Protein AF-0000000083955750 (afdb_homodimer)

Structure (mmCIF, N/CA/C/O backbone):
data_AF-0000000083955750-model_v1
#
loop_
_entity.id
_entity.type
_entity.pdbx_description
1 polymer 'Alpha-1,2-mannosyltransferase MNN24'
#
loop_
_atom_site.group_PDB
_atom_site.id
_atom_site.type_symbol
_atom_site.label_atom_id
_atom_site.label_alt_id
_atom_site.label_comp_id
_atom_site.label_asym_id
_atom_site.label_entity_id
_atom_site.label_seq_id
_atom_site.pdbx_PDB_ins_code
_atom_site.Cartn_x
_atom_site.Cartn_y
_atom_site.Cartn_z
_atom_site.occupancy
_atom_site.B_iso_or_equiv
_atom_site.auth_seq_id
_atom_site.auth_comp_id
_atom_site.auth_asym_id
_atom_site.auth_atom_id
_atom_site.pdbx_PDB_model_num
ATOM 1 N N . MET A 1 1 ? 56.219 30.5 34.719 1 22.39 1 MET A N 1
ATOM 2 C CA . MET A 1 1 ? 54.75 30.344 34.781 1 22.39 1 MET A CA 1
ATOM 3 C C . MET A 1 1 ? 54.25 29.547 33.562 1 22.39 1 MET A C 1
ATOM 5 O O . MET A 1 1 ? 54.438 29.984 32.406 1 22.39 1 MET A O 1
ATOM 9 N N . ILE A 1 2 ? 54.375 28.219 33.562 1 26.3 2 ILE A N 1
ATOM 10 C CA . ILE A 1 2 ? 54.344 27.281 32.438 1 26.3 2 ILE A CA 1
ATOM 11 C C . ILE A 1 2 ? 52.906 27.234 31.859 1 26.3 2 ILE A C 1
ATOM 13 O O . ILE A 1 2 ? 51.969 26.906 32.562 1 26.3 2 ILE A O 1
ATOM 17 N N . SER A 1 3 ? 52.531 28.156 30.906 1 26.53 3 SER A N 1
ATOM 18 C CA . SER A 1 3 ? 51.344 28.359 30.094 1 26.53 3 SER A CA 1
ATOM 19 C C . SER A 1 3 ? 50.969 27.094 29.344 1 26.53 3 SER A C 1
ATOM 21 O O . SER A 1 3 ? 51.719 26.641 28.484 1 26.53 3 SER A O 1
ATOM 23 N N . PHE A 1 4 ? 50.594 26.062 30.078 1 33.69 4 PHE A N 1
ATOM 24 C CA . PHE A 1 4 ? 50.156 24.891 29.328 1 33.69 4 PHE A CA 1
ATOM 25 C C . PHE A 1 4 ? 49.031 25.25 28.344 1 33.69 4 PHE A C 1
ATOM 27 O O . PHE A 1 4 ? 48.031 25.844 28.719 1 33.69 4 PHE A O 1
ATOM 34 N N . PRO A 1 5 ? 49.375 25.453 27.141 1 37.69 5 PRO A N 1
ATOM 35 C CA . PRO A 1 5 ? 48.406 25.719 26.078 1 37.69 5 PRO A CA 1
ATOM 36 C C . PRO A 1 5 ? 47.281 24.688 26.047 1 37.69 5 PRO A C 1
ATOM 38 O O . PRO A 1 5 ? 47.5 23.516 25.75 1 37.69 5 PRO A O 1
ATOM 41 N N . LEU A 1 6 ? 46.438 24.641 27.125 1 38.88 6 LEU A N 1
ATOM 42 C CA . LEU A 1 6 ? 45.281 23.766 27.062 1 38.88 6 LEU A CA 1
ATOM 43 C C . LEU A 1 6 ? 44.625 23.875 25.688 1 38.88 6 LEU A C 1
ATOM 45 O O . LEU A 1 6 ? 44.281 24.969 25.25 1 38.88 6 LEU A O 1
ATOM 49 N N . SER A 1 7 ? 45.094 23.016 24.859 1 42.84 7 SER A N 1
ATOM 50 C CA . SER A 1 7 ? 44.531 22.969 23.516 1 42.84 7 SER A CA 1
ATOM 51 C C . SER A 1 7 ? 43 23.109 23.531 1 42.84 7 SER A C 1
ATOM 53 O O . SER A 1 7 ? 42.375 22.844 24.562 1 42.84 7 SER A O 1
ATOM 55 N N . SER A 1 8 ? 42.406 23.797 22.547 1 45.38 8 SER A N 1
ATOM 56 C CA . SER A 1 8 ? 40.969 24.078 22.328 1 45.38 8 SER A CA 1
ATOM 57 C C . SER A 1 8 ? 40.125 22.828 22.578 1 45.38 8 SER A C 1
ATOM 59 O O . SER A 1 8 ? 39.031 22.938 23.109 1 45.38 8 SER A O 1
ATOM 61 N N . ARG A 1 9 ? 40.75 21.719 22.391 1 50.5 9 ARG A N 1
ATOM 62 C CA . ARG A 1 9 ? 40.031 20.469 22.609 1 50.5 9 ARG A CA 1
ATOM 63 C C . ARG A 1 9 ? 39.938 20.125 24.094 1 50.5 9 ARG A C 1
ATOM 65 O O . ARG A 1 9 ? 38.906 19.688 24.562 1 50.5 9 ARG A O 1
ATOM 72 N N . MET A 1 10 ? 41.031 20.312 24.703 1 48.03 10 MET A N 1
ATOM 73 C CA . MET A 1 10 ? 41.031 20.016 26.125 1 48.03 10 MET A CA 1
ATOM 74 C C . MET A 1 10 ? 40.125 20.984 26.875 1 48.03 10 MET A C 1
ATOM 76 O O . MET A 1 10 ? 39.438 20.578 27.812 1 48.03 10 MET A O 1
ATOM 80 N N . ILE A 1 11 ? 40.031 22.25 26.422 1 44.28 11 ILE A N 1
ATOM 81 C CA . ILE A 1 11 ? 39.094 23.219 27 1 44.28 11 ILE A CA 1
ATOM 82 C C . ILE A 1 11 ? 37.656 22.797 26.703 1 44.28 11 ILE A C 1
ATOM 84 O O . ILE A 1 11 ? 36.812 22.844 27.594 1 44.28 11 ILE A O 1
ATOM 88 N N . LYS A 1 12 ? 37.531 22.25 25.516 1 46.66 12 LYS A N 1
ATOM 89 C CA . LYS A 1 12 ? 36.219 21.734 25.172 1 46.66 12 LYS A CA 1
ATOM 90 C C . LYS A 1 12 ? 35.844 20.516 26.031 1 46.66 12 LYS A C 1
ATOM 92 O O . LYS A 1 12 ? 34.719 20.422 26.531 1 46.66 12 LYS A O 1
ATOM 97 N N . TYR A 1 13 ? 36.875 19.703 26.266 1 48.81 13 TYR A N 1
ATOM 98 C CA . TYR A 1 13 ? 36.625 18.547 27.109 1 48.81 13 TYR A CA 1
ATOM 99 C C . TYR A 1 13 ? 36.438 18.969 28.562 1 48.81 13 TYR A C 1
ATOM 101 O O . TYR A 1 13 ? 35.562 18.422 29.266 1 48.81 13 TYR A O 1
ATOM 109 N N . ALA A 1 14 ? 37.188 19.891 29 1 47.19 14 ALA A N 1
ATOM 110 C CA . ALA A 1 14 ? 37.031 20.406 30.359 1 47.19 14 ALA A CA 1
ATOM 111 C C . ALA A 1 14 ? 35.688 21.125 30.531 1 47.19 14 ALA A C 1
ATOM 113 O O . ALA A 1 14 ? 35 20.938 31.547 1 47.19 14 ALA A O 1
ATOM 114 N N . PHE A 1 15 ? 35.219 21.797 29.531 1 45.31 15 PHE A N 1
ATOM 115 C CA . PHE A 1 15 ? 33.938 22.469 29.594 1 45.31 15 PHE A CA 1
ATOM 116 C C . PHE A 1 15 ? 32.781 21.469 29.516 1 45.31 15 PHE A C 1
ATOM 118 O O . PHE A 1 15 ? 31.812 21.578 30.25 1 45.31 15 PHE A O 1
ATOM 125 N N . ILE A 1 16 ? 33 20.484 28.734 1 47.12 16 ILE A N 1
ATOM 126 C CA . ILE A 1 16 ? 32 19.438 28.672 1 47.12 16 ILE A CA 1
ATOM 127 C C . ILE A 1 16 ? 31.984 18.656 29.969 1 47.12 16 ILE A C 1
ATOM 129 O O . ILE A 1 16 ? 30.922 18.344 30.516 1 47.12 16 ILE A O 1
ATOM 133 N N . ALA A 1 17 ? 33.188 18.406 30.484 1 46.56 17 ALA A N 1
ATOM 134 C CA . ALA A 1 17 ? 33.25 17.75 31.797 1 46.56 17 ALA A CA 1
ATOM 135 C C . ALA A 1 17 ? 32.656 18.656 32.875 1 46.56 17 ALA A C 1
ATOM 137 O O . ALA A 1 17 ? 31.906 18.188 33.719 1 46.56 17 ALA A O 1
ATOM 138 N N . LEU A 1 18 ? 33 19.859 32.812 1 45.12 18 LEU A N 1
ATOM 139 C CA . LEU A 1 18 ? 32.438 20.812 33.781 1 45.12 18 LEU A CA 1
ATOM 140 C C . LEU A 1 18 ? 30.938 20.984 33.562 1 45.12 18 LEU A C 1
ATOM 142 O O . LEU A 1 18 ? 30.172 21.047 34.531 1 45.12 18 LEU A O 1
ATOM 146 N N . LEU A 1 19 ? 30.531 20.969 32.344 1 45.81 19 LEU A N 1
ATOM 147 C CA . LEU A 1 19 ? 29.109 21.047 32.031 1 45.81 19 LEU A CA 1
ATOM 148 C C . LEU A 1 19 ? 28.406 19.75 32.406 1 45.81 19 LEU A C 1
ATOM 150 O O . LEU A 1 19 ? 27.297 19.781 32.938 1 45.81 19 LEU A O 1
ATOM 154 N N . LEU A 1 20 ? 29.094 18.688 32.094 1 47.53 20 LEU A N 1
ATOM 155 C CA . LEU A 1 20 ? 28.531 17.438 32.562 1 47.53 20 LEU A CA 1
ATOM 156 C C . LEU A 1 20 ? 28.531 17.375 34.094 1 47.53 20 LEU A C 1
ATOM 158 O O . LEU A 1 20 ? 27.547 16.938 34.719 1 47.53 20 LEU A O 1
ATOM 162 N N . LEU A 1 21 ? 29.625 17.859 34.625 1 46.72 21 LEU A N 1
ATOM 163 C CA . LEU A 1 21 ? 29.672 17.969 36.094 1 46.72 21 LEU A CA 1
ATOM 164 C C . LEU A 1 21 ? 28.656 19 36.594 1 46.72 21 LEU A C 1
ATOM 166 O O . LEU A 1 21 ? 27.984 18.781 37.594 1 46.72 21 LEU A O 1
ATOM 170 N N . THR A 1 22 ? 28.484 20.047 35.875 1 46.91 22 THR A N 1
ATOM 171 C CA . THR A 1 22 ? 27.469 21.047 36.188 1 46.91 22 THR A CA 1
ATOM 172 C C . THR A 1 22 ? 26.078 20.5 35.938 1 46.91 22 THR A C 1
ATOM 174 O O . THR A 1 22 ? 25.172 20.672 36.75 1 46.91 22 THR A O 1
ATOM 177 N N . PHE A 1 23 ? 26 19.797 34.875 1 49.56 23 PHE A N 1
ATOM 178 C CA . PHE A 1 23 ? 24.719 19.156 34.594 1 49.56 23 PHE A CA 1
ATOM 179 C C . PHE A 1 23 ? 24.453 18.031 35.594 1 49.56 23 PHE A C 1
ATOM 181 O O . PHE A 1 23 ? 23.328 17.875 36.062 1 49.56 23 PHE A O 1
ATOM 188 N N . ILE A 1 24 ? 25.516 17.344 35.875 1 47.78 24 ILE A N 1
ATOM 189 C CA . ILE A 1 24 ? 25.406 16.391 36.969 1 47.78 24 ILE A CA 1
ATOM 190 C C . ILE A 1 24 ? 25.062 17.125 38.25 1 47.78 24 ILE A C 1
ATOM 192 O O . ILE A 1 24 ? 24.188 16.703 39 1 47.78 24 ILE A O 1
ATOM 196 N N . ASN A 1 25 ? 25.75 18.219 38.406 1 45.5 25 ASN A N 1
ATOM 197 C CA . ASN A 1 25 ? 25.469 19.016 39.594 1 45.5 25 ASN A CA 1
ATOM 198 C C . ASN A 1 25 ? 24.094 19.656 39.531 1 45.5 25 ASN A C 1
ATOM 200 O O . ASN A 1 25 ? 23.391 19.719 40.562 1 45.5 25 ASN A O 1
ATOM 204 N N . ILE A 1 26 ? 23.656 20.031 38.375 1 47.84 26 ILE A N 1
ATOM 205 C CA . ILE A 1 26 ? 22.312 20.578 38.188 1 47.84 26 ILE A CA 1
ATOM 206 C C . ILE A 1 26 ? 21.281 19.453 38.375 1 47.84 26 ILE A C 1
ATOM 208 O O . ILE A 1 26 ? 20.266 19.656 39.062 1 47.84 26 ILE A O 1
ATOM 212 N N . MET A 1 27 ? 21.531 18.391 37.844 1 46.78 27 MET A N 1
ATOM 213 C CA . MET A 1 27 ? 20.609 17.266 38.031 1 46.78 27 MET A CA 1
ATOM 214 C C . MET A 1 27 ? 20.609 16.797 39.469 1 46.78 27 MET A C 1
ATOM 216 O O . MET A 1 27 ? 19.547 16.484 40.031 1 46.78 27 MET A O 1
ATOM 220 N N . VAL A 1 28 ? 21.75 16.984 40.062 1 44.84 28 VAL A N 1
ATOM 221 C CA . VAL A 1 28 ? 21.828 16.734 41.5 1 44.84 28 VAL A CA 1
ATOM 222 C C . VAL A 1 28 ? 21.141 17.844 42.281 1 44.84 28 VAL A C 1
ATOM 224 O O . VAL A 1 28 ? 20.406 17.594 43.25 1 44.84 28 VAL A O 1
ATOM 227 N N . ALA A 1 29 ? 21.219 19.078 41.875 1 42.91 29 ALA A N 1
ATOM 228 C CA . ALA A 1 29 ? 20.547 20.203 42.531 1 42.91 29 ALA A CA 1
ATOM 229 C C . ALA A 1 29 ? 19.047 20.188 42.25 1 42.91 29 ALA A C 1
ATOM 231 O O . ALA A 1 29 ? 18.25 20.547 43.125 1 42.91 29 ALA A O 1
ATOM 232 N N . MET A 1 30 ? 18.672 20 41.031 1 42.5 30 MET A N 1
ATOM 233 C CA . MET A 1 30 ? 17.25 19.906 40.75 1 42.5 30 MET A CA 1
ATOM 234 C C . MET A 1 30 ? 16.594 18.812 41.625 1 42.5 30 MET A C 1
ATOM 236 O O . MET A 1 30 ? 15.406 18.891 41.938 1 42.5 30 MET A O 1
ATOM 240 N N . GLN A 1 31 ? 17.266 17.922 41.906 1 41.19 31 GLN A N 1
ATOM 241 C CA . GLN A 1 31 ? 16.75 16.938 42.844 1 41.19 31 GLN A CA 1
ATOM 242 C C . GLN A 1 31 ? 16.562 17.578 44.25 1 41.19 31 GLN A C 1
ATOM 244 O O . GLN A 1 31 ? 15.648 17.203 44.969 1 41.19 31 GLN A O 1
ATOM 249 N N . ARG A 1 32 ? 17.375 18.453 44.594 1 39.59 32 ARG A N 1
ATOM 250 C CA . ARG A 1 32 ? 17.188 19.031 45.938 1 39.59 32 ARG A CA 1
ATOM 251 C C . ARG A 1 32 ? 16 19.984 45.969 1 39.59 32 ARG A C 1
ATOM 253 O O . ARG A 1 32 ? 15.383 20.188 47 1 39.59 32 ARG A O 1
ATOM 260 N N . ALA A 1 33 ? 15.805 20.781 44.969 1 36.97 33 ALA A N 1
ATOM 261 C CA . ALA A 1 33 ? 14.773 21.797 45.156 1 36.97 33 ALA A CA 1
ATOM 262 C C . ALA A 1 33 ? 13.383 21.203 45 1 36.97 33 ALA A C 1
ATOM 264 O O . ALA A 1 33 ? 12.43 21.672 45.625 1 36.97 33 ALA A O 1
ATOM 265 N N . SER A 1 34 ? 13.031 20.578 43.781 1 37.47 34 SER A N 1
ATOM 266 C CA . SER A 1 34 ? 11.586 20.391 43.656 1 37.47 34 SER A CA 1
ATOM 267 C C . SER A 1 34 ? 11.086 19.312 44.594 1 37.47 34 SER A C 1
ATOM 269 O O . SER A 1 34 ? 11.734 18.266 44.781 1 37.47 34 SER A O 1
ATOM 271 N N . SER A 1 35 ? 10.305 19.5 45.594 1 36.59 35 SER A N 1
ATOM 272 C CA . SER A 1 35 ? 9.383 18.688 46.375 1 36.59 35 SER A CA 1
ATOM 273 C C . SER A 1 35 ? 8.766 17.578 45.531 1 36.59 35 SER A C 1
ATOM 275 O O . SER A 1 35 ? 8.047 16.719 46.031 1 36.59 35 SER A O 1
ATOM 277 N N . ASP A 1 36 ? 8.359 17.844 44.312 1 35.25 36 ASP A N 1
ATOM 278 C CA . ASP A 1 36 ? 7.793 16.688 43.625 1 35.25 36 ASP A CA 1
ATOM 279 C C . ASP A 1 36 ? 8.844 15.594 43.438 1 35.25 36 ASP A C 1
ATOM 281 O O . ASP A 1 36 ? 9.945 15.867 42.938 1 35.25 36 ASP A O 1
ATOM 285 N N . SER A 1 37 ? 8.773 14.367 44.188 1 35.19 37 SER A N 1
ATOM 286 C CA . SER A 1 37 ? 9.477 13.203 44.688 1 35.19 37 SER A CA 1
ATOM 287 C C . SER A 1 37 ? 10.219 12.461 43.594 1 35.19 37 SER A C 1
ATOM 289 O O . SER A 1 37 ? 10.938 11.492 43.844 1 35.19 37 SER A O 1
ATOM 291 N N . ALA A 1 38 ? 9.836 12.5 42.375 1 34.84 38 ALA A N 1
ATOM 292 C CA . ALA A 1 38 ? 10.297 11.336 41.625 1 34.84 38 ALA A CA 1
ATOM 293 C C . ALA A 1 38 ? 11.812 11.383 41.406 1 34.84 38 ALA A C 1
ATOM 295 O O . ALA A 1 38 ? 12.445 10.352 41.188 1 34.84 38 ALA A O 1
ATOM 296 N N . PHE A 1 39 ? 12.516 12.5 41.25 1 37.62 39 PHE A N 1
ATOM 297 C CA . PHE A 1 39 ? 13.945 12.492 40.969 1 37.62 39 PHE A CA 1
ATOM 298 C C . PHE A 1 39 ? 14.758 12.562 42.25 1 37.62 39 PHE A C 1
ATOM 300 O O . PHE A 1 39 ? 15.977 12.719 42.219 1 37.62 39 PHE A O 1
ATOM 307 N N . SER A 1 40 ? 14.156 12.617 43.438 1 37.12 40 SER A N 1
ATOM 308 C CA . SER A 1 40 ? 14.969 12.883 44.625 1 37.12 40 SER A CA 1
ATOM 309 C C . SER A 1 40 ? 16.25 12.047 44.594 1 37.12 40 SER A C 1
ATOM 311 O O . SER A 1 40 ? 17.344 12.578 44.812 1 37.12 40 SER A O 1
ATOM 313 N N . SER A 1 41 ? 16.188 10.695 44.969 1 34.75 41 SER A N 1
ATOM 314 C CA . SER A 1 41 ? 17.266 9.852 45.469 1 34.75 41 SER A CA 1
ATOM 315 C C . SER A 1 41 ? 18 9.164 44.312 1 34.75 41 SER A C 1
ATOM 317 O O . SER A 1 41 ? 18.688 8.164 44.531 1 34.75 41 SER A O 1
ATOM 319 N N . ARG A 1 42 ? 17.828 9.703 43.062 1 39.28 42 ARG A N 1
ATOM 320 C CA . ARG A 1 42 ? 18.453 8.773 42.094 1 39.28 42 ARG A CA 1
ATOM 321 C C . ARG A 1 42 ? 19.906 9.148 41.844 1 39.28 42 ARG A C 1
ATOM 323 O O . ARG A 1 42 ? 20.234 10.336 41.719 1 39.28 42 ARG A O 1
ATOM 330 N N . ASN A 1 43 ? 20.922 8.359 42.156 1 37.62 43 ASN A N 1
ATOM 331 C CA . ASN A 1 43 ? 22.344 8.461 41.844 1 37.62 43 ASN A CA 1
ATOM 332 C C . ASN A 1 43 ? 22.594 8.352 40.344 1 37.62 43 ASN A C 1
ATOM 334 O O . ASN A 1 43 ? 22.047 7.461 39.688 1 37.62 43 ASN A O 1
ATOM 338 N N . PHE A 1 44 ? 22.922 9.484 39.719 1 40.12 44 PHE A N 1
ATOM 339 C CA . PHE A 1 44 ? 23.312 9.398 38.312 1 40.12 44 PHE A CA 1
ATOM 340 C C . PHE A 1 44 ? 24.734 8.875 38.188 1 40.12 44 PHE A C 1
ATOM 342 O O . PHE A 1 44 ? 25.625 9.289 38.938 1 40.12 44 PHE A O 1
ATOM 349 N N . ILE A 1 45 ? 25 7.684 37.812 1 41.06 45 ILE A N 1
ATOM 350 C CA . ILE A 1 45 ? 26.297 7.078 37.562 1 41.06 45 ILE A CA 1
ATOM 351 C C . ILE A 1 45 ? 26.734 7.371 36.125 1 41.06 45 ILE A C 1
ATOM 353 O O . ILE A 1 45 ? 26.078 6.941 35.156 1 41.06 45 ILE A O 1
ATOM 357 N N . ASN A 1 46 ? 27.391 8.469 35.969 1 40 46 ASN A N 1
ATOM 358 C CA . ASN A 1 46 ? 27.984 8.586 34.625 1 40 46 ASN A CA 1
ATOM 359 C C . ASN A 1 46 ? 29.156 7.621 34.469 1 40 46 ASN A C 1
ATOM 361 O O . ASN A 1 46 ? 30.172 7.742 35.156 1 40 46 ASN A O 1
ATOM 365 N N . LYS A 1 47 ? 28.906 6.574 34.062 1 45.22 47 LYS A N 1
ATOM 366 C CA . LYS A 1 47 ? 30.094 5.816 33.688 1 45.22 47 LYS A CA 1
ATOM 367 C C . LYS A 1 47 ? 30.938 6.59 32.688 1 45.22 47 LYS A C 1
ATOM 369 O O . LYS A 1 47 ? 30.422 7.383 31.891 1 45.22 47 LYS A O 1
ATOM 374 N N . MET A 1 48 ? 32.156 6.586 32.969 1 42.75 48 MET A N 1
ATOM 375 C CA . MET A 1 48 ? 33.125 7.191 32.062 1 42.75 48 MET A CA 1
ATOM 376 C C . MET A 1 48 ? 32.781 6.883 30.609 1 42.75 48 MET A C 1
ATOM 378 O O . MET A 1 48 ? 33 7.711 29.719 1 42.75 48 MET A O 1
ATOM 382 N N . SER A 1 49 ? 32.188 5.805 30.359 1 45.16 49 SER A N 1
ATOM 383 C CA . SER A 1 49 ? 31.812 5.418 29.016 1 45.16 49 SER A CA 1
ATOM 384 C C . SER A 1 49 ? 30.656 6.266 28.5 1 45.16 49 SER A C 1
ATOM 386 O O . SER A 1 49 ? 30.656 6.672 27.328 1 45.16 49 SER A O 1
ATOM 388 N N . ASP A 1 50 ? 29.828 6.562 29.359 1 47.59 50 ASP A N 1
ATOM 389 C CA . ASP A 1 50 ? 28.672 7.348 28.953 1 47.59 50 ASP A CA 1
ATOM 390 C C . ASP A 1 50 ? 29.047 8.805 28.703 1 47.59 50 ASP A C 1
ATOM 392 O O . ASP A 1 50 ? 28.562 9.43 27.766 1 47.59 50 ASP A O 1
ATOM 396 N N . ILE A 1 51 ? 29.953 9.188 29.516 1 45 51 ILE A N 1
ATOM 397 C CA . ILE A 1 51 ? 30.5 10.516 29.312 1 45 51 ILE A CA 1
ATOM 398 C C . ILE A 1 51 ? 31.281 10.555 28 1 45 51 ILE A C 1
ATOM 400 O O . ILE A 1 51 ? 31.172 11.508 27.234 1 45 51 ILE A O 1
ATOM 404 N N . LYS A 1 52 ? 31.984 9.555 27.797 1 43.97 52 LYS A N 1
ATOM 405 C CA . LYS A 1 52 ? 32.719 9.445 26.547 1 43.97 52 LYS A CA 1
ATOM 406 C C . LYS A 1 52 ? 31.781 9.398 25.344 1 43.97 52 LYS A C 1
ATOM 408 O O . LYS A 1 52 ? 32 10.055 24.328 1 43.97 52 LYS A O 1
ATOM 413 N N . HIS A 1 53 ? 30.781 8.617 25.5 1 46.88 53 HIS A N 1
ATOM 414 C CA . HIS A 1 53 ? 29.812 8.523 24.422 1 46.88 53 HIS A CA 1
ATOM 415 C C . HIS A 1 53 ? 29.094 9.859 24.203 1 46.88 53 HIS A C 1
ATOM 417 O O . HIS A 1 53 ? 28.859 10.266 23.062 1 46.88 53 HIS A O 1
ATOM 423 N N . ALA A 1 54 ? 28.781 10.359 25.312 1 47.09 54 ALA A N 1
ATOM 424 C CA . ALA A 1 54 ? 28.172 11.68 25.234 1 47.09 54 ALA A CA 1
ATOM 425 C C . ALA A 1 54 ? 29.094 12.68 24.562 1 47.09 54 ALA A C 1
ATOM 427 O O . ALA A 1 54 ? 28.641 13.516 23.766 1 47.09 54 ALA A O 1
ATOM 428 N N . LEU A 1 55 ? 30.312 12.453 24.844 1 44.88 55 LEU A N 1
ATOM 429 C CA . LEU A 1 55 ? 31.328 13.352 24.312 1 44.88 55 LEU A CA 1
ATOM 430 C C . LEU A 1 55 ? 31.641 13.016 22.859 1 44.88 55 LEU A C 1
ATOM 432 O O . LEU A 1 55 ? 31.875 13.914 22.047 1 44.88 55 LEU A O 1
ATOM 436 N N . THR A 1 56 ? 31.719 11.852 22.75 1 46.62 56 THR A N 1
ATOM 437 C CA . THR A 1 56 ? 32.188 11.414 21.438 1 46.62 56 THR A CA 1
ATOM 438 C C . THR A 1 56 ? 31.031 11.406 20.438 1 46.62 56 THR A C 1
ATOM 440 O O . THR A 1 56 ? 31.234 11.68 19.25 1 46.62 56 THR A O 1
ATOM 443 N N . ALA A 1 57 ? 29.953 10.938 20.906 1 44.53 57 ALA A N 1
ATOM 444 C CA . ALA A 1 57 ? 28.875 10.75 19.953 1 44.53 57 ALA A CA 1
ATOM 445 C C . ALA A 1 57 ? 28.016 12.008 19.828 1 44.53 57 ALA A C 1
ATOM 447 O O . ALA A 1 57 ? 26.969 11.992 19.188 1 44.53 57 ALA A O 1
ATOM 448 N N . LYS A 1 58 ? 28.672 13.133 20.359 1 44.94 58 LYS A N 1
ATOM 449 C CA . LYS A 1 58 ? 27.938 14.398 20.328 1 44.94 58 LYS A CA 1
ATOM 450 C C . LYS A 1 58 ? 26.516 14.227 20.844 1 44.94 58 LYS A C 1
ATOM 452 O O . LYS A 1 58 ? 25.578 14.758 20.266 1 44.94 58 LYS A O 1
ATOM 457 N N . GLN A 1 59 ? 26.438 13.062 21.672 1 49.72 59 GLN A N 1
ATOM 458 C CA . GLN A 1 59 ? 25.141 12.766 22.281 1 49.72 59 GLN A CA 1
ATOM 459 C C . GLN A 1 59 ? 25.125 13.156 23.75 1 49.72 59 GLN A C 1
ATOM 461 O O . GLN A 1 59 ? 26.141 13.039 24.438 1 49.72 59 GLN A O 1
ATOM 466 N N . SER A 1 60 ? 24.297 14.039 24.234 1 51.28 60 SER A N 1
ATOM 467 C CA . SER A 1 60 ? 24.203 14.391 25.641 1 51.28 60 SER A CA 1
ATOM 468 C C . SER A 1 60 ? 23.328 13.406 26.422 1 51.28 60 SER A C 1
ATOM 470 O O . SER A 1 60 ? 22.156 13.664 26.641 1 51.28 60 SER A O 1
ATOM 472 N N . VAL A 1 61 ? 23.875 12.109 26.594 1 55.5 61 VAL A N 1
ATOM 473 C CA . VAL A 1 61 ? 23.016 11.109 27.219 1 55.5 61 VAL A CA 1
ATOM 474 C C . VAL A 1 61 ? 23.531 10.797 28.625 1 55.5 61 VAL A C 1
ATOM 476 O O . VAL A 1 61 ? 24.734 10.75 28.859 1 55.5 61 VAL A O 1
ATOM 479 N N . LEU A 1 62 ? 22.672 10.93 29.641 1 58.47 62 LEU A N 1
ATOM 480 C CA . LEU A 1 62 ? 22.891 10.484 31.016 1 58.47 62 LEU A CA 1
ATOM 481 C C . LEU A 1 62 ? 21.984 9.312 31.359 1 58.47 62 LEU A C 1
ATOM 483 O O . LEU A 1 62 ? 20.844 9.25 30.891 1 58.47 62 LEU A O 1
ATOM 487 N N . THR A 1 63 ? 22.578 8.289 31.875 1 59.38 63 THR A N 1
ATOM 488 C CA . THR A 1 63 ? 21.781 7.148 32.312 1 59.38 63 THR A CA 1
ATOM 489 C C . THR A 1 63 ? 21.719 7.094 33.844 1 59.38 63 THR A C 1
ATOM 491 O O . THR A 1 63 ? 22.719 7.285 34.531 1 59.38 63 THR A O 1
ATOM 494 N N . ASP A 1 64 ? 20.469 6.918 34.344 1 58.75 64 ASP A N 1
ATOM 495 C CA . ASP A 1 64 ? 20.344 6.832 35.781 1 58.75 64 ASP A CA 1
ATOM 496 C C . ASP A 1 64 ? 20.438 5.387 36.25 1 58.75 64 ASP A C 1
ATOM 498 O O . ASP A 1 64 ? 20.656 4.477 35.469 1 58.75 64 ASP A O 1
ATOM 502 N N . GLU A 1 65 ? 20.375 5.219 37.531 1 52.81 65 GLU A N 1
ATOM 503 C CA . GLU A 1 65 ? 20.531 3.914 38.188 1 52.81 65 GLU A CA 1
ATOM 504 C C . GLU A 1 65 ? 19.469 2.928 37.688 1 52.81 65 GLU A C 1
ATOM 506 O O . GLU A 1 65 ? 19.703 1.716 37.688 1 52.81 65 GLU A O 1
ATOM 511 N N . ASP A 1 66 ? 18.406 3.482 37.25 1 53.59 66 ASP A N 1
ATOM 512 C CA . ASP A 1 66 ? 17.328 2.617 36.75 1 53.59 66 ASP A CA 1
ATOM 513 C C . ASP A 1 66 ? 17.422 2.426 35.25 1 53.59 66 ASP A C 1
ATOM 515 O O . ASP A 1 66 ? 16.469 1.955 34.625 1 53.59 66 ASP A O 1
ATOM 519 N N . ASN A 1 67 ? 18.5 2.939 34.719 1 55.44 67 ASN A N 1
ATOM 520 C CA . ASN A 1 67 ? 18.781 2.799 33.312 1 55.44 67 ASN A CA 1
ATOM 521 C C . ASN A 1 67 ? 17.875 3.672 32.438 1 55.44 67 ASN A C 1
ATOM 523 O O . ASN A 1 67 ? 17.547 3.318 31.312 1 55.44 67 ASN A O 1
ATOM 527 N N . GLU A 1 68 ? 17.469 4.641 33.188 1 61.91 68 GLU A N 1
ATOM 528 C CA . GLU A 1 68 ? 16.75 5.645 32.406 1 61.91 68 GLU A CA 1
ATOM 529 C C . GLU A 1 68 ? 17.719 6.617 31.734 1 61.91 68 GLU A C 1
ATOM 531 O O . GLU A 1 68 ? 18.719 7.008 32.344 1 61.91 68 GLU A O 1
ATOM 536 N N . VAL A 1 69 ? 17.484 6.875 30.5 1 65.38 69 VAL A N 1
ATOM 537 C CA . VAL A 1 69 ? 18.406 7.691 29.703 1 65.38 69 VAL A CA 1
ATOM 538 C C . VAL A 1 69 ? 17.844 9.102 29.562 1 65.38 69 VAL A C 1
ATOM 540 O O . VAL A 1 69 ? 16.656 9.289 29.328 1 65.38 69 VAL A O 1
ATOM 543 N N . TYR A 1 70 ? 18.672 10.055 29.891 1 64.44 70 TYR A N 1
ATOM 544 C CA . TYR A 1 70 ? 18.312 11.461 29.766 1 64.44 70 TYR A CA 1
ATOM 545 C C . TYR A 1 70 ? 19.219 12.172 28.766 1 64.44 70 TYR A C 1
ATOM 547 O O . TYR A 1 70 ? 20.406 11.859 28.672 1 64.44 70 TYR A O 1
ATOM 555 N N . SER A 1 71 ? 18.578 13.047 27.938 1 66.5 71 SER A N 1
ATOM 556 C CA . SER A 1 71 ? 19.375 13.852 27.016 1 66.5 71 SER A CA 1
ATOM 557 C C . SER A 1 71 ? 19.047 15.336 27.141 1 66.5 71 SER A C 1
ATOM 559 O O . SER A 1 71 ? 17.922 15.695 27.5 1 66.5 71 SER A O 1
ATOM 561 N N . LEU A 1 72 ? 20.062 16.109 27 1 62.41 72 LEU A N 1
ATOM 562 C CA . LEU A 1 72 ? 19.844 17.562 26.938 1 62.41 72 LEU A CA 1
ATOM 563 C C . LEU A 1 72 ? 19.328 17.969 25.578 1 62.41 72 LEU A C 1
ATOM 565 O O . LEU A 1 72 ? 19.828 17.516 24.547 1 62.41 72 LEU A O 1
ATOM 569 N N . VAL A 1 73 ? 18.219 18.578 25.641 1 59.72 73 VAL A N 1
ATOM 570 C CA . VAL A 1 73 ? 17.641 19.078 24.391 1 59.72 73 VAL A CA 1
ATOM 571 C C . VAL A 1 73 ? 17.844 20.594 24.297 1 59.72 73 VAL A C 1
ATOM 573 O O . VAL A 1 73 ? 17.578 21.328 25.25 1 59.72 73 VAL A O 1
ATOM 576 N N . GLY A 1 74 ? 19.062 21.141 23.703 1 54.31 74 GLY A N 1
ATOM 577 C CA . GLY A 1 74 ? 19.344 22.562 23.625 1 54.31 74 GLY A CA 1
ATOM 578 C C . GLY A 1 74 ? 18.25 23.359 22.953 1 54.31 74 GLY A C 1
ATOM 579 O O . GLY A 1 74 ? 17.438 22.812 22.219 1 54.31 74 GLY A O 1
ATOM 580 N N . TYR A 1 75 ? 17.75 24.547 23.688 1 55.28 75 TYR A N 1
ATOM 581 C CA . TYR A 1 75 ? 16.828 25.531 23.125 1 55.28 75 TYR A CA 1
ATOM 582 C C . TYR A 1 75 ? 17.578 26.594 22.344 1 55.28 75 TYR A C 1
ATOM 584 O O . TYR A 1 75 ? 18.75 26.844 22.594 1 55.28 75 TYR A O 1
ATOM 592 N N . HIS A 1 76 ? 16.812 27.062 21.172 1 62.84 76 HIS A N 1
ATOM 593 C CA . HIS A 1 76 ? 17.344 28.125 20.312 1 62.84 76 HIS A CA 1
ATOM 594 C C . HIS A 1 76 ? 16.844 29.5 20.781 1 62.84 76 HIS A C 1
ATOM 596 O O . HIS A 1 76 ? 15.695 29.641 21.203 1 62.84 76 HIS A O 1
ATOM 602 N N . HIS A 1 77 ? 17.406 30.297 21.266 1 58.47 77 HIS A N 1
ATOM 603 C CA . HIS A 1 77 ? 17.344 31.688 21.688 1 58.47 77 HIS A CA 1
ATOM 604 C C . HIS A 1 77 ? 17.141 31.797 23.188 1 58.47 77 HIS A C 1
ATOM 606 O O . HIS A 1 77 ? 16.266 31.141 23.75 1 58.47 77 HIS A O 1
ATOM 612 N N . ASP A 1 78 ? 17.938 32.25 23.875 1 64.31 78 ASP A N 1
ATOM 613 C CA . ASP A 1 78 ? 17.844 32.5 25.312 1 64.31 78 ASP A CA 1
ATOM 614 C C . ASP A 1 78 ? 18.516 33.812 25.703 1 64.31 78 ASP A C 1
ATOM 616 O O . ASP A 1 78 ? 19.703 34 25.453 1 64.31 78 ASP A O 1
ATOM 620 N N . LEU A 1 79 ? 17.594 34.719 26.031 1 64.38 79 LEU A N 1
ATOM 621 C CA . LEU A 1 79 ? 18.109 36 26.5 1 64.38 79 LEU A CA 1
ATOM 622 C C . LEU A 1 79 ? 18.438 35.938 27.984 1 64.38 79 LEU A C 1
ATOM 624 O O . LEU A 1 79 ? 17.766 36.531 28.812 1 64.38 79 LEU A O 1
ATOM 628 N N . ASP A 1 80 ? 19.438 35.156 28.312 1 61.25 80 ASP A N 1
ATOM 629 C CA . ASP A 1 80 ? 20.094 35.156 29.609 1 61.25 80 ASP A CA 1
ATOM 630 C C . ASP A 1 80 ? 19.188 34.594 30.688 1 61.25 80 ASP A C 1
ATOM 632 O O . ASP A 1 80 ? 19.203 35.062 31.828 1 61.25 80 ASP A O 1
ATOM 636 N N . THR A 1 81 ? 18.234 33.781 30.359 1 66.62 81 THR A N 1
ATOM 637 C CA . THR A 1 81 ? 17.438 33.125 31.391 1 66.62 81 THR A CA 1
ATOM 638 C C . THR A 1 81 ? 18.109 31.844 31.875 1 66.62 81 THR A C 1
ATOM 640 O O . THR A 1 81 ? 17.734 31.297 32.906 1 66.62 81 THR A O 1
ATOM 643 N N . ASN A 1 82 ? 19.047 31.406 31.172 1 66.94 82 ASN A N 1
ATOM 644 C CA . ASN A 1 82 ? 19.734 30.156 31.469 1 66.94 82 ASN A CA 1
ATOM 645 C C . ASN A 1 82 ? 18.766 28.984 31.547 1 66.94 82 ASN A C 1
ATOM 647 O O . ASN A 1 82 ? 18.859 28.141 32.438 1 66.94 82 ASN A O 1
ATOM 651 N N . LEU A 1 83 ? 17.75 29.031 30.719 1 73.38 83 LEU A N 1
ATOM 652 C CA . LEU A 1 83 ? 16.812 27.922 30.625 1 73.38 83 LEU A CA 1
ATOM 653 C C . LEU A 1 83 ? 17.484 26.688 30.016 1 73.38 83 LEU A C 1
ATOM 655 O O . LEU A 1 83 ? 18.188 26.812 29 1 73.38 83 LEU A O 1
ATOM 659 N N . VAL A 1 84 ? 17.328 25.578 30.766 1 70.25 84 VAL A N 1
ATOM 660 C CA . VAL A 1 84 ? 17.812 24.297 30.25 1 70.25 84 VAL A CA 1
ATOM 661 C C . VAL A 1 84 ? 16.688 23.281 30.266 1 70.25 84 VAL A C 1
ATOM 663 O O . VAL A 1 84 ? 16.031 23.078 31.297 1 70.25 84 VAL A O 1
ATOM 666 N N . VAL A 1 85 ? 16.484 22.703 29.125 1 76.44 85 VAL A N 1
ATOM 667 C CA . VAL A 1 85 ? 15.461 21.672 29.031 1 76.44 85 VAL A CA 1
ATOM 668 C C . VAL A 1 85 ? 16.109 20.297 28.906 1 76.44 85 VAL A C 1
ATOM 670 O O . VAL A 1 85 ? 16.938 20.078 28.016 1 76.44 85 VAL A O 1
ATOM 673 N N . VAL A 1 86 ? 15.734 19.406 29.828 1 73.81 86 VAL A N 1
ATOM 674 C CA . VAL A 1 86 ? 16.219 18.016 29.828 1 73.81 86 VAL A CA 1
ATOM 675 C C . VAL A 1 86 ? 15.086 17.078 29.438 1 73.81 86 VAL A C 1
ATOM 677 O O . VAL A 1 86 ? 13.969 17.188 29.938 1 73.81 86 VAL A O 1
ATOM 680 N N . GLN A 1 87 ? 15.422 16.203 28.5 1 78.19 87 GLN A N 1
ATOM 681 C CA . GLN A 1 87 ? 14.414 15.266 28 1 78.19 87 GLN A CA 1
ATOM 682 C C . GLN A 1 87 ? 14.711 13.844 28.469 1 78.19 87 GLN A C 1
ATOM 684 O O . GLN A 1 87 ? 15.828 13.352 28.312 1 78.19 87 GLN A O 1
ATOM 689 N N . LYS A 1 88 ? 13.727 13.18 29.047 1 76.31 88 LYS A N 1
ATOM 690 C CA . LYS A 1 88 ? 13.797 11.766 29.391 1 76.31 88 LYS A CA 1
ATOM 691 C C . LYS A 1 88 ? 13.516 10.891 28.172 1 76.31 88 LYS A C 1
ATOM 693 O O . LYS A 1 88 ? 12.5 11.07 27.5 1 76.31 88 LYS A O 1
ATOM 698 N N . ASN A 1 89 ? 14.445 9.992 27.844 1 75.06 89 ASN A N 1
ATOM 699 C CA . ASN A 1 89 ? 14.273 9.125 26.688 1 75.06 89 ASN A CA 1
ATOM 700 C C . ASN A 1 89 ? 13.977 7.684 27.109 1 75.06 89 ASN A C 1
ATOM 702 O O . ASN A 1 89 ? 14.438 7.234 28.156 1 75.06 89 ASN A O 1
ATOM 706 N N . TYR A 1 90 ? 13.094 6.996 26.391 1 67 90 TYR A N 1
ATOM 707 C CA . TYR A 1 90 ? 12.695 5.621 26.672 1 67 90 TYR A CA 1
ATOM 708 C C . TYR A 1 90 ? 13.219 4.668 25.594 1 67 90 TYR A C 1
ATOM 710 O O . TYR A 1 90 ? 12.57 3.674 25.266 1 67 90 TYR A O 1
ATOM 718 N N . LEU A 1 91 ? 14.352 4.988 24.891 1 60.03 91 LEU A N 1
ATOM 719 C CA . LEU A 1 91 ? 14.789 4.176 23.766 1 60.03 91 LEU A CA 1
ATOM 720 C C . LEU A 1 91 ? 15.531 2.932 24.25 1 60.03 91 LEU A C 1
ATOM 722 O O . LEU A 1 91 ? 16.109 2.932 25.344 1 60.03 91 LEU A O 1
ATOM 726 N N . ASN A 1 92 ? 15.273 1.9 23.469 1 55.31 92 ASN A N 1
ATOM 727 C CA . ASN A 1 92 ? 16.188 0.776 23.672 1 55.31 92 ASN A CA 1
ATOM 728 C C . ASN A 1 92 ? 17.641 1.179 23.453 1 55.31 92 ASN A C 1
ATOM 730 O O . ASN A 1 92 ? 17.906 2.193 22.797 1 55.31 92 ASN A O 1
ATOM 734 N N . ASP A 1 93 ? 18.578 0.664 24.094 1 50.62 93 ASP A N 1
ATOM 735 C CA . ASP A 1 93 ? 20.016 0.894 24.109 1 50.62 93 ASP A CA 1
ATOM 736 C C . ASP A 1 93 ? 20.531 1.327 22.734 1 50.62 93 ASP A C 1
ATOM 738 O O . ASP A 1 93 ? 21.516 2.055 22.625 1 50.62 93 ASP A O 1
ATOM 742 N N . LYS A 1 94 ? 19.766 0.912 21.703 1 49.75 94 LYS A N 1
ATOM 743 C CA . LYS A 1 94 ? 20.359 1.058 20.375 1 49.75 94 LYS A CA 1
ATOM 744 C C . LYS A 1 94 ? 19.938 2.373 19.719 1 49.75 94 LYS A C 1
ATOM 746 O O . LYS A 1 94 ? 20.422 2.734 18.656 1 49.75 94 LYS A O 1
ATOM 751 N N . LEU A 1 95 ? 18.906 2.912 20.219 1 51.28 95 LEU A N 1
ATOM 752 C CA . LEU A 1 95 ? 18.422 4.121 19.562 1 51.28 95 LEU A CA 1
ATOM 753 C C . LEU A 1 95 ? 19.156 5.352 20.062 1 51.28 95 LEU A C 1
ATOM 755 O O . LEU A 1 95 ? 19.078 5.688 21.25 1 51.28 95 LEU A O 1
ATOM 759 N N . VAL A 1 96 ? 20.266 5.574 19.609 1 44.5 96 VAL A N 1
ATOM 760 C CA . VAL A 1 96 ? 20.984 6.789 19.969 1 44.5 96 VAL A CA 1
ATOM 761 C C . VAL A 1 96 ? 20.203 8.016 19.531 1 44.5 96 VAL A C 1
ATOM 763 O O . VAL A 1 96 ? 19.812 8.117 18.359 1 44.5 96 VAL A O 1
ATOM 766 N N . ALA A 1 97 ? 19.484 8.539 20.422 1 45.5 97 ALA A N 1
ATOM 767 C CA . ALA A 1 97 ? 18.859 9.828 20.156 1 45.5 97 ALA A CA 1
ATOM 768 C C . ALA A 1 97 ? 19.859 10.812 19.562 1 45.5 97 ALA A C 1
ATOM 770 O O . ALA A 1 97 ? 20.719 11.344 20.266 1 45.5 97 ALA A O 1
ATOM 771 N N . ALA A 1 98 ? 20.375 10.586 18.438 1 42.56 98 ALA A N 1
ATOM 772 C CA . ALA A 1 98 ? 21.422 11.461 17.906 1 42.56 98 ALA A CA 1
ATOM 773 C C . ALA A 1 98 ? 20.922 12.883 17.719 1 42.56 98 ALA A C 1
ATOM 775 O O . ALA A 1 98 ? 19.828 13.094 17.188 1 42.56 98 ALA A O 1
ATOM 776 N N . ASP A 1 99 ? 21.234 13.727 18.672 1 46.06 99 ASP A N 1
ATOM 777 C CA . ASP A 1 99 ? 21.125 15.133 18.312 1 46.06 99 ASP A CA 1
ATOM 778 C C . ASP A 1 99 ? 21.953 15.445 17.062 1 46.06 99 ASP A C 1
ATOM 780 O O . ASP A 1 99 ? 23.109 15.844 17.156 1 46.06 99 ASP A O 1
ATOM 784 N N . THR A 1 100 ? 21.469 14.867 16.047 1 45.41 100 THR A N 1
ATOM 785 C CA . THR A 1 100 ? 22.234 14.977 14.812 1 45.41 100 THR A CA 1
ATOM 786 C C . THR A 1 100 ? 22.516 16.438 14.477 1 45.41 100 THR A C 1
ATOM 788 O O . THR A 1 100 ? 23.453 16.734 13.734 1 45.41 100 THR A O 1
ATOM 791 N N . ILE A 1 101 ? 21.641 17.328 14.984 1 46.16 101 ILE A N 1
ATOM 792 C CA . ILE A 1 101 ? 21.766 18.703 14.531 1 46.16 101 ILE A CA 1
ATOM 793 C C . ILE A 1 101 ? 22.641 19.5 15.508 1 46.16 101 ILE A C 1
ATOM 795 O O . ILE A 1 101 ? 23.062 20.609 15.203 1 46.16 101 ILE A O 1
ATOM 799 N N . GLY A 1 102 ? 23.078 18.922 16.469 1 48.66 102 GLY A N 1
ATOM 800 C CA . GLY A 1 102 ? 24.031 19.516 17.391 1 48.66 102 GLY A CA 1
ATOM 801 C C . GLY A 1 102 ? 23.438 20.641 18.219 1 48.66 102 GLY A C 1
ATOM 802 O O . GLY A 1 102 ? 24.141 21.609 18.547 1 48.66 102 GLY A O 1
ATOM 803 N N . HIS A 1 103 ? 22.094 20.656 18.312 1 50.03 103 HIS A N 1
ATOM 804 C CA . HIS A 1 103 ? 21.453 21.734 19.047 1 50.03 103 HIS A CA 1
ATOM 805 C C . HIS A 1 103 ? 22.109 21.938 20.422 1 50.03 103 HIS A C 1
ATOM 807 O O . HIS A 1 103 ? 22.375 23.062 20.828 1 50.03 103 HIS A O 1
ATOM 813 N N . PHE A 1 104 ? 22.406 20.891 20.969 1 55.59 104 PHE A N 1
ATOM 814 C CA . PHE A 1 104 ? 23.031 20.953 22.297 1 55.59 104 PHE A CA 1
ATOM 815 C C . PHE A 1 104 ? 24.391 21.609 22.219 1 55.59 104 PHE A C 1
ATOM 817 O O . PHE A 1 104 ? 24.703 22.5 23.016 1 55.59 104 PHE A O 1
ATOM 824 N N . TRP A 1 105 ? 24.984 21.266 21.203 1 52.75 105 TRP A N 1
ATOM 825 C CA . TRP A 1 105 ? 26.344 21.781 21.094 1 52.75 105 TRP A CA 1
ATOM 826 C C . TRP A 1 105 ? 26.328 23.281 20.781 1 52.75 105 TRP A C 1
ATOM 828 O O . TRP A 1 105 ? 27.141 24.047 21.312 1 52.75 105 TRP A O 1
ATOM 838 N N . ASN A 1 106 ? 25.391 23.609 20 1 50.75 106 ASN A N 1
ATOM 839 C CA . ASN A 1 106 ? 25.25 25.016 19.688 1 50.75 106 ASN A CA 1
ATOM 840 C C . ASN A 1 106 ? 24.859 25.844 20.922 1 50.75 106 ASN A C 1
ATOM 842 O O . ASN A 1 106 ? 25.375 26.938 21.125 1 50.75 106 ASN A O 1
ATOM 846 N N . PHE A 1 107 ? 24.109 25.25 21.672 1 54.28 107 PHE A N 1
ATOM 847 C CA . PHE A 1 107 ? 23.734 25.891 22.922 1 54.28 107 PHE A CA 1
ATOM 848 C C . PHE A 1 107 ? 24.938 26.078 23.844 1 54.28 107 PHE A C 1
ATOM 850 O O . PHE A 1 107 ? 25.125 27.141 24.422 1 54.28 107 PHE A O 1
ATOM 857 N N . LEU A 1 108 ? 25.719 25.094 23.844 1 55.62 108 LEU A N 1
ATOM 858 C CA . LEU A 1 108 ? 26.875 25.156 24.719 1 55.62 108 LEU A CA 1
ATOM 859 C C . LEU A 1 108 ? 27.859 26.219 24.25 1 55.62 108 LEU A C 1
ATOM 861 O O . LEU A 1 108 ? 28.516 26.875 25.062 1 55.62 108 LEU A O 1
ATOM 865 N N . GLN A 1 109 ? 27.828 26.281 23.031 1 51 109 GLN A N 1
ATOM 866 C CA . GLN A 1 109 ? 28.797 27.203 22.469 1 51 109 GLN A CA 1
ATOM 867 C C . GLN A 1 109 ? 28.344 28.656 22.641 1 51 109 GLN A C 1
ATOM 869 O O . GLN A 1 109 ? 29.172 29.562 22.797 1 51 109 GLN A O 1
ATOM 874 N N . THR A 1 110 ? 27.031 28.766 22.625 1 50.22 110 THR A N 1
ATOM 875 C CA . THR A 1 110 ? 26.516 30.141 22.609 1 50.22 110 THR A CA 1
ATOM 876 C C . THR A 1 110 ? 26.188 30.609 24.016 1 50.22 110 THR A C 1
ATOM 878 O O . THR A 1 110 ? 26.016 31.797 24.25 1 50.22 110 THR A O 1
ATOM 881 N N . SER A 1 111 ? 26.094 29.625 24.844 1 48.91 111 SER A N 1
ATOM 882 C CA . SER A 1 111 ? 25.688 29.984 26.188 1 48.91 111 SER A CA 1
ATOM 883 C C . SER A 1 111 ? 26.891 30.359 27.047 1 48.91 111 SER A C 1
ATOM 885 O O . SER A 1 111 ? 27.969 29.781 26.906 1 48.91 111 SER A O 1
ATOM 887 N N . ASN A 1 112 ? 26.906 31.562 27.578 1 46.81 112 ASN A N 1
ATOM 888 C CA . ASN A 1 112 ? 27.906 31.969 28.562 1 46.81 112 ASN A CA 1
ATOM 889 C C . ASN A 1 112 ? 27.75 31.219 29.875 1 46.81 112 ASN A C 1
ATOM 891 O O . ASN A 1 112 ? 26.844 31.516 30.672 1 46.81 112 ASN A O 1
ATOM 895 N N . PHE A 1 113 ? 28.391 30.125 29.906 1 44.41 113 PHE A N 1
ATOM 896 C CA . PHE A 1 113 ? 28.297 29.344 31.125 1 44.41 113 PHE A CA 1
ATOM 897 C C . PHE A 1 113 ? 29.156 29.938 32.219 1 44.41 113 PHE A C 1
ATOM 899 O O . PHE A 1 113 ? 30.375 30 32.125 1 44.41 113 PHE A O 1
ATOM 906 N N . ASP A 1 114 ? 28.703 30.953 32.844 1 43.5 114 ASP A N 1
ATOM 907 C CA . ASP A 1 114 ? 29.375 31.453 34.062 1 43.5 114 ASP A CA 1
ATOM 908 C C . ASP A 1 114 ? 29.094 30.547 35.25 1 43.5 114 ASP A C 1
ATOM 910 O O . ASP A 1 114 ? 27.969 30.078 35.438 1 43.5 114 ASP A O 1
ATOM 914 N N . SER A 1 115 ? 30.141 30.031 35.875 1 45.81 115 SER A N 1
ATOM 915 C CA . SER A 1 115 ? 30.078 29.156 37.031 1 45.81 115 SER A CA 1
ATOM 916 C C . SER A 1 115 ? 29.062 29.656 38.062 1 45.81 115 SER A C 1
ATOM 918 O O . SER A 1 115 ? 28.578 28.875 38.906 1 45.81 115 SER A O 1
ATOM 920 N N . LYS A 1 116 ? 28.812 30.938 38.188 1 52.12 116 LYS A N 1
ATOM 921 C CA . LYS A 1 116 ? 27.922 31.484 39.219 1 52.12 116 LYS A CA 1
ATOM 922 C C . LYS A 1 116 ? 26.516 31.688 38.656 1 52.12 116 LYS A C 1
ATOM 924 O O . LYS A 1 116 ? 25.656 32.25 39.344 1 52.12 116 LYS A O 1
ATOM 929 N N . SER A 1 117 ? 26.266 30.984 37.438 1 52.16 117 SER A N 1
ATOM 930 C CA . SER A 1 117 ? 24.969 31.281 36.844 1 52.16 117 SER A CA 1
ATOM 931 C C . SER A 1 117 ? 23.906 30.297 37.344 1 52.16 117 SER A C 1
ATOM 933 O O . SER A 1 117 ? 24.188 29.125 37.562 1 52.16 117 SER A O 1
ATOM 935 N N . ASN A 1 118 ? 22.797 30.781 37.875 1 61.66 118 ASN A N 1
ATOM 936 C CA . ASN A 1 118 ? 21.609 29.984 38.219 1 61.66 118 ASN A CA 1
ATOM 937 C C . ASN A 1 118 ? 20.875 29.547 36.938 1 61.66 118 ASN A C 1
ATOM 939 O O . ASN A 1 118 ? 20.688 30.344 36.031 1 61.66 118 ASN A O 1
ATOM 943 N N . TYR A 1 119 ? 20.75 28.203 36.781 1 65.25 119 TYR A N 1
ATOM 944 C CA . TYR A 1 119 ? 20.031 27.656 35.656 1 65.25 119 TYR A CA 1
ATOM 945 C C . TYR A 1 119 ? 18.609 27.312 36.031 1 65.25 119 TYR A C 1
ATOM 947 O O . TYR A 1 119 ? 18.328 26.859 37.125 1 65.25 119 TYR A O 1
ATOM 955 N N . ASP A 1 120 ? 17.672 27.625 35.125 1 72.06 120 ASP A N 1
ATOM 956 C CA . ASP A 1 120 ? 16.297 27.172 35.219 1 72.06 120 ASP A CA 1
ATOM 957 C C . ASP A 1 120 ? 16.078 25.875 34.438 1 72.06 120 ASP A C 1
ATOM 959 O O . ASP A 1 120 ? 15.898 25.906 33.219 1 72.06 120 ASP A O 1
ATOM 963 N N . LEU A 1 121 ? 15.984 24.844 35.156 1 70.5 121 LEU A N 1
ATOM 964 C CA . LEU A 1 121 ? 15.938 23.516 34.562 1 70.5 121 LEU A CA 1
ATOM 965 C C . LEU A 1 121 ? 14.492 23.031 34.438 1 70.5 121 LEU A C 1
ATOM 967 O O . LEU A 1 121 ? 13.734 23.078 35.406 1 70.5 121 LEU A O 1
ATOM 971 N N . LYS A 1 122 ? 14.141 22.641 33.188 1 76 122 LYS A N 1
ATOM 972 C CA . LYS A 1 122 ? 12.836 22.016 32.938 1 76 122 LYS A CA 1
ATOM 973 C C . LY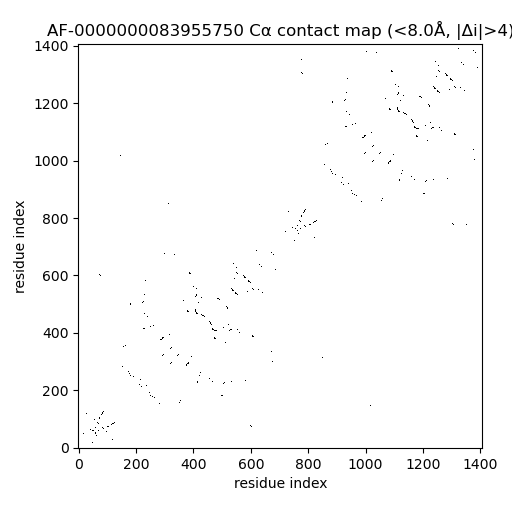S A 1 122 ? 13 20.609 32.406 1 76 122 LYS A C 1
ATOM 975 O O . LYS A 1 122 ? 13.852 20.344 31.547 1 76 122 LYS A O 1
ATOM 980 N N . LEU A 1 123 ? 12.25 19.672 32.969 1 77.75 123 LEU A N 1
ATOM 981 C CA . LEU A 1 123 ? 12.273 18.281 32.5 1 77.75 123 LEU A CA 1
ATOM 982 C C . LEU A 1 123 ? 11.062 17.984 31.625 1 77.75 123 LEU A C 1
ATOM 984 O O . LEU A 1 123 ? 9.93 18.312 32 1 77.75 123 LEU A O 1
ATOM 988 N N . ILE A 1 124 ? 11.344 17.438 30.484 1 85.88 124 ILE A N 1
ATOM 989 C CA . ILE A 1 124 ? 10.25 17 29.609 1 85.88 124 ILE A CA 1
ATOM 990 C C . ILE A 1 124 ? 10.383 15.508 29.312 1 85.88 124 ILE A C 1
ATOM 992 O O . ILE A 1 124 ? 11.445 14.922 29.531 1 85.88 124 ILE A O 1
ATOM 996 N N . ASN A 1 125 ? 9.297 14.906 28.891 1 86.88 125 ASN A N 1
ATOM 997 C CA . ASN A 1 125 ? 9.266 13.484 28.562 1 86.88 125 ASN A CA 1
ATOM 998 C C . ASN A 1 125 ? 9.523 13.25 27.062 1 86.88 125 ASN A C 1
ATOM 1000 O O . ASN A 1 125 ? 8.898 13.883 26.219 1 86.88 125 ASN A O 1
ATOM 1004 N N . GLY A 1 126 ? 10.516 12.375 26.828 1 87.5 126 GLY A N 1
ATOM 1005 C CA . GLY A 1 126 ? 10.594 11.883 25.469 1 87.5 126 GLY A CA 1
ATOM 1006 C C . GLY A 1 126 ? 9.453 10.953 25.094 1 87.5 126 GLY A C 1
ATOM 1007 O O . GLY A 1 126 ? 8.625 10.617 25.938 1 87.5 126 GLY A O 1
ATOM 1008 N N . TYR A 1 127 ? 9.414 10.586 23.906 1 91.44 127 TYR A N 1
ATOM 1009 C CA . TYR A 1 127 ? 8.375 9.664 23.469 1 91.44 127 TYR A CA 1
ATOM 1010 C C . TYR A 1 127 ? 8.727 8.234 23.844 1 91.44 127 TYR A C 1
ATOM 1012 O O . TYR A 1 127 ? 9.883 7.82 23.734 1 91.44 127 TYR A O 1
ATOM 1020 N N . ASN A 1 128 ? 7.812 7.43 24.297 1 90.12 128 ASN A N 1
ATOM 1021 C CA . ASN A 1 128 ? 8.039 6.047 24.703 1 90.12 128 ASN A CA 1
ATOM 1022 C C . ASN A 1 128 ? 7.922 5.082 23.531 1 90.12 128 ASN A C 1
ATOM 1024 O O . ASN A 1 128 ? 6.926 4.367 23.406 1 90.12 128 ASN A O 1
ATOM 1028 N N . TYR A 1 129 ? 8.969 4.91 22.781 1 89.12 129 TYR A N 1
ATOM 1029 C CA . TYR A 1 129 ? 8.969 4.055 21.594 1 89.12 129 TYR A CA 1
ATOM 1030 C C . TYR A 1 129 ? 8.891 2.584 22 1 89.12 129 TYR A C 1
ATOM 1032 O O . TYR A 1 129 ? 8.391 1.756 21.234 1 89.12 129 TYR A O 1
ATOM 1040 N N . LYS A 1 130 ? 9.367 2.201 23.172 1 85.62 130 LYS A N 1
ATOM 1041 C CA . LYS A 1 130 ? 9.281 0.826 23.656 1 85.62 130 LYS A CA 1
ATOM 1042 C C . LYS A 1 130 ? 7.824 0.376 23.766 1 85.62 130 LYS A C 1
ATOM 1044 O O . LYS A 1 130 ? 7.477 -0.735 23.375 1 85.62 130 LYS A O 1
ATOM 1049 N N . LYS A 1 131 ? 7.117 1.27 24.344 1 89.5 131 LYS A N 1
ATOM 1050 C CA . LYS A 1 131 ? 5.691 0.972 24.469 1 89.5 131 LYS A CA 1
ATOM 1051 C C . LYS A 1 131 ? 5.035 0.869 23.094 1 89.5 131 LYS A C 1
ATOM 1053 O O . LYS A 1 131 ? 4.176 0.015 22.875 1 89.5 131 LYS A O 1
ATOM 1058 N N . MET A 1 132 ? 5.441 1.694 22.234 1 92.19 132 MET A N 1
ATOM 1059 C CA . MET A 1 132 ? 4.906 1.675 20.875 1 92.19 132 MET A CA 1
ATOM 1060 C C . MET A 1 132 ? 5.199 0.343 20.188 1 92.19 132 MET A C 1
ATOM 1062 O O . MET A 1 132 ? 4.316 -0.241 19.547 1 92.19 132 MET A O 1
ATOM 1066 N N . VAL A 1 133 ? 6.387 -0.182 20.328 1 89.31 133 VAL A N 1
ATOM 1067 C CA . VAL A 1 133 ? 6.793 -1.444 19.719 1 89.31 133 VAL A CA 1
ATOM 1068 C C . VAL A 1 133 ? 5.984 -2.592 20.312 1 89.31 133 VAL A C 1
ATOM 1070 O O . VAL A 1 133 ? 5.543 -3.49 19.594 1 89.31 133 VAL A O 1
ATOM 1073 N N . LYS A 1 134 ? 5.812 -2.535 21.609 1 90.12 134 LYS A N 1
ATOM 1074 C CA . LYS A 1 134 ? 5.031 -3.568 22.281 1 90.12 134 LYS A CA 1
ATOM 1075 C C . LYS A 1 134 ? 3.605 -3.623 21.734 1 90.12 134 LYS A C 1
ATOM 1077 O O . LYS A 1 134 ? 3.078 -4.703 21.469 1 90.12 134 LYS A O 1
ATOM 1082 N N . ILE A 1 135 ? 3.047 -2.48 21.562 1 93.31 135 ILE A N 1
ATOM 1083 C CA . ILE A 1 135 ? 1.681 -2.396 21.062 1 93.31 135 ILE A CA 1
ATOM 1084 C C . ILE A 1 135 ? 1.622 -2.932 19.625 1 93.31 135 ILE A C 1
ATOM 1086 O O . ILE A 1 135 ? 0.699 -3.666 19.266 1 93.31 135 ILE A O 1
ATOM 1090 N N . LEU A 1 136 ? 2.592 -2.605 18.828 1 93 136 LEU A N 1
ATOM 1091 C CA . LEU A 1 136 ? 2.646 -3.072 17.438 1 93 136 LEU A CA 1
ATOM 1092 C C . LEU A 1 136 ? 2.781 -4.59 17.391 1 93 136 LEU A C 1
ATOM 1094 O O . LEU A 1 136 ? 2.158 -5.242 16.547 1 93 136 LEU A O 1
ATOM 1098 N N . ASN A 1 137 ? 3.574 -5.145 18.25 1 91.88 137 ASN A N 1
ATOM 1099 C CA . ASN A 1 137 ? 3.756 -6.59 18.312 1 91.88 137 ASN A CA 1
ATOM 1100 C C . ASN A 1 137 ? 2.471 -7.301 18.734 1 91.88 137 ASN A C 1
ATOM 1102 O O . ASN A 1 137 ? 2.139 -8.359 18.188 1 91.88 137 ASN A O 1
ATOM 1106 N N . GLU A 1 138 ? 1.77 -6.703 19.641 1 92.06 138 GLU A N 1
ATOM 1107 C CA . GLU A 1 138 ? 0.489 -7.258 20.078 1 92.06 138 GLU A CA 1
ATOM 1108 C C . GLU A 1 138 ? -0.533 -7.227 18.938 1 92.06 138 GLU A C 1
ATOM 1110 O O . GLU A 1 138 ? -1.331 -8.156 18.797 1 92.06 138 GLU A O 1
ATOM 1115 N N . GLU A 1 139 ? -0.497 -6.215 18.203 1 91.75 139 GLU A N 1
ATOM 1116 C CA . GLU A 1 139 ? -1.392 -6.102 17.047 1 91.75 139 GLU A CA 1
ATOM 1117 C C . GLU A 1 139 ? -1.076 -7.16 16 1 91.75 139 GLU A C 1
ATOM 1119 O O . GLU A 1 139 ? -1.985 -7.719 15.383 1 91.75 139 GLU A O 1
ATOM 1124 N N . THR A 1 140 ? 0.189 -7.406 15.766 1 89.5 140 THR A N 1
ATOM 1125 C CA . THR A 1 140 ? 0.615 -8.43 14.82 1 89.5 140 THR A CA 1
ATOM 1126 C C . THR A 1 140 ? 0.122 -9.812 15.266 1 89.5 140 THR A C 1
ATOM 1128 O O . THR A 1 140 ? -0.396 -10.578 14.445 1 89.5 140 THR A O 1
ATOM 1131 N N . GLU A 1 141 ? 0.295 -10.07 16.484 1 89.25 141 GLU A N 1
ATOM 1132 C CA . GLU A 1 141 ? -0.164 -11.344 17.047 1 89.25 141 GLU A CA 1
ATOM 1133 C C . GLU A 1 141 ? -1.68 -11.477 16.938 1 89.25 141 GLU A C 1
ATOM 1135 O O . GLU A 1 141 ? -2.188 -12.547 16.594 1 89.25 141 GLU A O 1
ATOM 1140 N N . LEU A 1 142 ? -2.352 -10.375 17.219 1 90.56 142 LEU A N 1
ATOM 1141 C CA . LEU A 1 142 ? -3.809 -10.367 17.125 1 90.56 142 LEU A CA 1
ATOM 1142 C C . LEU A 1 142 ? -4.258 -10.672 15.703 1 90.56 142 LEU A C 1
ATOM 1144 O O . LEU A 1 142 ? -5.195 -11.453 15.5 1 90.56 142 LEU A O 1
ATOM 1148 N N . GLN A 1 143 ? -3.678 -10.133 14.742 1 90.44 143 GLN A N 1
ATOM 1149 C CA . GLN A 1 143 ? -4.047 -10.328 13.344 1 90.44 143 GLN A CA 1
ATOM 1150 C C . GLN A 1 143 ? -3.797 -11.766 12.906 1 90.44 143 GLN A C 1
ATOM 1152 O O . GLN A 1 143 ? -4.66 -12.391 12.289 1 90.44 143 GLN A O 1
ATOM 1157 N N . LEU A 1 144 ? -2.682 -12.289 13.266 1 88.56 144 LEU A N 1
ATOM 1158 C CA . LEU A 1 144 ? -2.275 -13.594 12.75 1 88.56 144 LEU A CA 1
ATOM 1159 C C . LEU A 1 144 ? -3.012 -14.711 13.477 1 88.56 144 LEU A C 1
ATOM 1161 O O . LEU A 1 144 ? -3.086 -15.836 12.977 1 88.56 144 LEU A O 1
ATOM 1165 N N . THR A 1 145 ? -3.564 -14.406 14.617 1 85.94 145 THR A N 1
ATOM 1166 C CA . THR A 1 145 ? -4.25 -15.445 15.383 1 85.94 145 THR A CA 1
ATOM 1167 C C . THR A 1 145 ? -5.75 -15.422 15.094 1 85.94 145 THR A C 1
ATOM 1169 O O . THR A 1 145 ? -6.504 -16.219 15.648 1 85.94 145 THR A O 1
ATOM 1172 N N . ASN A 1 146 ? -6.203 -14.492 14.258 1 88 146 ASN A N 1
ATOM 1173 C CA . ASN A 1 146 ? -7.609 -14.414 13.883 1 88 146 ASN A CA 1
ATOM 1174 C C . ASN A 1 146 ? -7.801 -14.617 12.375 1 88 146 ASN A C 1
ATOM 1176 O O . ASN A 1 146 ? -6.848 -14.5 11.609 1 88 146 ASN A O 1
ATOM 1180 N N . SER A 1 147 ? -9.023 -14.961 12.023 1 89.75 147 SER A N 1
ATOM 1181 C CA . SER A 1 147 ? -9.367 -15.211 10.625 1 89.75 147 SER A CA 1
ATOM 1182 C C . SER A 1 147 ? -9.211 -13.953 9.781 1 89.75 147 SER A C 1
ATOM 1184 O O . SER A 1 147 ? -9.781 -12.914 10.102 1 89.75 147 SER A O 1
ATOM 1186 N N . PHE A 1 148 ? -8.469 -14.055 8.703 1 92.31 148 PHE A N 1
ATOM 1187 C CA . PHE A 1 148 ? -8.312 -12.914 7.809 1 92.31 148 PHE A CA 1
ATOM 1188 C C . PHE A 1 148 ? -9.625 -12.602 7.094 1 92.31 148 PHE A C 1
ATOM 1190 O O . PHE A 1 148 ? -9.891 -11.445 6.758 1 92.31 148 PHE A O 1
ATOM 1197 N N . VAL A 1 149 ? -10.422 -13.586 6.934 1 91.56 149 VAL A N 1
ATOM 1198 C CA . VAL A 1 149 ? -11.742 -13.375 6.348 1 91.56 149 VAL A CA 1
ATOM 1199 C C . VAL A 1 149 ? -12.586 -12.492 7.266 1 91.56 149 VAL A C 1
ATOM 1201 O O . VAL A 1 149 ? -13.25 -11.562 6.805 1 91.56 149 VAL A O 1
ATOM 1204 N N . ASP A 1 150 ? -12.5 -12.844 8.516 1 91.62 150 ASP A N 1
ATOM 1205 C CA . ASP A 1 150 ? -13.234 -12.031 9.484 1 91.62 150 ASP A CA 1
ATOM 1206 C C . ASP A 1 150 ? -12.664 -10.617 9.562 1 91.62 150 ASP A C 1
ATOM 1208 O O . ASP A 1 150 ? -13.414 -9.656 9.75 1 91.62 150 ASP A O 1
ATOM 1212 N N . GLN A 1 151 ? -11.406 -10.547 9.484 1 93.56 151 GLN A N 1
ATOM 1213 C CA . GLN A 1 151 ? -10.781 -9.234 9.477 1 93.56 151 GLN A CA 1
ATOM 1214 C C . GLN A 1 151 ? -11.25 -8.398 8.289 1 93.56 151 GLN A C 1
ATOM 1216 O O . GLN A 1 151 ? -11.523 -7.203 8.438 1 93.56 151 GLN A O 1
ATOM 1221 N N . TYR A 1 152 ? -11.297 -8.984 7.145 1 94.12 152 TYR A N 1
ATOM 1222 C CA . TYR A 1 152 ? -11.797 -8.305 5.953 1 94.12 152 TYR A CA 1
ATOM 1223 C C . TYR A 1 152 ? -13.234 -7.844 6.148 1 94.12 152 TYR A C 1
ATOM 1225 O O . TYR A 1 152 ? -13.578 -6.703 5.832 1 94.12 152 TYR A O 1
ATOM 1233 N N . LYS A 1 153 ? -14.055 -8.695 6.672 1 93.06 153 LYS A N 1
ATOM 1234 C CA . LYS A 1 153 ? -15.453 -8.367 6.906 1 93.06 153 LYS A CA 1
ATOM 1235 C C . LYS A 1 153 ? -15.594 -7.211 7.887 1 93.06 153 LYS A C 1
ATOM 1237 O O . LYS A 1 153 ? -16.406 -6.301 7.676 1 93.06 153 LYS A O 1
ATOM 1242 N N . MET A 1 154 ? -14.852 -7.332 8.914 1 94.81 154 MET A N 1
ATOM 1243 C CA . MET A 1 154 ? -14.898 -6.285 9.93 1 94.81 154 MET A CA 1
ATOM 1244 C C . MET A 1 154 ? -14.445 -4.945 9.359 1 94.81 154 MET A C 1
ATOM 1246 O O . MET A 1 154 ? -15.031 -3.906 9.656 1 94.81 154 MET A O 1
ATOM 1250 N N . GLN A 1 155 ? -13.391 -4.977 8.57 1 95.06 155 GLN A N 1
ATOM 1251 C CA . GLN A 1 155 ? -12.922 -3.754 7.926 1 95.06 155 GLN A CA 1
ATOM 1252 C C . GLN A 1 155 ? -13.992 -3.158 7.023 1 95.06 155 GLN A C 1
ATOM 1254 O O . GLN A 1 155 ? -14.156 -1.938 6.965 1 95.06 155 GLN A O 1
ATOM 1259 N N . ASN A 1 156 ? -14.68 -3.961 6.301 1 93.62 156 ASN A N 1
ATOM 1260 C CA . ASN A 1 156 ? -15.758 -3.486 5.434 1 93.62 156 ASN A CA 1
ATOM 1261 C C . ASN A 1 156 ? -16.875 -2.842 6.238 1 93.62 156 ASN A C 1
ATOM 1263 O O . ASN A 1 156 ? -17.422 -1.807 5.844 1 93.62 156 ASN A O 1
ATOM 1267 N N . LYS A 1 157 ? -17.203 -3.51 7.305 1 94.69 157 LYS A N 1
ATOM 1268 C CA . LYS A 1 157 ? -18.219 -2.934 8.188 1 94.69 157 LYS A CA 1
ATOM 1269 C C . LYS A 1 157 ? -17.75 -1.601 8.758 1 94.69 157 LYS A C 1
ATOM 1271 O O . LYS A 1 157 ? -18.547 -0.674 8.922 1 94.69 157 LYS A O 1
ATOM 1276 N N . PHE A 1 158 ? -16.516 -1.556 9.102 1 96.06 158 PHE A N 1
ATOM 1277 C CA . PHE A 1 158 ? -15.922 -0.321 9.594 1 96.06 158 PHE A CA 1
ATOM 1278 C C . PHE A 1 158 ? -16.062 0.795 8.562 1 96.06 158 PHE A C 1
ATOM 1280 O O . PHE A 1 158 ? -16.5 1.899 8.891 1 96.06 158 PHE A O 1
ATOM 1287 N N . ILE A 1 159 ? -15.695 0.54 7.309 1 93.75 159 ILE A N 1
ATOM 1288 C CA . ILE A 1 159 ? -15.758 1.517 6.227 1 93.75 159 ILE A CA 1
ATOM 1289 C C . ILE A 1 159 ? -17.203 1.963 6.016 1 93.75 159 ILE A C 1
ATOM 1291 O O . ILE A 1 159 ? -17.469 3.152 5.828 1 93.75 159 ILE A O 1
ATOM 1295 N N . GLN A 1 160 ? -18.078 1.021 6.059 1 93.25 160 GLN A N 1
ATOM 1296 C CA . GLN A 1 160 ? -19.5 1.348 5.906 1 93.25 160 GLN A CA 1
ATOM 1297 C C . GLN A 1 160 ? -19.969 2.258 7.035 1 93.25 160 GLN A C 1
ATOM 1299 O O . GLN A 1 160 ? -20.75 3.193 6.801 1 93.25 160 GLN A O 1
ATOM 1304 N N . ALA A 1 161 ? -19.531 1.928 8.219 1 95.75 161 ALA A N 1
ATOM 1305 C CA . ALA A 1 161 ? -19.891 2.76 9.367 1 95.75 161 ALA A CA 1
ATOM 1306 C C . ALA A 1 161 ? -19.391 4.191 9.18 1 95.75 161 ALA A C 1
ATOM 1308 O O . ALA A 1 161 ? -20.094 5.145 9.539 1 95.75 161 ALA A O 1
ATOM 1309 N N . PHE A 1 162 ? -18.266 4.344 8.641 1 95 162 PHE A N 1
ATOM 1310 C CA . PHE A 1 162 ? -17.703 5.672 8.414 1 95 162 PHE A CA 1
ATOM 1311 C C . PHE A 1 162 ? -18.5 6.418 7.348 1 95 162 PHE A C 1
ATOM 1313 O O . PHE A 1 162 ? -18.766 7.613 7.484 1 95 162 PHE A O 1
ATOM 1320 N N . LYS A 1 163 ? -18.797 5.723 6.293 1 93.75 163 LYS A N 1
ATOM 1321 C CA . LYS A 1 163 ? -19.609 6.332 5.242 1 93.75 163 LYS A CA 1
ATOM 1322 C C . LYS A 1 163 ? -20.953 6.797 5.789 1 93.75 163 LYS A C 1
ATOM 1324 O O . LYS A 1 163 ? -21.422 7.887 5.457 1 93.75 163 LYS A O 1
ATOM 1329 N N . LEU A 1 164 ? -21.547 5.969 6.602 1 95.5 164 LEU A N 1
ATOM 1330 C CA . LEU A 1 164 ? -22.828 6.316 7.215 1 95.5 164 LEU A CA 1
ATOM 1331 C C . LEU A 1 164 ? -22.688 7.531 8.125 1 95.5 164 LEU A C 1
ATOM 1333 O O . LEU A 1 164 ? -23.578 8.375 8.188 1 95.5 164 LEU A O 1
ATOM 1337 N N . PHE A 1 165 ? -21.656 7.594 8.836 1 97.25 165 PHE A N 1
ATOM 1338 C CA . PHE A 1 165 ? -21.359 8.75 9.672 1 97.25 165 PHE A CA 1
ATOM 1339 C C . PHE A 1 165 ? -21.359 10.031 8.844 1 97.25 165 PHE A C 1
ATOM 1341 O O . PHE A 1 165 ? -21.984 11.023 9.227 1 97.25 165 PHE A O 1
ATOM 1348 N N . PHE A 1 166 ? -20.656 10 7.715 1 95.88 166 PHE A N 1
ATOM 1349 C CA . PHE A 1 166 ? -20.562 11.195 6.887 1 95.88 166 PHE A CA 1
ATOM 1350 C C . PHE A 1 166 ? -21.906 11.508 6.242 1 95.88 166 PHE A C 1
ATOM 1352 O O . PHE A 1 166 ? -22.25 12.68 6.047 1 95.88 166 PHE A O 1
ATOM 1359 N N . VAL A 1 167 ? -22.656 10.453 5.871 1 95.5 167 VAL A N 1
ATOM 1360 C CA . VAL A 1 167 ? -24 10.688 5.359 1 95.5 167 VAL A CA 1
ATOM 1361 C C . VAL A 1 167 ? -24.812 11.461 6.391 1 95.5 167 VAL A C 1
ATOM 1363 O O . VAL A 1 167 ? -25.469 12.461 6.062 1 95.5 167 VAL A O 1
ATOM 1366 N N . GLU A 1 168 ? -24.781 10.992 7.57 1 96.81 168 GLU A N 1
ATOM 1367 C CA . GLU A 1 168 ? -25.516 11.641 8.648 1 96.81 168 GLU A CA 1
ATOM 1368 C C . GLU A 1 168 ? -25.016 13.055 8.891 1 96.81 168 GLU A C 1
ATOM 1370 O O . GLU A 1 168 ? -25.797 13.992 9.023 1 96.81 168 GLU A O 1
ATOM 1375 N N . LEU A 1 169 ? -23.75 13.219 8.984 1 96.5 169 LEU A N 1
ATOM 1376 C CA . LEU A 1 169 ? -23.141 14.523 9.25 1 96.5 169 LEU A CA 1
ATOM 1377 C C . LEU A 1 169 ? -23.531 15.531 8.172 1 96.5 169 LEU A C 1
ATOM 1379 O O . LEU A 1 169 ? -23.953 16.641 8.484 1 96.5 169 LEU A O 1
ATOM 1383 N N . PHE A 1 170 ? -23.422 15.164 6.93 1 94.94 170 PHE A N 1
ATOM 1384 C CA . PHE A 1 170 ? -23.719 16.078 5.832 1 94.94 170 PHE A CA 1
ATOM 1385 C C . PHE A 1 170 ? -25.219 16.375 5.758 1 94.94 170 PHE A C 1
ATOM 1387 O O . PHE A 1 170 ? -25.609 17.484 5.418 1 94.94 170 PHE A O 1
ATOM 1394 N N . LYS A 1 171 ? -25.984 15.352 6.062 1 96.06 171 LYS A N 1
ATOM 1395 C CA . LYS A 1 171 ? -27.438 15.586 6.121 1 96.06 171 LYS A CA 1
ATOM 1396 C C . LYS A 1 171 ? -27.766 16.641 7.168 1 96.06 171 LYS A C 1
ATOM 1398 O O . LYS A 1 171 ? -28.594 17.531 6.918 1 96.06 171 LYS A O 1
ATOM 1403 N N . ILE A 1 172 ? -27.203 16.531 8.305 1 97.94 172 ILE A N 1
ATOM 1404 C CA . ILE A 1 172 ? -27.438 17.484 9.375 1 97.94 172 ILE A CA 1
ATOM 1405 C C . ILE A 1 172 ? -26.953 18.875 8.938 1 97.94 172 ILE A C 1
ATOM 1407 O O . ILE A 1 172 ? -27.656 19.875 9.141 1 97.94 172 ILE A O 1
ATOM 1411 N N . ILE A 1 173 ? -25.766 18.938 8.352 1 96.44 173 ILE A N 1
ATOM 1412 C CA . ILE A 1 173 ? -25.203 20.203 7.902 1 96.44 173 ILE A CA 1
ATOM 1413 C C . ILE A 1 173 ? -26.141 20.844 6.867 1 96.44 173 ILE A C 1
ATOM 1415 O O . ILE A 1 173 ? -26.438 22.031 6.938 1 96.44 173 ILE A O 1
ATOM 1419 N N . GLU A 1 174 ? -26.609 20.062 5.98 1 95.5 174 GLU A N 1
ATOM 1420 C CA . GLU A 1 174 ? -27.484 20.562 4.926 1 95.5 174 GLU A CA 1
ATOM 1421 C C . GLU A 1 174 ? -28.828 21.016 5.492 1 95.5 174 GLU A C 1
ATOM 1423 O O . GLU A 1 174 ? -29.391 22.016 5.035 1 95.5 174 GLU A O 1
ATOM 1428 N N . ASP A 1 175 ? -29.281 20.297 6.434 1 97.56 175 ASP A N 1
ATOM 1429 C CA . ASP A 1 175 ? -30.516 20.656 7.098 1 97.56 175 ASP A CA 1
ATOM 1430 C C . ASP A 1 175 ? -30.391 22 7.809 1 97.56 175 ASP A C 1
ATOM 1432 O O . ASP A 1 175 ? -31.406 22.672 8.055 1 97.56 175 ASP A O 1
ATOM 1436 N N . CYS A 1 176 ? -29.219 22.406 8.117 1 98.19 176 CYS A N 1
ATOM 1437 C CA . CYS A 1 176 ? -28.969 23.625 8.875 1 98.19 176 CYS A CA 1
ATOM 1438 C C . CYS A 1 176 ? -28.484 24.75 7.969 1 98.19 176 CYS A C 1
ATOM 1440 O O . CYS A 1 176 ? -27.859 25.703 8.43 1 98.19 176 CYS A O 1
ATOM 1442 N N . LYS A 1 177 ? -28.672 24.609 6.711 1 96.81 177 LYS A N 1
ATOM 1443 C CA . LYS A 1 177 ? -28.25 25.641 5.77 1 96.81 177 LYS A CA 1
ATOM 1444 C C . LYS A 1 177 ? -28.906 26.984 6.086 1 96.81 177 LYS A C 1
ATOM 1446 O O . LYS A 1 177 ? -30.125 27.047 6.285 1 96.81 177 LYS A O 1
ATOM 1451 N N . PRO A 1 178 ? -28.078 28.016 6.195 1 97.06 178 PRO A N 1
ATOM 1452 C CA . PRO A 1 178 ? -28.719 29.328 6.348 1 97.06 178 PRO A CA 1
ATOM 1453 C C . PRO A 1 178 ? -29.641 29.672 5.188 1 97.06 178 PRO A C 1
ATOM 1455 O O . PRO A 1 178 ? -29.344 29.359 4.035 1 97.06 178 PRO A O 1
ATOM 1458 N N . ASP A 1 179 ? -30.766 30.375 5.5 1 95.5 179 ASP A N 1
ATOM 1459 C CA . ASP A 1 179 ? -31.781 30.719 4.496 1 95.5 179 ASP A CA 1
ATOM 1460 C C . ASP A 1 179 ? -31.484 32.062 3.863 1 95.5 179 ASP A C 1
ATOM 1462 O O . ASP A 1 179 ? -32.406 32.906 3.707 1 95.5 179 ASP A O 1
ATOM 1466 N N . ILE A 1 180 ? -30.344 32.344 3.67 1 97.75 180 ILE A N 1
ATOM 1467 C CA . ILE A 1 180 ? -29.922 33.594 3.037 1 97.75 180 ILE A CA 1
ATOM 1468 C C . ILE A 1 180 ? -28.828 33.281 2.012 1 97.75 180 ILE A C 1
ATOM 1470 O O . ILE A 1 180 ? -28.281 32.188 1.969 1 97.75 180 ILE A O 1
ATOM 1474 N N . GLU A 1 181 ? -28.547 34.281 1.124 1 96.69 181 GLU A N 1
ATOM 1475 C CA . GLU A 1 181 ? -27.453 34.188 0.163 1 96.69 181 GLU A CA 1
ATOM 1476 C C . GLU A 1 181 ? -26.109 34.469 0.823 1 96.69 181 GLU A C 1
ATOM 1478 O O . GLU A 1 181 ? -26.062 34.844 1.991 1 96.69 181 GLU A O 1
ATOM 1483 N N . SER A 1 182 ? -25.062 34.188 0.082 1 97.75 182 SER A N 1
ATOM 1484 C CA . SER A 1 182 ? -23.719 34.406 0.586 1 97.75 182 SER A CA 1
ATOM 1485 C C . SER A 1 182 ? -23.516 35.844 1.063 1 97.75 182 SER A C 1
ATOM 1487 O O . SER A 1 182 ? -24.016 36.781 0.443 1 97.75 182 SER A O 1
ATOM 1489 N N . ILE A 1 183 ? -22.812 35.938 2.119 1 98.12 183 ILE A N 1
ATOM 1490 C CA . ILE A 1 183 ? -22.547 37.281 2.664 1 98.12 183 ILE A CA 1
ATOM 1491 C C . ILE A 1 183 ? -21.141 37.719 2.281 1 98.12 183 ILE A C 1
ATOM 1493 O O . ILE A 1 183 ? -20.672 38.781 2.689 1 98.12 183 ILE A O 1
ATOM 1497 N N . ASN A 1 184 ? -20.391 36.875 1.533 1 96.56 184 ASN A N 1
ATOM 1498 C CA . ASN A 1 184 ? -19.016 37.188 1.138 1 96.56 184 ASN A CA 1
ATOM 1499 C C . ASN A 1 184 ? -18.969 37.906 -0.214 1 96.56 184 ASN A C 1
ATOM 1501 O O . ASN A 1 184 ? -18.469 37.344 -1.191 1 96.56 184 ASN A O 1
ATOM 1505 N N . ASN A 1 185 ? -19.484 39.062 -0.214 1 96.56 185 ASN A N 1
ATOM 1506 C CA . ASN A 1 185 ? -19.531 39.875 -1.43 1 96.56 185 ASN A CA 1
ATOM 1507 C C . ASN A 1 185 ? -19.422 41.344 -1.119 1 96.56 185 ASN A C 1
ATOM 1509 O O . ASN A 1 185 ? -19.438 41.75 0.046 1 96.56 185 ASN A O 1
ATOM 1513 N N . ALA A 1 186 ? -19.391 42.188 -2.105 1 95.88 186 ALA A N 1
ATOM 1514 C CA . ALA A 1 186 ? -19.109 43.625 -1.982 1 95.88 186 ALA A CA 1
ATOM 1515 C C . ALA A 1 186 ? -20.234 44.344 -1.24 1 95.88 186 ALA A C 1
ATOM 1517 O O . ALA A 1 186 ? -20 45.312 -0.511 1 95.88 186 ALA A O 1
ATOM 1518 N N . GLU A 1 187 ? -21.422 43.875 -1.347 1 96.81 187 GLU A N 1
ATOM 1519 C CA . GLU A 1 187 ? -22.594 44.531 -0.744 1 96.81 187 GLU A CA 1
ATOM 1520 C C . GLU A 1 187 ? -22.516 44.5 0.78 1 96.81 187 GLU A C 1
ATOM 1522 O O . GLU A 1 187 ? -23.109 45.344 1.455 1 96.81 187 GLU A O 1
ATOM 1527 N N . HIS A 1 188 ? -21.812 43.625 1.279 1 98.38 188 HIS A N 1
ATOM 1528 C CA . HIS A 1 188 ? -21.734 43.438 2.725 1 98.38 188 HIS A CA 1
ATOM 1529 C C . HIS A 1 188 ? -20.531 44.188 3.305 1 98.38 188 HIS A C 1
ATOM 1531 O O . HIS A 1 188 ? -20.203 44.031 4.484 1 98.38 188 HIS A O 1
ATOM 1537 N N . TYR A 1 189 ? -19.875 44.906 2.51 1 97.94 189 TYR A N 1
ATOM 1538 C CA . TYR A 1 189 ? -18.781 45.781 2.928 1 97.94 189 TYR A CA 1
ATOM 1539 C C . TYR A 1 189 ? -19 47.188 2.453 1 97.94 189 TYR A C 1
ATOM 1541 O O . TYR A 1 189 ? -18.156 47.75 1.738 1 97.94 189 TYR A O 1
ATOM 1549 N N . PRO A 1 190 ? -20.016 47.875 3.008 1 96.88 190 PRO A N 1
ATOM 1550 C CA . PRO A 1 190 ? -20.453 49.156 2.439 1 96.88 190 PRO A CA 1
ATOM 1551 C C . PRO A 1 190 ? -19.781 50.344 3.105 1 96.88 190 PRO A C 1
ATOM 1553 O O . PRO A 1 190 ? -19.938 51.5 2.652 1 96.88 190 PRO A O 1
ATOM 1556 N N . ASN A 1 191 ? -18.969 50.156 4.082 1 97.5 191 ASN A N 1
ATOM 1557 C CA . ASN A 1 191 ? -18.656 51.25 4.996 1 97.5 191 ASN A CA 1
ATOM 1558 C C . ASN A 1 191 ? -17.266 51.812 4.738 1 97.5 191 ASN A C 1
ATOM 1560 O O . ASN A 1 191 ? -16.594 52.281 5.664 1 97.5 191 ASN A O 1
ATOM 1564 N N . GLY A 1 192 ? -16.812 51.812 3.508 1 96.75 192 GLY A N 1
ATOM 1565 C CA . GLY A 1 192 ? -15.5 52.344 3.197 1 96.75 192 GLY A CA 1
ATOM 1566 C C . GLY A 1 192 ? -15.32 53.781 3.67 1 96.75 192 GLY A C 1
ATOM 1567 O O . GLY A 1 192 ? -14.352 54.094 4.371 1 96.75 192 GLY A O 1
ATOM 1568 N N . ASP A 1 193 ? -16.266 54.656 3.354 1 96.56 193 ASP A N 1
ATOM 1569 C CA . ASP A 1 193 ? -16.188 56.062 3.707 1 96.56 193 ASP A CA 1
ATOM 1570 C C . ASP A 1 193 ? -16.297 56.25 5.219 1 96.56 193 ASP A C 1
ATOM 1572 O O . ASP A 1 193 ? -15.602 57.094 5.789 1 96.56 193 ASP A O 1
ATOM 1576 N N . ARG A 1 194 ? -17.141 55.531 5.793 1 97.38 194 ARG A N 1
ATOM 1577 C CA . ARG A 1 194 ? -17.312 55.625 7.238 1 97.38 194 ARG A CA 1
ATOM 1578 C C . ARG A 1 194 ? -16.016 55.219 7.961 1 97.38 194 ARG A C 1
ATOM 1580 O O . ARG A 1 194 ? -15.664 55.812 8.977 1 97.38 194 ARG A O 1
ATOM 1587 N N . LEU A 1 195 ? -15.383 54.219 7.465 1 97.81 195 LEU A N 1
ATOM 1588 C CA . LEU A 1 195 ? -14.133 53.75 8.039 1 97.81 195 LEU A CA 1
ATOM 1589 C C . LEU A 1 195 ? -13.055 54.844 7.941 1 97.81 195 LEU A C 1
ATOM 1591 O O . LEU A 1 195 ? -12.273 55.031 8.875 1 97.81 195 LEU A O 1
ATOM 1595 N N . VAL A 1 196 ? -13.039 55.5 6.805 1 97.06 196 VAL A N 1
ATOM 1596 C CA . VAL A 1 196 ? -12.078 56.562 6.609 1 97.06 196 VAL A CA 1
ATOM 1597 C C . VAL A 1 196 ? -12.352 57.688 7.602 1 97.06 196 VAL A C 1
ATOM 1599 O O . VAL A 1 196 ? -11.422 58.219 8.227 1 97.06 196 VAL A O 1
ATOM 1602 N N . LYS A 1 197 ? -13.594 58.031 7.727 1 96.5 197 LYS A N 1
ATOM 1603 C CA . LYS A 1 197 ? -13.969 59.094 8.664 1 96.5 197 LYS A CA 1
ATOM 1604 C C . LYS A 1 197 ? -13.648 58.688 10.102 1 96.5 197 LYS A C 1
ATOM 1606 O O . LYS A 1 197 ? -13.242 59.5 10.914 1 96.5 197 LYS A O 1
ATOM 1611 N N . TYR A 1 198 ? -13.984 57.5 10.414 1 96.31 198 TYR A N 1
ATOM 1612 C CA . TYR A 1 198 ? -13.688 57 11.742 1 96.31 198 TYR A CA 1
ATOM 1613 C C . TYR A 1 198 ? -12.195 57.062 12.039 1 96.31 198 TYR A C 1
ATOM 1615 O O . TYR A 1 198 ? -11.789 57.469 13.125 1 96.31 198 TYR A O 1
ATOM 1623 N N . TYR A 1 199 ? -11.375 56.656 11.117 1 96.25 199 TYR A N 1
ATOM 1624 C CA . TYR A 1 199 ? -9.93 56.719 11.242 1 96.25 199 TYR A CA 1
ATOM 1625 C C . TYR A 1 199 ? -9.461 58.156 11.453 1 96.25 199 TYR A C 1
ATOM 1627 O O . TYR A 1 199 ? -8.625 58.406 12.32 1 96.25 199 TYR A O 1
ATOM 1635 N N . GLU A 1 200 ? -10.023 59.031 10.672 1 96.19 200 GLU A N 1
ATOM 1636 C CA . GLU A 1 200 ? -9.688 60.438 10.75 1 96.19 200 GLU A CA 1
ATOM 1637 C C . GLU A 1 200 ? -9.992 61 12.133 1 96.19 200 GLU A C 1
ATOM 1639 O O . GLU A 1 200 ? -9.164 61.719 12.719 1 96.19 200 GLU A O 1
ATOM 1644 N N . LEU A 1 201 ? -11.125 60.688 12.625 1 95 201 LEU A N 1
ATOM 1645 C CA . LEU A 1 201 ? -11.586 61.219 13.898 1 95 201 LEU A CA 1
ATOM 1646 C C . LEU A 1 201 ? -10.789 60.625 15.055 1 95 201 LEU A C 1
ATOM 1648 O O . LEU A 1 201 ? -10.391 61.344 15.977 1 95 201 LEU A O 1
ATOM 1652 N N . ARG A 1 202 ? -10.609 59.344 15.008 1 92.62 202 ARG A N 1
ATOM 1653 C CA . ARG A 1 202 ? -9.945 58.656 16.109 1 92.62 202 ARG A CA 1
ATOM 1654 C C . ARG A 1 202 ? -8.469 59.062 16.188 1 92.62 202 ARG A C 1
ATOM 1656 O O . ARG A 1 202 ? -7.879 59.062 17.266 1 92.62 202 ARG A O 1
ATOM 1663 N N . ARG A 1 203 ? -7.883 59.312 15.023 1 93 203 ARG A N 1
ATOM 1664 C CA . ARG A 1 203 ? -6.477 59.719 14.977 1 93 203 ARG A CA 1
ATOM 1665 C C . ARG A 1 203 ? -6.316 61.219 15.07 1 93 203 ARG A C 1
ATOM 1667 O O . ARG A 1 203 ? -5.199 61.719 15.188 1 93 203 ARG A O 1
ATOM 1674 N N . LYS A 1 204 ? -7.383 61.906 14.984 1 93.12 204 LYS A N 1
ATOM 1675 C CA . LYS A 1 204 ? -7.387 63.375 15.047 1 93.12 204 LYS A CA 1
ATOM 1676 C C . LYS A 1 204 ? -6.504 63.969 13.953 1 93.12 204 LYS A C 1
ATOM 1678 O O . LYS A 1 204 ? -5.637 64.812 14.242 1 93.12 204 LYS A O 1
ATOM 1683 N N . LEU A 1 205 ? -6.73 63.5 12.805 1 94.62 205 LEU A N 1
ATOM 1684 C CA . LEU A 1 205 ? -5.926 63.969 11.68 1 94.62 205 LEU A CA 1
ATOM 1685 C C . LEU A 1 205 ? -6.57 65.188 11.008 1 94.62 205 LEU A C 1
ATOM 1687 O O . LEU A 1 205 ? -7.797 65.25 10.891 1 94.62 205 LEU A O 1
ATOM 1691 N N . LEU A 1 206 ? -5.742 66.062 10.484 1 93.69 206 LEU A N 1
ATOM 1692 C CA . LEU A 1 206 ? -6.211 67.125 9.625 1 93.69 206 LEU A CA 1
ATOM 1693 C C . LEU A 1 206 ? -6.473 66.625 8.211 1 93.69 206 LEU A C 1
ATOM 1695 O O . LEU A 1 206 ? -5.883 65.625 7.781 1 93.69 206 LEU A O 1
ATOM 1699 N N . PRO A 1 207 ? -7.324 67.312 7.582 1 91.38 207 PRO A N 1
ATOM 1700 C CA . PRO A 1 207 ? -7.656 66.875 6.223 1 91.38 207 PRO A CA 1
ATOM 1701 C C . PRO A 1 207 ? -6.422 66.75 5.332 1 91.38 207 PRO A C 1
ATOM 1703 O O . PRO A 1 207 ? -6.352 65.812 4.504 1 91.38 207 PRO A O 1
ATOM 1706 N N . GLU A 1 208 ? -5.449 67.625 5.582 1 92.44 208 GLU A N 1
ATOM 1707 C CA . GLU A 1 208 ? -4.234 67.562 4.773 1 92.44 208 GLU A CA 1
ATOM 1708 C C . GLU A 1 208 ? -3.404 66.312 5.086 1 92.44 208 GLU A C 1
ATOM 1710 O O . GLU A 1 208 ? -2.771 65.75 4.195 1 92.44 208 GLU A O 1
ATOM 1715 N N . ASP A 1 209 ? -3.516 65.875 6.25 1 92.69 209 ASP A N 1
ATOM 1716 C CA . ASP A 1 209 ? -2.76 64.688 6.672 1 92.69 209 ASP A CA 1
ATOM 1717 C C . ASP A 1 209 ? -3.461 63.406 6.242 1 92.69 209 ASP A C 1
ATOM 1719 O O . ASP A 1 209 ? -2.807 62.406 5.953 1 92.69 209 ASP A O 1
ATOM 1723 N N . MET A 1 210 ? -4.68 63.469 6.207 1 93.06 210 MET A N 1
ATOM 1724 C CA . MET A 1 210 ? -5.461 62.312 5.797 1 93.06 210 MET A CA 1
ATOM 1725 C C . MET A 1 210 ? -5.18 61.969 4.34 1 93.06 210 MET A C 1
ATOM 1727 O O . MET A 1 210 ? -5.219 60.781 3.967 1 93.06 210 MET A O 1
ATOM 1731 N N . LYS A 1 211 ? -4.852 62.938 3.584 1 92 211 LYS A N 1
ATOM 1732 C CA . LYS A 1 211 ? -4.57 62.719 2.168 1 92 211 LYS A CA 1
ATOM 1733 C C . LYS A 1 211 ? -3.299 61.875 1.982 1 92 211 LYS A C 1
ATOM 1735 O O . LYS A 1 211 ? -3.115 61.25 0.949 1 92 211 LYS A O 1
ATOM 1740 N N . LYS A 1 212 ? -2.51 61.781 2.973 1 90.31 212 LYS A N 1
ATOM 1741 C CA . LYS A 1 212 ? -1.234 61.094 2.9 1 90.31 212 LYS A CA 1
ATOM 1742 C C . LYS A 1 212 ? -1.385 59.625 3.348 1 90.31 212 LYS A C 1
ATOM 1744 O O . LYS A 1 212 ? -0.494 58.812 3.117 1 90.31 212 LYS A O 1
ATOM 1749 N N . VAL A 1 213 ? -2.518 59.375 3.906 1 91.69 213 VAL A N 1
ATOM 1750 C CA . VAL A 1 213 ? -2.744 58.031 4.434 1 91.69 213 VAL A CA 1
ATOM 1751 C C . VAL A 1 213 ? -3.115 57.062 3.293 1 91.69 213 VAL A C 1
ATOM 1753 O O . VAL A 1 213 ? -3.959 57.406 2.455 1 91.69 213 VAL A O 1
ATOM 1756 N N . ASN A 1 214 ? -2.424 55.938 3.213 1 91.44 214 ASN A N 1
ATOM 1757 C CA . ASN A 1 214 ? -2.799 54.875 2.27 1 91.44 214 ASN A CA 1
ATOM 1758 C C . ASN A 1 214 ? -4.023 54.094 2.746 1 91.44 214 ASN A C 1
ATOM 1760 O O . ASN A 1 214 ? -3.896 53.125 3.486 1 91.44 214 ASN A O 1
ATOM 1764 N N . VAL A 1 215 ? -5.109 54.406 2.264 1 93.88 215 VAL A N 1
ATOM 1765 C CA . VAL A 1 215 ? -6.387 53.875 2.748 1 93.88 215 VAL A CA 1
ATOM 1766 C C . VAL A 1 215 ? -6.441 52.375 2.559 1 93.88 215 VAL A C 1
ATOM 1768 O O . VAL A 1 215 ? -6.828 51.625 3.473 1 93.88 215 VAL A O 1
ATOM 1771 N N . GLU A 1 216 ? -6.066 51.875 1.424 1 92.62 216 GLU A N 1
ATOM 1772 C CA . GLU A 1 216 ? -6.137 50.438 1.1 1 92.62 216 GLU A CA 1
ATOM 1773 C C . GLU A 1 216 ? -5.246 49.625 2.031 1 92.62 216 GLU A C 1
ATOM 1775 O O . GLU A 1 216 ? -5.609 48.5 2.42 1 92.62 216 GLU A O 1
ATOM 1780 N N . ARG A 1 217 ? -4.215 50.125 2.426 1 90.19 217 ARG A N 1
ATOM 1781 C CA . ARG A 1 217 ? -3.234 49.406 3.217 1 90.19 217 ARG A CA 1
ATOM 1782 C C . ARG A 1 217 ? -3.482 49.594 4.711 1 90.19 217 ARG A C 1
ATOM 1784 O O . ARG A 1 217 ? -3.199 48.688 5.512 1 90.19 217 ARG A O 1
ATOM 1791 N N . MET A 1 218 ? -4.121 50.719 5.035 1 90.94 218 MET A N 1
ATOM 1792 C CA . MET A 1 218 ? -4.145 51.062 6.453 1 90.94 218 MET A CA 1
ATOM 1793 C C . MET A 1 218 ? -5.566 51 7.008 1 90.94 218 MET A C 1
ATOM 1795 O O . MET A 1 218 ? -5.758 50.781 8.203 1 90.94 218 MET A O 1
ATOM 1799 N N . ILE A 1 219 ? -6.449 51.219 6.172 1 94.88 219 ILE A N 1
ATOM 1800 C CA . ILE A 1 219 ? -7.793 51.406 6.699 1 94.88 219 ILE A CA 1
ATOM 1801 C C . ILE A 1 219 ? -8.711 50.312 6.188 1 94.88 219 ILE A C 1
ATOM 1803 O O . ILE A 1 219 ? -9.258 49.531 6.973 1 94.88 219 ILE A O 1
ATOM 1807 N N . HIS A 1 220 ? -8.859 50.25 4.828 1 95.94 220 HIS A N 1
ATOM 1808 C CA . HIS A 1 220 ? -9.727 49.219 4.277 1 95.94 220 HIS A CA 1
ATOM 1809 C C . HIS A 1 220 ? -9.422 48.969 2.805 1 95.94 220 HIS A C 1
ATOM 1811 O O . HIS A 1 220 ? -8.914 49.844 2.113 1 95.94 220 HIS A O 1
ATOM 1817 N N . ARG A 1 221 ? -9.672 47.75 2.34 1 96.06 221 ARG A N 1
ATOM 1818 C CA . ARG A 1 221 ? -9.617 47.344 0.935 1 96.06 221 ARG A CA 1
ATOM 1819 C C . ARG A 1 221 ? -11.016 47.094 0.382 1 96.06 221 ARG A C 1
ATOM 1821 O O . ARG A 1 221 ? -11.523 46 0.434 1 96.06 221 ARG A O 1
ATOM 1828 N N . LYS A 1 222 ? -11.562 48.156 -0.222 1 95.25 222 LYS A N 1
ATOM 1829 C CA . LYS A 1 222 ? -12.938 48.094 -0.718 1 95.25 222 LYS A CA 1
ATOM 1830 C C . LYS A 1 222 ? -13.898 47.656 0.378 1 95.25 222 LYS A C 1
ATOM 1832 O O . LYS A 1 222 ? -14.719 46.75 0.169 1 95.25 222 LYS A O 1
ATOM 1837 N N . GLY A 1 223 ? -13.625 48.156 1.548 1 96.56 223 GLY A N 1
ATOM 1838 C CA . GLY A 1 223 ? -14.492 47.906 2.686 1 96.56 223 GLY A CA 1
ATOM 1839 C C . GLY A 1 223 ? -14.031 46.719 3.541 1 96.56 223 GLY A C 1
ATOM 1840 O O . GLY A 1 223 ? -14.469 46.594 4.684 1 96.56 223 GLY A O 1
ATOM 1841 N N . LYS A 1 224 ? -13.18 45.938 3 1 97.25 224 LYS A N 1
ATOM 1842 C CA . LYS A 1 224 ? -12.648 44.781 3.736 1 97.25 224 LYS A CA 1
ATOM 1843 C C . LYS A 1 224 ? -11.43 45.188 4.566 1 97.25 224 LYS A C 1
ATOM 1845 O O . LYS A 1 224 ? -10.836 46.25 4.336 1 97.25 224 LYS A O 1
ATOM 1850 N N . MET A 1 225 ? -11.109 44.312 5.492 1 95.69 225 MET A N 1
ATOM 1851 C CA . MET A 1 225 ? -9.898 44.5 6.277 1 95.69 225 MET A CA 1
ATOM 1852 C C . MET A 1 225 ? -8.672 44.625 5.371 1 95.69 225 MET A C 1
ATOM 1854 O O . MET A 1 225 ? -8.578 43.906 4.367 1 95.69 225 MET A O 1
ATOM 1858 N N . PRO A 1 226 ? -7.777 45.531 5.781 1 94 226 PRO A N 1
ATOM 1859 C CA . PRO A 1 226 ? -6.508 45.5 5.047 1 94 226 PRO A CA 1
ATOM 1860 C C . PRO A 1 226 ? -5.848 44.125 5.059 1 94 226 PRO A C 1
ATOM 1862 O O . PRO A 1 226 ? -5.773 43.469 6.109 1 94 226 PRO A O 1
ATOM 1865 N N . LEU A 1 227 ? -5.336 43.75 3.998 1 90.5 227 LEU A N 1
ATOM 1866 C CA . LEU A 1 227 ? -4.855 42.406 3.816 1 90.5 227 LEU A CA 1
ATOM 1867 C C . LEU A 1 227 ? -3.768 42.062 4.832 1 90.5 227 LEU A C 1
ATOM 1869 O O . LEU A 1 227 ? -3.809 41 5.469 1 90.5 227 LEU A O 1
ATOM 1873 N N . TYR A 1 228 ? -2.838 42.906 4.988 1 87.06 228 TYR A N 1
ATOM 1874 C CA . TYR A 1 228 ? -1.717 42.656 5.883 1 87.06 228 TYR A CA 1
ATOM 1875 C C . TYR A 1 228 ? -1.745 43.562 7.086 1 87.06 228 TYR A C 1
ATOM 1877 O O . TYR A 1 228 ? -0.698 43.906 7.652 1 87.06 228 TYR A O 1
ATOM 1885 N N . GLY A 1 229 ? -2.893 43.969 7.414 1 88.19 229 GLY A N 1
ATOM 1886 C CA . GLY A 1 229 ? -3.047 44.812 8.594 1 88.19 229 GLY A CA 1
ATOM 1887 C C . GLY A 1 229 ? -3.002 44.031 9.891 1 88.19 229 GLY A C 1
ATOM 1888 O O . GLY A 1 229 ? -3.377 42.875 9.93 1 88.19 229 GLY A O 1
ATOM 1889 N N . GLY A 1 230 ? -2.521 44.719 10.914 1 91.31 230 GLY A N 1
ATOM 1890 C CA . GLY A 1 230 ? -2.578 44.156 12.242 1 91.31 230 GLY A CA 1
ATOM 1891 C C . GLY A 1 230 ? -1.418 43.219 12.539 1 91.31 230 GLY A C 1
ATOM 1892 O O . GLY A 1 230 ? -1.593 42.188 13.195 1 91.31 230 GLY A O 1
ATOM 1893 N N . HIS A 1 231 ? -0.299 43.5 11.984 1 93.88 231 HIS A N 1
ATOM 1894 C CA . HIS A 1 231 ? 0.877 42.688 12.344 1 93.88 231 HIS A CA 1
ATOM 1895 C C . HIS A 1 231 ? 1.148 42.75 13.844 1 93.88 231 HIS A C 1
ATOM 1897 O O . HIS A 1 231 ? 1.599 43.781 14.352 1 93.88 231 HIS A O 1
ATOM 1903 N N . LEU A 1 232 ? 0.953 41.688 14.516 1 93.69 232 LEU A N 1
ATOM 1904 C CA . LEU A 1 232 ? 0.88 41.719 15.977 1 93.69 232 LEU A CA 1
ATOM 1905 C C . LEU A 1 232 ? 2.234 42.062 16.578 1 93.69 232 LEU A C 1
ATOM 1907 O O . LEU A 1 232 ? 2.311 42.844 17.547 1 93.69 232 LEU A O 1
ATOM 1911 N N . ARG A 1 233 ? 3.334 41.5 16.078 1 93.56 233 ARG A N 1
ATOM 1912 C CA . ARG A 1 233 ? 4.664 41.75 16.609 1 93.56 233 ARG A CA 1
ATOM 1913 C C . ARG A 1 233 ? 5.086 43.219 16.391 1 93.56 233 ARG A C 1
ATOM 1915 O O . ARG A 1 233 ? 5.684 43.844 17.266 1 93.56 233 ARG A O 1
ATOM 1922 N N . GLU A 1 234 ? 4.809 43.781 15.25 1 93 234 GLU A N 1
ATOM 1923 C CA . GLU A 1 234 ? 5.266 45.125 14.867 1 93 234 GLU A CA 1
ATOM 1924 C C . GLU A 1 234 ? 4.457 46.219 15.57 1 93 234 GLU A C 1
ATOM 1926 O O . GLU A 1 234 ? 4.973 47.281 15.844 1 93 234 GLU A O 1
ATOM 1931 N N . GLN A 1 235 ? 3.174 45.938 15.773 1 91.81 235 GLN A N 1
ATOM 1932 C CA . GLN A 1 235 ? 2.293 46.875 16.469 1 91.81 235 GLN A CA 1
ATOM 1933 C C . GLN A 1 235 ? 2.41 48.281 15.875 1 91.81 235 GLN A C 1
ATOM 1935 O O . GLN A 1 235 ? 2.66 49.25 16.594 1 91.81 235 GLN A O 1
ATOM 1940 N N . TYR A 1 236 ? 2.166 48.406 14.664 1 92.12 236 TYR A N 1
ATOM 1941 C CA . TYR A 1 236 ? 2.287 49.688 13.992 1 92.12 236 TYR A CA 1
ATOM 1942 C C . TYR A 1 236 ? 1.45 50.75 14.695 1 92.12 236 TYR A C 1
ATOM 1944 O O . TYR A 1 236 ? 0.266 50.531 14.969 1 92.12 236 TYR A O 1
ATOM 1952 N N . THR A 1 237 ? 2.004 51.938 14.867 1 90.31 237 THR A N 1
ATOM 1953 C CA . THR A 1 237 ? 1.418 52.938 15.758 1 90.31 237 THR A CA 1
ATOM 1954 C C . THR A 1 237 ? 0.234 53.625 15.094 1 90.31 237 THR A C 1
ATOM 1956 O O . THR A 1 237 ? -0.637 54.156 15.773 1 90.31 237 THR A O 1
ATOM 1959 N N . GLU A 1 238 ? 0.171 53.594 13.812 1 91.38 238 GLU A N 1
ATOM 1960 C CA . GLU A 1 238 ? -0.908 54.281 13.109 1 91.38 238 GLU A CA 1
ATOM 1961 C C . GLU A 1 238 ? -2.164 53.438 13.047 1 91.38 238 GLU A C 1
ATOM 1963 O O . GLU A 1 238 ? -3.244 53.906 12.711 1 91.38 238 GLU A O 1
ATOM 1968 N N . GLU A 1 239 ? -2.012 52.188 13.398 1 92.81 239 GLU A N 1
ATOM 1969 C CA . GLU A 1 239 ? -3.182 51.312 13.344 1 92.81 239 GLU A CA 1
ATOM 1970 C C . GLU A 1 239 ? -4.121 51.562 14.516 1 92.81 239 GLU A C 1
ATOM 1972 O O . GLU A 1 239 ? -3.668 51.844 15.625 1 92.81 239 GLU A O 1
ATOM 1977 N N . LEU A 1 240 ? -5.371 51.469 14.258 1 93.69 240 LEU A N 1
ATOM 1978 C CA . LEU A 1 240 ? -6.363 51.688 15.305 1 93.69 240 LEU A CA 1
ATOM 1979 C C . LEU A 1 240 ? -6.543 50.406 16.141 1 93.69 240 LEU A C 1
ATOM 1981 O O . LEU A 1 240 ? -6.215 49.312 15.703 1 93.69 240 LEU A O 1
ATOM 1985 N N . ILE A 1 241 ? -7.016 50.688 17.359 1 94.81 241 ILE A N 1
ATOM 1986 C CA . ILE A 1 241 ? -7.441 49.562 18.188 1 94.81 241 ILE A CA 1
ATOM 1987 C C . ILE A 1 241 ? -8.633 48.875 17.547 1 94.81 241 ILE A C 1
ATOM 1989 O O . ILE A 1 241 ? -9.594 49.531 17.125 1 94.81 241 ILE A O 1
ATOM 1993 N N . ARG A 1 242 ? -8.523 47.625 17.453 1 95.44 242 ARG A N 1
ATOM 1994 C CA . ARG A 1 242 ? -9.641 46.844 16.922 1 95.44 242 ARG A CA 1
ATOM 1995 C C . ARG A 1 242 ? -10.703 46.625 18 1 95.44 242 ARG A C 1
ATOM 1997 O O . ARG A 1 242 ? -10.891 45.5 18.484 1 95.44 242 ARG A O 1
ATOM 2004 N N . ASN A 1 243 ? -11.398 47.625 18.312 1 95.81 243 ASN A N 1
ATOM 2005 C CA . ASN A 1 243 ? -12.5 47.531 19.266 1 95.81 243 ASN A CA 1
ATOM 2006 C C . ASN A 1 243 ? -13.781 47.062 18.594 1 95.81 243 ASN A C 1
ATOM 2008 O O . ASN A 1 243 ? -13.797 46.812 17.375 1 95.81 243 ASN A O 1
ATOM 2012 N N . LYS A 1 244 ? -14.766 46.875 19.359 1 97.19 244 LYS A N 1
ATOM 2013 C CA . LYS A 1 244 ? -16.016 46.312 18.859 1 97.19 244 LYS A CA 1
ATOM 2014 C C . LYS A 1 244 ? -16.578 47.188 17.734 1 97.19 244 LYS A C 1
ATOM 2016 O O . LYS A 1 244 ? -16.984 46.688 16.688 1 97.19 244 LYS A O 1
ATOM 2021 N N . GLU A 1 245 ? -16.609 48.5 17.938 1 96.56 245 GLU A N 1
ATOM 2022 C CA . GLU A 1 245 ? -17.172 49.438 16.969 1 96.56 245 GLU A CA 1
ATOM 2023 C C . GLU A 1 245 ? -16.422 49.375 15.648 1 96.56 245 GLU A C 1
ATOM 2025 O O . GLU A 1 245 ? -17.031 49.281 14.578 1 96.56 245 GLU A O 1
ATOM 2030 N N . TYR A 1 246 ? -15.148 49.406 15.727 1 96.69 246 TYR A N 1
ATOM 2031 C CA . TYR A 1 246 ? -14.305 49.375 14.547 1 96.69 246 TYR A CA 1
ATOM 2032 C C . TYR A 1 246 ? -14.516 48.094 13.75 1 96.69 246 TYR A C 1
ATOM 2034 O O . TYR A 1 246 ? -14.742 48.156 12.539 1 96.69 246 TYR A O 1
ATOM 2042 N N . LEU A 1 247 ? -14.484 46.969 14.398 1 97.5 247 LEU A N 1
ATOM 2043 C CA . LEU A 1 247 ? -14.633 45.656 13.758 1 97.5 247 LEU A CA 1
ATOM 2044 C C . LEU A 1 247 ? -16.031 45.5 13.172 1 97.5 247 LEU A C 1
ATOM 2046 O O . LEU A 1 247 ? -16.219 44.812 12.172 1 97.5 247 LEU A O 1
ATOM 2050 N N . SER A 1 248 ? -16.984 46.188 13.75 1 97.56 248 SER A N 1
ATOM 2051 C CA . SER A 1 248 ? -18.359 46.062 13.305 1 97.56 248 SER A CA 1
ATOM 2052 C C . SER A 1 248 ? -18.609 46.844 12.016 1 97.56 248 SER A C 1
ATOM 2054 O O . SER A 1 248 ? -19.641 46.656 11.359 1 97.56 248 SER A O 1
ATOM 2056 N N . MET A 1 249 ? -17.688 47.625 11.641 1 97.56 249 MET A N 1
ATOM 2057 C CA . MET A 1 249 ? -17.891 48.5 10.484 1 97.56 249 MET A CA 1
ATOM 2058 C C . MET A 1 249 ? -17.484 47.781 9.195 1 97.56 249 MET A C 1
ATOM 2060 O O . MET A 1 249 ? -17.859 48.219 8.102 1 97.56 249 MET A O 1
ATOM 2064 N N . TYR A 1 250 ? -16.719 46.781 9.242 1 97.81 250 TYR A N 1
ATOM 2065 C CA . TYR A 1 250 ? -16.297 46.062 8.039 1 97.81 250 TYR A CA 1
ATOM 2066 C C . TYR A 1 250 ? -17.422 45.219 7.484 1 97.81 250 TYR A C 1
ATOM 2068 O O . TYR A 1 250 ? -18.359 45.719 6.867 1 97.81 250 TYR A O 1
ATOM 2076 N N . LEU A 1 251 ? -17.516 43.906 7.914 1 98.19 251 LEU A N 1
ATOM 2077 C CA . LEU A 1 251 ? -18.641 43.094 7.496 1 98.19 251 LEU A CA 1
ATOM 2078 C C . LEU A 1 251 ? -19.922 43.531 8.203 1 98.19 251 LEU A C 1
ATOM 2080 O O . LEU A 1 251 ? -19.984 43.5 9.438 1 98.19 251 LEU A O 1
ATOM 2084 N N . THR A 1 252 ? -20.859 43.938 7.414 1 97.81 252 THR A N 1
ATOM 2085 C CA . THR A 1 252 ? -22.109 44.438 7.969 1 97.81 252 THR A CA 1
ATOM 2086 C C . THR A 1 252 ? -23.281 43.531 7.531 1 97.81 252 THR A C 1
ATOM 2088 O O . THR A 1 252 ? -23.438 43.25 6.344 1 97.81 252 THR A O 1
ATOM 2091 N N . LEU A 1 253 ? -24.016 43.156 8.523 1 98.12 253 LEU A N 1
ATOM 2092 C CA . LEU A 1 253 ? -25.156 42.281 8.273 1 98.12 253 LEU A CA 1
ATOM 2093 C C . LEU A 1 253 ? -26.469 42.938 8.711 1 98.12 253 LEU A C 1
ATOM 2095 O O . LEU A 1 253 ? -26.484 43.719 9.688 1 98.12 253 LEU A O 1
ATOM 2099 N N . SER A 1 254 ? -27.531 42.688 7.969 1 97.38 254 SER A N 1
ATOM 2100 C CA . SER A 1 254 ? -28.859 43.094 8.43 1 97.38 254 SER A CA 1
ATOM 2101 C C . SER A 1 254 ? -29.312 42.25 9.609 1 97.38 254 SER A C 1
ATOM 2103 O O . SER A 1 254 ? -28.766 41.156 9.859 1 97.38 254 SER A O 1
ATOM 2105 N N . ASP A 1 255 ? -30.297 42.75 10.312 1 97.06 255 ASP A N 1
ATOM 2106 C CA . ASP A 1 255 ? -30.844 42 11.438 1 97.06 255 ASP A CA 1
ATOM 2107 C C . ASP A 1 255 ? -31.391 40.656 10.977 1 97.06 255 ASP A C 1
ATOM 2109 O O . ASP A 1 255 ? -31.266 39.656 11.688 1 97.06 255 ASP A O 1
ATOM 2113 N N . SER A 1 256 ? -31.953 40.625 9.82 1 97.31 256 SER A N 1
ATOM 2114 C CA . SER A 1 256 ? -32.5 39.406 9.273 1 97.31 256 SER A CA 1
ATOM 2115 C C . SER A 1 256 ? -31.406 38.406 8.961 1 97.31 256 SER A C 1
ATOM 2117 O O . SER A 1 256 ? -31.578 37.188 9.18 1 97.31 256 SER A O 1
ATOM 2119 N N . GLU A 1 257 ? -30.312 38.875 8.422 1 98.31 257 GLU A N 1
ATOM 2120 C CA . GLU A 1 257 ? -29.188 38 8.109 1 98.31 257 GLU A CA 1
ATOM 2121 C C . GLU A 1 257 ? -28.562 37.438 9.383 1 98.31 257 GLU A C 1
ATOM 2123 O O . GLU A 1 257 ? -28.234 36.25 9.438 1 98.31 257 GLU A O 1
ATOM 2128 N N . VAL A 1 258 ? -28.375 38.25 10.391 1 98.38 258 VAL A N 1
ATOM 2129 C CA . VAL A 1 258 ? -27.844 37.812 11.672 1 98.38 258 VAL A CA 1
ATOM 2130 C C . VAL A 1 258 ? -28.766 36.75 12.258 1 98.38 258 VAL A C 1
ATOM 2132 O O . VAL A 1 258 ? -28.312 35.688 12.742 1 98.38 258 VAL A O 1
ATOM 2135 N N . THR A 1 259 ? -30.062 37 12.195 1 98 259 THR A N 1
ATOM 2136 C CA . THR A 1 259 ? -31.047 36.094 12.75 1 98 259 THR A CA 1
ATOM 2137 C C . THR A 1 259 ? -31.016 34.75 12.008 1 98 259 THR A C 1
ATOM 2139 O O . THR A 1 259 ? -31.078 33.688 12.625 1 98 259 THR A O 1
ATOM 2142 N N . SER A 1 260 ? -30.906 34.812 10.727 1 98.38 260 SER A N 1
ATOM 2143 C CA . SER A 1 260 ? -30.844 33.594 9.922 1 98.38 260 SER A CA 1
ATOM 2144 C C . SER A 1 260 ? -29.625 32.75 10.273 1 98.38 260 SER A C 1
ATOM 2146 O O . SER A 1 260 ? -29.719 31.547 10.453 1 98.38 260 SER A O 1
ATOM 2148 N N . LEU A 1 261 ? -28.5 33.406 10.328 1 98.75 261 LEU A N 1
ATOM 2149 C CA . LEU A 1 261 ? -27.266 32.719 10.641 1 98.75 261 LEU A CA 1
ATOM 2150 C C . LEU A 1 261 ? -27.281 32.188 12.078 1 98.75 261 LEU A C 1
ATOM 2152 O O . LEU A 1 261 ? -26.7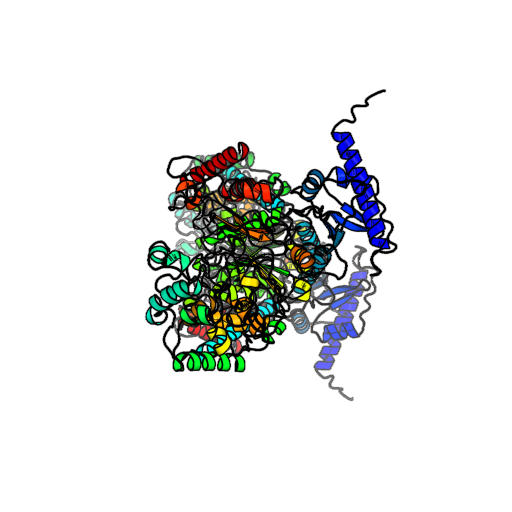66 31.094 12.359 1 98.75 261 LEU A O 1
ATOM 2156 N N . LYS A 1 262 ? -27.812 32.969 12.953 1 98.56 262 LYS A N 1
ATOM 2157 C CA . LYS A 1 262 ? -27.953 32.531 14.344 1 98.56 262 LYS A CA 1
ATOM 2158 C C . LYS A 1 262 ? -28.844 31.312 14.453 1 98.56 262 LYS A C 1
ATOM 2160 O O . LYS A 1 262 ? -28.531 30.375 15.195 1 98.56 262 LYS A O 1
ATOM 2165 N N . ASN A 1 263 ? -29.938 31.281 13.742 1 98.44 263 ASN A N 1
ATOM 2166 C CA . ASN A 1 263 ? -30.844 30.141 13.734 1 98.44 263 ASN A CA 1
ATOM 2167 C C . ASN A 1 263 ? -30.172 28.906 13.156 1 98.44 263 ASN A C 1
ATOM 2169 O O . ASN A 1 263 ? -30.344 27.797 13.672 1 98.44 263 ASN A O 1
ATOM 2173 N N . SER A 1 264 ? -29.484 29.125 12.062 1 98.69 264 SER A N 1
ATOM 2174 C CA . SER A 1 264 ? -28.75 28.031 11.453 1 98.69 264 SER A CA 1
ATOM 2175 C C . SER A 1 264 ? -27.75 27.422 12.43 1 98.69 264 SER A C 1
ATOM 2177 O O . SER A 1 264 ? -27.688 26.203 12.586 1 98.69 264 SER A O 1
ATOM 2179 N N . HIS A 1 265 ? -26.969 28.281 13.039 1 98.75 265 HIS A N 1
ATOM 2180 C CA . HIS A 1 265 ? -25.953 27.844 13.992 1 98.75 265 HIS A CA 1
ATOM 2181 C C . HIS A 1 265 ? -26.578 27.141 15.188 1 98.75 265 HIS A C 1
ATOM 2183 O O . HIS A 1 265 ? -26.125 26.078 15.609 1 98.75 265 HIS A O 1
ATOM 2189 N N . LYS A 1 266 ? -27.594 27.719 15.719 1 98.56 266 LYS A N 1
ATOM 2190 C CA . LYS A 1 266 ? -28.312 27.141 16.859 1 98.56 266 LYS A CA 1
ATOM 2191 C C . LYS A 1 266 ? -28.891 25.766 16.5 1 98.56 266 LYS A C 1
ATOM 2193 O O . LYS A 1 266 ? -28.812 24.828 17.297 1 98.56 266 LYS A O 1
ATOM 2198 N N . LYS A 1 267 ? -29.453 25.734 15.352 1 98.56 267 LYS A N 1
ATOM 2199 C CA . LYS A 1 267 ? -30 24.469 14.883 1 98.56 267 LYS A CA 1
ATOM 2200 C C . LYS A 1 267 ? -28.922 23.391 14.805 1 98.56 267 LYS A C 1
ATOM 2202 O O . LYS A 1 267 ? -29.141 22.25 15.219 1 98.56 267 LYS A O 1
ATOM 2207 N N . PHE A 1 268 ? -27.797 23.75 14.266 1 98.62 268 PHE A N 1
ATOM 2208 C CA . PHE A 1 268 ? -26.703 22.797 14.148 1 98.62 268 PHE A CA 1
ATOM 2209 C C . PHE A 1 268 ? -26.234 22.344 15.523 1 98.62 268 PHE A C 1
ATOM 2211 O O . PHE A 1 268 ? -25.984 21.156 15.742 1 98.62 268 PHE A O 1
ATOM 2218 N N . MET A 1 269 ? -26.062 23.281 16.453 1 98.56 269 MET A N 1
ATOM 2219 C CA . MET A 1 269 ? -25.625 22.969 17.812 1 98.56 269 MET A CA 1
ATOM 2220 C C . MET A 1 269 ? -26.578 21.969 18.469 1 98.56 269 MET A C 1
ATOM 2222 O O . MET A 1 269 ? -26.156 21.109 19.25 1 98.56 269 MET A O 1
ATOM 2226 N N . GLY A 1 270 ? -27.797 22.062 18.125 1 98.25 270 GLY A N 1
ATOM 2227 C CA . GLY A 1 270 ? -28.812 21.188 18.688 1 98.25 270 GLY A CA 1
ATOM 2228 C C . GLY A 1 270 ? -28.828 19.812 18.047 1 98.25 270 GLY A C 1
ATOM 2229 O O . GLY A 1 270 ? -29.141 18.812 18.703 1 98.25 270 GLY A O 1
ATOM 2230 N N . LYS A 1 271 ? -28.375 19.75 16.812 1 98.19 271 LYS A N 1
ATOM 2231 C CA . LYS A 1 271 ? -28.547 18.516 16.062 1 98.19 271 LYS A CA 1
ATOM 2232 C C . LYS A 1 271 ? -27.219 17.781 15.898 1 98.19 271 LYS A C 1
ATOM 2234 O O . LYS A 1 271 ? -27.188 16.594 15.539 1 98.19 271 LYS A O 1
ATOM 2239 N N . MET A 1 272 ? -26.141 18.469 16.141 1 97.25 272 MET A N 1
ATOM 2240 C CA . MET A 1 272 ? -24.844 17.922 15.75 1 97.25 272 MET A CA 1
ATOM 2241 C C . MET A 1 272 ? -24.547 16.625 16.484 1 97.25 272 MET A C 1
ATOM 2243 O O . MET A 1 272 ? -25.016 16.422 17.609 1 97.25 272 MET A O 1
ATOM 2247 N N . ILE A 1 273 ? -23.812 15.812 15.82 1 97.19 273 ILE A N 1
ATOM 2248 C CA . ILE A 1 273 ? -23.406 14.523 16.359 1 97.19 273 ILE A CA 1
ATOM 2249 C C . ILE A 1 273 ? -22.516 14.742 17.594 1 97.19 273 ILE A C 1
ATOM 2251 O O . ILE A 1 273 ? -21.562 15.531 17.547 1 97.19 273 ILE A O 1
ATOM 2255 N N . GLN A 1 274 ? -22.766 14.055 18.672 1 96.12 274 GLN A N 1
ATOM 2256 C CA . GLN A 1 274 ? -22.156 14.352 19.969 1 96.12 274 GLN A CA 1
ATOM 2257 C C . GLN A 1 274 ? -20.953 13.445 20.219 1 96.12 274 GLN A C 1
ATOM 2259 O O . GLN A 1 274 ? -20.047 13.805 20.969 1 96.12 274 GLN A O 1
ATOM 2264 N N . ASP A 1 275 ? -21.047 12.258 19.641 1 96.81 275 ASP A N 1
ATOM 2265 C CA . ASP A 1 275 ? -20 11.281 19.875 1 96.81 275 ASP A CA 1
ATOM 2266 C C . ASP A 1 275 ? -19.688 10.484 18.609 1 96.81 275 ASP A C 1
ATOM 2268 O O . ASP A 1 275 ? -20.484 10.461 17.672 1 96.81 275 ASP A O 1
ATOM 2272 N N . TRP A 1 276 ? -18.469 9.891 18.703 1 97.25 276 TRP A N 1
ATOM 2273 C CA . TRP A 1 276 ? -18.141 8.969 17.625 1 97.25 276 TRP A CA 1
ATOM 2274 C C . TRP A 1 276 ? -19.156 7.844 17.547 1 97.25 276 TRP A C 1
ATOM 2276 O O . TRP A 1 276 ? -19.625 7.344 18.562 1 97.25 276 TRP A O 1
ATOM 2286 N N . PRO A 1 277 ? -19.484 7.48 16.328 1 97.06 277 PRO A N 1
ATOM 2287 C CA . PRO A 1 277 ? -20.375 6.328 16.203 1 97.06 277 PRO A CA 1
ATOM 2288 C C . PRO A 1 277 ? -19.828 5.078 16.891 1 97.06 277 PRO A C 1
ATOM 2290 O O . PRO A 1 277 ? -18.641 4.746 16.703 1 97.06 277 PRO A O 1
ATOM 2293 N N . GLU A 1 278 ? -20.656 4.395 17.594 1 97.06 278 GLU A N 1
ATOM 2294 C CA . GLU A 1 278 ? -20.25 3.205 18.328 1 97.06 278 GLU A CA 1
ATOM 2295 C C . GLU A 1 278 ? -19.688 2.131 17.406 1 97.06 278 GLU A C 1
ATOM 2297 O O . GLU A 1 278 ? -18.781 1.387 17.766 1 97.06 278 GLU A O 1
ATOM 2302 N N . ASP A 1 279 ? -20.25 2.037 16.188 1 96.5 279 ASP A N 1
ATOM 2303 C CA . ASP A 1 279 ? -19.859 1.011 15.227 1 96.5 279 ASP A CA 1
ATOM 2304 C C . ASP A 1 279 ? -18.406 1.165 14.82 1 96.5 279 ASP A C 1
ATOM 2306 O O . ASP A 1 279 ? -17.734 0.18 14.484 1 96.5 279 ASP A O 1
ATOM 2310 N N . LEU A 1 280 ? -17.891 2.352 14.82 1 97.25 280 LEU A N 1
ATOM 2311 C CA . LEU A 1 280 ? -16.484 2.555 14.453 1 97.25 280 LEU A CA 1
ATOM 2312 C C . LEU A 1 280 ? -15.562 1.895 15.469 1 97.25 280 LEU A C 1
ATOM 2314 O O . LEU A 1 280 ? -14.477 1.426 15.117 1 97.25 280 LEU A O 1
ATOM 2318 N N . PHE A 1 281 ? -15.945 1.848 16.734 1 96.88 281 PHE A N 1
ATOM 2319 C CA . PHE A 1 281 ? -15.148 1.21 17.766 1 96.88 281 PHE A CA 1
ATOM 2320 C C . PHE A 1 281 ? -15.406 -0.29 17.812 1 96.88 281 PHE A C 1
ATOM 2322 O O . PHE A 1 281 ? -14.516 -1.073 18.141 1 96.88 281 PHE A O 1
ATOM 2329 N N . LYS A 1 282 ? -16.641 -0.645 17.469 1 96.19 282 LYS A N 1
ATOM 2330 C CA . LYS A 1 282 ? -16.984 -2.061 17.391 1 96.19 282 LYS A CA 1
ATOM 2331 C C . LYS A 1 282 ? -16.172 -2.771 16.312 1 96.19 282 LYS A C 1
ATOM 2333 O O . LYS A 1 282 ? -15.805 -3.939 16.469 1 96.19 282 LYS A O 1
ATOM 2338 N N . PHE A 1 283 ? -15.898 -2.059 15.25 1 96.38 283 PHE A N 1
ATOM 2339 C CA . PHE A 1 283 ? -15.328 -2.721 14.086 1 96.38 283 PHE A CA 1
ATOM 2340 C C . PHE A 1 283 ? -13.875 -2.318 13.891 1 96.38 283 PHE A C 1
ATOM 2342 O O . PHE A 1 283 ? -13.289 -2.576 12.836 1 96.38 283 PHE A O 1
ATOM 2349 N N . ASN A 1 284 ? -13.203 -1.692 14.859 1 96.12 284 ASN A N 1
ATOM 2350 C CA . ASN A 1 284 ? -11.82 -1.269 14.672 1 96.12 284 ASN A CA 1
ATOM 2351 C C . ASN A 1 284 ? -10.844 -2.227 15.352 1 96.12 284 ASN A C 1
ATOM 2353 O O . ASN A 1 284 ? -9.695 -1.868 15.609 1 96.12 284 ASN A O 1
ATOM 2357 N N . LYS A 1 285 ? -11.281 -3.414 15.672 1 94.88 285 LYS A N 1
ATOM 2358 C CA . LYS A 1 285 ? -10.461 -4.398 16.375 1 94.88 285 LYS A CA 1
ATOM 2359 C C . LYS A 1 285 ? -9.141 -4.633 15.648 1 94.88 285 LYS A C 1
ATOM 2361 O O . LYS A 1 285 ? -8.086 -4.727 16.281 1 94.88 285 LYS A O 1
ATOM 2366 N N . PHE A 1 286 ? -9.195 -4.703 14.312 1 94.88 286 PHE A N 1
ATOM 2367 C CA . PHE A 1 286 ? -8.031 -5.141 13.555 1 94.88 286 PHE A CA 1
ATOM 2368 C C . PHE A 1 286 ? -7.441 -3.98 12.758 1 94.88 286 PHE A C 1
ATOM 2370 O O . PHE A 1 286 ? -6.598 -4.188 11.883 1 94.88 286 PHE A O 1
ATOM 2377 N N . ASN A 1 287 ? -7.973 -2.75 12.945 1 94.56 287 ASN A N 1
ATOM 2378 C CA . ASN A 1 287 ? -7.359 -1.589 12.312 1 94.56 287 ASN A CA 1
ATOM 2379 C C . ASN A 1 287 ? -6.891 -0.569 13.344 1 94.56 287 ASN A C 1
ATOM 2381 O O . ASN A 1 287 ? -6.926 -0.835 14.547 1 94.56 287 ASN A O 1
ATOM 2385 N N . LYS A 1 288 ? -6.395 0.591 12.898 1 95.25 288 LYS A N 1
ATOM 2386 C CA . LYS A 1 288 ? -5.691 1.499 13.797 1 95.25 288 LYS A CA 1
ATOM 2387 C C . LYS A 1 288 ? -6.551 2.715 14.141 1 95.25 288 LYS A C 1
ATOM 2389 O O . LYS A 1 288 ? -6.059 3.688 14.711 1 95.25 288 LYS A O 1
ATOM 2394 N N . PHE A 1 289 ? -7.832 2.682 13.82 1 97.69 289 PHE A N 1
ATOM 2395 C CA . PHE A 1 289 ? -8.672 3.85 14.062 1 97.69 289 PHE A CA 1
ATOM 2396 C C . PHE A 1 289 ? -8.766 4.152 15.547 1 97.69 289 PHE A C 1
ATOM 2398 O O . PHE A 1 289 ? -9.125 3.281 16.344 1 97.69 289 PHE A O 1
ATOM 2405 N N . MET A 1 290 ? -8.406 5.398 15.922 1 97.94 290 MET A N 1
ATOM 2406 C CA . MET A 1 290 ? -8.477 5.914 17.281 1 97.94 290 MET A CA 1
ATOM 2407 C C . MET A 1 290 ? -7.539 5.148 18.203 1 97.94 290 MET A C 1
ATOM 2409 O O . MET A 1 290 ? -7.879 4.871 19.359 1 97.94 290 MET A O 1
ATOM 2413 N N . LYS A 1 291 ? -6.41 4.773 17.625 1 96.88 291 LYS A N 1
ATOM 2414 C CA . LYS A 1 291 ? -5.367 4.105 18.391 1 96.88 291 LYS A CA 1
ATOM 2415 C C . LYS A 1 291 ? -4.008 4.766 18.172 1 96.88 291 LYS A C 1
ATOM 2417 O O . LYS A 1 291 ? -3.584 4.953 17.031 1 96.88 291 LYS A O 1
ATOM 2422 N N . GLY A 1 292 ? -3.414 5.203 19.234 1 97 292 GLY A N 1
ATOM 2423 C CA . GLY A 1 292 ? -2.033 5.656 19.203 1 97 292 GLY A CA 1
ATOM 2424 C C . GLY A 1 292 ? -1.879 7.051 18.625 1 97 292 GLY A C 1
ATOM 2425 O O . GLY A 1 292 ? -2.863 7.777 18.469 1 97 292 GLY A O 1
ATOM 2426 N N . ASP A 1 293 ? -0.59 7.438 18.484 1 98.44 293 ASP A N 1
ATOM 2427 C CA . ASP A 1 293 ? -0.181 8.75 17.984 1 98.44 293 ASP A CA 1
ATOM 2428 C C . ASP A 1 293 ? 0.341 8.648 16.547 1 98.44 293 ASP A C 1
ATOM 2430 O O . ASP A 1 293 ? 0.897 7.617 16.156 1 98.44 293 ASP A O 1
ATOM 2434 N N . GLY A 1 294 ? 0.109 9.68 15.758 1 98.69 294 GLY A N 1
ATOM 2435 C CA . GLY A 1 294 ? 0.656 9.68 14.414 1 98.69 294 GLY A CA 1
ATOM 2436 C C . GLY A 1 294 ? 0.675 11.062 13.781 1 98.69 294 GLY A C 1
ATOM 2437 O O . GLY A 1 294 ? 0.192 12.023 14.367 1 98.69 294 GLY A O 1
ATOM 2438 N N . ILE A 1 295 ? 1.341 11.141 12.688 1 98.88 295 ILE A N 1
ATOM 2439 C CA . ILE A 1 295 ? 1.449 12.375 11.922 1 98.88 295 ILE A CA 1
ATOM 2440 C C . ILE A 1 295 ? 0.651 12.25 10.625 1 98.88 295 ILE A C 1
ATOM 2442 O O . ILE A 1 295 ? 0.689 11.211 9.969 1 98.88 295 ILE A O 1
ATOM 2446 N N . VAL A 1 296 ? -0.132 13.242 10.312 1 98.81 296 VAL A N 1
ATOM 2447 C CA . VAL A 1 296 ? -1.025 13.188 9.156 1 98.81 296 VAL A CA 1
ATOM 2448 C C . VAL A 1 296 ? -0.698 14.328 8.195 1 98.81 296 VAL A C 1
ATOM 2450 O O . VAL A 1 296 ? -0.478 15.469 8.625 1 98.81 296 VAL A O 1
ATOM 2453 N N . TYR A 1 297 ? -0.551 14.031 6.918 1 98.56 297 TYR A N 1
ATOM 2454 C CA . TYR A 1 297 ? -0.423 15 5.836 1 98.56 297 TYR A CA 1
ATOM 2455 C C . TYR A 1 297 ? -1.611 14.914 4.883 1 98.56 297 TYR A C 1
ATOM 2457 O O . TYR A 1 297 ? -2.266 13.875 4.785 1 98.56 297 TYR A O 1
ATOM 2465 N N . LEU A 1 298 ? -1.934 15.992 4.355 1 96.69 298 LEU A N 1
ATOM 2466 C CA . LEU A 1 298 ? -2.748 15.992 3.146 1 96.69 298 LEU A CA 1
ATOM 2467 C C . LEU A 1 298 ? -1.871 16.078 1.9 1 96.69 298 LEU A C 1
ATOM 2469 O O . LEU A 1 298 ? -1.135 17.047 1.72 1 96.69 298 LEU A O 1
ATOM 2473 N N . GLY A 1 299 ? -1.828 15.047 1.129 1 96.38 299 GLY A N 1
ATOM 2474 C CA . GLY A 1 299 ? -1.012 15.008 -0.073 1 96.38 299 GLY A CA 1
ATOM 2475 C C . GLY A 1 299 ? -1.822 14.781 -1.336 1 96.38 299 GLY A C 1
ATOM 2476 O O . GLY A 1 299 ? -2.902 15.352 -1.498 1 96.38 299 GLY A O 1
ATOM 2477 N N . GLY A 1 300 ? -1.215 14.102 -2.346 1 95.56 300 GLY A N 1
ATOM 2478 C CA . GLY A 1 300 ? -1.866 13.797 -3.611 1 95.56 300 GLY A CA 1
ATOM 2479 C C . GLY A 1 300 ? -1.405 14.695 -4.746 1 95.56 300 GLY A C 1
ATOM 2480 O O . GLY A 1 300 ? -1.333 15.914 -4.59 1 95.56 300 GLY A O 1
ATOM 2481 N N . GLY A 1 301 ? -1.126 14.055 -5.883 1 95.88 301 GLY A N 1
ATOM 2482 C CA . GLY A 1 301 ? -0.698 14.812 -7.047 1 95.88 301 GLY A CA 1
ATOM 2483 C C . GLY A 1 301 ? 0.552 15.633 -6.797 1 95.88 301 GLY A C 1
ATOM 2484 O O . GLY A 1 301 ? 1.555 15.117 -6.301 1 95.88 301 GLY A O 1
ATOM 2485 N N . LYS A 1 302 ? 0.461 16.891 -7.113 1 95.62 302 LYS A N 1
ATOM 2486 C CA . LYS A 1 302 ? 1.624 17.766 -7.047 1 95.62 302 LYS A CA 1
ATOM 2487 C C . LYS A 1 302 ? 2.082 17.969 -5.605 1 95.62 302 LYS A C 1
ATOM 2489 O O . LYS A 1 302 ? 3.225 18.359 -5.359 1 95.62 302 LYS A O 1
ATOM 2494 N N . TYR A 1 303 ? 1.243 17.703 -4.668 1 96.75 303 TYR A N 1
ATOM 2495 C CA . TYR A 1 303 ? 1.576 17.969 -3.275 1 96.75 303 TYR A CA 1
ATOM 2496 C C . TYR A 1 303 ? 2.494 16.891 -2.717 1 96.75 303 TYR A C 1
ATOM 2498 O O . TYR A 1 303 ? 3.135 17.094 -1.681 1 96.75 303 TYR A O 1
ATOM 2506 N N . ASP A 1 304 ? 2.578 15.758 -3.396 1 97.88 304 ASP A N 1
ATOM 2507 C CA . ASP A 1 304 ? 3.381 14.641 -2.896 1 97.88 304 ASP A CA 1
ATOM 2508 C C . ASP A 1 304 ? 4.859 15.016 -2.842 1 97.88 304 ASP A C 1
ATOM 2510 O O . ASP A 1 304 ? 5.594 14.531 -1.977 1 97.88 304 ASP A O 1
ATOM 2514 N N . GLN A 1 305 ? 5.352 15.883 -3.773 1 97.88 305 GLN A N 1
ATOM 2515 C CA . GLN A 1 305 ? 6.758 16.266 -3.75 1 97.88 305 GLN A CA 1
ATOM 2516 C C . GLN A 1 305 ? 7.078 17.094 -2.51 1 97.88 305 GLN A C 1
ATOM 2518 O O . GLN A 1 305 ? 8.172 16.984 -1.952 1 97.88 305 GLN A O 1
ATOM 2523 N N . LEU A 1 306 ? 6.102 17.891 -2.025 1 98.5 306 LEU A N 1
ATOM 2524 C CA . LEU A 1 306 ? 6.27 18.688 -0.811 1 98.5 306 LEU A CA 1
ATOM 2525 C C . LEU A 1 306 ? 6.246 17.797 0.427 1 98.5 306 LEU A C 1
ATOM 2527 O O . LEU A 1 306 ? 7.102 17.922 1.306 1 98.5 306 LEU A O 1
ATOM 2531 N N . ALA A 1 307 ? 5.258 16.891 0.405 1 98.56 307 ALA A N 1
ATOM 2532 C CA . ALA A 1 307 ? 5.137 15.969 1.535 1 98.56 307 ALA A CA 1
ATOM 2533 C C . ALA A 1 307 ? 6.383 15.102 1.674 1 98.56 307 ALA A C 1
ATOM 2535 O O . ALA A 1 307 ? 6.848 14.844 2.787 1 98.56 307 ALA A O 1
ATOM 2536 N N . PHE A 1 308 ? 6.906 14.625 0.574 1 98.31 308 PHE A N 1
ATOM 2537 C CA . PHE A 1 308 ? 8.094 13.773 0.579 1 98.31 308 PHE A CA 1
ATOM 2538 C C . PHE A 1 308 ? 9.266 14.492 1.238 1 98.31 308 PHE A C 1
ATOM 2540 O O . PHE A 1 308 ? 9.961 13.914 2.076 1 98.31 308 PHE A O 1
ATOM 2547 N N . LEU A 1 309 ? 9.477 15.75 0.92 1 98.31 309 LEU A N 1
ATOM 2548 C CA . LEU A 1 309 ? 10.523 16.562 1.533 1 98.31 309 LEU A CA 1
ATOM 2549 C C . LEU A 1 309 ? 10.305 16.688 3.037 1 98.31 309 LEU A C 1
ATOM 2551 O O . LEU A 1 309 ? 11.227 16.484 3.826 1 98.31 309 LEU A O 1
ATOM 2555 N N . SER A 1 310 ? 9.109 17.062 3.398 1 98.69 310 SER A N 1
ATOM 2556 C CA . SER A 1 310 ? 8.797 17.25 4.812 1 98.69 310 SER A CA 1
ATOM 2557 C C . SER A 1 310 ? 9.008 15.953 5.598 1 98.69 310 SER A C 1
ATOM 2559 O O . SER A 1 310 ? 9.562 15.977 6.699 1 98.69 310 SER A O 1
ATOM 2561 N N . ILE A 1 311 ? 8.602 14.844 5.031 1 98.56 311 ILE A N 1
ATOM 2562 C CA . ILE A 1 311 ? 8.734 13.539 5.676 1 98.56 311 ILE A CA 1
ATOM 2563 C C . ILE A 1 311 ? 10.211 13.164 5.793 1 98.56 311 ILE A C 1
ATOM 2565 O O . ILE A 1 311 ? 10.641 12.625 6.816 1 98.56 311 ILE A O 1
ATOM 2569 N N . LYS A 1 312 ? 10.938 13.453 4.754 1 97.81 312 LYS A N 1
ATOM 2570 C CA . LYS A 1 312 ? 12.375 13.195 4.801 1 97.81 312 LYS A CA 1
ATOM 2571 C C . LYS A 1 312 ? 13.031 13.953 5.957 1 97.81 312 LYS A C 1
ATOM 2573 O O . LYS A 1 312 ? 13.828 13.383 6.707 1 97.81 312 LYS A O 1
ATOM 2578 N N . VAL A 1 313 ? 12.688 15.188 6.109 1 97 313 VAL A N 1
ATOM 2579 C CA . VAL A 1 313 ? 13.258 16.016 7.172 1 97 313 VAL A CA 1
ATOM 2580 C C . VAL A 1 313 ? 12.789 15.492 8.531 1 97 313 VAL A C 1
ATOM 2582 O O . VAL A 1 313 ? 13.578 15.422 9.477 1 97 313 VAL A O 1
ATOM 2585 N N . LEU A 1 314 ? 11.562 15.133 8.57 1 96.88 314 LEU A N 1
ATOM 2586 C CA . LEU A 1 314 ? 10.992 14.57 9.789 1 96.88 314 LEU A CA 1
ATOM 2587 C C . LEU A 1 314 ? 11.781 13.352 10.25 1 96.88 314 LEU A C 1
ATOM 2589 O O . LEU A 1 314 ? 12.109 13.227 11.43 1 96.88 314 LEU A O 1
ATOM 2593 N N . ARG A 1 315 ? 12.086 12.469 9.367 1 96.38 315 ARG A N 1
ATOM 2594 C CA . ARG A 1 315 ? 12.812 11.242 9.68 1 96.38 315 ARG A CA 1
ATOM 2595 C C . ARG A 1 315 ? 14.273 11.539 10.008 1 96.38 315 ARG A C 1
ATOM 2597 O O . ARG A 1 315 ? 14.859 10.914 10.891 1 96.38 315 ARG A O 1
ATOM 2604 N N . ASP A 1 316 ? 14.805 12.523 9.336 1 92.94 316 ASP A N 1
ATOM 2605 C CA . ASP A 1 316 ? 16.172 12.93 9.617 1 92.94 316 ASP A CA 1
ATOM 2606 C C . ASP A 1 316 ? 16.297 13.508 11.031 1 92.94 316 ASP A C 1
ATOM 2608 O O . ASP A 1 316 ? 17.328 13.367 11.672 1 92.94 316 ASP A O 1
ATOM 2612 N N . ASN A 1 317 ? 15.203 14.055 11.453 1 90.81 317 ASN A N 1
ATOM 2613 C CA . ASN A 1 317 ? 15.172 14.648 12.789 1 90.81 317 ASN A CA 1
ATOM 2614 C C . ASN A 1 317 ? 14.891 13.602 13.859 1 90.81 317 ASN A C 1
ATOM 2616 O O . ASN A 1 317 ? 14.891 13.914 15.055 1 90.81 317 ASN A O 1
ATOM 2620 N N . GLY A 1 318 ? 14.562 12.391 13.453 1 88.81 318 GLY A N 1
ATOM 2621 C CA . GLY A 1 318 ? 14.531 11.312 14.422 1 88.81 318 GLY A CA 1
ATOM 2622 C C . GLY A 1 318 ? 13.125 10.852 14.75 1 88.81 318 GLY A C 1
ATOM 2623 O O . GLY A 1 318 ? 12.938 9.938 15.562 1 88.81 318 GLY A O 1
ATOM 2624 N N . SER A 1 319 ? 12.148 11.43 14.117 1 94.56 319 SER A N 1
ATOM 2625 C CA . SER A 1 319 ? 10.789 10.969 14.383 1 94.56 319 SER A CA 1
ATOM 2626 C C . SER A 1 319 ? 10.602 9.516 13.961 1 94.56 319 SER A C 1
ATOM 2628 O O . SER A 1 319 ? 11.094 9.102 12.906 1 94.56 319 SER A O 1
ATOM 2630 N N . ARG A 1 320 ? 9.867 8.797 14.797 1 93.62 320 ARG A N 1
ATOM 2631 C CA . ARG A 1 320 ? 9.617 7.395 14.5 1 93.62 320 ARG A CA 1
ATOM 2632 C C . ARG A 1 320 ? 8.117 7.113 14.391 1 93.62 320 ARG A C 1
ATOM 2634 O O . ARG A 1 320 ? 7.715 6.004 14.031 1 93.62 320 ARG A O 1
ATOM 2641 N N . LEU A 1 321 ? 7.289 8.086 14.617 1 97.06 321 LEU A N 1
ATOM 2642 C CA . LEU A 1 321 ? 5.84 7.914 14.602 1 97.06 321 LEU A CA 1
ATOM 2643 C C . LEU A 1 321 ? 5.348 7.559 13.203 1 97.06 321 LEU A C 1
ATOM 2645 O O . LEU A 1 321 ? 5.938 7.984 12.203 1 97.06 321 LEU A O 1
ATOM 2649 N N . PRO A 1 322 ? 4.293 6.711 13.164 1 97.94 322 PRO A N 1
ATOM 2650 C CA . PRO A 1 322 ? 3.717 6.434 11.852 1 97.94 322 PRO A CA 1
ATOM 2651 C C . PRO A 1 322 ? 3.123 7.676 11.188 1 97.94 322 PRO A C 1
ATOM 2653 O O . PRO A 1 322 ? 2.654 8.586 11.883 1 97.94 322 PRO A O 1
ATOM 2656 N N . ILE A 1 323 ? 3.191 7.648 9.844 1 98.56 323 ILE A N 1
ATOM 2657 C CA . ILE A 1 323 ? 2.686 8.758 9.047 1 98.56 323 ILE A CA 1
ATOM 2658 C C . ILE A 1 323 ? 1.563 8.273 8.133 1 98.56 323 ILE A C 1
ATOM 2660 O O . ILE A 1 323 ? 1.638 7.172 7.578 1 98.56 323 ILE A O 1
ATOM 2664 N N . GLU A 1 324 ? 0.49 9.016 8.055 1 98.56 324 GLU A N 1
ATOM 2665 C CA . GLU A 1 324 ? -0.531 8.82 7.035 1 98.56 324 GLU A CA 1
ATOM 2666 C C . GLU A 1 324 ? -0.625 10.023 6.109 1 98.56 324 GLU A C 1
ATOM 2668 O O . GLU A 1 324 ? -0.799 11.156 6.57 1 98.56 324 GLU A O 1
ATOM 2673 N N . VAL A 1 325 ? -0.408 9.797 4.855 1 98.56 325 VAL A N 1
ATOM 2674 C CA . VAL A 1 325 ? -0.679 10.82 3.85 1 98.56 325 VAL A CA 1
ATOM 2675 C C . VAL A 1 325 ? -2.057 10.594 3.234 1 98.56 325 VAL A C 1
ATOM 2677 O O . VAL A 1 325 ? -2.264 9.617 2.51 1 98.56 325 VAL A O 1
ATOM 2680 N N . ILE A 1 326 ? -2.996 11.453 3.531 1 98.12 326 ILE A N 1
ATOM 2681 C CA . ILE A 1 326 ? -4.355 11.32 3.023 1 98.12 326 ILE A CA 1
ATOM 2682 C C . ILE A 1 326 ? -4.422 11.836 1.586 1 98.12 326 ILE A C 1
ATOM 2684 O O . ILE A 1 326 ? -4.062 12.984 1.312 1 98.12 326 ILE A O 1
ATOM 2688 N N . ILE A 1 327 ? -4.816 10.992 0.699 1 96.88 327 ILE A N 1
ATOM 2689 C CA . ILE A 1 327 ? -4.988 11.328 -0.711 1 96.88 327 ILE A CA 1
ATOM 2690 C C . ILE A 1 327 ? -6.465 11.602 -0.999 1 96.88 327 ILE A C 1
ATOM 2692 O O . ILE A 1 327 ? -7.305 10.703 -0.871 1 96.88 327 ILE A O 1
ATOM 2696 N N . PRO A 1 328 ? -6.785 12.773 -1.43 1 94.19 328 PRO A N 1
ATOM 2697 C CA . PRO A 1 328 ? -8.203 13.141 -1.538 1 94.19 328 PRO A CA 1
ATOM 2698 C C . PRO A 1 328 ? -8.945 12.312 -2.578 1 94.19 328 PRO A C 1
ATOM 2700 O O . PRO A 1 328 ? -10.062 11.844 -2.314 1 94.19 328 PRO A O 1
ATOM 2703 N N . TYR A 1 329 ? -8.289 12.125 -3.822 1 91.81 329 TYR A N 1
ATOM 2704 C CA . TYR A 1 329 ? -8.977 11.469 -4.93 1 91.81 329 TYR A CA 1
ATOM 2705 C C . TYR A 1 329 ? -8.117 10.375 -5.539 1 91.81 329 TYR A C 1
ATOM 2707 O O . TYR A 1 329 ? -6.887 10.438 -5.484 1 91.81 329 TYR A O 1
ATOM 2715 N N . ASP A 1 330 ? -8.789 9.438 -6.125 1 87.56 330 ASP A N 1
ATOM 2716 C CA . ASP A 1 330 ? -8.117 8.297 -6.746 1 87.56 330 ASP A CA 1
ATOM 2717 C C . ASP A 1 330 ? -7.145 8.758 -7.828 1 87.56 330 ASP A C 1
ATOM 2719 O O . ASP A 1 330 ? -6.055 8.195 -7.965 1 87.56 330 ASP A O 1
ATOM 2723 N N . LYS A 1 331 ? -7.52 9.719 -8.578 1 89 331 LYS A N 1
ATOM 2724 C CA . LYS A 1 331 ? -6.703 10.211 -9.688 1 89 331 LYS A CA 1
ATOM 2725 C C . LYS A 1 331 ? -5.387 10.797 -9.18 1 89 331 LYS A C 1
ATOM 2727 O O . LYS A 1 331 ? -4.418 10.898 -9.938 1 89 331 LYS A O 1
ATOM 2732 N N . ASP A 1 332 ? -5.379 11.148 -7.906 1 92.75 332 ASP A N 1
ATOM 2733 C CA . ASP A 1 332 ? -4.203 11.797 -7.332 1 92.75 332 ASP A CA 1
ATOM 2734 C C . ASP A 1 332 ? -3.293 10.773 -6.656 1 92.75 332 ASP A C 1
ATOM 2736 O O . ASP A 1 332 ? -2.225 11.125 -6.148 1 92.75 332 ASP A O 1
ATOM 2740 N N . TYR A 1 333 ? -3.668 9.516 -6.695 1 93.44 333 TYR A N 1
ATOM 2741 C CA . TYR A 1 333 ? -2.904 8.453 -6.043 1 93.44 333 TYR A CA 1
ATOM 2742 C C . TYR A 1 333 ? -1.671 8.094 -6.863 1 93.44 333 TYR A C 1
ATOM 2744 O O . TYR A 1 333 ? -1.784 7.695 -8.023 1 93.44 333 TYR A O 1
ATOM 2752 N N . ASP A 1 334 ? -0.49 8.227 -6.316 1 94.25 334 ASP A N 1
ATOM 2753 C CA . ASP A 1 334 ? 0.767 7.879 -6.973 1 94.25 334 ASP A CA 1
ATOM 2754 C C . ASP A 1 334 ? 1.323 6.566 -6.426 1 94.25 334 ASP A C 1
ATOM 2756 O O . ASP A 1 334 ? 1.69 6.48 -5.254 1 94.25 334 ASP A O 1
ATOM 2760 N N . VAL A 1 335 ? 1.468 5.586 -7.246 1 91.12 335 VAL A N 1
ATOM 2761 C CA . VAL A 1 335 ? 1.837 4.234 -6.832 1 91.12 335 VAL A CA 1
ATOM 2762 C C . VAL A 1 335 ? 3.273 4.227 -6.312 1 91.12 335 VAL A C 1
ATOM 2764 O O . VAL A 1 335 ? 3.57 3.584 -5.305 1 91.12 335 VAL A O 1
ATOM 2767 N N . GLN A 1 336 ? 4.164 4.852 -6.938 1 90.31 336 GLN A N 1
ATOM 2768 C CA . GLN A 1 336 ? 5.555 4.871 -6.496 1 90.31 336 GLN A CA 1
ATOM 2769 C C . GLN A 1 336 ? 5.684 5.512 -5.117 1 90.31 336 GLN A C 1
ATOM 2771 O O . GLN A 1 336 ? 6.395 4.996 -4.25 1 90.31 336 GLN A O 1
ATOM 2776 N N . PHE A 1 337 ? 5.012 6.629 -4.977 1 95.06 337 PHE A N 1
ATOM 2777 C CA . PHE A 1 337 ? 5.059 7.328 -3.699 1 95.06 337 PHE A CA 1
ATOM 2778 C C . PHE A 1 337 ? 4.438 6.484 -2.596 1 95.06 337 PHE A C 1
ATOM 2780 O O . PHE A 1 337 ? 5.035 6.297 -1.535 1 95.06 337 PHE A O 1
ATOM 2787 N N . CYS A 1 338 ? 3.24 5.938 -2.824 1 95.06 338 CYS A N 1
ATOM 2788 C CA . CYS A 1 338 ? 2.416 5.32 -1.79 1 95.06 338 CYS A CA 1
ATOM 2789 C C . CYS A 1 338 ? 2.867 3.891 -1.515 1 95.06 338 CYS A C 1
ATOM 2791 O O . CYS A 1 338 ? 2.783 3.418 -0.38 1 95.06 338 CYS A O 1
ATOM 2793 N N . ASP A 1 339 ? 3.379 3.203 -2.502 1 88.75 339 ASP A N 1
ATOM 2794 C CA . ASP A 1 339 ? 3.658 1.781 -2.324 1 88.75 339 ASP A CA 1
ATOM 2795 C C . ASP A 1 339 ? 5.156 1.529 -2.182 1 88.75 339 ASP A C 1
ATOM 2797 O O . ASP A 1 339 ? 5.57 0.535 -1.582 1 88.75 339 ASP A O 1
ATOM 2801 N N . ARG A 1 340 ? 5.938 2.375 -2.674 1 87.94 340 ARG A N 1
ATOM 2802 C CA . ARG A 1 340 ? 7.371 2.105 -2.676 1 87.94 340 ARG A CA 1
ATOM 2803 C C . ARG A 1 340 ? 8.102 2.99 -1.668 1 87.94 340 ARG A C 1
ATOM 2805 O O . ARG A 1 340 ? 8.906 2.502 -0.873 1 87.94 340 ARG A O 1
ATOM 2812 N N . ILE A 1 341 ? 7.801 4.25 -1.628 1 93.94 341 ILE A N 1
ATOM 2813 C CA . ILE A 1 341 ? 8.578 5.215 -0.858 1 93.94 341 ILE A CA 1
ATOM 2814 C C . ILE A 1 341 ? 8.078 5.25 0.583 1 93.94 341 ILE A C 1
ATOM 2816 O O . ILE A 1 341 ? 8.828 4.973 1.518 1 93.94 341 ILE A O 1
ATOM 2820 N N . LEU A 1 342 ? 6.844 5.531 0.774 1 96.38 342 LEU A N 1
ATOM 2821 C CA . LEU A 1 342 ? 6.297 5.887 2.08 1 96.38 342 LEU A CA 1
ATOM 2822 C C . LEU A 1 342 ? 6.449 4.73 3.064 1 96.38 342 LEU A C 1
ATOM 2824 O O . LEU A 1 342 ? 6.758 4.945 4.238 1 96.38 342 LEU A O 1
ATOM 2828 N N . PRO A 1 343 ? 6.238 3.488 2.572 1 94.38 343 PRO A N 1
ATOM 2829 C CA . PRO A 1 343 ? 6.371 2.398 3.543 1 94.38 343 PRO A CA 1
ATOM 2830 C C . PRO A 1 343 ? 7.777 2.301 4.129 1 94.38 343 PRO A C 1
ATOM 2832 O O . PRO A 1 343 ? 7.941 1.945 5.301 1 94.38 343 PRO A O 1
ATOM 2835 N N . THR A 1 344 ? 8.781 2.654 3.391 1 95.06 344 THR A N 1
ATOM 2836 C CA . THR A 1 344 ? 10.164 2.6 3.861 1 95.06 344 THR A CA 1
ATOM 2837 C C . THR A 1 344 ? 10.438 3.721 4.859 1 95.06 344 THR A C 1
ATOM 2839 O O . THR A 1 344 ? 11.43 3.682 5.59 1 95.06 344 THR A O 1
ATOM 2842 N N . LEU A 1 345 ? 9.547 4.672 4.91 1 97.56 345 LEU A N 1
ATOM 2843 C CA . LEU A 1 345 ? 9.672 5.801 5.828 1 97.56 345 LEU A CA 1
ATOM 2844 C C . LEU A 1 345 ? 8.617 5.719 6.93 1 97.56 345 LEU A C 1
ATOM 2846 O O . LEU A 1 345 ? 8.266 6.734 7.535 1 97.56 345 LEU A O 1
ATOM 2850 N N . ASN A 1 346 ? 8.07 4.535 7.125 1 96.69 346 ASN A N 1
ATOM 2851 C CA . ASN A 1 346 ? 7.059 4.242 8.133 1 96.69 346 ASN A CA 1
ATOM 2852 C C . ASN A 1 346 ? 5.793 5.066 7.91 1 96.69 346 ASN A C 1
ATOM 2854 O O . ASN A 1 346 ? 5.223 5.605 8.859 1 96.69 346 ASN A O 1
ATOM 2858 N N . GLY A 1 347 ? 5.492 5.223 6.645 1 97.25 347 GLY A N 1
ATOM 2859 C CA . GLY A 1 347 ? 4.285 5.934 6.25 1 97.25 347 GLY A CA 1
ATOM 2860 C C . GLY A 1 347 ? 3.4 5.137 5.312 1 97.25 347 GLY A C 1
ATOM 2861 O O . GLY A 1 347 ? 3.811 4.094 4.797 1 97.25 347 GLY A O 1
ATOM 2862 N N . LYS A 1 348 ? 2.166 5.598 5.18 1 96.69 348 LYS A N 1
ATOM 2863 C CA . LYS A 1 348 ? 1.238 5.004 4.219 1 96.69 348 LYS A CA 1
ATOM 2864 C C . LYS A 1 348 ? 0.277 6.055 3.666 1 96.69 348 LYS A C 1
ATOM 2866 O O . LYS A 1 348 ? 0.055 7.094 4.293 1 96.69 348 LYS A O 1
ATOM 2871 N N . CYS A 1 349 ? -0.189 5.754 2.486 1 97.06 349 CYS A N 1
ATOM 2872 C CA . CYS A 1 349 ? -1.259 6.574 1.931 1 97.06 349 CYS A CA 1
ATOM 2873 C C . CYS A 1 349 ? -2.625 6.055 2.361 1 97.06 349 CYS A C 1
ATOM 2875 O O . CYS A 1 349 ? -2.785 4.863 2.629 1 97.06 349 CYS A O 1
ATOM 2877 N N . LYS A 1 350 ? -3.52 6.859 2.52 1 96 350 LYS A N 1
ATOM 2878 C CA . LYS A 1 350 ? -4.926 6.555 2.779 1 96 350 LYS A CA 1
ATOM 2879 C C . LYS A 1 350 ? -5.84 7.332 1.84 1 96 350 LYS A C 1
ATOM 2881 O O . LYS A 1 350 ? -5.801 8.562 1.806 1 96 350 LYS A O 1
ATOM 2886 N N . LEU A 1 351 ? -6.629 6.676 1.076 1 94.12 351 LEU A N 1
ATOM 2887 C CA . LEU A 1 351 ? -7.508 7.312 0.103 1 94.12 351 LEU A CA 1
ATOM 2888 C C . LEU A 1 351 ? -8.797 7.797 0.766 1 94.12 351 LEU A C 1
ATOM 2890 O O . LEU A 1 351 ? -9.578 6.988 1.268 1 94.12 351 LEU A O 1
ATOM 2894 N N . MET A 1 352 ? -9.039 9.039 0.702 1 94.31 352 MET A N 1
ATOM 2895 C CA . MET A 1 352 ? -10.148 9.695 1.39 1 94.31 352 MET A CA 1
ATOM 2896 C C . MET A 1 352 ? -11.492 9.203 0.845 1 94.31 352 MET A C 1
ATOM 2898 O O . MET A 1 352 ? -12.43 8.977 1.608 1 94.31 352 MET A O 1
ATOM 2902 N N . THR A 1 353 ? -11.641 9 -0.423 1 91.25 353 THR A N 1
ATOM 2903 C CA . THR A 1 353 ? -12.906 8.68 -1.077 1 91.25 353 THR A CA 1
ATOM 2904 C C . THR A 1 353 ? -13.391 7.289 -0.663 1 91.25 353 THR A C 1
ATOM 2906 O O . THR A 1 353 ? -14.57 6.969 -0.819 1 91.25 353 THR A O 1
ATOM 2909 N N . ASP A 1 354 ? -12.508 6.477 -0.147 1 89.44 354 ASP A N 1
ATOM 2910 C CA . ASP A 1 354 ? -12.906 5.16 0.338 1 89.44 354 ASP A CA 1
ATOM 2911 C C . ASP A 1 354 ? -13.82 5.273 1.554 1 89.44 354 ASP A C 1
ATOM 2913 O O . ASP A 1 354 ? -14.57 4.344 1.863 1 89.44 354 ASP A O 1
ATOM 2917 N N . TYR A 1 355 ? -13.781 6.371 2.23 1 92.81 355 TYR A N 1
ATOM 2918 C CA . TYR A 1 355 ? -14.484 6.52 3.498 1 92.81 355 TYR A CA 1
ATOM 2919 C C . TYR A 1 355 ? -15.656 7.488 3.361 1 92.81 355 TYR A C 1
ATOM 2921 O O . TYR A 1 355 ? -16.375 7.742 4.332 1 92.81 355 TYR A O 1
ATOM 2929 N N . LEU A 1 356 ? -15.812 8.055 2.188 1 92.31 356 LEU A N 1
ATOM 2930 C CA . LEU A 1 356 ? -16.875 9.016 1.938 1 92.31 356 LEU A CA 1
ATOM 2931 C C . LEU A 1 356 ? -17.953 8.414 1.046 1 92.31 356 LEU A C 1
ATOM 2933 O O . LEU A 1 356 ? -17.656 7.586 0.18 1 92.31 356 LEU A O 1
ATOM 2937 N N . PRO A 1 357 ? -19.188 8.859 1.29 1 89.69 357 PRO A N 1
ATOM 2938 C CA . PRO A 1 357 ? -20.219 8.461 0.324 1 89.69 357 PRO A CA 1
ATOM 2939 C C . PRO A 1 357 ? -19.969 9.039 -1.068 1 89.69 357 PRO A C 1
ATOM 2941 O O . PRO A 1 357 ? -19.547 10.195 -1.196 1 89.69 357 PRO A O 1
ATOM 2944 N N . LYS A 1 358 ? -20.266 8.297 -2.076 1 82.56 358 LYS A N 1
ATOM 2945 C CA . LYS A 1 358 ? -19.984 8.672 -3.461 1 82.56 358 LYS A CA 1
ATOM 2946 C C . LYS A 1 358 ? -20.672 9.992 -3.82 1 82.56 358 LYS A C 1
ATOM 2948 O O . LYS A 1 358 ? -20.109 10.797 -4.566 1 82.56 358 LYS A O 1
ATOM 2953 N N . SER A 1 359 ? -21.797 10.203 -3.314 1 83.81 359 SER A N 1
ATOM 2954 C CA . SER A 1 359 ? -22.609 11.367 -3.674 1 83.81 359 SER A CA 1
ATOM 2955 C C . SER A 1 359 ? -21.969 12.656 -3.174 1 83.81 359 SER A C 1
ATOM 2957 O O . SER A 1 359 ? -22.312 13.75 -3.635 1 83.81 359 SER A O 1
ATOM 2959 N N . TYR A 1 360 ? -21.047 12.578 -2.297 1 82.62 360 TYR A N 1
ATOM 2960 C CA . TYR A 1 360 ? -20.516 13.797 -1.692 1 82.62 360 TYR A CA 1
ATOM 2961 C C . TYR A 1 360 ? -19.078 14.039 -2.143 1 82.62 360 TYR A C 1
ATOM 2963 O O . TYR A 1 360 ? -18.484 15.062 -1.812 1 82.62 360 TYR A O 1
ATOM 2971 N N . ILE A 1 361 ? -18.516 13.172 -2.869 1 80.56 361 ILE A N 1
ATOM 2972 C CA . ILE A 1 361 ? -17.109 13.25 -3.264 1 80.56 361 ILE A CA 1
ATOM 2973 C C . ILE A 1 361 ? -16.875 14.516 -4.086 1 80.56 361 ILE A C 1
ATOM 2975 O O . ILE A 1 361 ? -15.898 15.234 -3.871 1 80.56 361 ILE A O 1
ATOM 2979 N N . ASP A 1 362 ? -17.766 14.812 -4.906 1 79.06 362 ASP A N 1
ATOM 2980 C CA . ASP A 1 362 ? -17.594 15.953 -5.797 1 79.06 362 ASP A CA 1
ATOM 2981 C C . ASP A 1 362 ? -17.906 17.266 -5.082 1 79.06 362 ASP A C 1
ATOM 2983 O O . ASP A 1 362 ? -17.562 18.344 -5.57 1 79.06 362 ASP A O 1
ATOM 2987 N N . ARG A 1 363 ? -18.5 17.234 -3.926 1 78.5 363 ARG A N 1
ATOM 2988 C CA . ARG A 1 363 ? -18.953 18.438 -3.23 1 78.5 363 ARG A CA 1
ATOM 2989 C C . ARG A 1 363 ? -17.891 18.938 -2.256 1 78.5 363 ARG A C 1
ATOM 2991 O O . ARG A 1 363 ? -17.938 20.094 -1.812 1 78.5 363 ARG A O 1
ATOM 2998 N N . ILE A 1 364 ? -17.047 18.031 -1.986 1 79.06 364 ILE A N 1
ATOM 2999 C CA . ILE A 1 364 ? -16.016 18.375 -1.003 1 79.06 364 ILE A CA 1
ATOM 3000 C C . ILE A 1 364 ? -14.812 18.984 -1.709 1 79.06 364 ILE A C 1
ATOM 3002 O O . ILE A 1 364 ? -14.281 18.406 -2.658 1 79.06 364 ILE A O 1
ATOM 3006 N N . LYS A 1 365 ? -14.5 20.172 -1.389 1 76.38 365 LYS A N 1
ATOM 3007 C CA . LYS A 1 365 ? -13.359 20.812 -2.033 1 76.38 365 LYS A CA 1
ATOM 3008 C C . LYS A 1 365 ? -12.609 21.703 -1.052 1 76.38 365 LYS A C 1
ATOM 3010 O O . LYS A 1 365 ? -13.133 22.062 0.006 1 76.38 365 LYS A O 1
ATOM 3015 N N . GLY A 1 366 ? -11.414 21.875 -1.431 1 71.88 366 GLY A N 1
ATOM 3016 C CA . GLY A 1 366 ? -10.617 22.938 -0.823 1 71.88 366 GLY A CA 1
ATOM 3017 C C . GLY A 1 366 ? -10.312 22.672 0.64 1 71.88 366 GLY A C 1
ATOM 3018 O O . GLY A 1 366 ? -9.734 21.641 0.987 1 71.88 366 GLY A O 1
ATOM 3019 N N . PHE A 1 367 ? -10.859 23.609 1.427 1 69.12 367 PHE A N 1
ATOM 3020 C CA . PHE A 1 367 ? -10.469 23.703 2.828 1 69.12 367 PHE A CA 1
ATOM 3021 C C . PHE A 1 367 ? -11.25 22.703 3.676 1 69.12 367 PHE A C 1
ATOM 3023 O O . PHE A 1 367 ? -10.922 22.5 4.848 1 69.12 367 PHE A O 1
ATOM 3030 N N . GLN A 1 368 ? -12.055 22.031 3.07 1 85.62 368 GLN A N 1
ATOM 3031 C CA . GLN A 1 368 ? -12.82 21.016 3.781 1 85.62 368 GLN A CA 1
ATOM 3032 C C . GLN A 1 368 ? -12.031 19.719 3.91 1 85.62 368 GLN A C 1
ATOM 3034 O O . GLN A 1 368 ? -12.312 18.906 4.785 1 85.62 368 GLN A O 1
ATOM 3039 N N . LEU A 1 369 ? -11.055 19.656 3.061 1 91.19 369 LEU A N 1
ATOM 3040 C CA . LEU A 1 369 ? -10.305 18.422 2.953 1 91.19 369 LEU A CA 1
ATOM 3041 C C . LEU A 1 369 ? -9.5 18.156 4.223 1 91.19 369 LEU A C 1
ATOM 3043 O O . LEU A 1 369 ? -9.398 17.016 4.672 1 91.19 369 LEU A O 1
ATOM 3047 N N . LYS A 1 370 ? -8.961 19.219 4.812 1 95 370 LYS A N 1
ATOM 3048 C CA . LYS A 1 370 ? -8.18 19.078 6.035 1 95 370 LYS A CA 1
ATOM 3049 C C . LYS A 1 370 ? -9.016 18.484 7.164 1 95 370 LYS A C 1
ATOM 3051 O O . LYS A 1 370 ? -8.562 17.594 7.879 1 95 370 LYS A O 1
ATOM 3056 N N . ASN A 1 371 ? -10.188 19.047 7.297 1 96.19 371 ASN A N 1
ATOM 3057 C CA . ASN A 1 371 ? -11.109 18.594 8.336 1 96.19 371 ASN A CA 1
ATOM 3058 C C . ASN A 1 371 ? -11.469 17.125 8.148 1 96.19 371 ASN A C 1
ATOM 3060 O O . ASN A 1 371 ? -11.453 16.344 9.109 1 96.19 371 ASN A O 1
ATOM 3064 N N . ILE A 1 372 ? -11.758 16.719 6.957 1 96.69 372 ILE A N 1
ATOM 3065 C CA . ILE A 1 372 ? -12.102 15.336 6.652 1 96.69 372 ILE A CA 1
ATOM 3066 C C . ILE A 1 372 ? -10.891 14.438 6.883 1 96.69 372 ILE A C 1
ATOM 3068 O O . ILE A 1 372 ? -11.031 13.32 7.398 1 96.69 372 ILE A O 1
ATOM 3072 N N . ALA A 1 373 ? -9.711 14.906 6.484 1 97.44 373 ALA A N 1
ATOM 3073 C CA . ALA A 1 373 ? -8.484 14.148 6.703 1 97.44 373 ALA A CA 1
ATOM 3074 C C . ALA A 1 373 ? -8.297 13.82 8.18 1 97.44 373 ALA A C 1
ATOM 3076 O O . ALA A 1 373 ? -7.922 12.703 8.531 1 97.44 373 ALA A O 1
ATOM 3077 N N . LEU A 1 374 ? -8.547 14.797 9.039 1 98.06 374 LEU A N 1
ATOM 3078 C CA . LEU A 1 374 ? -8.422 14.578 10.477 1 98.06 374 LEU A CA 1
ATOM 3079 C C . LEU A 1 374 ? -9.438 13.555 10.961 1 98.06 374 LEU A C 1
ATOM 3081 O O . LEU A 1 374 ? -9.109 12.68 11.766 1 98.06 374 LEU A O 1
ATOM 3085 N N . LEU A 1 375 ? -10.633 13.633 10.438 1 98 375 LEU A N 1
ATOM 3086 C CA . LEU A 1 375 ? -11.695 12.734 10.875 1 98 375 LEU A CA 1
ATOM 3087 C C . LEU A 1 375 ? -11.406 11.297 10.469 1 98 375 LEU A C 1
ATOM 3089 O O . LEU A 1 375 ? -11.594 10.375 11.266 1 98 375 LEU A O 1
ATOM 3093 N N . ILE A 1 376 ? -10.844 11.102 9.273 1 97.31 376 ILE A N 1
ATOM 3094 C CA . ILE A 1 376 ? -10.758 9.742 8.766 1 97.31 376 ILE A CA 1
ATOM 3095 C C . ILE A 1 376 ? -9.414 9.125 9.156 1 97.31 376 ILE A C 1
ATOM 3097 O O . ILE A 1 376 ? -9.203 7.922 9.023 1 97.31 376 ILE A O 1
ATOM 3101 N N . SER A 1 377 ? -8.438 9.977 9.594 1 98.06 377 SER A N 1
ATOM 3102 C CA . SER A 1 377 ? -7.129 9.445 9.961 1 98.06 377 SER A CA 1
ATOM 3103 C C . SER A 1 377 ? -7.258 8.352 11.016 1 98.06 377 SER A C 1
ATOM 3105 O O . SER A 1 377 ? -8.211 8.336 11.797 1 98.06 377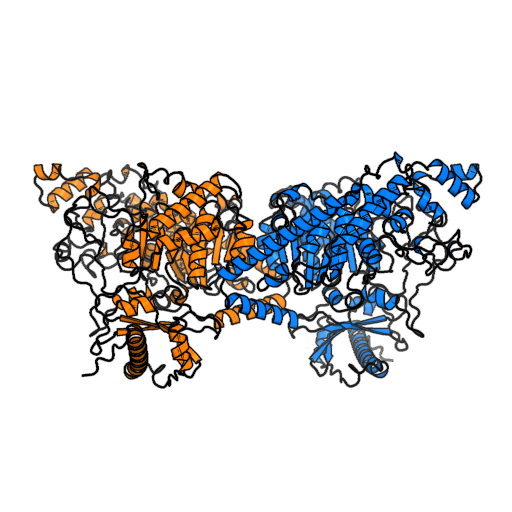 SER A O 1
ATOM 3107 N N . SER A 1 378 ? -6.312 7.5 11.125 1 97.62 378 SER A N 1
ATOM 3108 C CA . SER A 1 378 ? -6.387 6.305 11.961 1 97.62 378 SER A CA 1
ATOM 3109 C C . SER A 1 378 ? -6.07 6.625 13.414 1 97.62 378 SER A C 1
ATOM 3111 O O . SER A 1 378 ? -6.492 5.902 14.32 1 97.62 378 SER A O 1
ATOM 3113 N N . PHE A 1 379 ? -5.426 7.645 13.742 1 98.56 379 PHE A N 1
ATOM 3114 C CA . PHE A 1 379 ? -4.797 7.867 15.039 1 98.56 379 PHE A CA 1
ATOM 3115 C C . PHE A 1 379 ? -5.754 8.578 15.984 1 98.56 379 PHE A C 1
ATOM 3117 O O . PHE A 1 379 ? -6.613 9.344 15.555 1 98.56 379 PHE A O 1
ATOM 3124 N N . GLU A 1 380 ? -5.605 8.328 17.219 1 98.56 380 GLU A N 1
ATOM 3125 C CA . GLU A 1 380 ? -6.34 9.055 18.25 1 98.56 380 GLU A CA 1
ATOM 3126 C C . GLU A 1 380 ? -5.789 10.469 18.438 1 98.56 380 GLU A C 1
ATOM 3128 O O . GLU A 1 380 ? -6.555 11.43 18.5 1 98.56 380 GLU A O 1
ATOM 3133 N N . ARG A 1 381 ? -4.469 10.539 18.578 1 98.75 381 ARG A N 1
ATOM 3134 C CA . ARG A 1 381 ? -3.783 11.82 18.719 1 98.75 381 ARG A CA 1
ATOM 3135 C C . ARG A 1 381 ? -2.924 12.117 17.484 1 98.75 381 ARG A C 1
ATOM 3137 O O . ARG A 1 381 ? -2.174 11.25 17.031 1 98.75 381 ARG A O 1
ATOM 3144 N N . ILE A 1 382 ? -3.092 13.383 16.969 1 98.81 382 ILE A N 1
ATOM 3145 C CA . ILE A 1 382 ? -2.574 13.664 15.633 1 98.81 382 ILE A CA 1
ATOM 3146 C C . ILE A 1 382 ? -1.755 14.953 15.656 1 98.81 382 ILE A C 1
ATOM 3148 O O . ILE A 1 382 ? -2.145 15.93 16.297 1 98.81 382 ILE A O 1
ATOM 3152 N N . LEU A 1 383 ? -0.604 14.891 15.039 1 98.88 383 LEU A N 1
ATOM 3153 C CA . LEU A 1 383 ? 0.018 16.094 14.508 1 98.88 383 LEU A CA 1
ATOM 3154 C C . LEU A 1 383 ? -0.248 16.219 13.008 1 98.88 383 LEU A C 1
ATOM 3156 O O . LEU A 1 383 ? 0.289 15.461 12.211 1 98.88 383 LEU A O 1
ATOM 3160 N N . TYR A 1 384 ? -1.103 17.109 12.688 1 98.69 384 TYR A N 1
ATOM 3161 C CA . TYR A 1 384 ? -1.346 17.406 11.281 1 98.69 384 TYR A CA 1
ATOM 3162 C C . TYR A 1 384 ? -0.333 18.406 10.75 1 98.69 384 TYR A C 1
ATOM 3164 O O . TYR A 1 384 ? -0.053 19.422 11.406 1 98.69 384 TYR A O 1
ATOM 3172 N N . LEU A 1 385 ? 0.203 18.156 9.555 1 98.38 385 LEU A N 1
ATOM 3173 C CA . LEU A 1 385 ? 1.113 19.078 8.875 1 98.38 385 LEU A CA 1
ATOM 3174 C C . LEU A 1 385 ? 0.696 19.281 7.426 1 98.38 385 LEU A C 1
ATOM 3176 O O . LEU A 1 385 ? 0.443 18.312 6.707 1 98.38 385 LEU A O 1
ATOM 3180 N N . ASP A 1 386 ? 0.62 20.531 7.074 1 97.19 386 ASP A N 1
ATOM 3181 C CA . ASP A 1 386 ? 0.526 20.781 5.641 1 97.19 386 ASP A CA 1
ATOM 3182 C C . ASP A 1 386 ? 1.724 20.188 4.898 1 97.19 386 ASP A C 1
ATOM 3184 O O . ASP A 1 386 ? 2.809 20.062 5.469 1 97.19 386 ASP A O 1
ATOM 3188 N N . ALA A 1 387 ? 1.529 19.875 3.641 1 97.69 387 ALA A N 1
ATOM 3189 C CA . ALA A 1 387 ? 2.584 19.234 2.861 1 97.69 387 ALA A CA 1
ATOM 3190 C C . ALA A 1 387 ? 3.822 20.125 2.775 1 97.69 387 ALA A C 1
ATOM 3192 O O . ALA A 1 387 ? 4.949 19.625 2.703 1 97.69 387 ALA A O 1
ATOM 3193 N N . ASP A 1 388 ? 3.658 21.406 2.807 1 98 388 ASP A N 1
ATOM 3194 C CA . ASP A 1 388 ? 4.766 22.344 2.646 1 98 388 ASP A CA 1
ATOM 3195 C C . ASP A 1 388 ? 5.281 22.812 4.004 1 98 388 ASP A C 1
ATOM 3197 O O . ASP A 1 388 ? 5.969 23.828 4.09 1 98 388 ASP A O 1
ATOM 3201 N N . ASN A 1 389 ? 4.84 22.219 5.082 1 98.25 389 ASN A N 1
ATOM 3202 C CA . ASN A 1 389 ? 5.348 22.5 6.422 1 98.25 389 ASN A CA 1
ATOM 3203 C C . ASN A 1 389 ? 6.516 21.594 6.781 1 98.25 389 ASN A C 1
ATOM 3205 O O . ASN A 1 389 ? 6.387 20.359 6.742 1 98.25 389 ASN A O 1
ATOM 3209 N N . ILE A 1 390 ? 7.645 22.125 7.148 1 98.31 390 ILE A N 1
ATOM 3210 C CA . ILE A 1 390 ? 8.859 21.359 7.379 1 98.31 390 ILE A CA 1
ATOM 3211 C C . ILE A 1 390 ? 9.289 21.5 8.836 1 98.31 390 ILE A C 1
ATOM 3213 O O . ILE A 1 390 ? 9.609 22.594 9.297 1 98.31 390 ILE A O 1
ATOM 3217 N N . PRO A 1 391 ? 9.328 20.484 9.578 1 97.12 391 PRO A N 1
ATOM 3218 C CA . PRO A 1 391 ? 9.75 20.547 10.977 1 97.12 391 PRO A CA 1
ATOM 3219 C C . PRO A 1 391 ? 11.266 20.672 11.133 1 97.12 391 PRO A C 1
ATOM 3221 O O . PRO A 1 391 ? 12.023 19.922 10.508 1 97.12 391 PRO A O 1
ATOM 3224 N N . VAL A 1 392 ? 11.68 21.531 11.977 1 94.44 392 VAL A N 1
ATOM 3225 C CA . VAL A 1 392 ? 13.102 21.781 12.203 1 94.44 392 VAL A CA 1
ATOM 3226 C C . VAL A 1 392 ? 13.656 20.75 13.188 1 94.44 392 VAL A C 1
ATOM 3228 O O . VAL A 1 392 ? 14.859 20.484 13.188 1 94.44 392 VAL A O 1
ATOM 3231 N N . LYS A 1 393 ? 12.82 20.219 14.008 1 90.88 393 LYS A N 1
ATOM 3232 C CA . LYS A 1 393 ? 13.242 19.203 14.977 1 90.88 393 LYS A CA 1
ATOM 3233 C C . LYS A 1 393 ? 12.188 18.125 15.141 1 90.88 393 LYS A C 1
ATOM 3235 O O . LYS A 1 393 ? 11.125 18.172 14.516 1 90.88 393 LYS A O 1
ATOM 3240 N N . ASN A 1 394 ? 12.477 17.062 15.961 1 92.5 394 ASN A N 1
ATOM 3241 C CA . ASN A 1 394 ? 11.609 15.898 16.172 1 92.5 394 ASN A CA 1
ATOM 3242 C C . ASN A 1 394 ? 10.359 16.266 16.953 1 92.5 394 ASN A C 1
ATOM 3244 O O . ASN A 1 394 ? 10.445 16.703 18.109 1 92.5 394 ASN A O 1
ATOM 3248 N N . PRO A 1 395 ? 9.203 16.062 16.422 1 97.19 395 PRO A N 1
ATOM 3249 C CA . PRO A 1 395 ? 7.973 16.484 17.094 1 97.19 395 PRO A CA 1
ATOM 3250 C C . PRO A 1 395 ? 7.406 15.422 18.016 1 97.19 395 PRO A C 1
ATOM 3252 O O . PRO A 1 395 ? 6.402 15.656 18.703 1 97.19 395 PRO A O 1
ATOM 3255 N N . ASP A 1 396 ? 7.98 14.242 18.141 1 95.81 396 ASP A N 1
ATOM 3256 C CA . ASP A 1 396 ? 7.395 13.109 18.844 1 95.81 396 ASP A CA 1
ATOM 3257 C C . ASP A 1 396 ? 7.137 13.453 20.312 1 95.81 396 ASP A C 1
ATOM 3259 O O . ASP A 1 396 ? 6.09 13.117 20.859 1 95.81 396 ASP A O 1
ATOM 3263 N N . PRO A 1 397 ? 7.984 14.234 20.984 1 93.94 397 PRO A N 1
ATOM 3264 C CA . PRO A 1 397 ? 7.773 14.555 22.391 1 93.94 397 PRO A CA 1
ATOM 3265 C C . PRO A 1 397 ? 6.574 15.477 22.609 1 93.94 397 PRO A C 1
ATOM 3267 O O . PRO A 1 397 ? 6.113 15.633 23.75 1 93.94 397 PRO A O 1
ATOM 3270 N N . LEU A 1 398 ? 6.074 16.109 21.562 1 98 398 LEU A N 1
ATOM 3271 C CA . LEU A 1 398 ? 4.922 17 21.703 1 98 398 LEU A CA 1
ATOM 3272 C C . LEU A 1 398 ? 3.723 16.234 22.266 1 98 398 LEU A C 1
ATOM 3274 O O . LEU A 1 398 ? 2.889 16.797 22.969 1 98 398 LEU A O 1
ATOM 3278 N N . PHE A 1 399 ? 3.676 14.93 22 1 98.31 399 PHE A N 1
ATOM 3279 C CA . PHE A 1 399 ? 2.533 14.102 22.375 1 98.31 399 PHE A CA 1
ATOM 3280 C C . PHE A 1 399 ? 2.564 13.781 23.859 1 98.31 399 PHE A C 1
ATOM 3282 O O . PHE A 1 399 ? 1.55 13.383 24.438 1 98.31 399 PHE A O 1
ATOM 3289 N N . THR A 1 400 ? 3.715 13.984 24.531 1 96.81 400 THR A N 1
ATOM 3290 C CA . THR A 1 400 ? 3.865 13.469 25.891 1 96.81 400 THR A CA 1
ATOM 3291 C C . THR A 1 400 ? 4.102 14.617 26.875 1 96.81 400 THR A C 1
ATOM 3293 O O . THR A 1 400 ? 4.461 14.383 28.031 1 96.81 400 THR A O 1
ATOM 3296 N N . ASN A 1 401 ? 3.914 15.852 26.406 1 95.88 401 ASN A N 1
ATOM 3297 C CA . ASN A 1 401 ? 4.18 17 27.266 1 95.88 401 ASN A CA 1
ATOM 3298 C C . ASN A 1 401 ? 3.064 18.031 27.188 1 95.88 401 ASN A C 1
ATOM 3300 O O . ASN A 1 401 ? 2.332 18.094 26.188 1 95.88 401 ASN A O 1
ATOM 3304 N N . LYS A 1 402 ? 2.969 18.812 28.266 1 96.38 402 LYS A N 1
ATOM 3305 C CA . LYS A 1 402 ? 2.121 20 28.188 1 96.38 402 LYS A CA 1
ATOM 3306 C C . LYS A 1 402 ? 2.654 21 27.156 1 96.38 402 LYS A C 1
ATOM 3308 O O . LYS A 1 402 ? 3.863 21.078 26.953 1 96.38 402 LYS A O 1
ATOM 3313 N N . PRO A 1 403 ? 1.864 21.641 26.406 1 98.06 403 PRO A N 1
ATOM 3314 C CA . PRO A 1 403 ? 0.458 21.859 26.75 1 98.06 403 PRO A CA 1
ATOM 3315 C C . PRO A 1 403 ? -0.469 20.812 26.141 1 98.06 403 PRO A C 1
ATOM 3317 O O . PRO A 1 403 ? -1.656 20.766 26.469 1 98.06 403 PRO A O 1
ATOM 3320 N N . PHE A 1 404 ? -0.023 19.906 25.359 1 98.5 404 PHE A N 1
ATOM 3321 C CA . PHE A 1 404 ? -0.903 19 24.625 1 98.5 404 PHE A CA 1
ATOM 3322 C C . PHE A 1 404 ? -1.58 18.016 25.562 1 98.5 404 PHE A C 1
ATOM 3324 O O . PHE A 1 404 ? -2.762 17.703 25.391 1 98.5 404 PHE A O 1
ATOM 3331 N N . THR A 1 405 ? -0.876 17.484 26.5 1 97.94 405 THR A N 1
ATOM 3332 C CA . THR A 1 405 ? -1.401 16.453 27.375 1 97.94 405 THR A CA 1
ATOM 3333 C C . THR A 1 405 ? -2.512 17.016 28.266 1 97.94 405 THR A C 1
ATOM 3335 O O . THR A 1 405 ? -3.352 16.266 28.766 1 97.94 405 THR A O 1
ATOM 3338 N N . ASP A 1 406 ? -2.533 18.328 28.375 1 96.44 406 ASP A N 1
ATOM 3339 C CA . ASP A 1 406 ? -3.506 18.984 29.25 1 96.44 406 ASP A CA 1
ATOM 3340 C C . ASP A 1 406 ? -4.641 19.609 28.422 1 96.44 406 ASP A C 1
ATOM 3342 O O . ASP A 1 406 ? -5.812 19.469 28.781 1 96.44 406 ASP A O 1
ATOM 3346 N N . LYS A 1 407 ? -4.273 20.219 27.344 1 98.12 407 LYS A N 1
ATOM 3347 C CA . LYS A 1 407 ? -5.234 21.016 26.578 1 98.12 407 LYS A CA 1
ATOM 3348 C C . LYS A 1 407 ? -5.789 20.219 25.406 1 98.12 407 LYS A C 1
ATOM 3350 O O . LYS A 1 407 ? -6.816 20.594 24.828 1 98.12 407 LYS A O 1
ATOM 3355 N N . HIS A 1 408 ? -5.168 19.203 24.938 1 98.75 408 HIS A N 1
ATOM 3356 C CA . HIS A 1 408 ? -5.621 18.203 23.969 1 98.75 408 HIS A CA 1
ATOM 3357 C C . HIS A 1 408 ? -5.805 18.828 22.578 1 98.75 408 HIS A C 1
ATOM 3359 O O . HIS A 1 408 ? -6.219 18.156 21.641 1 98.75 408 HIS A O 1
ATOM 3365 N N . LEU A 1 409 ? -5.66 20.156 22.438 1 98.88 409 LEU A N 1
ATOM 3366 C CA . LEU A 1 409 ? -5.602 20.891 21.172 1 98.88 409 LEU A CA 1
ATOM 3367 C C . LEU A 1 409 ? -4.582 22.031 21.25 1 98.88 409 LEU A C 1
ATOM 3369 O O . LEU A 1 409 ? -4.691 22.906 22.094 1 98.88 409 LEU A O 1
ATOM 3373 N N . VAL A 1 410 ? -3.568 21.922 20.406 1 98.88 410 VAL A N 1
ATOM 3374 C CA . VAL A 1 410 ? -2.559 22.984 20.297 1 98.88 410 VAL A CA 1
ATOM 3375 C C . VAL A 1 410 ? -2.559 23.562 18.891 1 98.88 410 VAL A C 1
ATOM 3377 O O . VAL A 1 410 ? -2.482 22.828 17.906 1 98.88 410 VAL A O 1
ATOM 3380 N N . LEU A 1 411 ? -2.678 24.859 18.859 1 98.5 411 LEU A N 1
ATOM 3381 C CA . LEU A 1 411 ? -2.662 25.625 17.609 1 98.5 411 LEU A CA 1
ATOM 3382 C C . LEU A 1 411 ? -1.553 26.672 17.625 1 98.5 411 LEU A C 1
ATOM 3384 O O . LEU A 1 411 ? -0.943 26.922 18.672 1 98.5 411 LEU A O 1
ATOM 3388 N N . TRP A 1 412 ? -1.287 27.203 16.484 1 98.5 412 TRP A N 1
ATOM 3389 C CA . TRP A 1 412 ? -0.235 28.203 16.328 1 98.5 412 TRP A CA 1
ATOM 3390 C C . TRP A 1 412 ? -0.798 29.5 15.781 1 98.5 412 TRP A C 1
ATOM 3392 O O . TRP A 1 412 ? -1.837 29.516 15.117 1 98.5 412 TRP A O 1
ATOM 3402 N N . PRO A 1 413 ? -0.123 30.609 16.109 1 97.5 413 PRO A N 1
ATOM 3403 C CA . PRO A 1 413 ? -0.622 31.906 15.68 1 97.5 413 PRO A CA 1
ATOM 3404 C C . PRO A 1 413 ? -0.24 32.25 14.242 1 97.5 413 PRO A C 1
ATOM 3406 O O . PRO A 1 413 ? 0.744 31.719 13.719 1 97.5 413 PRO A O 1
ATOM 3409 N N . ASP A 1 414 ? -1.059 33.062 13.711 1 95.5 414 ASP A N 1
ATOM 3410 C CA . ASP A 1 414 ? -0.693 33.781 12.5 1 95.5 414 ASP A CA 1
ATOM 3411 C C . ASP A 1 414 ? 0.015 35.094 12.82 1 95.5 414 ASP A C 1
ATOM 3413 O O . ASP A 1 414 ? 0.202 35.438 13.992 1 95.5 414 ASP A O 1
ATOM 3417 N N . LEU A 1 415 ? 0.406 35.812 11.797 1 95.5 415 LEU A N 1
ATOM 3418 C CA . LEU A 1 415 ? 1.138 37.062 11.969 1 95.5 415 LEU A CA 1
ATOM 3419 C C . LEU A 1 415 ? 0.203 38.188 12.406 1 95.5 415 LEU A C 1
ATOM 3421 O O . LEU A 1 415 ? 0.651 39.188 12.977 1 95.5 415 LEU A O 1
ATOM 3425 N N . TRP A 1 416 ? -1.092 37.969 12.359 1 95.69 416 TRP A N 1
ATOM 3426 C CA . TRP A 1 416 ? -2.008 39.094 12.336 1 95.69 416 TRP A CA 1
ATOM 3427 C C . TRP A 1 416 ? -2.895 39.094 13.578 1 95.69 416 TRP A C 1
ATOM 3429 O O . TRP A 1 416 ? -3.232 38.031 14.109 1 95.69 416 TRP A O 1
ATOM 3439 N N . ARG A 1 417 ? -3.287 40.312 13.977 1 95.5 417 ARG A N 1
ATOM 3440 C CA . ARG A 1 417 ? -4.367 40.469 14.945 1 95.5 417 ARG A CA 1
ATOM 3441 C C . ARG A 1 417 ? -5.66 39.844 14.422 1 95.5 417 ARG A C 1
ATOM 3443 O O . ARG A 1 417 ? -5.926 39.875 13.219 1 95.5 417 ARG A O 1
ATOM 3450 N N . ARG A 1 418 ? -6.348 39.344 15.281 1 96.56 418 ARG A N 1
ATOM 3451 C CA . ARG A 1 418 ? -7.617 38.719 14.922 1 96.56 418 ARG A CA 1
ATOM 3452 C C . ARG A 1 418 ? -8.609 39.75 14.398 1 96.56 418 ARG A C 1
ATOM 3454 O O . ARG A 1 418 ? -8.664 40.875 14.906 1 96.56 418 ARG A O 1
ATOM 3461 N N . SER A 1 419 ? -9.391 39.375 13.375 1 96.88 419 SER A N 1
ATOM 3462 C CA . SER A 1 419 ? -10.352 40.281 12.727 1 96.88 419 SER A CA 1
ATOM 3463 C C . SER A 1 419 ? -11.766 39.719 12.805 1 96.88 419 SER A C 1
ATOM 3465 O O . SER A 1 419 ? -12.633 40.094 12.016 1 96.88 419 SER A O 1
ATOM 3467 N N . THR A 1 420 ? -12 38.75 13.703 1 98.19 420 THR A N 1
ATOM 3468 C CA . THR A 1 420 ? -13.312 38.125 13.836 1 98.19 420 THR A CA 1
ATOM 3469 C C . THR A 1 420 ? -14.383 39.188 14.102 1 98.19 420 THR A C 1
ATOM 3471 O O . THR A 1 420 ? -14.25 40 15.031 1 98.19 420 THR A O 1
ATOM 3474 N N . SER A 1 421 ? -15.398 39.156 13.352 1 98.5 421 SER A N 1
ATOM 3475 C CA . SER A 1 421 ? -16.5 40.094 13.484 1 98.5 421 SER A CA 1
ATOM 3476 C C . SER A 1 421 ? -17.266 39.875 14.789 1 98.5 421 SER A C 1
ATOM 3478 O O . SER A 1 421 ? -17.484 38.75 15.203 1 98.5 421 SER A O 1
ATOM 3480 N N . PRO A 1 422 ? -17.672 41 15.438 1 98.12 422 PRO A N 1
ATOM 3481 C CA . PRO A 1 422 ? -18.562 40.812 16.594 1 98.12 422 PRO A CA 1
ATOM 3482 C C . PRO A 1 422 ? -19.828 40.031 16.25 1 98.12 422 PRO A C 1
ATOM 3484 O O . PRO A 1 422 ? -20.375 39.344 17.109 1 98.12 422 PRO A O 1
ATOM 3487 N N . ASN A 1 423 ? -20.203 40.062 15.008 1 98.31 423 ASN A N 1
ATOM 3488 C CA . ASN A 1 423 ? -21.391 39.312 14.578 1 98.31 423 ASN A CA 1
ATOM 3489 C C . ASN A 1 423 ? -21.188 37.812 14.719 1 98.31 423 ASN A C 1
ATOM 3491 O O . ASN A 1 423 ? -22.141 37.062 14.961 1 98.31 423 ASN A O 1
ATOM 3495 N N . TYR A 1 424 ? -20 37.344 14.547 1 98.62 424 TYR A N 1
ATOM 3496 C CA . TYR A 1 424 ? -19.75 35.938 14.742 1 98.62 424 TYR A CA 1
ATOM 3497 C C . TYR A 1 424 ? -20.172 35.5 16.141 1 98.62 424 TYR A C 1
ATOM 3499 O O . TYR A 1 424 ? -20.828 34.469 16.312 1 98.62 424 TYR A O 1
ATOM 3507 N N . TYR A 1 425 ? -19.75 36.25 17.125 1 98.69 425 TYR A N 1
ATOM 3508 C CA . TYR A 1 425 ? -20.031 35.906 18.5 1 98.69 425 TYR A CA 1
ATOM 3509 C C . TYR A 1 425 ? -21.531 35.969 18.781 1 98.69 425 TYR A C 1
ATOM 3511 O O . TYR A 1 425 ? -22.062 35.094 19.5 1 98.69 425 TYR A O 1
ATOM 3519 N N . LYS A 1 426 ? -22.188 36.906 18.188 1 98.06 426 LYS A N 1
ATOM 3520 C CA . LYS A 1 426 ? -23.641 36.969 18.297 1 98.06 426 LYS A CA 1
ATOM 3521 C C . LYS A 1 426 ? -24.297 35.75 17.688 1 98.06 426 LYS A C 1
ATOM 3523 O O . LYS A 1 426 ? -25.188 35.125 18.297 1 98.06 426 LYS A O 1
ATOM 3528 N N . ILE A 1 427 ? -23.859 35.438 16.547 1 98.69 427 ILE A N 1
ATOM 3529 C CA . ILE A 1 427 ? -24.422 34.312 15.789 1 98.69 427 ILE A CA 1
ATOM 3530 C C . ILE A 1 427 ? -24.156 33 16.531 1 98.69 427 ILE A C 1
ATOM 3532 O O . ILE A 1 427 ? -25.031 32.156 16.625 1 98.69 427 ILE A O 1
ATOM 3536 N N . ALA A 1 428 ? -22.953 32.844 17.062 1 98.69 428 ALA A N 1
ATOM 3537 C CA . ALA A 1 428 ? -22.547 31.609 17.75 1 98.69 428 ALA A CA 1
ATOM 3538 C C . ALA A 1 428 ? -23.062 31.609 19.188 1 98.69 428 ALA A C 1
ATOM 3540 O O . ALA A 1 428 ? -22.844 30.641 19.922 1 98.69 428 ALA A O 1
ATOM 3541 N N . ASP A 1 429 ? -23.75 32.625 19.609 1 97.94 429 ASP A N 1
ATOM 3542 C CA . ASP A 1 429 ? -24.281 32.75 20.953 1 97.94 429 ASP A CA 1
ATOM 3543 C C . ASP A 1 429 ? -23.188 32.688 22 1 97.94 429 ASP A C 1
ATOM 3545 O O . ASP A 1 429 ? -23.25 31.891 22.938 1 97.94 429 ASP A O 1
ATOM 3549 N N . ILE A 1 430 ? -22.156 33.406 21.781 1 98.38 430 ILE A N 1
ATOM 3550 C CA . ILE A 1 430 ? -21.047 33.562 22.734 1 98.38 430 ILE A CA 1
ATOM 3551 C C . ILE A 1 430 ? -21.141 34.938 23.391 1 98.38 430 ILE A C 1
ATOM 3553 O O . ILE A 1 430 ? -21.172 35.969 22.719 1 98.38 430 ILE A O 1
ATOM 3557 N N . ASP A 1 431 ? -21.219 34.969 24.641 1 97.19 431 ASP A N 1
ATOM 3558 C CA . ASP A 1 431 ? -21.297 36.219 25.375 1 97.19 431 ASP A CA 1
ATOM 3559 C C . ASP A 1 431 ? -19.938 36.906 25.5 1 97.19 431 ASP A C 1
ATOM 3561 O O . ASP A 1 431 ? -19.047 36.375 26.172 1 97.19 431 ASP A O 1
ATOM 3565 N N . VAL A 1 432 ? -19.828 38 24.766 1 97.75 432 VAL A N 1
ATOM 3566 C CA . VAL A 1 432 ? -18.594 38.812 24.875 1 97.75 432 VAL A CA 1
ATOM 3567 C C . VAL A 1 432 ? -18.891 40.125 25.594 1 97.75 432 VAL A C 1
ATOM 3569 O O . VAL A 1 432 ? -19.781 40.875 25.188 1 97.75 432 VAL A O 1
ATOM 3572 N N . ASP A 1 433 ? -18.219 40.375 26.703 1 97.56 433 ASP A N 1
ATOM 3573 C CA . ASP A 1 433 ? -18.328 41.625 27.453 1 97.56 433 ASP A CA 1
ATOM 3574 C C . ASP A 1 433 ? -17.234 42.625 27.047 1 97.56 433 ASP A C 1
ATOM 3576 O O . ASP A 1 433 ? -16.141 42.594 27.594 1 97.56 433 ASP A O 1
ATOM 3580 N N . ASP A 1 434 ? -17.609 43.469 26.094 1 95.12 434 ASP A N 1
ATOM 3581 C CA . ASP A 1 434 ? -16.625 44.406 25.547 1 95.12 434 ASP A CA 1
ATOM 3582 C C . ASP A 1 434 ? -16.25 45.469 26.562 1 95.12 434 ASP A C 1
ATOM 3584 O O . ASP A 1 434 ? -15.406 46.312 26.297 1 95.12 434 ASP A O 1
ATOM 3588 N N . THR A 1 435 ? -16.797 45.438 27.781 1 95.25 435 THR A N 1
ATOM 3589 C CA . THR A 1 435 ? -16.469 46.406 28.828 1 95.25 435 THR A CA 1
ATOM 3590 C C . THR A 1 435 ? -15.516 45.781 29.844 1 95.25 435 THR A C 1
ATOM 3592 O O . THR A 1 435 ? -15.047 46.438 30.766 1 95.25 435 THR A O 1
ATOM 3595 N N . PHE A 1 436 ? -15.305 44.562 29.656 1 96.12 436 PHE A N 1
ATOM 3596 C CA . PHE A 1 436 ? -14.477 43.844 30.609 1 96.12 436 PHE A CA 1
ATOM 3597 C C . PHE A 1 436 ? -13.234 43.281 29.938 1 96.12 436 PHE A C 1
ATOM 3599 O O . PHE A 1 436 ? -13.273 42.156 29.406 1 96.12 436 PHE A O 1
ATOM 3606 N N . LYS A 1 437 ? -12.172 43.938 30.078 1 94.81 437 LYS A N 1
ATOM 3607 C CA . LYS A 1 437 ? -10.883 43.531 29.547 1 94.81 437 LYS A CA 1
ATOM 3608 C C . LYS A 1 437 ? -10.219 42.5 30.438 1 94.81 437 LYS A C 1
ATOM 3610 O O . LYS A 1 437 ? -10.023 42.75 31.641 1 94.81 437 LYS A O 1
ATOM 3615 N N . VAL A 1 438 ? -9.969 41.312 29.938 1 94.25 438 VAL A N 1
ATOM 3616 C CA . VAL A 1 438 ? -9.43 40.219 30.766 1 94.25 438 VAL A CA 1
ATOM 3617 C C . VAL A 1 438 ? -7.98 39.969 30.375 1 94.25 438 VAL A C 1
ATOM 3619 O O . VAL A 1 438 ? -7.273 39.219 31.078 1 94.25 438 VAL A O 1
ATOM 3622 N N . ARG A 1 439 ? -7.492 40.531 29.344 1 92.31 439 ARG A N 1
ATOM 3623 C CA . ARG A 1 439 ? -6.117 40.438 28.859 1 92.31 439 ARG A CA 1
ATOM 3624 C C . ARG A 1 439 ? -5.719 41.688 28.094 1 92.31 439 ARG A C 1
ATOM 3626 O O . ARG A 1 439 ? -6.559 42.562 27.844 1 92.31 439 ARG A O 1
ATOM 3633 N N . ASN A 1 440 ? -4.465 41.812 27.75 1 90.56 440 ASN A N 1
ATOM 3634 C CA . ASN A 1 440 ? -3.957 42.969 27 1 90.56 440 ASN A CA 1
ATOM 3635 C C . ASN A 1 440 ? -3.008 42.531 25.891 1 90.56 440 ASN A C 1
ATOM 3637 O O . ASN A 1 440 ? -1.901 42.062 26.156 1 90.56 440 ASN A O 1
ATOM 3641 N N . SER A 1 441 ? -3.443 42.688 24.672 1 91.12 441 SER A N 1
ATOM 3642 C CA . SER A 1 441 ? -2.654 42.25 23.531 1 91.12 441 SER A CA 1
ATOM 3643 C C . SER A 1 441 ? -1.702 43.375 23.062 1 91.12 441 SER A C 1
ATOM 3645 O O . SER A 1 441 ? -0.927 43.156 22.125 1 91.12 441 SER A O 1
ATOM 3647 N N . TYR A 1 442 ? -1.786 44.469 23.625 1 88.44 442 TYR A N 1
ATOM 3648 C CA . TYR A 1 442 ? -0.842 45.531 23.344 1 88.44 442 TYR A CA 1
ATOM 3649 C C . TYR A 1 442 ? 0.309 45.531 24.344 1 88.44 442 TYR A C 1
ATOM 3651 O O . TYR A 1 442 ? 0.111 45.25 25.531 1 88.44 442 TYR A O 1
ATOM 3659 N N . ILE A 1 443 ? 1.412 45.781 23.859 1 79.19 443 ILE A N 1
ATOM 3660 C CA . ILE A 1 443 ? 2.615 45.688 24.672 1 79.19 443 ILE A CA 1
ATOM 3661 C C . ILE A 1 443 ? 2.609 46.781 25.734 1 79.19 443 ILE A C 1
ATOM 3663 O O . ILE A 1 443 ? 1.92 47.781 25.578 1 79.19 443 ILE A O 1
ATOM 3667 N N . LYS A 1 444 ? 3.434 46.5 26.688 1 74.94 444 LYS A N 1
ATOM 3668 C CA . LYS A 1 444 ? 3.525 47.469 27.766 1 74.94 444 LYS A CA 1
ATOM 3669 C C . LYS A 1 444 ? 4.078 48.812 27.281 1 74.94 444 LYS A C 1
ATOM 3671 O O . LYS A 1 444 ? 5.109 48.844 26.609 1 74.94 444 LYS A O 1
ATOM 3676 N N . GLY A 1 445 ? 3.455 49.875 27.5 1 72.94 445 GLY A N 1
ATOM 3677 C CA . GLY A 1 445 ? 3.895 51.188 27.094 1 72.94 445 GLY A CA 1
ATOM 3678 C C . GLY A 1 445 ? 3.1 51.75 25.922 1 72.94 445 GLY A C 1
ATOM 3679 O O . GLY A 1 445 ? 3.113 52.938 25.688 1 72.94 445 GLY A O 1
ATOM 3680 N N . ASP A 1 446 ? 2.523 50.844 25.234 1 82.19 446 ASP A N 1
ATOM 3681 C CA . ASP A 1 446 ? 1.646 51.312 24.172 1 82.19 446 ASP A CA 1
ATOM 3682 C C . ASP A 1 446 ? 0.414 52 24.734 1 82.19 446 ASP A C 1
ATOM 3684 O O . ASP A 1 446 ? -0.319 51.438 25.547 1 82.19 446 ASP A O 1
ATOM 3688 N N . GLU A 1 447 ? 0.234 53.219 24.375 1 82.62 447 GLU A N 1
ATOM 3689 C CA . GLU A 1 447 ? -0.867 54 24.906 1 82.62 447 GLU A CA 1
ATOM 3690 C C . GLU A 1 447 ? -2.215 53.344 24.609 1 82.62 447 GLU A C 1
ATOM 3692 O O . GLU A 1 447 ? -3.168 53.5 25.375 1 82.62 447 GLU A O 1
ATOM 3697 N N . ARG A 1 448 ? -2.293 52.625 23.594 1 86.69 448 ARG A N 1
ATOM 3698 C CA . ARG A 1 448 ? -3.535 51.938 23.219 1 86.69 448 ARG A CA 1
ATOM 3699 C C . ARG A 1 448 ? -3.924 50.875 24.234 1 86.69 448 ARG A C 1
ATOM 3701 O O . ARG A 1 448 ? -5.109 50.625 24.469 1 86.69 448 ARG A O 1
ATOM 3708 N N . GLY A 1 449 ? -2.953 50.344 24.859 1 85.12 449 GLY A N 1
ATOM 3709 C CA . GLY A 1 449 ? -3.205 49.344 25.875 1 85.12 449 GLY A CA 1
ATOM 3710 C C . GLY A 1 449 ? -3.541 49.906 27.234 1 85.12 449 GLY A C 1
ATOM 3711 O O . GLY A 1 449 ? -4.043 49.219 28.109 1 85.12 449 GLY A O 1
ATOM 3712 N N . LYS A 1 450 ? -3.367 51.219 27.391 1 82.38 450 LYS A N 1
ATOM 3713 C CA . LYS A 1 450 ? -3.516 51.844 28.688 1 82.38 450 LYS A CA 1
ATOM 3714 C C . LYS A 1 450 ? -4.902 52.469 28.844 1 82.38 450 LYS A C 1
ATOM 3716 O O . LYS A 1 450 ? -5.328 52.812 29.953 1 82.38 450 LYS A O 1
ATOM 3721 N N . LEU A 1 451 ? -5.445 52.531 27.844 1 82.44 451 LEU A N 1
ATOM 3722 C CA . LEU A 1 451 ? -6.75 53.188 27.875 1 82.44 451 LEU A CA 1
ATOM 3723 C C . LEU A 1 451 ? -7.738 52.375 28.703 1 82.44 451 LEU A C 1
ATOM 3725 O O . LEU A 1 451 ? -7.828 51.156 28.562 1 82.44 451 LEU A O 1
ATOM 3729 N N . THR A 1 452 ? -8.383 53.094 29.625 1 82.06 452 THR A N 1
ATOM 3730 C CA . THR A 1 452 ? -9.234 52.375 30.578 1 82.06 452 THR A CA 1
ATOM 3731 C C . THR A 1 452 ? -10.695 52.469 30.156 1 82.06 452 THR A C 1
ATOM 3733 O O . THR A 1 452 ? -11.516 51.656 30.578 1 82.06 452 THR A O 1
ATOM 3736 N N . ASP A 1 453 ? -10.891 53.406 29.328 1 89.69 453 ASP A N 1
ATOM 3737 C CA . ASP A 1 453 ? -12.266 53.5 28.844 1 89.69 453 ASP A CA 1
ATOM 3738 C C . ASP A 1 453 ? -12.625 52.312 27.969 1 89.69 453 ASP A C 1
ATOM 3740 O O . ASP A 1 453 ? -11.852 51.906 27.094 1 89.69 453 ASP A O 1
ATOM 3744 N N . SER A 1 454 ? -13.766 51.781 28.172 1 89.88 454 SER A N 1
ATOM 3745 C CA . SER A 1 454 ? -14.188 50.531 27.531 1 89.88 454 SER A CA 1
ATOM 3746 C C . SER A 1 454 ? -14.312 50.719 26.031 1 89.88 454 SER A C 1
ATOM 3748 O O . SER A 1 454 ? -14.211 49.75 25.266 1 89.88 454 SER A O 1
ATOM 3750 N N . VAL A 1 455 ? -14.516 51.875 25.578 1 88.75 455 VAL A N 1
ATOM 3751 C CA . VAL A 1 455 ? -14.68 52.125 24.156 1 88.75 455 VAL A CA 1
ATOM 3752 C C . VAL A 1 455 ? -13.367 51.844 23.422 1 88.75 455 VAL A C 1
ATOM 3754 O O . VAL A 1 455 ? -13.359 51.594 22.219 1 88.75 455 VAL A O 1
ATOM 3757 N N . TYR A 1 456 ? -12.281 51.75 24.203 1 91.19 456 TYR A N 1
ATOM 3758 C CA . TYR A 1 456 ? -10.969 51.562 23.594 1 91.19 456 TYR A CA 1
ATOM 3759 C C . TYR A 1 456 ? -10.43 50.156 23.844 1 91.19 456 TYR A C 1
ATOM 3761 O O . TYR A 1 456 ? -9.273 49.875 23.562 1 91.19 456 TYR A O 1
ATOM 3769 N N . HIS A 1 457 ? -11.25 49.344 24.359 1 94.31 457 HIS A N 1
ATOM 3770 C CA . HIS A 1 457 ? -10.805 47.969 24.547 1 94.31 457 HIS A CA 1
ATOM 3771 C C . HIS A 1 457 ? -10.68 47.219 23.219 1 94.31 457 HIS A C 1
ATOM 3773 O O . HIS A 1 457 ? -11.594 47.281 22.391 1 94.31 457 HIS A O 1
ATOM 3779 N N . SER A 1 458 ? -9.477 46.656 23.031 1 95.38 458 SER A N 1
ATOM 3780 C CA . SER A 1 458 ? -9.445 45.688 21.938 1 95.38 458 SER A CA 1
ATOM 3781 C C . SER A 1 458 ? -10.477 44.594 22.141 1 95.38 458 SER A C 1
ATOM 3783 O O . SER A 1 458 ? -10.508 43.938 23.188 1 95.38 458 SER A O 1
ATOM 3785 N N . PHE A 1 459 ? -11.234 44.344 21.188 1 97.19 459 PHE A N 1
ATOM 3786 C CA . PHE A 1 459 ? -12.383 43.469 21.312 1 97.19 459 PHE A CA 1
ATOM 3787 C C . PHE A 1 459 ? -11.938 42.062 21.719 1 97.19 459 PHE A C 1
ATOM 3789 O O . PHE A 1 459 ? -12.578 41.438 22.562 1 97.19 459 PHE A O 1
ATOM 3796 N N . HIS A 1 460 ? -10.867 41.562 21.25 1 97.62 460 HIS A N 1
ATOM 3797 C CA . HIS A 1 460 ? -10.414 40.188 21.484 1 97.62 460 HIS A CA 1
ATOM 3798 C C . HIS A 1 460 ? -9.562 40.094 22.75 1 97.62 460 HIS A C 1
ATOM 3800 O O . HIS A 1 460 ? -8.961 39.062 23.016 1 97.62 460 HIS A O 1
ATOM 3806 N N . ASP A 1 461 ? -9.438 41.188 23.469 1 96.5 461 ASP A N 1
ATOM 3807 C CA . ASP A 1 461 ? -8.891 41.188 24.828 1 96.5 461 ASP A CA 1
ATOM 3808 C C . ASP A 1 461 ? -10 41.094 25.875 1 96.5 461 ASP A C 1
ATOM 3810 O O . ASP A 1 461 ? -9.727 40.969 27.062 1 96.5 461 ASP A O 1
ATOM 3814 N N . CYS A 1 462 ? -11.172 41.094 25.375 1 97.5 462 CYS A N 1
ATOM 3815 C CA . CYS A 1 462 ? -12.32 41.156 26.266 1 97.5 462 CYS A CA 1
ATOM 3816 C C . CYS A 1 462 ? -12.812 39.781 26.641 1 97.5 462 CYS A C 1
ATOM 3818 O O . CYS A 1 462 ? -12.477 38.781 25.969 1 97.5 462 CYS A O 1
ATOM 3820 N N . LYS A 1 463 ? -13.57 39.719 27.734 1 97.56 463 LYS A N 1
ATOM 3821 C CA . LYS A 1 463 ? -14.109 38.469 28.266 1 97.56 463 LYS A CA 1
ATOM 3822 C C . LYS A 1 463 ? -15.039 37.812 27.25 1 97.56 463 LYS A C 1
ATOM 3824 O O . LYS A 1 463 ? -15.938 38.438 26.703 1 97.56 463 LYS A O 1
ATOM 3829 N N . GLY A 1 464 ? -14.703 36.562 27.031 1 97.88 464 GLY A N 1
ATOM 3830 C CA . GLY A 1 464 ? -15.57 35.75 26.172 1 97.88 464 GLY A CA 1
ATOM 3831 C C . GLY A 1 464 ? -15.062 35.656 24.75 1 97.88 464 GLY A C 1
ATOM 3832 O O . GLY A 1 464 ? -15.453 34.75 24 1 97.88 464 GLY A O 1
ATOM 3833 N N . SER A 1 465 ? -14.234 36.562 24.266 1 98.19 465 SER A N 1
ATOM 3834 C CA . SER A 1 465 ? -13.719 36.562 22.906 1 98.19 465 SER A CA 1
ATOM 3835 C C . SER A 1 465 ? -12.555 35.594 22.75 1 98.19 465 SER A C 1
ATOM 3837 O O . SER A 1 465 ? -11.977 35.156 23.75 1 98.19 465 SER A O 1
ATOM 3839 N N . ILE A 1 466 ? -12.281 35.156 21.547 1 98.06 466 ILE A N 1
ATOM 3840 C CA . ILE A 1 466 ? -11.094 34.344 21.234 1 98.06 466 ILE A CA 1
ATOM 3841 C C . ILE A 1 466 ? -9.852 35.219 21.328 1 98.06 466 ILE A C 1
ATOM 3843 O O . ILE A 1 466 ? -9.789 36.312 20.719 1 98.06 466 ILE A O 1
ATOM 3847 N N . PRO A 1 467 ? -8.898 34.875 21.984 1 96.19 467 PRO A N 1
ATOM 3848 C CA . PRO A 1 467 ? -7.715 35.719 22.188 1 96.19 467 PRO A CA 1
ATOM 3849 C C . PRO A 1 467 ? -6.91 35.906 20.906 1 96.19 467 PRO A C 1
ATOM 3851 O O . PRO A 1 467 ? -7.074 35.156 19.938 1 96.19 467 PRO A O 1
ATOM 3854 N N . GLU A 1 468 ? -6.164 37.062 20.891 1 94.5 468 GLU A N 1
ATOM 3855 C CA . GLU A 1 468 ? -5.172 37.281 19.828 1 94.5 468 GLU A CA 1
ATOM 3856 C C . GLU A 1 468 ? -4.109 36.188 19.859 1 94.5 468 GLU A C 1
ATOM 3858 O O . GLU A 1 468 ? -3.84 35.594 20.906 1 94.5 468 GLU A O 1
ATOM 3863 N N . ALA A 1 469 ? -3.432 35.875 18.75 1 95.5 469 ALA A N 1
ATOM 3864 C CA . ALA A 1 469 ? -3.641 36.375 17.391 1 95.5 469 ALA A CA 1
ATOM 3865 C C . ALA A 1 469 ? -4.555 35.438 16.594 1 95.5 469 ALA A C 1
ATOM 3867 O O . ALA A 1 469 ? -5.027 34.438 17.141 1 95.5 469 ALA A O 1
ATOM 3868 N N . SER A 1 470 ? -4.84 35.844 15.305 1 96.31 470 SER A N 1
ATOM 3869 C CA . SER A 1 470 ? -5.465 34.844 14.422 1 96.31 470 SER A CA 1
ATOM 3870 C C . SER A 1 470 ? -4.633 33.562 14.344 1 96.31 470 SER A C 1
ATOM 3872 O O . SER A 1 470 ? -3.438 33.594 14.641 1 96.31 470 SER A O 1
ATOM 3874 N N . SER A 1 471 ? -5.301 32.5 14.055 1 96.38 471 SER A N 1
ATOM 3875 C CA . SER A 1 471 ? -4.629 31.219 14.109 1 96.38 471 SER A CA 1
ATOM 3876 C C . SER A 1 471 ? -4.098 30.797 12.742 1 96.38 471 SER A C 1
ATOM 3878 O O . SER A 1 471 ? -4.508 31.359 11.719 1 96.38 471 SER A O 1
ATOM 3880 N N . GLU A 1 472 ? -3.139 29.938 12.719 1 94.62 472 GLU A N 1
ATOM 3881 C CA . GLU A 1 472 ? -2.564 29.25 11.562 1 94.62 472 GLU A CA 1
ATOM 3882 C C . GLU A 1 472 ? -2.738 27.734 11.68 1 94.62 472 GLU A C 1
ATOM 3884 O O . GLU A 1 472 ? -2.43 27.156 12.719 1 94.62 472 GLU A O 1
ATOM 3889 N N . THR A 1 473 ? -3.234 27.047 10.57 1 94.19 473 THR A N 1
ATOM 3890 C CA . THR A 1 473 ? -3.566 25.625 10.664 1 94.19 473 THR A CA 1
ATOM 3891 C C . THR A 1 473 ? -2.623 24.797 9.797 1 94.19 473 THR A C 1
ATOM 3893 O O . THR A 1 473 ? -2.961 23.672 9.406 1 94.19 473 THR A O 1
ATOM 3896 N N . GLY A 1 474 ? 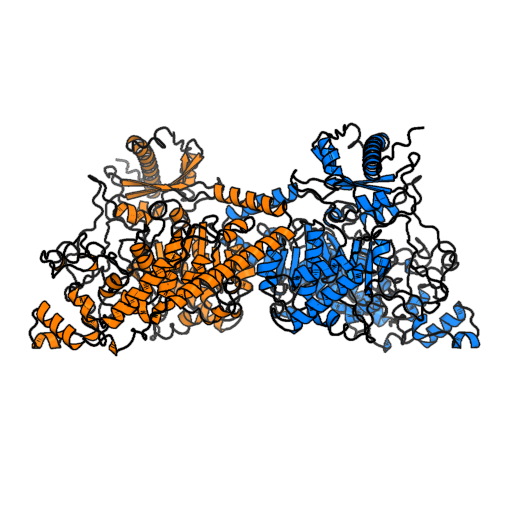-1.438 25.328 9.484 1 95.94 474 GLY A N 1
ATOM 3897 C CA . GLY A 1 474 ? -0.426 24.531 8.812 1 95.94 474 GLY A CA 1
ATOM 3898 C C . GLY A 1 474 ? 0.111 23.391 9.672 1 95.94 474 GLY A C 1
ATOM 3899 O O . GLY A 1 474 ? 0.72 22.453 9.164 1 95.94 474 GLY A O 1
ATOM 3900 N N . GLN A 1 475 ? -0.049 23.484 10.938 1 97.5 475 GLN A N 1
ATOM 3901 C CA . GLN A 1 475 ? 0.206 22.453 11.93 1 97.5 475 GLN A CA 1
ATOM 3902 C C . GLN A 1 475 ? -0.867 22.453 13.016 1 97.5 475 GLN A C 1
ATOM 3904 O O . GLN A 1 475 ? -1.32 23.516 13.445 1 97.5 475 GLN A O 1
ATOM 3909 N N . ILE A 1 476 ? -1.383 21.328 13.344 1 98.56 476 ILE A N 1
ATOM 3910 C CA . ILE A 1 476 ? -2.4 21.141 14.375 1 98.56 476 ILE A CA 1
ATOM 3911 C C . ILE A 1 476 ? -2.066 19.922 15.219 1 98.56 476 ILE A C 1
ATOM 3913 O O . ILE A 1 476 ? -1.801 18.844 14.688 1 98.56 476 ILE A O 1
ATOM 3917 N N . LEU A 1 477 ? -1.97 20.078 16.484 1 98.75 477 LEU A N 1
ATOM 3918 C CA . LEU A 1 477 ? -1.907 18.953 17.406 1 98.75 477 LEU A CA 1
ATOM 3919 C C . LEU A 1 477 ? -3.264 18.719 18.062 1 98.75 477 LEU A C 1
ATOM 3921 O O . LEU A 1 477 ? -3.783 19.594 18.766 1 98.75 477 LEU A O 1
ATOM 3925 N N . ILE A 1 478 ? -3.85 17.516 17.859 1 98.88 478 ILE A N 1
ATOM 3926 C CA . ILE A 1 478 ? -5.238 17.375 18.297 1 98.88 478 ILE A CA 1
ATOM 3927 C C . ILE A 1 478 ? -5.488 15.953 18.781 1 98.88 478 ILE A C 1
ATOM 3929 O O . ILE A 1 478 ? -4.996 14.992 18.188 1 98.88 478 ILE A O 1
ATOM 3933 N N . ASN A 1 479 ? -6.141 15.805 19.859 1 98.81 479 ASN A N 1
ATOM 3934 C CA . ASN A 1 479 ? -6.688 14.562 20.391 1 98.81 479 ASN A CA 1
ATOM 3935 C C . ASN A 1 479 ? -8.141 14.367 19.984 1 98.81 479 ASN A C 1
ATOM 3937 O O . ASN A 1 479 ? -9.039 15.008 20.531 1 98.81 479 ASN A O 1
ATOM 3941 N N . LYS A 1 480 ? -8.414 13.477 19.125 1 98.56 480 LYS A N 1
ATOM 3942 C CA . LYS A 1 480 ? -9.727 13.32 18.516 1 98.56 480 LYS A CA 1
ATOM 3943 C C . LYS A 1 480 ? -10.75 12.812 19.531 1 98.56 480 LYS A C 1
ATOM 3945 O O . LYS A 1 480 ? -11.953 13.023 19.375 1 98.56 480 LYS A O 1
ATOM 3950 N N . LYS A 1 481 ? -10.281 12.086 20.516 1 98.06 481 LYS A N 1
ATOM 3951 C CA . LYS A 1 481 ? -11.188 11.586 21.531 1 98.06 481 LYS A CA 1
ATOM 3952 C C . LYS A 1 481 ? -11.82 12.727 22.328 1 98.06 481 LYS A C 1
ATOM 3954 O O . LYS A 1 481 ? -13.016 12.695 22.625 1 98.06 481 LYS A O 1
ATOM 3959 N N . VAL A 1 482 ? -11.086 13.773 22.594 1 98.5 482 VAL A N 1
ATOM 3960 C CA . VAL A 1 482 ? -11.555 14.914 23.375 1 98.5 482 VAL A CA 1
ATOM 3961 C C . VAL A 1 482 ? -12.242 15.922 22.453 1 98.5 482 VAL A C 1
ATOM 3963 O O . VAL A 1 482 ? -13.234 16.547 22.828 1 98.5 482 VAL A O 1
ATOM 3966 N N . HIS A 1 483 ? -11.797 16.047 21.266 1 98.62 483 HIS A N 1
ATOM 3967 C CA . HIS A 1 483 ? -12.195 17.141 20.391 1 98.62 483 HIS A CA 1
ATOM 3968 C C . HIS A 1 483 ? -13.023 16.625 19.219 1 98.62 483 HIS A C 1
ATOM 3970 O O . HIS A 1 483 ? -12.961 17.188 18.125 1 98.62 483 HIS A O 1
ATOM 3976 N N . PHE A 1 484 ? -13.758 15.531 19.422 1 98.5 484 PHE A N 1
ATOM 3977 C CA . PHE A 1 484 ? -14.664 15.062 18.375 1 98.5 484 PHE A CA 1
ATOM 3978 C C . PHE A 1 484 ? -15.648 16.156 17.969 1 98.5 484 PHE A C 1
ATOM 3980 O O . PHE A 1 484 ? -15.797 16.469 16.797 1 98.5 484 PHE A O 1
ATOM 3987 N N . LYS A 1 485 ? -16.219 16.781 18.953 1 98.69 485 LYS A N 1
ATOM 3988 C CA . LYS A 1 485 ? -17.219 17.812 18.688 1 98.69 485 LYS A CA 1
ATOM 3989 C C . LYS A 1 485 ? -16.594 19.031 18.016 1 98.69 485 LYS A C 1
ATOM 3991 O O . LYS A 1 485 ? -17.234 19.688 17.188 1 98.69 485 LYS A O 1
ATOM 3996 N N . THR A 1 486 ? -15.359 19.312 18.391 1 98.75 486 THR A N 1
ATOM 3997 C CA . THR A 1 486 ? -14.633 20.391 17.734 1 98.75 486 THR A CA 1
ATOM 3998 C C . THR A 1 486 ? -14.539 20.125 16.234 1 98.75 486 THR A C 1
ATOM 4000 O O . THR A 1 486 ? -14.789 21.031 15.422 1 98.75 486 THR A O 1
ATOM 4003 N N . LEU A 1 487 ? -14.242 18.906 15.898 1 98.56 487 LEU A N 1
ATOM 4004 C CA . LEU A 1 487 ? -14.094 18.547 14.5 1 98.56 487 LEU A CA 1
ATOM 4005 C C . LEU A 1 487 ? -15.438 18.594 13.773 1 98.56 487 LEU A C 1
ATOM 4007 O O . LEU A 1 487 ? -15.516 19.031 12.625 1 98.56 487 LEU A O 1
ATOM 4011 N N . VAL A 1 488 ? -16.484 18.203 14.445 1 98.44 488 VAL A N 1
ATOM 4012 C CA . VAL A 1 488 ? -17.812 18.203 13.859 1 98.44 488 VAL A CA 1
ATOM 4013 C C . VAL A 1 488 ? -18.281 19.641 13.617 1 98.44 488 VAL A C 1
ATOM 4015 O O . VAL A 1 488 ? -18.75 19.969 12.531 1 98.44 488 VAL A O 1
ATOM 4018 N N . LEU A 1 489 ? -18.125 20.484 14.633 1 98.69 489 LEU A N 1
ATOM 4019 C CA . LEU A 1 489 ? -18.516 21.875 14.484 1 98.69 489 LEU A CA 1
ATOM 4020 C C . LEU A 1 489 ? -17.656 22.594 13.453 1 98.69 489 LEU A C 1
ATOM 4022 O O . LEU A 1 489 ? -18.156 23.406 12.672 1 98.69 489 LEU A O 1
ATOM 4026 N N . ALA A 1 490 ? -16.391 22.328 13.461 1 98.19 490 ALA A N 1
ATOM 4027 C CA . ALA A 1 490 ? -15.5 22.891 12.453 1 98.19 490 ALA A CA 1
ATOM 4028 C C . ALA A 1 490 ? -15.93 22.484 11.047 1 98.19 490 ALA A C 1
ATOM 4030 O O . ALA A 1 490 ? -15.789 23.266 10.094 1 98.19 490 ALA A O 1
ATOM 4031 N N . MET A 1 491 ? -16.422 21.266 10.914 1 96.69 491 MET A N 1
ATOM 4032 C CA . MET A 1 491 ? -16.891 20.812 9.609 1 96.69 491 MET A CA 1
ATOM 4033 C C . MET A 1 491 ? -18.047 21.672 9.125 1 96.69 491 MET A C 1
ATOM 4035 O O . MET A 1 491 ? -18.125 22 7.941 1 96.69 491 MET A O 1
ATOM 4039 N N . TYR A 1 492 ? -18.969 21.969 10.008 1 97.25 492 TYR A N 1
ATOM 4040 C CA . TYR A 1 492 ? -20.062 22.875 9.695 1 97.25 492 TYR A CA 1
ATOM 4041 C C . TYR A 1 492 ? -19.547 24.234 9.258 1 97.25 492 TYR A C 1
ATOM 4043 O O . TYR A 1 492 ? -20 24.781 8.25 1 97.25 492 TYR A O 1
ATOM 4051 N N . TYR A 1 493 ? -18.594 24.797 10.008 1 97.81 493 TYR A N 1
ATOM 4052 C CA . TYR A 1 493 ? -17.984 26.078 9.672 1 97.81 493 TYR A CA 1
ATOM 4053 C C . TYR A 1 493 ? -17.312 26.031 8.305 1 97.81 493 TYR A C 1
ATOM 4055 O O . TYR A 1 493 ? -17.406 26.969 7.52 1 97.81 493 TYR A O 1
ATOM 4063 N N . ASN A 1 494 ? -16.641 24.953 8.047 1 96.31 494 ASN A N 1
ATOM 4064 C CA . ASN A 1 494 ? -15.883 24.828 6.805 1 96.31 494 ASN A CA 1
ATOM 4065 C C . ASN A 1 494 ? -16.797 24.547 5.621 1 96.31 494 ASN A C 1
ATOM 4067 O O . ASN A 1 494 ? -16.531 24.984 4.5 1 96.31 494 ASN A O 1
ATOM 4071 N N . PHE A 1 495 ? -17.797 23.75 5.859 1 94.75 495 PHE A N 1
ATOM 4072 C CA . PHE A 1 495 ? -18.75 23.438 4.797 1 94.75 495 PHE A CA 1
ATOM 4073 C C . PHE A 1 495 ? -19.406 24.703 4.266 1 94.75 495 PHE A C 1
ATOM 4075 O O . PHE A 1 495 ? -19.531 24.891 3.053 1 94.75 495 PHE A O 1
ATOM 4082 N N . TYR A 1 496 ? -19.781 25.625 5.105 1 95.44 496 TYR A N 1
ATOM 4083 C CA . TYR A 1 496 ? -20.391 26.891 4.723 1 95.44 496 TYR A CA 1
ATOM 4084 C C . TYR A 1 496 ? -19.391 28.031 4.84 1 95.44 496 TYR A C 1
ATOM 4086 O O . TYR A 1 496 ? -19.766 29.203 4.891 1 95.44 496 TYR A O 1
ATOM 4094 N N . GLY A 1 497 ? -18.125 27.734 4.895 1 95.12 497 GLY A N 1
ATOM 4095 C CA . GLY A 1 497 ? -17.031 28.672 5.113 1 95.12 497 GLY A CA 1
ATOM 4096 C C . GLY A 1 497 ? -16.984 29.781 4.074 1 95.12 497 GLY A C 1
ATOM 4097 O O . GLY A 1 497 ? -17.078 30.953 4.41 1 95.12 497 GLY A O 1
ATOM 4098 N N . PRO A 1 498 ? -16.891 29.406 2.816 1 94.25 498 PRO A N 1
ATOM 4099 C CA . PRO A 1 498 ? -16.734 30.406 1.77 1 94.25 498 PRO A CA 1
ATOM 4100 C C . PRO A 1 498 ? -17.875 31.406 1.737 1 94.25 498 PRO A C 1
ATOM 4102 O O . PRO A 1 498 ? -17.656 32.594 1.502 1 94.25 498 PRO A O 1
ATOM 4105 N N . SER A 1 499 ? -19.062 31 2.119 1 95.69 499 SER A N 1
ATOM 4106 C CA . SER A 1 499 ? -20.234 31.859 1.97 1 95.69 499 SER A CA 1
ATOM 4107 C C . SER A 1 499 ? -20.547 32.594 3.262 1 95.69 499 SER A C 1
ATOM 4109 O O . SER A 1 499 ? -21.109 33.688 3.23 1 95.69 499 SER A O 1
ATOM 4111 N N . PHE A 1 500 ? -20.172 32.031 4.402 1 97.88 500 PHE A N 1
ATOM 4112 C CA . PHE A 1 500 ? -20.719 32.625 5.617 1 97.88 500 PHE A CA 1
ATOM 4113 C C . PHE A 1 500 ? -19.641 32.75 6.688 1 97.88 500 PHE A C 1
ATOM 4115 O O . PHE A 1 500 ? -19.344 33.875 7.133 1 97.88 500 PHE A O 1
ATOM 4122 N N . PHE A 1 501 ? -18.938 31.766 6.969 1 97.81 501 PHE A N 1
ATOM 4123 C CA . PHE A 1 501 ? -18.203 31.781 8.227 1 97.81 501 PHE A CA 1
ATOM 4124 C C . PHE A 1 501 ? -16.781 32.312 8.008 1 97.81 501 PHE A C 1
ATOM 4126 O O . PHE A 1 501 ? -16.219 32.938 8.898 1 97.81 501 PHE A O 1
ATOM 4133 N N . TYR A 1 502 ? -16.188 32.094 6.84 1 97 502 TYR A N 1
ATOM 4134 C CA . TYR A 1 502 ? -14.867 32.656 6.594 1 97 502 TYR A CA 1
ATOM 4135 C C . TYR A 1 502 ? -14.898 34.188 6.652 1 97 502 TYR A C 1
ATOM 4137 O O . TYR A 1 502 ? -14.086 34.781 7.344 1 97 502 TYR A O 1
ATOM 4145 N N . PRO A 1 503 ? -15.844 34.844 5.961 1 97.81 503 PRO A N 1
ATOM 4146 C CA . PRO A 1 503 ? -15.898 36.281 6.074 1 97.81 503 PRO A CA 1
ATOM 4147 C C . PRO A 1 503 ? -16.234 36.75 7.488 1 97.81 503 PRO A C 1
ATOM 4149 O O . PRO A 1 503 ? -15.781 37.812 7.918 1 97.81 503 PRO A O 1
ATOM 4152 N N . LEU A 1 504 ? -16.984 36.031 8.273 1 98.56 504 LEU A N 1
ATOM 4153 C CA . LEU A 1 504 ? -17.297 36.375 9.656 1 98.56 504 LEU A CA 1
ATOM 4154 C C . LEU A 1 504 ? -16.062 36.312 10.531 1 98.56 504 LEU A C 1
ATOM 4156 O O . LEU A 1 504 ? -15.898 37.125 11.438 1 98.56 504 LEU A O 1
ATOM 4160 N N . MET A 1 505 ? -15.172 35.469 10.188 1 97.88 505 MET A N 1
ATOM 4161 C CA . MET A 1 505 ? -14.039 35.188 11.07 1 97.88 505 MET A CA 1
ATOM 4162 C C . MET A 1 505 ? -12.82 36 10.633 1 97.88 505 MET A C 1
ATOM 4164 O O . MET A 1 505 ? -11.914 36.25 11.43 1 97.88 505 MET A O 1
ATOM 4168 N N . SER A 1 506 ? -12.789 36.438 9.359 1 96.5 506 SER A N 1
ATOM 4169 C CA . SER A 1 506 ? -11.57 37.094 8.875 1 96.5 506 SER A CA 1
ATOM 4170 C C . SER A 1 506 ? -11.875 38.469 8.289 1 96.5 506 SER A C 1
ATOM 4172 O O . SER A 1 506 ? -10.977 39.312 8.156 1 96.5 506 SER A O 1
ATOM 4174 N N . GLN A 1 507 ? -13.062 38.688 7.871 1 97.56 507 GLN A N 1
ATOM 4175 C CA . GLN A 1 507 ? -13.531 39.938 7.27 1 97.56 507 GLN A CA 1
ATOM 4176 C C . GLN A 1 507 ? -12.633 40.344 6.113 1 97.56 507 GLN A C 1
ATOM 4178 O O . GLN A 1 507 ? -12.359 41.562 5.945 1 97.56 507 GLN A O 1
ATOM 4183 N N . GLY A 1 508 ? -12.023 39.344 5.441 1 95 508 GLY A N 1
ATOM 4184 C CA . GLY A 1 508 ? -11.234 39.594 4.25 1 95 508 GLY A CA 1
ATOM 4185 C C . GLY A 1 508 ? -9.742 39.719 4.531 1 95 508 GLY A C 1
ATOM 4186 O O . GLY A 1 508 ? -8.953 39.938 3.619 1 95 508 GLY A O 1
ATOM 4187 N N . ALA A 1 509 ? -9.336 39.531 5.758 1 93.69 509 ALA A N 1
ATOM 4188 C CA . ALA A 1 509 ? -7.918 39.594 6.113 1 93.69 509 ALA A CA 1
ATOM 4189 C C . ALA A 1 509 ? -7.148 38.438 5.441 1 93.69 509 ALA A C 1
ATOM 4191 O O . ALA A 1 509 ? -7.746 37.531 4.887 1 93.69 509 ALA A O 1
ATOM 4192 N N . ALA A 1 510 ? -5.879 38.5 5.531 1 90.31 510 ALA A N 1
ATOM 4193 C CA . ALA A 1 510 ? -4.992 37.562 4.867 1 90.31 510 ALA A CA 1
ATOM 4194 C C . ALA A 1 510 ? -5.238 36.125 5.363 1 90.31 510 ALA A C 1
ATOM 4196 O O . ALA A 1 510 ? -5.422 35.906 6.562 1 90.31 510 ALA A O 1
ATOM 4197 N N . GLY A 1 511 ? -5.266 35.25 4.387 1 88.31 511 GLY A N 1
ATOM 4198 C CA . GLY A 1 511 ? -5.387 33.844 4.715 1 88.31 511 GLY A CA 1
ATOM 4199 C C . GLY A 1 511 ? -6.812 33.406 5.016 1 88.31 511 GLY A C 1
ATOM 4200 O O . GLY A 1 511 ? -7.035 32.375 5.652 1 88.31 511 GLY A O 1
ATOM 4201 N N . GLU A 1 512 ? -7.762 34.156 4.621 1 91.12 512 GLU A N 1
ATOM 4202 C CA . GLU A 1 512 ? -9.156 33.781 4.848 1 91.12 512 GLU A CA 1
ATOM 4203 C C . GLU A 1 512 ? -9.438 32.375 4.355 1 91.12 512 GLU A C 1
ATOM 4205 O O . GLU A 1 512 ? -9.133 32.031 3.207 1 91.12 512 GLU A O 1
ATOM 4210 N N . GLY A 1 513 ? -9.859 31.531 5.234 1 91.44 513 GLY A N 1
ATOM 4211 C CA . GLY A 1 513 ? -10.133 30.125 4.996 1 91.44 513 GLY A CA 1
ATOM 4212 C C . GLY A 1 513 ? -10.391 29.344 6.27 1 91.44 513 GLY A C 1
ATOM 4213 O O . GLY A 1 513 ? -11.086 29.828 7.168 1 91.44 513 GLY A O 1
ATOM 4214 N N . ASP A 1 514 ? -9.805 28.156 6.316 1 91.19 514 ASP A N 1
ATOM 4215 C CA . ASP A 1 514 ? -10.094 27.281 7.441 1 91.19 514 ASP A CA 1
ATOM 4216 C C . ASP A 1 514 ? -9.227 27.625 8.648 1 91.19 514 ASP A C 1
ATOM 4218 O O . ASP A 1 514 ? -9.375 27.031 9.719 1 91.19 514 ASP A O 1
ATOM 4222 N N . LYS A 1 515 ? -8.391 28.594 8.578 1 92.69 515 LYS A N 1
ATOM 4223 C CA . LYS A 1 515 ? -7.367 28.844 9.586 1 92.69 515 LYS A CA 1
ATOM 4224 C C . LYS A 1 515 ? -8 29.188 10.938 1 92.69 515 LYS A C 1
ATOM 4226 O O . LYS A 1 515 ? -7.402 28.938 11.984 1 92.69 515 LYS A O 1
ATOM 4231 N N . GLU A 1 516 ? -9.258 29.672 10.969 1 96.75 516 GLU A N 1
ATOM 4232 C CA . GLU A 1 516 ? -9.875 30.109 12.227 1 96.75 516 GLU A CA 1
ATOM 4233 C C . GLU A 1 516 ? -10.93 29.125 12.695 1 96.75 516 GLU A C 1
ATOM 4235 O O . GLU A 1 516 ? -11.438 29.234 13.812 1 96.75 516 GLU A O 1
ATOM 4240 N N . THR A 1 517 ? -11.266 28.125 11.898 1 97.69 517 THR A N 1
ATOM 4241 C CA . THR A 1 517 ? -12.477 27.359 12.141 1 97.69 517 THR A CA 1
ATOM 4242 C C . THR A 1 517 ? -12.273 26.391 13.305 1 97.69 517 THR A C 1
ATOM 4244 O O . THR A 1 517 ? -13.203 26.109 14.055 1 97.69 517 THR A O 1
ATOM 4247 N N . PHE A 1 518 ? -11.102 25.891 13.523 1 98.06 518 PHE A N 1
ATOM 4248 C CA . PHE A 1 518 ? -10.859 24.922 14.586 1 98.06 518 PHE A CA 1
ATOM 4249 C C . PHE A 1 518 ? -10.859 25.594 15.953 1 98.06 518 PHE A C 1
ATOM 4251 O O . PHE A 1 518 ? -11.461 25.078 16.891 1 98.06 518 PHE A O 1
ATOM 4258 N N . ILE A 1 519 ? -10.172 26.734 16.031 1 98.5 519 ILE A N 1
ATOM 4259 C CA . ILE A 1 519 ? -10.133 27.438 17.312 1 98.5 519 ILE A CA 1
ATOM 4260 C C . ILE A 1 519 ? -11.516 27.984 17.641 1 98.5 519 ILE A C 1
ATOM 4262 O O . ILE A 1 519 ? -11.93 28.016 18.797 1 98.5 519 ILE A O 1
ATOM 4266 N N . ALA A 1 520 ? -12.227 28.484 16.641 1 98.69 520 ALA A N 1
ATOM 4267 C CA . ALA A 1 520 ? -13.586 28.984 16.844 1 98.69 520 ALA A CA 1
ATOM 4268 C C . ALA A 1 520 ? -14.5 27.891 17.375 1 98.69 520 ALA A C 1
ATOM 4270 O O . ALA A 1 520 ? -15.305 28.125 18.281 1 98.69 520 ALA A O 1
ATOM 4271 N N . ALA A 1 521 ? -14.352 26.703 16.797 1 98.75 521 ALA A N 1
ATOM 4272 C CA . ALA A 1 521 ? -15.18 25.562 17.234 1 98.75 521 ALA A CA 1
ATOM 4273 C C . ALA A 1 521 ? -14.859 25.172 18.672 1 98.75 521 ALA A C 1
ATOM 4275 O O . ALA A 1 521 ? -15.766 24.984 19.484 1 98.75 521 ALA A O 1
ATOM 4276 N N . ALA A 1 522 ? -13.586 25.016 18.984 1 98.81 522 ALA A N 1
ATOM 4277 C CA . ALA A 1 522 ? -13.188 24.641 20.344 1 98.81 522 ALA A CA 1
ATOM 4278 C C . ALA A 1 522 ? -13.656 25.672 21.359 1 98.81 522 ALA A C 1
ATOM 4280 O O . ALA A 1 522 ? -14.133 25.312 22.438 1 98.81 522 ALA A O 1
ATOM 4281 N N . HIS A 1 523 ? -13.508 26.953 21.016 1 98.69 523 HIS A N 1
ATOM 4282 C CA . HIS A 1 523 ? -13.891 28.047 21.891 1 98.69 523 HIS A CA 1
ATOM 4283 C C . HIS A 1 523 ? -15.391 28.031 22.156 1 98.69 523 HIS A C 1
ATOM 4285 O O . HIS A 1 523 ? -15.828 28.156 23.312 1 98.69 523 HIS A O 1
ATOM 4291 N N . LYS A 1 524 ? -16.125 27.922 21.109 1 98.69 524 LYS A N 1
ATOM 4292 C CA . LYS A 1 524 ? -17.578 27.891 21.25 1 98.69 524 LYS A CA 1
ATOM 4293 C C . LYS A 1 524 ? -18.016 26.734 22.141 1 98.69 524 LYS A C 1
ATOM 4295 O O . LYS A 1 524 ? -18.953 26.891 22.938 1 98.69 524 LYS A O 1
ATOM 4300 N N . LEU A 1 525 ? -17.328 25.625 22.047 1 98.56 525 LEU A N 1
ATOM 4301 C CA . LEU A 1 525 ? -17.719 24.406 22.766 1 98.56 525 LEU A CA 1
ATOM 4302 C C . LEU A 1 525 ? -17.156 24.406 24.172 1 98.56 525 LEU A C 1
ATOM 4304 O O . LEU A 1 525 ? -17.5 23.531 24.984 1 98.56 525 LEU A O 1
ATOM 4308 N N . GLY A 1 526 ? -16.312 25.359 24.484 1 98 526 GLY A N 1
ATOM 4309 C CA . GLY A 1 526 ? -15.703 25.422 25.797 1 98 526 GLY A CA 1
ATOM 4310 C C . GLY A 1 526 ? -14.703 24.297 26.031 1 98 526 GLY A C 1
ATOM 4311 O O . GLY A 1 526 ? -14.492 23.891 27.172 1 98 526 GLY A O 1
ATOM 4312 N N . LEU A 1 527 ? -14.211 23.734 24.953 1 98.25 527 LEU A N 1
ATOM 4313 C CA . LEU A 1 527 ? -13.211 22.688 25.078 1 98.25 527 LEU A CA 1
ATOM 4314 C C . LEU A 1 527 ? -11.805 23.281 25.188 1 98.25 527 LEU A C 1
ATOM 4316 O O . LEU A 1 527 ? -11.523 24.328 24.609 1 98.25 527 LEU A O 1
ATOM 4320 N N . PRO A 1 528 ? -10.945 22.625 25.891 1 98.19 528 PRO A N 1
ATOM 4321 C CA . PRO A 1 528 ? -9.641 23.219 26.172 1 98.19 528 PRO A CA 1
ATOM 4322 C C . PRO A 1 528 ? -8.734 23.25 24.938 1 98.19 528 PRO A C 1
ATOM 4324 O O . PRO A 1 528 ? -8.688 22.281 24.172 1 98.19 528 PRO A O 1
ATOM 4327 N N . TYR A 1 529 ? -8.055 24.312 24.797 1 98.5 529 TYR A N 1
ATOM 4328 C CA . TYR A 1 529 ? -7.062 24.469 23.75 1 98.5 529 TYR A CA 1
ATOM 4329 C C . TYR A 1 529 ? -5.957 25.438 24.156 1 98.5 529 TYR A C 1
ATOM 4331 O O . TYR A 1 529 ? -6.117 26.188 25.125 1 98.5 529 TYR A O 1
ATOM 4339 N N . TYR A 1 530 ? -4.832 25.312 23.5 1 98.31 530 TYR A N 1
ATOM 4340 C CA . TYR A 1 530 ? -3.689 26.203 23.703 1 98.31 530 TYR A CA 1
ATOM 4341 C C . TYR A 1 530 ? -3.188 26.734 22.375 1 98.31 530 TYR A C 1
ATOM 4343 O O . TYR A 1 530 ? -2.877 25.969 21.453 1 98.31 530 TYR A O 1
ATOM 4351 N N . GLN A 1 531 ? -3.172 28 22.25 1 97.81 531 GLN A N 1
ATOM 4352 C CA . GLN A 1 531 ? -2.492 28.625 21.125 1 97.81 531 GLN A CA 1
ATOM 4353 C C . GLN A 1 531 ? -1.131 29.172 21.531 1 97.81 531 GLN A C 1
ATOM 4355 O O . GLN A 1 531 ? -1.035 29.969 22.469 1 97.81 531 GLN A O 1
ATOM 4360 N N . VAL A 1 532 ? -0.143 28.734 20.844 1 98 532 VAL A N 1
ATOM 4361 C CA . VAL A 1 532 ? 1.2 29.234 21.109 1 98 532 VAL A CA 1
ATOM 4362 C C . VAL A 1 532 ? 1.191 30.766 21.109 1 98 532 VAL A C 1
ATOM 4364 O O . VAL A 1 532 ? 0.57 31.375 20.234 1 98 532 VAL A O 1
ATOM 4367 N N . THR A 1 533 ? 1.922 31.375 22.047 1 95.19 533 THR A N 1
ATOM 4368 C CA . THR A 1 533 ? 1.82 32.812 22.234 1 95.19 533 THR A CA 1
ATOM 4369 C C . THR A 1 533 ? 2.982 33.531 21.547 1 95.19 533 THR A C 1
ATOM 4371 O O . THR A 1 533 ? 2.85 34.688 21.141 1 95.19 533 THR A O 1
ATOM 4374 N N . GLU A 1 534 ? 4.137 32.844 21.5 1 94.94 534 GLU A N 1
ATOM 4375 C CA . GLU A 1 534 ? 5.289 33.438 20.828 1 94.94 534 GLU A CA 1
ATOM 4376 C C . GLU A 1 534 ? 4.934 33.875 19.406 1 94.94 534 GLU A C 1
ATOM 4378 O O . GLU A 1 534 ? 4.191 33.188 18.703 1 94.94 534 GLU A O 1
ATOM 4383 N N . PHE A 1 535 ? 5.461 35.062 19.031 1 95.25 535 PHE A N 1
ATOM 4384 C CA . PHE A 1 535 ? 5.215 35.594 17.688 1 95.25 535 PHE A CA 1
ATOM 4385 C C . PHE A 1 535 ? 5.812 34.688 16.625 1 95.25 535 PHE A C 1
ATOM 4387 O O . PHE A 1 535 ? 6.961 34.25 16.75 1 95.25 535 PHE A O 1
ATOM 4394 N N . PRO A 1 536 ? 4.938 34.344 15.602 1 96.5 536 PRO A N 1
ATOM 4395 C CA . PRO A 1 536 ? 5.59 33.719 14.461 1 96.5 536 PRO A CA 1
ATOM 4396 C C . PRO A 1 536 ? 6.582 34.656 13.758 1 96.5 536 PRO A C 1
ATOM 4398 O O . PRO A 1 536 ? 6.551 35.875 13.969 1 96.5 536 PRO A O 1
ATOM 4401 N N . ARG A 1 537 ? 7.414 34.094 13.016 1 95.38 537 ARG A N 1
ATOM 4402 C CA . ARG A 1 537 ? 8.445 34.906 12.359 1 95.38 537 ARG A CA 1
ATOM 4403 C C . ARG A 1 537 ? 8.406 34.719 10.844 1 95.38 537 ARG A C 1
ATOM 4405 O O . ARG A 1 537 ? 8.258 33.594 10.359 1 95.38 537 ARG A O 1
ATOM 4412 N N . GLU A 1 538 ? 8.406 35.781 10.125 1 95.12 538 GLU A N 1
ATOM 4413 C CA . GLU A 1 538 ? 8.516 35.719 8.672 1 95.12 538 GLU A CA 1
ATOM 4414 C C . GLU A 1 538 ? 9.969 35.562 8.234 1 95.12 538 GLU A C 1
ATOM 4416 O O . GLU A 1 538 ? 10.844 36.312 8.711 1 95.12 538 GLU A O 1
ATOM 4421 N N . PHE A 1 539 ? 10.234 34.688 7.414 1 96.94 539 PHE A N 1
ATOM 4422 C CA . PHE A 1 539 ? 11.547 34.5 6.805 1 96.94 539 PHE A CA 1
ATOM 4423 C C . PHE A 1 539 ? 11.492 34.812 5.312 1 96.94 539 PHE A C 1
ATOM 4425 O O . PHE A 1 539 ? 10.617 34.312 4.605 1 96.94 539 PHE A O 1
ATOM 4432 N N . GLY A 1 540 ? 12.328 35.656 4.84 1 95.75 540 GLY A N 1
ATOM 4433 C CA . GLY A 1 540 ? 12.43 36.062 3.445 1 95.75 540 GLY A CA 1
ATOM 4434 C C . GLY A 1 540 ? 13.398 37.188 3.227 1 95.75 540 GLY A C 1
ATOM 4435 O O . GLY A 1 540 ? 14.008 37.688 4.176 1 95.75 540 GLY A O 1
ATOM 4436 N N . PRO A 1 541 ? 13.586 37.594 2.004 1 93.19 541 PRO A N 1
ATOM 4437 C CA . PRO A 1 541 ? 14.445 38.75 1.719 1 93.19 541 PRO A CA 1
ATOM 4438 C C . PRO A 1 541 ? 13.898 40.062 2.283 1 93.19 541 PRO A C 1
ATOM 4440 O O . PRO A 1 541 ? 12.695 40.156 2.512 1 93.19 541 PRO A O 1
ATOM 4443 N N . VAL A 1 542 ? 14.805 40.969 2.564 1 93.25 542 VAL A N 1
ATOM 4444 C CA . VAL A 1 542 ? 14.414 42.281 3.037 1 93.25 542 VAL A CA 1
ATOM 4445 C C . VAL A 1 542 ? 14.047 43.156 1.849 1 93.25 542 VAL A C 1
ATOM 4447 O O . VAL A 1 542 ? 14.828 43.312 0.905 1 93.25 542 VAL A O 1
ATOM 4450 N N . ASN A 1 543 ? 12.859 43.656 1.941 1 91.31 543 ASN A N 1
ATOM 4451 C CA . ASN A 1 543 ? 12.43 44.594 0.902 1 91.31 543 ASN A CA 1
ATOM 4452 C C . ASN A 1 543 ? 13.273 45.844 0.897 1 91.31 543 ASN A C 1
ATOM 4454 O O . ASN A 1 543 ? 13.469 46.469 1.941 1 91.31 543 ASN A O 1
ATOM 4458 N N . ASP A 1 544 ? 13.711 46.312 -0.241 1 88.31 544 ASP A N 1
ATOM 4459 C CA . ASP A 1 544 ? 14.617 47.438 -0.36 1 88.31 544 ASP A CA 1
ATOM 4460 C C . ASP A 1 544 ? 13.906 48.75 0.005 1 88.31 544 ASP A C 1
ATOM 4462 O O . ASP A 1 544 ? 14.531 49.688 0.517 1 88.31 544 ASP A O 1
ATOM 4466 N N . ARG A 1 545 ? 12.734 48.812 -0.173 1 90.19 545 ARG A N 1
ATOM 4467 C CA . ARG A 1 545 ? 11.984 50.031 0.039 1 90.19 545 ARG A CA 1
ATOM 4468 C C . ARG A 1 545 ? 11.523 50.156 1.486 1 90.19 545 ARG A C 1
ATOM 4470 O O . ARG A 1 545 ? 11.742 51.188 2.139 1 90.19 545 ARG A O 1
ATOM 4477 N N . THR A 1 546 ? 10.93 49.062 2.072 1 89.88 546 THR A N 1
ATOM 4478 C CA . THR A 1 546 ? 10.305 49.125 3.387 1 89.88 546 THR A CA 1
ATOM 4479 C C . THR A 1 546 ? 11.266 48.656 4.469 1 89.88 546 THR A C 1
ATOM 4481 O O . THR A 1 546 ? 11.031 48.906 5.66 1 89.88 546 THR A O 1
ATOM 4484 N N . LYS A 1 547 ? 12.25 47.969 4.055 1 91.75 547 LYS A N 1
ATOM 4485 C CA . LYS A 1 547 ? 13.25 47.375 4.941 1 91.75 547 LYS A CA 1
ATOM 4486 C C . LYS A 1 547 ? 12.633 46.312 5.848 1 91.75 547 LYS A C 1
ATOM 4488 O O . LYS A 1 547 ? 13.164 46.031 6.918 1 91.75 547 LYS A O 1
ATOM 4493 N N . LYS A 1 548 ? 11.508 45.875 5.477 1 92.5 548 LYS A N 1
ATOM 4494 C CA . LYS A 1 548 ? 10.836 44.781 6.184 1 92.5 548 LYS A CA 1
ATOM 4495 C C . LYS A 1 548 ? 11.047 43.438 5.469 1 92.5 548 LYS A C 1
ATOM 4497 O O . LYS A 1 548 ? 11.273 43.406 4.258 1 92.5 548 LYS A O 1
ATOM 4502 N N . HIS A 1 549 ? 10.969 42.375 6.176 1 92.25 549 HIS A N 1
ATOM 4503 C CA . HIS A 1 549 ? 11.156 41.062 5.609 1 92.25 549 HIS A CA 1
ATOM 4504 C C . HIS A 1 549 ? 9.93 40.594 4.824 1 92.25 549 HIS A C 1
ATOM 4506 O O . HIS A 1 549 ? 8.797 40.781 5.285 1 92.25 549 HIS A O 1
ATOM 4512 N N . GLU A 1 550 ? 10.156 40.094 3.668 1 92.12 550 GLU A N 1
ATOM 4513 C CA . GLU A 1 550 ? 9.102 39.438 2.918 1 92.12 550 GLU A CA 1
ATOM 4514 C C . GLU A 1 550 ? 8.766 38.062 3.525 1 92.12 550 GLU A C 1
ATOM 4516 O O . GLU A 1 550 ? 9.609 37.469 4.176 1 92.12 550 GLU A O 1
ATOM 4521 N N . ILE A 1 551 ? 7.527 37.594 3.246 1 93.25 551 ILE A N 1
ATOM 4522 C CA . ILE A 1 551 ? 7.07 36.344 3.836 1 93.25 551 ILE A CA 1
ATOM 4523 C C . ILE A 1 551 ? 7.262 35.219 2.838 1 93.25 551 ILE A C 1
ATOM 4525 O O . ILE A 1 551 ? 6.344 34.875 2.092 1 93.25 551 ILE A O 1
ATOM 4529 N N . PHE A 1 552 ? 8.406 34.625 2.82 1 96.25 552 PHE A N 1
ATOM 4530 C CA . PHE A 1 552 ? 8.664 33.438 2.016 1 96.25 552 PHE A CA 1
ATOM 4531 C C . PHE A 1 552 ? 8.328 32.188 2.799 1 96.25 552 PHE A C 1
ATOM 4533 O O . PHE A 1 552 ? 7.852 31.203 2.227 1 96.25 552 PHE A O 1
ATOM 4540 N N . GLY A 1 553 ? 8.602 32.219 4.031 1 96.69 553 GLY A N 1
ATOM 4541 C CA . GLY A 1 553 ? 8.273 31.172 4.984 1 96.69 553 GLY A CA 1
ATOM 4542 C C . GLY A 1 553 ? 7.859 31.719 6.34 1 96.69 553 GLY A C 1
ATOM 4543 O O . GLY A 1 553 ? 8.219 32.844 6.707 1 96.69 553 GLY A O 1
ATOM 4544 N N . MET A 1 554 ? 7.086 30.969 7.039 1 97.19 554 MET A N 1
ATOM 4545 C CA . MET A 1 554 ? 6.629 31.344 8.375 1 97.19 554 MET A CA 1
ATOM 4546 C C . MET A 1 554 ? 7.199 30.391 9.43 1 97.19 554 MET A C 1
ATOM 4548 O O . MET A 1 554 ? 7.047 29.172 9.32 1 97.19 554 MET A O 1
ATOM 4552 N N . GLY A 1 555 ? 7.898 30.953 10.383 1 97.31 555 GLY A N 1
ATOM 4553 C CA . GLY A 1 555 ? 8.43 30.172 11.484 1 97.31 555 GLY A CA 1
ATOM 4554 C C . GLY A 1 555 ? 7.469 30.062 12.656 1 97.31 555 GLY A C 1
ATOM 4555 O O . GLY A 1 555 ? 6.832 31.047 13.031 1 97.31 555 GLY A O 1
ATOM 4556 N N . GLN A 1 556 ? 7.301 28.875 13.148 1 97.69 556 GLN A N 1
ATOM 4557 C CA . GLN A 1 556 ? 6.441 28.609 14.305 1 97.69 556 GLN A CA 1
ATOM 4558 C C . GLN A 1 556 ? 7.238 28 15.453 1 97.69 556 GLN A C 1
ATOM 4560 O O . GLN A 1 556 ? 8.195 27.25 15.227 1 97.69 556 GLN A O 1
ATOM 4565 N N . TYR A 1 557 ? 6.887 28.266 16.625 1 96.75 557 TYR A N 1
ATOM 4566 C CA . TYR A 1 557 ? 7.773 28 17.766 1 96.75 557 TYR A CA 1
ATOM 4567 C C . TYR A 1 557 ? 7.25 26.844 18.594 1 96.75 557 TYR A C 1
ATOM 4569 O O . TYR A 1 557 ? 6.098 26.422 18.453 1 96.75 557 TYR A O 1
ATOM 4577 N N . ASP A 1 558 ? 8.102 26.328 19.531 1 96.19 558 ASP A N 1
ATOM 4578 C CA . ASP A 1 558 ? 7.895 25.125 20.328 1 96.19 558 ASP A CA 1
ATOM 4579 C C . ASP A 1 558 ? 6.836 25.359 21.406 1 96.19 558 ASP A C 1
ATOM 4581 O O . ASP A 1 558 ? 7.031 26.156 22.312 1 96.19 558 ASP A O 1
ATOM 4585 N N . PRO A 1 559 ? 5.762 24.578 21.328 1 97.5 559 PRO A N 1
ATOM 4586 C CA . PRO A 1 559 ? 4.68 24.828 22.281 1 97.5 559 PRO A CA 1
ATOM 4587 C C . PRO A 1 559 ? 5.062 24.438 23.703 1 97.5 559 PRO A C 1
ATOM 4589 O O . PRO A 1 559 ? 4.492 24.969 24.672 1 97.5 559 PRO A O 1
ATOM 4592 N N . ILE A 1 560 ? 6.008 23.484 23.875 1 94.31 560 ILE A N 1
ATOM 4593 C CA . ILE A 1 560 ? 6.422 23.062 25.219 1 94.31 560 ILE A CA 1
ATOM 4594 C C . ILE A 1 560 ? 7.16 24.219 25.891 1 94.31 560 ILE A C 1
ATOM 4596 O O . ILE A 1 560 ? 6.836 24.578 27.031 1 94.31 560 ILE A O 1
ATOM 4600 N N . ILE A 1 561 ? 8.102 24.797 25.188 1 91.06 561 ILE A N 1
ATOM 4601 C CA . ILE A 1 561 ? 8.852 25.938 25.734 1 91.06 561 ILE A CA 1
ATOM 4602 C C . ILE A 1 561 ? 7.918 27.125 25.938 1 91.06 561 ILE A C 1
ATOM 4604 O O . ILE A 1 561 ? 7.961 27.781 26.969 1 91.06 561 ILE A O 1
ATOM 4608 N N . ASP A 1 562 ? 7.098 27.359 24.953 1 94.5 562 ASP A N 1
ATOM 4609 C CA . ASP A 1 562 ? 6.141 28.453 25.031 1 94.5 562 ASP A CA 1
ATOM 4610 C C . ASP A 1 562 ? 5.254 28.328 26.266 1 94.5 562 ASP A C 1
ATOM 4612 O O . ASP A 1 562 ? 4.977 29.328 26.953 1 94.5 562 ASP A O 1
ATOM 4616 N N . TYR A 1 563 ? 4.871 27.156 26.531 1 94.12 563 TYR A N 1
ATOM 4617 C CA . TYR A 1 563 ? 4 26.906 27.672 1 94.12 563 TYR A CA 1
ATOM 4618 C C . TYR A 1 563 ? 4.719 27.219 28.984 1 94.12 563 TYR A C 1
ATOM 4620 O O . TYR A 1 563 ? 4.133 27.812 29.891 1 94.12 563 TYR A O 1
ATOM 4628 N N . TYR A 1 564 ? 5.965 26.875 29.109 1 87.44 564 TYR A N 1
ATOM 4629 C CA . TYR A 1 564 ? 6.762 27.172 30.297 1 87.44 564 TYR A CA 1
ATOM 4630 C C . TYR A 1 564 ? 6.918 28.672 30.484 1 87.44 564 TYR A C 1
ATOM 4632 O O . TYR A 1 564 ? 6.906 29.172 31.609 1 87.44 564 TYR A O 1
ATOM 4640 N N . MET A 1 565 ? 7.051 29.375 29.375 1 87.75 565 MET A N 1
ATOM 4641 C CA . MET A 1 565 ? 7.258 30.812 29.422 1 87.75 565 MET A CA 1
ATOM 4642 C C . MET A 1 565 ? 5.965 31.547 29.766 1 87.75 565 MET A C 1
ATOM 4644 O O . MET A 1 565 ? 5.984 32.562 30.484 1 87.75 565 MET A O 1
ATOM 4648 N N . SER A 1 566 ? 4.961 31.047 29.297 1 88.56 566 SER A N 1
ATOM 4649 C CA . SER A 1 566 ? 3.682 31.734 29.438 1 88.56 566 SER A CA 1
ATOM 4650 C C . SER A 1 566 ? 3.051 31.469 30.797 1 88.56 566 SER A C 1
ATOM 4652 O O . SER A 1 566 ? 2.197 32.219 31.25 1 88.56 566 SER A O 1
ATOM 4654 N N . THR A 1 567 ? 3.438 30.359 31.406 1 83.62 567 THR A N 1
ATOM 4655 C CA . THR A 1 567 ? 2.848 30 32.688 1 83.62 567 THR A CA 1
ATOM 4656 C C . THR A 1 567 ? 3.705 30.531 33.844 1 83.62 567 THR A C 1
ATOM 4658 O O . THR A 1 567 ? 4.883 30.172 33.938 1 83.62 567 THR A O 1
ATOM 4661 N N . LYS A 1 568 ? 3.393 31.719 34.281 1 71 568 LYS A N 1
ATOM 4662 C CA . LYS A 1 568 ? 4.121 32.438 35.312 1 71 568 LYS A CA 1
ATOM 4663 C C . LYS A 1 568 ? 3.92 31.766 36.688 1 71 568 LYS A C 1
ATOM 4665 O O . LYS A 1 568 ? 2.805 31.375 37.031 1 71 568 LYS A O 1
ATOM 4670 N N . SER A 1 569 ? 4.98 31.172 37.031 1 60.28 569 SER A N 1
ATOM 4671 C CA . SER A 1 569 ? 4.898 30.719 38.406 1 60.28 569 SER A CA 1
ATOM 4672 C C . SER A 1 569 ? 5.23 31.859 39.375 1 60.28 569 SER A C 1
ATOM 4674 O O . SER A 1 569 ? 6.035 32.719 39.062 1 60.28 569 SER A O 1
ATOM 4676 N N . GLU A 1 570 ? 4.406 32 40.406 1 58.09 570 GLU A N 1
ATOM 4677 C CA . GLU A 1 570 ? 4.707 32.969 41.469 1 58.09 570 GLU A CA 1
ATOM 4678 C C . GLU A 1 570 ? 6.152 32.844 41.938 1 58.09 570 GLU A C 1
ATOM 4680 O O . GLU A 1 570 ? 6.59 31.766 42.312 1 58.09 570 GLU A O 1
ATOM 4685 N N . GLY A 1 571 ? 6.945 33.906 41.875 1 57.44 571 GLY A N 1
ATOM 4686 C CA . GLY A 1 571 ? 8.32 33.938 42.344 1 57.44 571 GLY A CA 1
ATOM 4687 C C . GLY A 1 571 ? 9.312 33.406 41.344 1 57.44 571 GLY A C 1
ATOM 4688 O O . GLY A 1 571 ? 10.5 33.25 41.656 1 57.44 571 GLY A O 1
ATOM 4689 N N . GLY A 1 572 ? 8.734 33.125 40.188 1 62.06 572 GLY A N 1
ATOM 4690 C CA . GLY A 1 572 ? 9.633 32.5 39.219 1 62.06 572 GLY A CA 1
ATOM 4691 C C . GLY A 1 572 ? 10.367 33.469 38.344 1 62.06 572 GLY A C 1
ATOM 4692 O O . GLY A 1 572 ? 10.32 34.688 38.594 1 62.06 572 GLY A O 1
ATOM 4693 N N . VAL A 1 573 ? 11.203 33.031 37.5 1 69.06 573 VAL A N 1
ATOM 4694 C CA . VAL A 1 573 ? 11.984 33.781 36.531 1 69.06 573 VAL A CA 1
ATOM 4695 C C . VAL A 1 573 ? 11.047 34.562 35.625 1 69.06 573 VAL A C 1
ATOM 4697 O O . VAL A 1 573 ? 10.008 34.031 35.188 1 69.06 573 VAL A O 1
ATOM 4700 N N . ASP A 1 574 ? 11.273 35.844 35.5 1 74.38 574 ASP A N 1
ATOM 4701 C CA . ASP A 1 574 ? 10.555 36.625 34.5 1 74.38 574 ASP A CA 1
ATOM 4702 C C . ASP A 1 574 ? 11.047 36.344 33.094 1 74.38 574 ASP A C 1
ATOM 4704 O O . ASP A 1 574 ? 12.164 36.688 32.719 1 74.38 574 ASP A O 1
ATOM 4708 N N . TYR A 1 575 ? 10.172 35.75 32.312 1 80.44 575 TYR A N 1
ATOM 4709 C CA . TYR A 1 575 ? 10.57 35.312 30.984 1 80.44 575 TYR A CA 1
ATOM 4710 C C . TYR A 1 575 ? 10.125 36.281 29.922 1 80.44 575 TYR A C 1
ATOM 4712 O O . TYR A 1 575 ? 10.406 36.094 28.734 1 80.44 575 TYR A O 1
ATOM 4720 N N . ASP A 1 576 ? 9.523 37.344 30.25 1 85.69 576 ASP A N 1
ATOM 4721 C CA . ASP A 1 576 ? 9.094 38.344 29.25 1 85.69 576 ASP A CA 1
ATOM 4722 C C . ASP A 1 576 ? 10.281 39.125 28.719 1 85.69 576 ASP A C 1
ATOM 4724 O O . ASP A 1 576 ? 11.141 39.562 29.484 1 85.69 576 ASP A O 1
ATOM 4728 N N . SER A 1 577 ? 10.328 39.312 27.469 1 88.12 577 SER A N 1
ATOM 4729 C CA . SER A 1 577 ? 11.391 40.094 26.859 1 88.12 577 SER A CA 1
ATOM 4730 C C . SER A 1 577 ? 11.211 41.562 27.141 1 88.12 577 SER A C 1
ATOM 4732 O O . SER A 1 577 ? 10.094 42.031 27.344 1 88.12 577 SER A O 1
ATOM 4734 N N . PRO A 1 578 ? 12.445 42.281 27.141 1 86.69 578 PRO A N 1
ATOM 4735 C CA . PRO A 1 578 ? 12.305 43.75 27.203 1 86.69 578 PRO A CA 1
ATOM 4736 C C . PRO A 1 578 ? 11.57 44.312 25.984 1 86.69 578 PRO A C 1
ATOM 4738 O O . PRO A 1 578 ? 11.773 43.844 24.859 1 86.69 578 PRO A O 1
ATOM 4741 N N . LEU A 1 579 ? 10.859 45.281 26.219 1 88.31 579 LEU A N 1
ATOM 4742 C CA . LEU A 1 579 ? 10.07 45.875 25.141 1 88.31 579 LEU A CA 1
ATOM 4743 C C . LEU A 1 579 ? 10.961 46.688 24.203 1 88.31 579 LEU A C 1
ATOM 4745 O O . LEU A 1 579 ? 11.977 47.25 24.625 1 88.31 579 LEU A O 1
ATOM 4749 N N . PRO A 1 580 ? 10.539 46.719 22.938 1 88.25 580 PRO A N 1
ATOM 4750 C CA . PRO A 1 580 ? 11.266 47.594 22.016 1 88.25 580 PRO A CA 1
ATOM 4751 C C . PRO A 1 580 ? 11.188 49.062 22.406 1 88.25 580 PRO A C 1
ATOM 4753 O O . PRO A 1 580 ? 10.234 49.469 23.062 1 88.25 580 PRO A O 1
ATOM 4756 N N . GLU A 1 581 ? 12.172 49.781 21.922 1 86 581 GLU A N 1
ATOM 4757 C CA . GLU A 1 581 ? 12.25 51.188 22.25 1 86 581 GLU A CA 1
ATOM 4758 C C . GLU A 1 581 ? 11.219 52 21.453 1 86 581 GLU A C 1
ATOM 4760 O O . GLU A 1 581 ? 10.719 53.031 21.938 1 86 581 GLU A O 1
ATOM 4765 N N . ALA A 1 582 ? 11.031 51.531 20.281 1 89.25 582 ALA A N 1
ATOM 4766 C CA . ALA A 1 582 ? 10.102 52.219 19.406 1 89.25 582 ALA A CA 1
ATOM 4767 C C . ALA A 1 582 ? 9.406 51.25 18.453 1 89.25 582 ALA A C 1
ATOM 4769 O O . ALA A 1 582 ? 9.812 50.094 18.328 1 89.25 582 ALA A O 1
ATOM 4770 N N . TYR A 1 583 ? 8.312 51.781 17.922 1 91.56 583 TYR A N 1
ATOM 4771 C CA . TYR A 1 583 ? 7.539 51.031 16.938 1 91.56 583 TYR A CA 1
ATOM 4772 C C . TYR A 1 583 ? 7.375 51.812 15.648 1 91.56 583 TYR A C 1
ATOM 4774 O O . TYR A 1 583 ? 7.305 53.062 15.672 1 91.56 583 TYR A O 1
ATOM 4782 N N . ALA A 1 584 ? 7.348 51.094 14.57 1 92.12 584 ALA A N 1
ATOM 4783 C CA . ALA A 1 584 ? 7.156 51.719 13.273 1 92.12 584 ALA A CA 1
ATOM 4784 C C . ALA A 1 584 ? 5.754 52.312 13.156 1 92.12 584 ALA A C 1
ATOM 4786 O O . ALA A 1 584 ? 4.809 51.812 13.773 1 92.12 584 ALA A O 1
ATOM 4787 N N . ILE A 1 585 ? 5.684 53.344 12.32 1 90 585 ILE A N 1
ATOM 4788 C CA . ILE A 1 585 ? 4.414 54.031 12.133 1 90 585 ILE A CA 1
ATOM 4789 C C . ILE A 1 585 ? 3.461 53.156 11.328 1 90 585 ILE A C 1
ATOM 4791 O O . ILE A 1 585 ? 2.264 53.094 11.617 1 90 585 ILE A O 1
ATOM 4795 N N . ASN A 1 586 ? 3.91 52.531 10.328 1 90.38 586 ASN A N 1
ATOM 4796 C CA . ASN A 1 586 ? 3.193 51.594 9.469 1 90.38 586 ASN A CA 1
ATOM 4797 C C . ASN A 1 586 ? 4.152 50.656 8.742 1 90.38 586 ASN A C 1
ATOM 4799 O O . ASN A 1 586 ? 5.344 50.625 9.047 1 90.38 586 ASN A O 1
ATOM 4803 N N . ASP A 1 587 ? 3.65 49.844 7.844 1 89 587 ASP A N 1
ATOM 4804 C CA . ASP A 1 587 ? 4.449 48.781 7.203 1 89 587 ASP A CA 1
ATOM 4805 C C . ASP A 1 587 ? 5.367 49.375 6.137 1 89 587 ASP A C 1
ATOM 4807 O O . ASP A 1 587 ? 6.238 48.688 5.605 1 89 587 ASP A O 1
ATOM 4811 N N . GLN A 1 588 ? 5.23 50.688 5.883 1 88.81 588 GLN A N 1
ATOM 4812 C CA . GLN A 1 588 ? 6.078 51.344 4.902 1 88.81 588 GLN A CA 1
ATOM 4813 C C . GLN A 1 588 ? 7.18 52.156 5.582 1 88.81 588 GLN A C 1
ATOM 4815 O O . GLN A 1 588 ? 8.078 52.656 4.914 1 88.81 588 GLN A O 1
ATOM 4820 N N . ASP A 1 589 ? 7.035 52.25 6.867 1 91.38 589 ASP A N 1
ATOM 4821 C CA . ASP A 1 589 ? 8.047 52.969 7.641 1 91.38 589 ASP A CA 1
ATOM 4822 C C . ASP A 1 589 ? 9.367 52.219 7.652 1 91.38 589 ASP A C 1
ATOM 4824 O O . ASP A 1 589 ? 9.453 51.125 8.211 1 91.38 589 ASP A O 1
ATOM 4828 N N . ASP A 1 590 ? 10.367 52.719 7.035 1 92.88 590 ASP A N 1
ATOM 4829 C CA . ASP A 1 590 ? 11.648 52.031 6.914 1 92.88 590 ASP A CA 1
ATOM 4830 C C . ASP A 1 590 ? 12.602 52.438 8.031 1 92.88 590 ASP A C 1
ATOM 4832 O O . ASP A 1 590 ? 13.773 52.062 8.023 1 92.88 590 ASP A O 1
ATOM 4836 N N . SER A 1 591 ? 12.18 53.219 8.977 1 91.12 591 SER A N 1
ATOM 4837 C CA . SER A 1 591 ? 13.055 53.75 10.016 1 91.12 591 SER A CA 1
ATOM 4838 C C . SER A 1 591 ? 13.109 52.812 11.219 1 91.12 591 SER A C 1
ATOM 4840 O O . SER A 1 591 ? 14.07 52.844 11.992 1 91.12 591 SER A O 1
ATOM 4842 N N . TYR A 1 592 ? 12.094 52.031 11.375 1 89.94 592 TYR A N 1
ATOM 4843 C CA . TYR A 1 592 ? 12.039 51.125 12.531 1 89.94 592 TYR A CA 1
ATOM 4844 C C . TYR A 1 592 ? 11.492 49.75 12.141 1 89.94 592 TYR A C 1
ATOM 4846 O O . TYR A 1 592 ? 10.625 49.656 11.273 1 89.94 592 TYR A O 1
ATOM 4854 N N . SER A 1 593 ? 12.047 48.688 12.812 1 91.5 593 SER A N 1
ATOM 4855 C CA . SER A 1 593 ? 11.555 47.312 12.664 1 91.5 593 SER A CA 1
ATOM 4856 C C . SER A 1 593 ? 11.727 46.531 13.953 1 91.5 593 SER A C 1
ATOM 4858 O O . SER A 1 593 ? 12.773 46.625 14.602 1 91.5 593 SER A O 1
ATOM 4860 N N . ASN A 1 594 ? 10.703 45.875 14.32 1 92.56 594 ASN A N 1
ATOM 4861 C CA . ASN A 1 594 ? 10.781 45.031 15.508 1 92.56 594 ASN A CA 1
ATOM 4862 C C . ASN A 1 594 ? 10.938 43.562 15.156 1 92.56 594 ASN A C 1
ATOM 4864 O O . ASN A 1 594 ? 10.422 42.688 15.852 1 92.56 594 ASN A O 1
ATOM 4868 N N . TYR A 1 595 ? 11.523 43.281 14.086 1 93.56 595 TYR A N 1
ATOM 4869 C CA . TYR A 1 595 ? 11.695 41.938 13.578 1 93.56 595 TYR A CA 1
ATOM 4870 C C . TYR A 1 595 ? 12.344 41.031 14.625 1 93.56 595 TYR A C 1
ATOM 4872 O O . TYR A 1 595 ? 11.953 39.875 14.789 1 93.56 595 TYR A O 1
ATOM 4880 N N . ASP A 1 596 ? 13.25 41.562 15.367 1 91.75 596 ASP A N 1
ATOM 4881 C CA . ASP A 1 596 ? 14.039 40.75 16.297 1 91.75 596 ASP A CA 1
ATOM 4882 C C . ASP A 1 596 ? 13.336 40.625 17.641 1 91.75 596 ASP A C 1
ATOM 4884 O O . ASP A 1 596 ? 13.828 39.906 18.531 1 91.75 596 ASP A O 1
ATOM 4888 N N . PHE A 1 597 ? 12.234 41.25 17.734 1 92.62 597 PHE A N 1
ATOM 4889 C CA . PHE A 1 597 ? 11.523 41.219 19.016 1 92.62 597 PHE A CA 1
ATOM 4890 C C . PHE A 1 597 ? 10.844 39.875 19.234 1 92.62 597 PHE A C 1
ATOM 4892 O O . PHE A 1 597 ? 10.031 39.438 18.406 1 92.62 597 PHE A O 1
ATOM 4899 N N . HIS A 1 598 ? 11.219 39.156 20.297 1 92.81 598 HIS A N 1
ATOM 4900 C CA . HIS A 1 598 ? 10.531 37.969 20.797 1 92.81 598 HIS A CA 1
ATOM 4901 C C . HIS A 1 598 ? 9.664 38.312 22 1 92.81 598 HIS A C 1
ATOM 4903 O O . HIS A 1 598 ? 10.008 39.219 22.797 1 92.81 598 HIS A O 1
ATOM 4909 N N . LEU A 1 599 ? 8.57 37.625 22.047 1 91.75 599 LEU A N 1
ATOM 4910 C CA . LEU A 1 599 ? 7.707 37.875 23.188 1 91.75 599 LEU A CA 1
ATOM 4911 C C . LEU A 1 599 ? 8.383 37.438 24.484 1 91.75 599 LEU A C 1
ATOM 4913 O O . LEU A 1 599 ? 8.258 38.094 25.516 1 91.75 599 LEU A O 1
ATOM 4917 N N . TYR A 1 600 ? 9.102 36.344 24.391 1 90.06 600 TYR A N 1
ATOM 4918 C CA . TYR A 1 600 ? 9.742 35.781 25.578 1 90.06 600 TYR A CA 1
ATOM 4919 C C . TYR A 1 600 ? 11.258 35.75 25.422 1 90.06 600 TYR A C 1
ATOM 4921 O O . TYR A 1 600 ? 11.766 35.719 24.297 1 90.06 600 TYR A O 1
ATOM 4929 N N . LYS A 1 601 ? 11.93 35.656 26.547 1 86.19 601 LYS A N 1
ATOM 4930 C CA . LYS A 1 601 ? 13.391 35.656 26.562 1 86.19 601 LYS A CA 1
ATOM 4931 C C . LYS A 1 601 ? 13.93 34.344 26 1 86.19 601 LYS A C 1
ATOM 4933 O O . LYS A 1 601 ? 15.078 34.281 25.562 1 86.19 601 LYS A O 1
ATOM 4938 N N . SER A 1 602 ? 13.039 33.344 26.109 1 83.75 602 SER A N 1
ATOM 4939 C CA . SER A 1 602 ? 13.422 32.031 25.562 1 83.75 602 SER A CA 1
ATOM 4940 C C . SER A 1 602 ? 12.375 31.531 24.562 1 83.75 602 SER A C 1
ATOM 4942 O O . SER A 1 602 ? 11.172 31.656 24.812 1 83.75 602 SER A O 1
ATOM 4944 N N . SER A 1 603 ? 12.828 31.094 23.469 1 89.25 603 SER A N 1
ATOM 4945 C CA . SER A 1 603 ? 11.984 30.5 22.438 1 89.25 603 SER A CA 1
ATOM 4946 C C . SER A 1 603 ? 12.781 29.531 21.578 1 89.25 603 SER A C 1
ATOM 4948 O O . SER A 1 603 ? 14.016 29.547 21.578 1 89.25 603 SER A O 1
ATOM 4950 N N . ALA A 1 604 ? 12.07 28.594 20.969 1 89.69 604 ALA A N 1
ATOM 4951 C CA . ALA A 1 604 ? 12.711 27.625 20.078 1 89.69 604 ALA A CA 1
ATOM 4952 C C . ALA A 1 604 ? 11.883 27.406 18.828 1 89.69 604 ALA A C 1
ATOM 4954 O O . ALA A 1 604 ? 10.734 26.969 18.891 1 89.69 604 ALA A O 1
ATOM 4955 N N . LEU A 1 605 ? 12.555 27.734 17.688 1 94.06 605 LEU A N 1
ATOM 4956 C CA . LEU A 1 605 ? 11.883 27.516 16.406 1 94.06 605 LEU A CA 1
ATOM 4957 C C . LEU A 1 605 ? 11.609 26.031 16.188 1 94.06 605 LEU A C 1
ATOM 4959 O O . LEU A 1 605 ? 12.469 25.203 16.469 1 94.06 605 LEU A O 1
ATOM 4963 N N . PHE A 1 606 ? 10.375 25.703 15.656 1 95.94 606 PHE A N 1
ATOM 4964 C CA . PHE A 1 606 ? 10.016 24.297 15.539 1 95.94 606 PHE A CA 1
ATOM 4965 C C . PHE A 1 606 ? 9.617 23.953 14.102 1 95.94 606 PHE A C 1
ATOM 4967 O O . PHE A 1 606 ? 9.938 22.875 13.602 1 95.94 606 PHE A O 1
ATOM 4974 N N . PHE A 1 607 ? 8.82 24.781 13.438 1 97.69 607 PHE A N 1
ATOM 4975 C CA . PHE A 1 607 ? 8.352 24.547 12.07 1 97.69 607 PHE A CA 1
ATOM 4976 C C . PHE A 1 607 ? 8.711 25.719 11.164 1 97.69 607 PHE A C 1
ATOM 4978 O O . PHE A 1 607 ? 8.719 26.875 11.602 1 97.69 607 PHE A O 1
ATOM 4985 N N . VAL A 1 608 ? 9.016 25.422 9.961 1 97.81 608 VAL A N 1
ATOM 4986 C CA . VAL A 1 608 ? 9.078 26.406 8.883 1 97.81 608 VAL A CA 1
ATOM 4987 C C . VAL A 1 608 ? 8.031 26.062 7.82 1 97.81 608 VAL A C 1
ATOM 4989 O O . VAL A 1 608 ? 8.195 25.109 7.059 1 97.81 608 VAL A O 1
ATOM 4992 N N . HIS A 1 609 ? 6.98 26.75 7.871 1 97.94 609 HIS A N 1
ATOM 4993 C CA . HIS A 1 609 ? 5.949 26.609 6.852 1 97.94 609 HIS A CA 1
ATOM 4994 C C . HIS A 1 609 ? 6.352 27.328 5.562 1 97.94 609 HIS A C 1
ATOM 4996 O O . HIS A 1 609 ? 6.176 28.531 5.438 1 97.94 609 HIS A O 1
ATOM 5002 N N . ALA A 1 610 ? 6.836 26.562 4.605 1 95.94 610 ALA A N 1
ATOM 5003 C CA . ALA A 1 610 ? 7.316 27.109 3.336 1 95.94 610 ALA A CA 1
ATOM 5004 C C . ALA A 1 610 ? 6.152 27.438 2.408 1 95.94 610 ALA A C 1
ATOM 5006 O O . ALA A 1 610 ? 5.957 26.781 1.386 1 95.94 610 ALA A O 1
ATOM 5007 N N . ASN A 1 611 ? 5.516 28.531 2.645 1 87.69 611 ASN A N 1
ATOM 5008 C CA . ASN A 1 611 ? 4.184 28.797 2.105 1 87.69 611 ASN A CA 1
ATOM 5009 C C . ASN A 1 611 ? 4.254 29.484 0.743 1 87.69 611 ASN A C 1
ATOM 5011 O O . ASN A 1 611 ? 3.428 29.219 -0.131 1 87.69 611 ASN A O 1
ATOM 5015 N N . TRP A 1 612 ? 5.273 30.469 0.626 1 93.38 612 TRP A N 1
ATOM 5016 C CA . TRP A 1 612 ? 5.336 31.219 -0.627 1 93.38 612 TRP A CA 1
ATOM 5017 C C . TRP A 1 612 ? 6.73 31.797 -0.849 1 93.38 612 TRP A C 1
ATOM 5019 O O . TRP A 1 612 ? 7.059 32.844 -0.33 1 93.38 612 TRP A O 1
ATOM 5029 N N . PRO A 1 613 ? 7.531 31.172 -1.649 1 96.69 613 PRO A N 1
ATOM 5030 C CA . PRO A 1 613 ? 7.195 30.062 -2.557 1 96.69 613 PRO A CA 1
ATOM 5031 C C . PRO A 1 613 ? 7.215 28.703 -1.862 1 96.69 613 PRO A C 1
ATOM 5033 O O . PRO A 1 613 ? 7.828 28.562 -0.801 1 96.69 613 PRO A O 1
ATOM 5036 N N . LYS A 1 614 ? 6.477 27.781 -2.477 1 97.75 614 LYS A N 1
ATOM 5037 C CA . LYS A 1 614 ? 6.574 26.375 -2.111 1 97.75 614 LYS A CA 1
ATOM 5038 C C . LYS A 1 614 ? 7.715 25.703 -2.863 1 97.75 614 LYS A C 1
ATOM 5040 O O . LYS A 1 614 ? 8.18 26.203 -3.885 1 97.75 614 LYS A O 1
ATOM 5045 N N . PHE A 1 615 ? 8.125 24.562 -2.396 1 98 615 PHE A N 1
ATOM 5046 C CA . PHE A 1 615 ? 9.242 23.859 -3.008 1 98 615 PHE A CA 1
ATOM 5047 C C . PHE A 1 615 ? 8.766 22.969 -4.152 1 98 615 PHE A C 1
ATOM 5049 O O . PHE A 1 615 ? 9.094 21.781 -4.211 1 98 615 PHE A O 1
ATOM 5056 N N . TYR A 1 616 ? 7.992 23.531 -5.043 1 98 616 TYR A N 1
ATOM 5057 C CA . TYR A 1 616 ? 7.75 22.875 -6.328 1 98 616 TYR A CA 1
ATOM 5058 C C . TYR A 1 616 ? 8.992 22.938 -7.211 1 98 616 TYR A C 1
ATOM 5060 O O . TYR A 1 616 ? 9.32 23.984 -7.762 1 98 616 TYR A O 1
ATOM 5068 N N . LEU A 1 617 ? 9.539 21.906 -7.473 1 97.69 617 LEU A N 1
ATOM 5069 C CA . LEU A 1 617 ? 10.914 21.812 -7.957 1 97.69 617 LEU A CA 1
ATOM 5070 C C . LEU A 1 617 ? 11.086 22.609 -9.242 1 97.69 617 LEU A C 1
ATOM 5072 O O . LEU A 1 617 ? 11.891 23.547 -9.297 1 97.69 617 LEU A O 1
ATOM 5076 N N . GLU A 1 618 ? 10.359 22.297 -10.25 1 97.69 618 GLU A N 1
ATOM 5077 C CA . GLU A 1 618 ? 10.539 22.969 -11.539 1 97.69 618 GLU A CA 1
ATOM 5078 C C . GLU A 1 618 ? 10.164 24.438 -11.453 1 97.69 618 GLU A C 1
ATOM 5080 O O . GLU A 1 618 ? 10.906 25.312 -11.93 1 97.69 618 GLU A O 1
ATOM 5085 N N . ARG A 1 619 ? 9.062 24.703 -10.836 1 97.38 619 ARG A N 1
ATOM 5086 C CA . ARG A 1 619 ? 8.539 26.062 -10.734 1 97.38 619 ARG A CA 1
ATOM 5087 C C . ARG A 1 619 ? 9.5 26.953 -9.953 1 97.38 619 ARG A C 1
ATOM 5089 O O . ARG A 1 619 ? 9.727 28.109 -10.32 1 97.38 619 ARG A O 1
ATOM 5096 N N . LEU A 1 620 ? 10.016 26.438 -8.875 1 98.12 620 LEU A N 1
ATOM 5097 C CA . LEU A 1 620 ? 10.844 27.219 -7.973 1 98.12 620 LEU A CA 1
ATOM 5098 C C . LEU A 1 620 ? 12.234 27.438 -8.57 1 98.12 620 LEU A C 1
ATOM 5100 O O . LEU A 1 620 ? 12.734 28.562 -8.609 1 98.12 620 LEU A O 1
ATOM 5104 N N . PHE A 1 621 ? 12.844 26.453 -9.141 1 97.75 621 PHE A N 1
ATOM 5105 C CA . PHE A 1 621 ? 14.266 26.5 -9.438 1 97.75 621 PHE A CA 1
ATOM 5106 C C . PHE A 1 621 ? 14.508 26.906 -10.883 1 97.75 621 PHE A C 1
ATOM 5108 O O . PHE A 1 621 ? 15.57 27.422 -11.227 1 97.75 621 PHE A O 1
ATOM 5115 N N . LEU A 1 622 ? 13.562 26.656 -11.758 1 97.19 622 LEU A N 1
ATOM 5116 C CA . LEU A 1 622 ? 13.805 26.938 -13.172 1 97.19 622 LEU A CA 1
ATOM 5117 C C . LEU A 1 622 ? 12.992 28.141 -13.633 1 97.19 622 LEU A C 1
ATOM 5119 O O . LEU A 1 622 ? 13.367 28.797 -14.602 1 97.19 622 LEU A O 1
ATOM 5123 N N . HIS A 1 623 ? 11.883 28.422 -12.938 1 96.69 623 HIS A N 1
ATOM 5124 C CA . HIS A 1 623 ? 11.008 29.469 -13.445 1 96.69 623 HIS A CA 1
ATOM 5125 C C . HIS A 1 623 ? 10.883 30.609 -12.445 1 96.69 623 HIS A C 1
ATOM 5127 O O . HIS A 1 623 ? 10.008 31.469 -12.578 1 96.69 623 HIS A O 1
ATOM 5133 N N . ASN A 1 624 ? 11.695 30.547 -11.422 1 95.88 624 ASN A N 1
ATOM 5134 C CA . ASN A 1 624 ? 11.703 31.609 -10.422 1 95.88 624 ASN A CA 1
ATOM 5135 C C . ASN A 1 624 ? 10.312 31.828 -9.82 1 95.88 624 ASN A C 1
ATOM 5137 O O . ASN A 1 624 ? 9.914 32.969 -9.562 1 95.88 624 ASN A O 1
ATOM 5141 N N . TYR A 1 625 ? 9.555 30.672 -9.758 1 94.19 625 TYR A N 1
ATOM 5142 C CA . TYR A 1 625 ? 8.203 30.594 -9.211 1 94.19 625 TYR A CA 1
ATOM 5143 C C . TYR A 1 625 ? 7.246 31.484 -10 1 94.19 625 TYR A C 1
ATOM 5145 O O . TYR A 1 625 ? 6.145 31.781 -9.531 1 94.19 625 TYR A O 1
ATOM 5153 N N . HIS A 1 626 ? 7.656 32.094 -11.07 1 92.25 626 HIS A N 1
ATOM 5154 C CA . HIS A 1 626 ? 6.941 32.969 -11.984 1 92.25 626 HIS A CA 1
ATOM 5155 C C . HIS A 1 626 ? 6.539 34.281 -11.281 1 92.25 626 HIS A C 1
ATOM 5157 O O . HIS A 1 626 ? 5.605 34.969 -11.719 1 92.25 626 HIS A O 1
ATOM 5163 N N . GLU A 1 627 ? 7.129 34.562 -10.094 1 94.25 627 GLU A N 1
ATOM 5164 C CA . GLU A 1 627 ? 6.852 35.75 -9.297 1 94.25 627 GLU A CA 1
ATOM 5165 C C . GLU A 1 627 ? 8.141 36.344 -8.742 1 94.25 627 GLU A C 1
ATOM 5167 O O . GLU A 1 627 ? 8.102 37.156 -7.801 1 94.25 627 GLU A O 1
ATOM 5172 N N . ASP A 1 628 ? 9.219 35.969 -9.336 1 94.88 628 ASP A N 1
ATOM 5173 C CA . ASP A 1 628 ? 10.539 36.406 -8.891 1 94.88 628 ASP A CA 1
ATOM 5174 C C . ASP A 1 628 ? 10.758 36.062 -7.414 1 94.88 628 ASP A C 1
ATOM 5176 O O . ASP A 1 628 ? 11.148 36.938 -6.625 1 94.88 628 ASP A O 1
ATOM 5180 N N . ARG A 1 629 ? 10.406 34.844 -6.992 1 96.12 629 ARG A N 1
ATOM 5181 C CA . ARG A 1 629 ? 10.539 34.406 -5.605 1 96.12 629 ARG A CA 1
ATOM 5182 C C . ARG A 1 629 ? 11.461 33.188 -5.504 1 96.12 629 ARG A C 1
ATOM 5184 O O . ARG A 1 629 ? 11.57 32.594 -4.445 1 96.12 629 ARG A O 1
ATOM 5191 N N . GLY A 1 630 ? 12.141 32.938 -6.59 1 96.38 630 GLY A N 1
ATOM 5192 C CA . GLY A 1 630 ? 13.07 31.812 -6.59 1 96.38 630 GLY A CA 1
ATOM 5193 C C . GLY A 1 630 ? 14.438 32.188 -6.047 1 96.38 630 GLY A C 1
ATOM 5194 O O . GLY A 1 630 ? 14.672 33.312 -5.664 1 96.38 630 GLY A O 1
ATOM 5195 N N . PRO A 1 631 ? 15.32 31.203 -5.984 1 96.81 631 PRO A N 1
ATOM 5196 C CA . PRO A 1 631 ? 16.672 31.453 -5.484 1 96.81 631 PRO A CA 1
ATOM 5197 C C . PRO A 1 631 ? 17.5 32.344 -6.414 1 96.81 631 PRO A C 1
ATOM 5199 O O . PRO A 1 631 ? 18.469 32.938 -5.98 1 96.81 631 PRO A O 1
ATOM 5202 N N . THR A 1 632 ? 17.156 32.406 -7.656 1 95.5 632 THR A N 1
ATOM 5203 C CA . THR A 1 632 ? 17.766 33.312 -8.617 1 95.5 632 THR A CA 1
ATOM 5204 C C . THR A 1 632 ? 16.797 34.406 -9.039 1 95.5 632 THR A C 1
ATOM 5206 O O . THR A 1 632 ? 15.734 34.094 -9.602 1 95.5 632 THR A O 1
ATOM 5209 N N . LYS A 1 633 ? 17.203 35.594 -8.797 1 93.62 633 LYS A N 1
ATOM 5210 C CA . LYS A 1 633 ? 16.375 36.75 -9.148 1 93.62 633 LYS A CA 1
ATOM 5211 C C . LYS A 1 633 ? 16.266 36.906 -10.656 1 93.62 633 LYS A C 1
ATOM 5213 O O . LYS A 1 633 ? 17.031 36.281 -11.406 1 93.62 633 LYS A O 1
ATOM 5218 N N . SER A 1 634 ? 15.367 37.75 -11.008 1 93 634 SER A N 1
ATOM 5219 C CA . SER A 1 634 ? 15.164 38 -12.43 1 93 634 SER A CA 1
ATOM 5220 C C . SER A 1 634 ? 16.406 38.625 -13.062 1 93 634 SER A C 1
ATOM 5222 O O . SER A 1 634 ? 16.672 38.438 -14.25 1 93 634 SER A O 1
ATOM 5224 N N . ASN A 1 635 ? 17.188 39.312 -12.352 1 92.56 635 ASN A N 1
ATOM 5225 C CA . ASN A 1 635 ? 18.391 39.938 -12.867 1 92.56 635 ASN A CA 1
ATOM 5226 C C . ASN A 1 635 ? 19.578 38.969 -12.859 1 92.56 635 ASN A C 1
ATOM 5228 O O . ASN A 1 635 ? 20.688 39.344 -13.219 1 92.56 635 ASN A O 1
ATOM 5232 N N . GLY A 1 636 ? 19.406 37.75 -12.328 1 92.56 636 GLY A N 1
ATOM 5233 C CA . GLY A 1 636 ? 20.438 36.75 -12.367 1 92.56 636 GLY A CA 1
ATOM 5234 C C . GLY A 1 636 ? 21.156 36.562 -11.039 1 92.56 636 GLY A C 1
ATOM 5235 O O . GLY A 1 636 ? 21.844 35.562 -10.828 1 92.56 636 GLY A O 1
ATOM 5236 N N . ASP A 1 637 ? 20.938 37.531 -10.133 1 93.25 637 ASP A N 1
ATOM 5237 C CA . ASP A 1 637 ? 21.578 37.438 -8.828 1 93.25 637 ASP A CA 1
ATOM 5238 C C . ASP A 1 637 ? 20.938 36.344 -7.98 1 93.25 637 ASP A C 1
ATOM 5240 O O . ASP A 1 637 ? 19.734 36.156 -8.016 1 93.25 637 ASP A O 1
ATOM 5244 N N . ARG A 1 638 ? 21.812 35.781 -7.199 1 95 638 ARG A N 1
ATOM 5245 C CA . ARG A 1 638 ? 21.312 34.75 -6.297 1 95 638 ARG A CA 1
ATOM 5246 C C . ARG A 1 638 ? 21 35.344 -4.922 1 95 638 ARG A C 1
ATOM 5248 O O . ARG A 1 638 ? 21.547 36.375 -4.539 1 95 638 ARG A O 1
ATOM 5255 N N . ARG A 1 639 ? 20.125 34.688 -4.223 1 95.31 639 ARG A N 1
ATOM 5256 C CA . ARG A 1 639 ? 19.734 35.094 -2.877 1 95.31 639 ARG A CA 1
ATOM 5257 C C . ARG A 1 639 ? 19.406 33.906 -2.004 1 95.31 639 ARG A C 1
ATOM 5259 O O . ARG A 1 639 ? 19.078 32.812 -2.52 1 95.31 639 ARG A O 1
ATOM 5266 N N . ARG A 1 640 ? 19.516 34.125 -0.671 1 95.62 640 ARG A N 1
ATOM 5267 C CA . ARG A 1 640 ? 18.875 33.188 0.26 1 95.62 640 ARG A CA 1
ATOM 5268 C C . ARG A 1 640 ? 17.359 33.344 0.26 1 95.62 640 ARG A C 1
ATOM 5270 O O . ARG A 1 640 ? 16.859 34.469 0.339 1 95.62 640 ARG A O 1
ATOM 5277 N N . LEU A 1 641 ? 16.688 32.219 0.154 1 96.62 641 LEU A N 1
ATOM 5278 C CA . LEU A 1 641 ? 15.227 32.281 0.165 1 96.62 641 LEU A CA 1
ATOM 5279 C C . LEU A 1 641 ? 14.711 32.844 1.491 1 96.62 641 LEU A C 1
ATOM 5281 O O . LEU A 1 641 ? 13.703 33.562 1.525 1 96.62 641 LEU A O 1
ATOM 5285 N N . TYR A 1 642 ? 15.375 32.438 2.596 1 96.25 642 TYR A N 1
ATOM 5286 C CA . TYR A 1 642 ? 14.883 32.781 3.922 1 96.25 642 TYR A CA 1
ATOM 5287 C C . TYR A 1 642 ? 15.797 33.812 4.602 1 96.25 642 TYR A C 1
ATOM 5289 O O . TYR A 1 642 ? 15.789 33.938 5.824 1 96.25 642 TYR A O 1
ATOM 5297 N N . GLY A 1 643 ? 16.625 34.531 3.828 1 91.75 643 GLY A N 1
ATOM 5298 C CA . GLY A 1 643 ? 17.562 35.5 4.383 1 91.75 643 GLY A CA 1
ATOM 5299 C C . GLY A 1 643 ? 18.562 34.875 5.336 1 91.75 643 GLY A C 1
ATOM 5300 O O . GLY A 1 643 ? 18.547 33.656 5.559 1 91.75 643 GLY A O 1
ATOM 5301 N N . GLY A 1 644 ? 19.375 35.688 5.887 1 92.12 644 GLY A N 1
ATOM 5302 C CA . GLY A 1 644 ? 20.328 35.219 6.895 1 92.12 644 GLY A CA 1
ATOM 5303 C C . GLY A 1 644 ? 19.688 35 8.258 1 92.12 644 GLY A C 1
ATOM 5304 O O . GLY A 1 644 ? 20.266 34.375 9.133 1 92.12 644 GLY A O 1
ATOM 5305 N N . GLU A 1 645 ? 18.484 35.469 8.391 1 93.06 645 GLU A N 1
ATOM 5306 C CA . GLU A 1 645 ? 17.797 35.5 9.68 1 93.06 645 GLU A CA 1
ATOM 5307 C C . GLU A 1 645 ? 17.438 34.094 10.164 1 93.06 645 GLU A C 1
ATOM 5309 O O . GLU A 1 645 ? 17.453 33.844 11.367 1 93.06 645 GLU A O 1
ATOM 5314 N N . LEU A 1 646 ? 17.047 33.188 9.211 1 94.06 646 LEU A N 1
ATOM 5315 C CA . LEU A 1 646 ? 16.734 31.844 9.625 1 94.06 646 LEU A CA 1
ATOM 5316 C C . LEU A 1 646 ? 17.938 31.172 10.266 1 94.06 646 LEU A C 1
ATOM 5318 O O . LEU A 1 646 ? 17.812 30.531 11.312 1 94.06 646 LEU A O 1
ATOM 5322 N N . LYS A 1 647 ? 19.062 31.281 9.641 1 91.12 647 LYS A N 1
ATOM 5323 C CA . LYS A 1 647 ? 20.312 30.734 10.18 1 91.12 647 LYS A CA 1
ATOM 5324 C C . LYS A 1 647 ? 20.625 31.344 11.547 1 91.12 647 LYS A C 1
ATOM 5326 O O . LYS A 1 647 ? 21.016 30.625 12.469 1 91.12 647 LYS A O 1
ATOM 5331 N N . LYS A 1 648 ? 20.438 32.625 11.68 1 88.81 648 LYS A N 1
ATOM 5332 C CA . LYS A 1 648 ? 20.672 33.312 12.938 1 88.81 648 LYS A CA 1
ATOM 5333 C C . LYS A 1 648 ? 19.734 32.812 14.023 1 88.81 648 LYS A C 1
ATOM 5335 O O . LYS A 1 648 ? 20.156 32.562 15.156 1 88.81 648 LYS A O 1
ATOM 5340 N N . GLU A 1 649 ? 18.453 32.688 13.648 1 90.38 649 GLU A N 1
ATOM 5341 C CA . GLU A 1 649 ? 17.422 32.219 14.586 1 90.38 649 GLU A CA 1
ATOM 5342 C C . GLU A 1 649 ? 17.75 30.828 15.117 1 90.38 649 GLU A C 1
ATOM 5344 O O . GLU A 1 649 ? 17.406 30.5 16.25 1 90.38 649 GLU A O 1
ATOM 5349 N N . LEU A 1 650 ? 18.453 30.094 14.312 1 88.69 650 LEU A N 1
ATOM 5350 C CA . LEU A 1 650 ? 18.75 28.703 14.664 1 88.69 650 LEU A CA 1
ATOM 5351 C C . LEU A 1 650 ? 20.156 28.562 15.227 1 88.69 650 LEU A C 1
ATOM 5353 O O . LEU A 1 650 ? 20.719 27.469 15.258 1 88.69 650 LEU A O 1
ATOM 5357 N N . GLY A 1 651 ? 20.734 29.641 15.648 1 80 651 GLY A N 1
ATOM 5358 C CA . GLY A 1 651 ? 22.031 29.625 16.297 1 80 651 GLY A CA 1
ATOM 5359 C C . GLY A 1 651 ? 23.156 29.234 15.352 1 80 651 GLY A C 1
ATOM 5360 O O . GLY A 1 651 ? 24.125 28.594 15.766 1 80 651 GLY A O 1
ATOM 5361 N N . GLY A 1 652 ? 22.938 29.516 14.078 1 83.5 652 GLY A N 1
ATOM 5362 C CA . GLY A 1 652 ? 23.984 29.234 13.109 1 83.5 652 GLY A CA 1
ATOM 5363 C C . GLY A 1 652 ? 23.703 28.016 12.258 1 83.5 652 GLY A C 1
ATOM 5364 O O . GLY A 1 652 ? 24.344 27.812 11.227 1 83.5 652 GLY A O 1
ATOM 5365 N N . TYR A 1 653 ? 22.75 27.234 12.688 1 85.94 653 TYR A N 1
ATOM 5366 C CA . TYR A 1 653 ? 22.359 26.078 11.883 1 85.94 653 TYR A CA 1
ATOM 5367 C C . TYR A 1 653 ? 21.688 26.516 10.586 1 85.94 653 TYR A C 1
ATOM 5369 O O . TYR A 1 653 ? 20.625 27.125 10.609 1 85.94 653 TYR A O 1
ATOM 5377 N N . ASP A 1 654 ? 22.297 26.203 9.484 1 93 654 ASP A N 1
ATOM 5378 C CA . ASP A 1 654 ? 21.781 26.625 8.188 1 93 654 ASP A CA 1
ATOM 5379 C C . ASP A 1 654 ? 20.719 25.672 7.68 1 93 654 ASP A C 1
ATOM 5381 O O . ASP A 1 654 ? 21 24.828 6.82 1 93 654 ASP A O 1
ATOM 5385 N N . PHE A 1 655 ? 19.547 25.859 8.094 1 94.5 655 PHE A N 1
ATOM 5386 C CA . PHE A 1 655 ? 18.422 24.984 7.77 1 94.5 655 PHE A CA 1
ATOM 5387 C C . PHE A 1 655 ? 18.078 25.062 6.285 1 94.5 655 PHE A C 1
ATOM 5389 O O . PHE A 1 655 ? 17.641 24.062 5.695 1 94.5 655 PHE A O 1
ATOM 5396 N N . GLU A 1 656 ? 18.25 26.203 5.641 1 96.81 656 GLU A N 1
ATOM 5397 C CA . GLU A 1 656 ? 18.016 26.297 4.203 1 96.81 656 GLU A CA 1
ATOM 5398 C C . GLU A 1 656 ? 18.953 25.391 3.426 1 96.81 656 GLU A C 1
ATOM 5400 O O . GLU A 1 656 ? 18.531 24.719 2.484 1 96.81 656 GLU A O 1
ATOM 5405 N N . SER A 1 657 ? 20.219 25.422 3.799 1 96.12 657 SER A N 1
ATOM 5406 C CA . SER A 1 657 ? 21.188 24.531 3.178 1 96.12 657 SER A CA 1
ATOM 5407 C C . SER A 1 657 ? 20.781 23.062 3.379 1 96.12 657 SER A C 1
ATOM 5409 O O . SER A 1 657 ? 20.953 22.234 2.48 1 96.12 657 SER A O 1
ATOM 5411 N N . MET A 1 658 ? 20.312 22.812 4.535 1 95.31 658 MET A N 1
ATOM 5412 C CA . MET A 1 658 ? 19.859 21.453 4.824 1 95.31 658 MET A CA 1
ATOM 5413 C C . MET A 1 658 ? 18.688 21.062 3.928 1 95.31 658 MET A C 1
ATOM 5415 O O . MET A 1 658 ? 18.609 19.938 3.459 1 95.31 658 MET A O 1
ATOM 5419 N N . ILE A 1 659 ? 17.766 21.953 3.709 1 97.5 659 ILE A N 1
ATOM 5420 C CA . ILE A 1 659 ? 16.625 21.703 2.832 1 97.5 659 ILE A CA 1
ATOM 5421 C C . ILE A 1 659 ? 17.109 21.359 1.427 1 97.5 659 ILE A C 1
ATOM 5423 O O . ILE A 1 659 ? 16.625 20.422 0.795 1 97.5 659 ILE A O 1
ATOM 5427 N N . MET A 1 660 ? 18.109 22.141 0.937 1 97.88 660 MET A N 1
ATOM 5428 C CA . MET A 1 660 ? 18.672 21.859 -0.383 1 97.88 660 MET A CA 1
ATOM 5429 C C . MET A 1 660 ? 19.281 20.469 -0.434 1 97.88 660 MET A C 1
ATOM 5431 O O . MET A 1 660 ? 19.094 19.734 -1.413 1 97.88 660 MET A O 1
ATOM 5435 N N . LYS A 1 661 ? 20 20.172 0.601 1 97.12 661 LYS A N 1
ATOM 5436 C CA . LYS A 1 661 ? 20.594 18.828 0.687 1 97.12 661 LYS A CA 1
ATOM 5437 C C . LYS A 1 661 ? 19.516 17.75 0.601 1 97.12 661 LYS A C 1
ATOM 5439 O O . LYS A 1 661 ? 19.703 16.734 -0.087 1 97.12 661 LYS A O 1
ATOM 5444 N N . HIS A 1 662 ? 18.453 17.953 1.311 1 97.38 662 HIS A N 1
ATOM 5445 C CA . HIS A 1 662 ? 17.391 16.953 1.336 1 97.38 662 HIS A CA 1
ATOM 5446 C C . HIS A 1 662 ? 16.641 16.922 0.007 1 97.38 662 HIS A C 1
ATOM 5448 O O . HIS A 1 662 ? 16.172 15.859 -0.42 1 97.38 662 HIS A O 1
ATOM 5454 N N . LEU A 1 663 ? 16.5 18.016 -0.666 1 98.25 663 LEU A N 1
ATOM 5455 C CA . LEU A 1 663 ? 15.922 18.031 -2.002 1 98.25 663 LEU A CA 1
ATOM 5456 C C . LEU A 1 663 ? 16.75 17.203 -2.967 1 98.25 663 LEU A C 1
ATOM 5458 O O . LEU A 1 663 ? 16.203 16.438 -3.77 1 98.25 663 LEU A O 1
ATOM 5462 N N . LEU A 1 664 ? 18.062 17.359 -2.902 1 97.62 664 LEU A N 1
ATOM 5463 C CA . LEU A 1 664 ? 18.953 16.562 -3.744 1 97.62 664 LEU A CA 1
ATOM 5464 C C . LEU A 1 664 ? 18.797 15.078 -3.428 1 97.62 664 LEU A C 1
ATOM 5466 O O . LEU A 1 664 ? 18.75 14.25 -4.336 1 97.62 664 LEU A O 1
ATOM 5470 N N . TRP A 1 665 ? 18.703 14.773 -2.162 1 96.19 665 TRP A N 1
ATOM 5471 C CA . TRP A 1 665 ? 18.531 13.391 -1.725 1 96.19 665 TRP A CA 1
ATOM 5472 C C . TRP A 1 665 ? 17.234 12.805 -2.264 1 96.19 665 TRP A C 1
ATOM 5474 O O . TRP A 1 665 ? 17.203 11.68 -2.764 1 96.19 665 TRP A O 1
ATOM 5484 N N . CYS A 1 666 ? 16.141 13.508 -2.199 1 96.81 666 CYS A N 1
ATOM 5485 C CA . CYS A 1 666 ? 14.805 13.039 -2.572 1 96.81 666 CYS A CA 1
ATOM 5486 C C . CYS A 1 666 ? 14.688 12.875 -4.082 1 96.81 666 CYS A C 1
ATOM 5488 O O . CYS A 1 666 ? 14.055 11.938 -4.562 1 96.81 666 CYS A O 1
ATOM 5490 N N . PHE A 1 667 ? 15.344 13.773 -4.879 1 97.06 667 PHE A N 1
ATOM 5491 C CA . PHE A 1 667 ? 14.883 13.867 -6.258 1 97.06 667 PHE A CA 1
ATOM 5492 C C . PHE A 1 667 ? 16.062 13.781 -7.227 1 97.06 667 PHE A C 1
ATOM 5494 O O . PHE A 1 667 ? 15.859 13.672 -8.438 1 97.06 667 PHE A O 1
ATOM 5501 N N . CYS A 1 668 ? 17.297 13.805 -6.734 1 96.44 668 CYS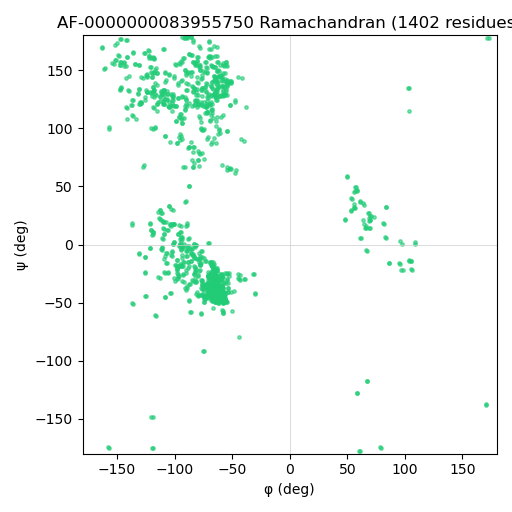 A N 1
ATOM 5502 C CA . CYS A 1 668 ? 18.422 13.898 -7.652 1 96.44 668 CYS A CA 1
ATOM 5503 C C . CYS A 1 668 ? 19.422 12.766 -7.414 1 96.44 668 CYS A C 1
ATOM 5505 O O . CYS A 1 668 ? 20.344 12.57 -8.203 1 96.44 668 CYS A O 1
ATOM 5507 N N . GLU A 1 669 ? 19.266 12.039 -6.355 1 92.12 669 GLU A N 1
ATOM 5508 C CA . GLU A 1 669 ? 20.125 10.883 -6.09 1 92.12 669 GLU A CA 1
ATOM 5509 C C . GLU A 1 669 ? 19.531 9.609 -6.691 1 92.12 669 GLU A C 1
ATOM 5511 O O . GLU A 1 669 ? 18.328 9.391 -6.613 1 92.12 669 GLU A O 1
ATOM 5516 N N . GLU A 1 670 ? 20.344 8.812 -7.258 1 85.81 670 GLU A N 1
ATOM 5517 C CA . GLU A 1 670 ? 19.891 7.566 -7.875 1 85.81 670 GLU A CA 1
ATOM 5518 C C . GLU A 1 670 ? 19.641 6.484 -6.824 1 85.81 670 GLU A C 1
ATOM 5520 O O . GLU A 1 670 ? 20.375 6.395 -5.836 1 85.81 670 GLU A O 1
ATOM 5525 N N . PRO A 1 671 ? 18.766 5.559 -7.109 1 85.12 671 PRO A N 1
ATOM 5526 C CA . PRO A 1 671 ? 17.766 5.637 -8.172 1 85.12 671 PRO A CA 1
ATOM 5527 C C . PRO A 1 671 ? 16.703 6.711 -7.906 1 85.12 671 PRO A C 1
ATOM 5529 O O . PRO A 1 671 ? 16.156 6.777 -6.809 1 85.12 671 PRO A O 1
ATOM 5532 N N . MET A 1 672 ? 16.438 7.492 -8.953 1 87.56 672 MET A N 1
ATOM 5533 C CA . MET A 1 672 ? 15.5 8.609 -8.82 1 87.56 672 MET A CA 1
ATOM 5534 C C . MET A 1 672 ? 14.062 8.125 -8.891 1 87.56 672 MET A C 1
ATOM 5536 O O . MET A 1 672 ? 13.797 6.996 -9.297 1 87.56 672 MET A O 1
ATOM 5540 N N . VAL A 1 673 ? 13.188 8.961 -8.414 1 88.88 673 VAL A N 1
ATOM 5541 C CA . VAL A 1 673 ? 11.773 8.617 -8.367 1 88.88 673 VAL A CA 1
ATOM 5542 C C . VAL A 1 673 ? 10.969 9.586 -9.242 1 88.88 673 VAL A C 1
ATOM 5544 O O . VAL A 1 673 ? 11.344 10.75 -9.375 1 88.88 673 VAL A O 1
ATOM 5547 N N . ASP A 1 674 ? 9.938 9.07 -9.781 1 89.88 674 ASP A N 1
ATOM 5548 C CA . ASP A 1 674 ? 9.023 9.891 -10.578 1 89.88 674 ASP A CA 1
ATOM 5549 C C . ASP A 1 674 ? 7.73 10.164 -9.82 1 89.88 674 ASP A C 1
ATOM 5551 O O . ASP A 1 674 ? 7.016 9.234 -9.438 1 89.88 674 ASP A O 1
ATOM 5555 N N . LEU A 1 675 ? 7.453 11.375 -9.57 1 94.38 675 LEU A N 1
ATOM 5556 C CA . LEU A 1 675 ? 6.223 11.82 -8.93 1 94.38 675 LEU A CA 1
ATOM 5557 C C . LEU A 1 675 ? 5.473 12.812 -9.812 1 94.38 675 LEU A C 1
ATOM 5559 O O . LEU A 1 675 ? 6.059 13.398 -10.727 1 94.38 675 LEU A O 1
ATOM 5563 N N . SER A 1 676 ? 4.195 12.984 -9.508 1 92.5 676 SER A N 1
ATOM 5564 C CA . SER A 1 676 ? 3.385 13.945 -10.242 1 92.5 676 SER A CA 1
ATOM 5565 C C . SER A 1 676 ? 3.973 15.352 -10.156 1 92.5 676 SER A C 1
ATOM 5567 O O . SER A 1 676 ? 4.375 15.797 -9.078 1 92.5 676 SER A O 1
ATOM 5569 N N . ASP A 1 677 ? 4.078 16.062 -11.258 1 93.81 677 ASP A N 1
ATOM 5570 C CA . ASP A 1 677 ? 4.516 17.453 -11.383 1 93.81 677 ASP A CA 1
ATOM 5571 C C . ASP A 1 677 ? 6.004 17.578 -11.07 1 93.81 677 ASP A C 1
ATOM 5573 O O . ASP A 1 677 ? 6.477 18.672 -10.75 1 93.81 677 ASP A O 1
ATOM 5577 N N . VAL A 1 678 ? 6.699 16.547 -11.031 1 96.75 678 VAL A N 1
ATOM 5578 C CA . VAL A 1 678 ? 8.156 16.516 -10.984 1 96.75 678 VAL A CA 1
ATOM 5579 C C . VAL A 1 678 ? 8.711 16.078 -12.344 1 96.75 678 VAL A C 1
ATOM 5581 O O . VAL A 1 678 ? 8.234 15.109 -12.93 1 96.75 678 VAL A O 1
ATOM 5584 N N . PRO A 1 679 ? 9.656 16.859 -12.867 1 97.31 679 PRO A N 1
ATOM 5585 C CA . PRO A 1 679 ? 10.195 16.438 -14.164 1 97.31 679 PRO A CA 1
ATOM 5586 C C . PRO A 1 679 ? 10.648 14.984 -14.164 1 97.31 679 PRO A C 1
ATOM 5588 O O . PRO A 1 679 ? 11.242 14.523 -13.188 1 97.31 679 PRO A O 1
ATOM 5591 N N . GLU A 1 680 ? 10.398 14.297 -15.242 1 94.12 680 GLU A N 1
ATOM 5592 C CA . GLU A 1 680 ? 10.641 12.859 -15.367 1 94.12 680 GLU A CA 1
ATOM 5593 C C . GLU A 1 680 ? 12.125 12.539 -15.172 1 94.12 680 GLU A C 1
ATOM 5595 O O . GLU A 1 680 ? 12.992 13.281 -15.633 1 94.12 680 GLU A O 1
ATOM 5600 N N . THR A 1 681 ? 12.375 11.398 -14.57 1 91.44 681 THR A N 1
ATOM 5601 C CA . THR A 1 681 ? 13.742 10.93 -14.375 1 91.44 681 THR A CA 1
ATOM 5602 C C . THR A 1 681 ? 14.461 10.781 -15.711 1 91.44 681 THR A C 1
ATOM 5604 O O . THR A 1 681 ? 13.875 10.297 -16.688 1 91.44 681 THR A O 1
ATOM 5607 N N . GLY A 1 682 ? 15.727 11.234 -15.812 1 89.44 682 GLY A N 1
ATOM 5608 C CA . GLY A 1 682 ? 16.531 11.125 -17.016 1 89.44 682 GLY A CA 1
ATOM 5609 C C . GLY A 1 682 ? 16.312 12.273 -17.984 1 89.44 682 GLY A C 1
ATOM 5610 O O . GLY A 1 682 ? 17.109 12.469 -18.906 1 89.44 682 GLY A O 1
ATOM 5611 N N . SER A 1 683 ? 15.234 13.047 -17.812 1 95.62 683 SER A N 1
ATOM 5612 C CA . SER A 1 683 ? 14.961 14.172 -18.703 1 95.62 683 SER A CA 1
ATOM 5613 C C . SER A 1 683 ? 15.977 15.289 -18.5 1 95.62 683 SER A C 1
ATOM 5615 O O . SER A 1 683 ? 16.641 15.359 -17.469 1 95.62 683 SER A O 1
ATOM 5617 N N . ASN A 1 684 ? 16.047 16.125 -19.5 1 97.38 684 ASN A N 1
ATOM 5618 C CA . ASN A 1 684 ? 16.922 17.297 -19.391 1 97.38 684 ASN A CA 1
ATOM 5619 C C . ASN A 1 684 ? 16.406 18.266 -18.344 1 97.38 684 ASN A C 1
ATOM 5621 O O . ASN A 1 684 ? 17.203 18.891 -17.625 1 97.38 684 ASN A O 1
ATOM 5625 N N . THR A 1 685 ? 15.148 18.375 -18.281 1 98.06 685 THR A N 1
ATOM 5626 C CA . THR A 1 685 ? 14.555 19.266 -17.281 1 98.06 685 THR A CA 1
ATOM 5627 C C . THR A 1 685 ? 14.914 18.828 -15.875 1 98.06 685 THR A C 1
ATOM 5629 O O . THR A 1 685 ? 15.188 19.656 -15.008 1 98.06 685 THR A O 1
ATOM 5632 N N . ARG A 1 686 ? 14.844 17.516 -15.609 1 97.69 686 ARG A N 1
ATOM 5633 C CA . ARG A 1 686 ? 15.242 16.984 -14.305 1 97.69 686 ARG A CA 1
ATOM 5634 C C . ARG A 1 686 ? 16.703 17.312 -14.008 1 97.69 686 ARG A C 1
ATOM 5636 O O . ARG A 1 686 ? 17.047 17.703 -12.891 1 97.69 686 ARG A O 1
ATOM 5643 N N . LYS A 1 687 ? 17.531 17.188 -14.938 1 97.88 687 LYS A N 1
ATOM 5644 C CA . LYS A 1 687 ? 18.953 17.5 -14.789 1 97.88 687 LYS A CA 1
ATOM 5645 C C . LYS A 1 687 ? 19.156 18.969 -14.477 1 97.88 687 LYS A C 1
ATOM 5647 O O . LYS A 1 687 ? 20 19.328 -13.641 1 97.88 687 LYS A O 1
ATOM 5652 N N . ASP A 1 688 ? 18.406 19.781 -15.188 1 98.38 688 ASP A N 1
ATOM 5653 C CA . ASP A 1 688 ? 18.5 21.234 -14.969 1 98.38 688 ASP A CA 1
ATOM 5654 C C . ASP A 1 688 ? 18.078 21.609 -13.547 1 98.38 688 ASP A C 1
ATOM 5656 O O . ASP A 1 688 ? 18.719 22.453 -12.914 1 98.38 688 ASP A O 1
ATOM 5660 N N . VAL A 1 689 ? 17.047 20.984 -13.062 1 98.25 689 VAL A N 1
ATOM 5661 C CA . VAL A 1 689 ? 16.578 21.234 -11.703 1 98.25 689 VAL A CA 1
ATOM 5662 C C . VAL A 1 689 ? 17.672 20.828 -10.711 1 98.25 689 VAL A C 1
ATOM 5664 O O . VAL A 1 689 ? 17.969 21.578 -9.773 1 98.25 689 VAL A O 1
ATOM 5667 N N . CYS A 1 690 ? 18.234 19.656 -10.891 1 98.38 690 CYS A N 1
ATOM 5668 C CA . CYS A 1 690 ? 19.266 19.156 -9.984 1 98.38 690 CYS A CA 1
ATOM 5669 C C . CYS A 1 690 ? 20.484 20.062 -10 1 98.38 690 CYS A C 1
ATOM 5671 O O . CYS A 1 690 ? 21.094 20.312 -8.953 1 98.38 690 CYS A O 1
ATOM 5673 N N . ARG A 1 691 ? 20.844 20.547 -11.18 1 98.25 691 ARG A N 1
ATOM 5674 C CA . ARG A 1 691 ? 21.953 21.484 -11.289 1 98.25 691 ARG A CA 1
ATOM 5675 C C . ARG A 1 691 ? 21.625 22.797 -10.562 1 98.25 691 ARG A C 1
ATOM 5677 O O . ARG A 1 691 ? 22.484 23.359 -9.875 1 98.25 691 ARG A O 1
ATOM 5684 N N . ALA A 1 692 ? 20.453 23.266 -10.758 1 98.19 692 ALA A N 1
ATOM 5685 C CA . ALA A 1 692 ? 20.047 24.5 -10.109 1 98.19 692 ALA A CA 1
ATOM 5686 C C . ALA A 1 692 ? 20.109 24.391 -8.594 1 98.19 692 ALA A C 1
ATOM 5688 O O . ALA A 1 692 ? 20.547 25.312 -7.91 1 98.19 692 ALA A O 1
ATOM 5689 N N . ILE A 1 693 ? 19.641 23.266 -8.047 1 98.38 693 ILE A N 1
ATOM 5690 C CA . ILE A 1 693 ? 19.672 23.047 -6.605 1 98.38 693 ILE A CA 1
ATOM 5691 C C . ILE A 1 693 ? 21.125 22.984 -6.125 1 98.38 693 ILE A C 1
ATOM 5693 O O . ILE A 1 693 ? 21.469 23.578 -5.098 1 98.38 693 ILE A O 1
ATOM 5697 N N . THR A 1 694 ? 21.969 22.281 -6.844 1 98.12 694 THR A N 1
ATOM 5698 C CA . THR A 1 694 ? 23.375 22.156 -6.5 1 98.12 694 THR A CA 1
ATOM 5699 C C . THR A 1 694 ? 24.062 23.516 -6.508 1 98.12 694 THR A C 1
ATOM 5701 O O . THR A 1 694 ? 24.812 23.844 -5.59 1 98.12 694 THR A O 1
ATOM 5704 N N . ASN A 1 695 ? 23.781 24.281 -7.551 1 97.25 695 ASN A N 1
ATOM 5705 C CA . ASN A 1 695 ? 24.328 25.625 -7.637 1 97.25 695 ASN A CA 1
ATOM 5706 C C . ASN A 1 695 ? 23.891 26.5 -6.457 1 97.25 695 ASN A C 1
ATOM 5708 O O . ASN A 1 695 ? 24.688 27.281 -5.938 1 97.25 695 ASN A O 1
ATOM 5712 N N . HIS A 1 696 ? 22.641 26.375 -6.102 1 97.56 696 HIS A N 1
ATOM 5713 C CA . HIS A 1 696 ? 22.156 27.156 -4.969 1 97.56 696 HIS A CA 1
ATOM 5714 C C . HIS A 1 696 ? 22.812 26.719 -3.666 1 97.56 696 HIS A C 1
ATOM 5716 O O . HIS A 1 696 ? 23.109 27.547 -2.809 1 97.56 696 HIS A O 1
ATOM 5722 N N . MET A 1 697 ? 22.938 25.453 -3.494 1 96.69 697 MET A N 1
ATOM 5723 C CA . MET A 1 697 ? 23.625 24.922 -2.314 1 96.69 697 MET A CA 1
ATOM 5724 C C . MET A 1 697 ? 25.047 25.469 -2.229 1 96.69 697 MET A C 1
ATOM 5726 O O . MET A 1 697 ? 25.516 25.844 -1.146 1 96.69 697 MET A O 1
ATOM 5730 N N . ASP A 1 698 ? 25.734 25.547 -3.326 1 96.44 698 ASP A N 1
ATOM 5731 C CA . ASP A 1 698 ? 27.078 26.094 -3.375 1 96.44 698 ASP A CA 1
ATOM 5732 C C . ASP A 1 698 ? 27.094 27.578 -3 1 96.44 698 ASP A C 1
ATOM 5734 O O . ASP A 1 698 ? 28 28.047 -2.311 1 96.44 698 ASP A O 1
ATOM 5738 N N . PHE A 1 699 ? 26.156 28.234 -3.48 1 97.06 699 PHE A N 1
ATOM 5739 C CA . PHE A 1 699 ? 26 29.641 -3.127 1 97.06 699 PHE A CA 1
ATOM 5740 C C . PHE A 1 699 ? 25.812 29.797 -1.622 1 97.06 699 PHE A C 1
ATOM 5742 O O . PHE A 1 699 ? 26.422 30.672 -1.008 1 97.06 699 PHE A O 1
ATOM 5749 N N . LEU A 1 700 ? 24.984 28.953 -1.028 1 96.56 700 LEU A N 1
ATOM 5750 C CA . LEU A 1 700 ? 24.688 29.047 0.396 1 96.56 700 LEU A CA 1
ATOM 5751 C C . LEU A 1 700 ? 25.938 28.797 1.233 1 96.56 700 LEU A C 1
ATOM 5753 O O . LEU A 1 700 ? 26.062 29.328 2.338 1 96.56 700 LEU A O 1
ATOM 5757 N N . LYS A 1 701 ? 26.891 28.078 0.746 1 92.75 701 LYS A N 1
ATOM 5758 C CA . LYS A 1 701 ? 28.125 27.781 1.46 1 92.75 701 LYS A CA 1
ATOM 5759 C C . LYS A 1 701 ? 29 29.031 1.569 1 92.75 701 LYS A C 1
ATOM 5761 O O . LYS A 1 701 ? 29.844 29.125 2.473 1 92.75 701 LYS A O 1
ATOM 5766 N N . THR A 1 702 ? 28.844 29.922 0.64 1 88.62 702 THR A N 1
ATOM 5767 C CA . THR A 1 702 ? 29.672 31.109 0.605 1 88.62 702 THR A CA 1
ATOM 5768 C C . THR A 1 702 ? 29.047 32.219 1.429 1 88.62 702 THR A C 1
ATOM 5770 O O . THR A 1 702 ? 29.703 33.25 1.706 1 88.62 702 THR A O 1
ATOM 5773 N N . GLU A 1 703 ? 27.859 32.125 1.765 1 81.56 703 GLU A N 1
ATOM 5774 C CA . GLU A 1 703 ? 27.125 33.156 2.482 1 81.56 703 GLU A CA 1
ATOM 5775 C C . GLU A 1 703 ? 27 32.812 3.967 1 81.56 703 GLU A C 1
ATOM 5777 O O . GLU A 1 703 ? 26.797 31.656 4.332 1 81.56 703 GLU A O 1
ATOM 5782 N N . MET B 1 1 ? -35.219 -59.531 26.656 1 22.78 1 MET B N 1
ATOM 5783 C CA . MET B 1 1 ? -33.938 -59.125 26.125 1 22.78 1 MET B CA 1
ATOM 5784 C C . MET B 1 1 ? -33.906 -57.656 25.75 1 22.78 1 MET B C 1
ATOM 5786 O O . MET B 1 1 ? -34.688 -57.219 24.922 1 22.78 1 MET B O 1
ATOM 5790 N N . ILE B 1 2 ? -33.75 -56.719 26.719 1 26.7 2 ILE B N 1
ATOM 5791 C CA . ILE B 1 2 ? -34.031 -55.312 26.672 1 26.7 2 ILE B CA 1
ATOM 5792 C C . ILE B 1 2 ? -33.094 -54.625 25.688 1 26.7 2 ILE B C 1
ATOM 5794 O O . ILE B 1 2 ? -31.891 -54.656 25.844 1 26.7 2 ILE B O 1
ATOM 5798 N N . SER B 1 3 ? -33.469 -54.469 24.359 1 27.16 3 SER B N 1
ATOM 5799 C CA . SER B 1 3 ? -32.875 -53.844 23.172 1 27.16 3 SER B CA 1
ATOM 5800 C C . SER B 1 3 ? -32.625 -52.375 23.391 1 27.16 3 SER B C 1
ATOM 5802 O O . SER B 1 3 ? -33.562 -51.594 23.609 1 27.16 3 SER B O 1
ATOM 5804 N N . PHE B 1 4 ? -31.672 -52.062 24.281 1 33.38 4 PHE B N 1
ATOM 5805 C CA . PHE B 1 4 ? -31.391 -50.625 24.438 1 33.38 4 PHE B CA 1
ATOM 5806 C C . PHE B 1 4 ? -31.062 -50 23.094 1 33.38 4 PHE B C 1
ATOM 5808 O O . PHE B 1 4 ? -30.156 -50.438 22.391 1 33.38 4 PHE B O 1
ATOM 5815 N N . PRO B 1 5 ? -32 -49.375 22.453 1 37.03 5 PRO B N 1
ATOM 5816 C CA . PRO B 1 5 ? -31.844 -48.656 21.203 1 37.03 5 PRO B CA 1
ATOM 5817 C C . PRO B 1 5 ? -30.75 -47.594 21.266 1 37.03 5 PRO B C 1
ATOM 5819 O O . PRO B 1 5 ? -30.859 -46.625 22 1 37.03 5 PRO B O 1
ATOM 5822 N N . LEU B 1 6 ? -29.484 -48.062 21.469 1 38.81 6 LEU B N 1
ATOM 5823 C CA . LEU B 1 6 ? -28.375 -47.125 21.406 1 38.81 6 LEU B CA 1
ATOM 5824 C C . LEU B 1 6 ? -28.594 -46.125 20.266 1 38.81 6 LEU B C 1
ATOM 5826 O O . LEU B 1 6 ? -28.781 -46.531 19.125 1 38.81 6 LEU B O 1
ATOM 5830 N N . SER B 1 7 ? -29.25 -45.062 20.625 1 41.25 7 SER B N 1
ATOM 5831 C CA . SER B 1 7 ? -29.531 -44.031 19.656 1 41.25 7 SER B CA 1
ATOM 5832 C C . SER B 1 7 ? -28.297 -43.719 18.797 1 41.25 7 SER B C 1
ATOM 5834 O O . SER B 1 7 ? -27.172 -44 19.188 1 41.25 7 SER B O 1
ATOM 5836 N N . SER B 1 8 ? -28.5 -43.406 17.484 1 43.38 8 SER B N 1
ATOM 5837 C CA . SER B 1 8 ? -27.531 -43.062 16.438 1 43.38 8 SER B CA 1
ATOM 5838 C C . SER B 1 8 ? -26.484 -42.062 16.969 1 43.38 8 SER B C 1
ATOM 5840 O O . SER B 1 8 ? -25.312 -42.156 16.609 1 43.38 8 SER B O 1
ATOM 5842 N N . ARG B 1 9 ? -26.844 -41.344 17.922 1 51.09 9 ARG B N 1
ATOM 5843 C CA . ARG B 1 9 ? -25.922 -40.406 18.5 1 51.09 9 ARG B CA 1
ATOM 5844 C C . ARG B 1 9 ? -24.953 -41.062 19.453 1 51.09 9 ARG B C 1
ATOM 5846 O O . ARG B 1 9 ? -23.766 -40.75 19.469 1 51.09 9 ARG B O 1
ATOM 5853 N N . MET B 1 10 ? -25.625 -41.875 20.203 1 47.47 10 MET B N 1
ATOM 5854 C CA . MET B 1 10 ? -24.781 -42.562 21.172 1 47.47 10 MET B CA 1
ATOM 5855 C C . MET B 1 10 ? -23.797 -43.469 20.469 1 47.47 10 MET B C 1
ATOM 5857 O O . MET B 1 10 ? -22.641 -43.594 20.875 1 47.47 10 MET B O 1
ATOM 5861 N N . ILE B 1 11 ? -24.188 -44.031 19.344 1 44.91 11 ILE B N 1
ATOM 5862 C CA . ILE B 1 11 ? -23.297 -44.875 18.531 1 44.91 11 ILE B CA 1
ATOM 5863 C C . ILE B 1 11 ? -22.234 -43.969 17.891 1 44.91 11 ILE B C 1
ATOM 5865 O O . ILE B 1 11 ? -21.047 -44.344 17.875 1 44.91 11 ILE B O 1
ATOM 5869 N N . LYS B 1 12 ? -22.672 -42.812 17.516 1 46.47 12 LYS B N 1
ATOM 5870 C CA . LYS B 1 12 ? -21.719 -41.844 16.969 1 46.47 12 LYS B CA 1
ATOM 5871 C C . LYS B 1 12 ? -20.719 -41.406 18.031 1 46.47 12 LYS B C 1
ATOM 5873 O O . LYS B 1 12 ? -19.516 -41.375 17.766 1 46.47 12 LYS B O 1
ATOM 5878 N N . TYR B 1 13 ? -21.266 -41.188 19.234 1 48.69 13 TYR B N 1
ATOM 5879 C CA . TYR B 1 13 ? -20.359 -40.812 20.312 1 48.69 13 TYR B CA 1
ATOM 5880 C C . TYR B 1 13 ? -19.484 -41.969 20.719 1 48.69 13 TYR B C 1
ATOM 5882 O O . TYR B 1 13 ? -18.297 -41.812 21 1 48.69 13 TYR B O 1
ATOM 5890 N N . ALA B 1 14 ? -20.016 -43.156 20.719 1 46.62 14 ALA B N 1
ATOM 5891 C CA . ALA B 1 14 ? -19.234 -44.344 21.047 1 46.62 14 ALA B CA 1
ATOM 5892 C C . ALA B 1 14 ? -18.188 -44.625 19.969 1 46.62 14 ALA B C 1
ATOM 5894 O O . ALA B 1 14 ? -17.031 -44.938 20.281 1 46.62 14 ALA B O 1
ATOM 5895 N N . PHE B 1 15 ? -18.5 -44.406 18.734 1 44.44 15 PHE B N 1
ATOM 5896 C CA . PHE B 1 15 ? -17.547 -44.594 17.641 1 44.44 15 PHE B CA 1
ATOM 5897 C C . PHE B 1 15 ? -16.484 -43.5 17.656 1 44.44 15 PHE B C 1
ATOM 5899 O O . PHE B 1 15 ? -15.297 -43.75 17.469 1 44.44 15 PHE B O 1
ATOM 5906 N N . ILE B 1 16 ? -16.938 -42.312 17.984 1 46.34 16 ILE B N 1
ATOM 5907 C CA . ILE B 1 16 ? -15.969 -41.25 18.125 1 46.34 16 ILE B CA 1
ATOM 5908 C C . ILE B 1 16 ? -15.086 -41.469 19.344 1 46.34 16 ILE B C 1
ATOM 5910 O O . ILE B 1 16 ? -13.867 -41.281 19.281 1 46.34 16 ILE B O 1
ATOM 5914 N N . ALA B 1 17 ? -15.719 -41.969 20.406 1 46.06 17 ALA B N 1
ATOM 5915 C CA . ALA B 1 17 ? -14.922 -42.344 21.562 1 46.06 17 ALA B CA 1
ATOM 5916 C C . ALA B 1 17 ? -14 -43.531 21.25 1 46.06 17 ALA B C 1
ATOM 5918 O O . ALA B 1 17 ? -12.82 -43.5 21.625 1 46.06 17 ALA B O 1
ATOM 5919 N N . LEU B 1 18 ? -14.492 -44.469 20.578 1 44.47 18 LEU B N 1
ATOM 5920 C CA . LEU B 1 18 ? -13.672 -45.594 20.203 1 44.47 18 LEU B CA 1
ATOM 5921 C C . LEU B 1 18 ? -12.609 -45.188 19.172 1 44.47 18 LEU B C 1
ATOM 5923 O O . LEU B 1 18 ? -11.461 -45.625 19.266 1 44.47 18 LEU B O 1
ATOM 5927 N N . LEU B 1 19 ? -12.945 -44.312 18.312 1 45.12 19 LEU B N 1
ATOM 5928 C CA . LEU B 1 19 ? -11.984 -43.781 17.359 1 45.12 19 LEU B CA 1
ATOM 5929 C C . LEU B 1 19 ? -10.977 -42.875 18.047 1 45.12 19 LEU B C 1
ATOM 5931 O O . LEU B 1 19 ? -9.781 -42.938 17.75 1 45.12 19 LEU B O 1
ATOM 5935 N N . LEU B 1 20 ? -11.5 -42.125 18.938 1 46.75 20 LEU B N 1
ATOM 5936 C CA . LEU B 1 20 ? -10.562 -41.344 19.734 1 46.75 20 LEU B CA 1
ATOM 5937 C C . LEU B 1 20 ? -9.703 -42.25 20.609 1 46.75 20 LEU B C 1
ATOM 5939 O O . LEU B 1 20 ? -8.492 -42.062 20.734 1 46.75 20 LEU B O 1
ATOM 5943 N N . LEU B 1 21 ? -10.375 -43.25 21.141 1 45.78 21 LEU 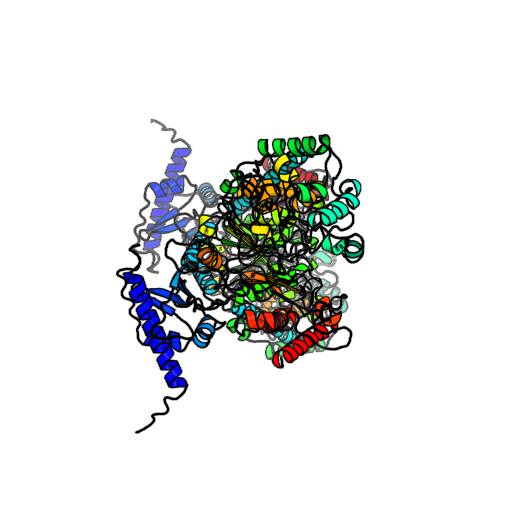B N 1
ATOM 5944 C CA . LEU B 1 21 ? -9.609 -44.281 21.859 1 45.78 21 LEU B CA 1
ATOM 5945 C C . LEU B 1 21 ? -8.703 -45.031 20.922 1 45.78 21 LEU B C 1
ATOM 5947 O O . LEU B 1 21 ? -7.559 -45.344 21.266 1 45.78 21 LEU B O 1
ATOM 5951 N N . THR B 1 22 ? -9.164 -45.312 19.734 1 46 22 THR B N 1
ATOM 5952 C CA . THR B 1 22 ? -8.336 -45.938 18.719 1 46 22 THR B CA 1
ATOM 5953 C C . THR B 1 22 ? -7.246 -44.969 18.234 1 46 22 THR B C 1
ATOM 5955 O O . THR B 1 22 ? -6.082 -45.375 18.109 1 46 22 THR B O 1
ATOM 5958 N N . PHE B 1 23 ? -7.625 -43.781 18.062 1 48.72 23 PHE B N 1
ATOM 5959 C CA . PHE B 1 23 ? -6.617 -42.781 17.703 1 48.72 23 PHE B CA 1
ATOM 5960 C C . PHE B 1 23 ? -5.68 -42.531 18.875 1 48.72 23 PHE B C 1
ATOM 5962 O O . PHE B 1 23 ? -4.465 -42.406 18.688 1 48.72 23 PHE B O 1
ATOM 5969 N N . ILE B 1 24 ? -6.266 -42.562 20.016 1 47 24 ILE B N 1
ATOM 5970 C CA . ILE B 1 24 ? -5.422 -42.562 21.203 1 47 24 ILE B CA 1
ATOM 5971 C C . ILE B 1 24 ? -4.574 -43.812 21.234 1 47 24 ILE B C 1
ATOM 5973 O O . ILE B 1 24 ? -3.367 -43.75 21.484 1 47 24 ILE B O 1
ATOM 5977 N N . ASN B 1 25 ? -5.227 -44.906 20.938 1 44.66 25 ASN B N 1
ATOM 5978 C CA . ASN B 1 25 ? -4.488 -46.156 20.906 1 44.66 25 ASN B CA 1
ATOM 5979 C C . ASN B 1 25 ? -3.506 -46.219 19.734 1 44.66 25 ASN B C 1
ATOM 5981 O O . ASN B 1 25 ? -2.393 -46.719 19.875 1 44.66 25 ASN B O 1
ATOM 5985 N N . ILE B 1 26 ? -3.846 -45.656 18.625 1 46.84 26 ILE B N 1
ATOM 5986 C CA . ILE B 1 26 ? -2.947 -45.531 17.484 1 46.84 26 ILE B CA 1
ATOM 5987 C C . ILE B 1 26 ? -1.814 -44.562 17.812 1 46.84 26 ILE B C 1
ATOM 5989 O O . ILE B 1 26 ? -0.644 -44.875 17.562 1 46.84 26 ILE B O 1
ATOM 5993 N N . MET B 1 27 ? -2.15 -43.5 18.375 1 45.88 27 MET B N 1
ATOM 5994 C CA . MET B 1 27 ? -1.109 -42.562 18.766 1 45.88 27 MET B CA 1
ATOM 5995 C C . MET B 1 27 ? -0.239 -43.156 19.875 1 45.88 27 MET B C 1
ATOM 5997 O O . MET B 1 27 ? 0.983 -43 19.859 1 45.88 27 MET B O 1
ATOM 6001 N N . VAL B 1 28 ? -0.872 -44.031 20.656 1 43.78 28 VAL B N 1
ATOM 6002 C CA . VAL B 1 28 ? -0.13 -44.781 21.656 1 43.78 28 VAL B CA 1
ATOM 6003 C C . VAL B 1 28 ? 0.646 -45.906 20.969 1 43.78 28 VAL B C 1
ATOM 6005 O O . VAL B 1 28 ? 1.807 -46.156 21.297 1 43.78 28 VAL B O 1
ATOM 6008 N N . ALA B 1 29 ? 0.13 -46.562 19.953 1 42.44 29 ALA B N 1
ATOM 6009 C CA . ALA B 1 29 ? 0.835 -47.625 19.234 1 42.44 29 ALA B CA 1
ATOM 6010 C C . ALA B 1 29 ? 1.925 -47.031 18.328 1 42.44 29 ALA B C 1
ATOM 6012 O O . ALA B 1 29 ? 2.984 -47.656 18.156 1 42.44 29 ALA B O 1
ATOM 6013 N N . MET B 1 30 ? 1.613 -46.031 17.594 1 42.06 30 MET B N 1
ATOM 6014 C CA . MET B 1 30 ? 2.666 -45.406 16.812 1 42.06 30 MET B CA 1
ATOM 6015 C C . MET B 1 30 ? 3.83 -45 17.703 1 42.06 30 MET B C 1
ATOM 6017 O O . MET B 1 30 ? 4.973 -44.906 17.25 1 42.06 30 MET B O 1
ATOM 6021 N N . GLN B 1 31 ? 3.58 -44.719 18.797 1 39.78 31 GLN B N 1
ATOM 6022 C CA . GLN B 1 31 ? 4.68 -44.531 19.734 1 39.78 31 GLN B CA 1
ATOM 6023 C C . GLN B 1 31 ? 5.453 -45.844 19.938 1 39.78 31 GLN B C 1
ATOM 6025 O O . GLN B 1 31 ? 6.668 -45.812 20.141 1 39.78 31 GLN B O 1
ATOM 6030 N N . ARG B 1 32 ? 4.805 -46.906 19.906 1 38.91 32 ARG B N 1
ATOM 6031 C CA . ARG B 1 32 ? 5.551 -48.156 20.125 1 38.91 32 ARG B CA 1
ATOM 6032 C C . ARG B 1 32 ? 6.387 -48.5 18.906 1 38.91 32 ARG B C 1
ATOM 6034 O O . ARG B 1 32 ? 7.434 -49.156 19.031 1 38.91 32 ARG B O 1
ATOM 6041 N N . ALA B 1 33 ? 5.887 -48.406 17.719 1 35.53 33 ALA B N 1
ATOM 6042 C CA . ALA B 1 33 ? 6.648 -49 16.625 1 35.53 33 ALA B CA 1
ATOM 6043 C C . ALA B 1 33 ? 7.832 -48.094 16.25 1 35.53 33 ALA B C 1
ATOM 6045 O O . ALA B 1 33 ? 8.859 -48.594 15.781 1 35.53 33 ALA B O 1
ATOM 6046 N N . SER B 1 34 ? 7.59 -46.781 15.828 1 36.59 34 SER B N 1
ATOM 6047 C CA . SER B 1 34 ? 8.766 -46.281 15.133 1 36.59 34 SER B CA 1
ATOM 6048 C C . SER B 1 34 ? 9.938 -46.094 16.078 1 36.59 34 SER B C 1
ATOM 6050 O O . SER B 1 34 ? 9.758 -45.656 17.219 1 36.59 34 SER B O 1
ATOM 6052 N N . SER B 1 35 ? 11.055 -46.719 16.047 1 36.16 35 SER B N 1
ATOM 6053 C CA . SER B 1 35 ? 12.422 -46.5 16.5 1 36.16 35 SER B CA 1
ATOM 6054 C C . SER B 1 35 ? 12.766 -45.031 16.516 1 36.16 35 SER B C 1
ATOM 6056 O O . SER B 1 35 ? 13.828 -44.625 17 1 36.16 35 SER B O 1
ATOM 6058 N N . ASP B 1 36 ? 12.391 -44.219 15.531 1 34.81 36 ASP B N 1
ATOM 6059 C CA . ASP B 1 36 ? 12.805 -42.844 15.727 1 34.81 36 ASP B CA 1
ATOM 6060 C C . ASP B 1 36 ? 12.086 -42.219 16.922 1 34.81 36 ASP B C 1
ATOM 6062 O O . ASP B 1 36 ? 10.867 -42.344 17.047 1 34.81 36 ASP B O 1
ATOM 6066 N N . SER B 1 37 ? 12.82 -41.938 18.141 1 35.53 37 SER B N 1
ATOM 6067 C CA . SER B 1 37 ? 12.742 -41.594 19.562 1 35.53 37 SER B CA 1
ATOM 6068 C C . SER B 1 37 ? 11.734 -40.5 19.828 1 35.53 37 SER B C 1
ATOM 6070 O O . SER B 1 37 ? 11.453 -40.156 20.984 1 35.53 37 SER B O 1
ATOM 6072 N N . ALA B 1 38 ? 11.453 -39.625 18.969 1 34.19 38 ALA B N 1
ATOM 6073 C CA . ALA B 1 38 ? 10.93 -38.375 19.516 1 34.19 38 ALA B CA 1
ATOM 6074 C C . ALA B 1 38 ? 9.555 -38.594 20.141 1 34.19 38 ALA B C 1
ATOM 6076 O O . ALA B 1 38 ? 9.141 -37.844 21.031 1 34.19 38 ALA B O 1
ATOM 6077 N N . PHE B 1 39 ? 8.594 -39.406 19.672 1 36.22 39 PHE B N 1
ATOM 6078 C CA . PHE B 1 39 ? 7.273 -39.531 20.281 1 36.22 39 PHE B CA 1
ATOM 6079 C C . PHE B 1 39 ? 7.25 -40.625 21.328 1 36.22 39 PHE B C 1
ATOM 6081 O O . PHE B 1 39 ? 6.211 -40.906 21.922 1 36.22 39 PHE B O 1
ATOM 6088 N N . SER B 1 40 ? 8.281 -41.406 21.531 1 36.56 40 SER B N 1
ATOM 6089 C CA . SER B 1 40 ? 8.164 -42.562 22.375 1 36.56 40 SER B CA 1
ATOM 6090 C C . SER B 1 40 ? 7.527 -42.219 23.719 1 36.56 40 SER B C 1
ATOM 6092 O O . SER B 1 40 ? 6.723 -43 24.25 1 36.56 40 SER B O 1
ATOM 6094 N N . SER B 1 41 ? 8.102 -41.25 24.516 1 33.75 41 SER B N 1
ATOM 6095 C CA . SER B 1 41 ? 7.809 -41.094 25.938 1 33.75 41 SER B CA 1
ATOM 6096 C C . SER B 1 41 ? 6.715 -40.062 26.172 1 33.75 41 SER B C 1
ATOM 6098 O O . SER B 1 41 ? 6.516 -39.625 27.312 1 33.75 41 SER B O 1
ATOM 6100 N N . ARG B 1 42 ? 5.992 -39.594 25.109 1 37.06 42 ARG B N 1
ATOM 6101 C CA . ARG B 1 42 ? 5.168 -38.469 25.531 1 37.06 42 ARG B CA 1
ATOM 6102 C C . ARG B 1 42 ? 3.789 -38.938 25.984 1 37.06 42 ARG B C 1
ATOM 6104 O O . ARG B 1 42 ? 3.199 -39.844 25.375 1 37.06 42 ARG B O 1
ATOM 6111 N N . ASN B 1 43 ? 3.344 -38.812 27.203 1 34.66 43 ASN B N 1
ATOM 6112 C CA . ASN B 1 43 ? 2.031 -39.031 27.797 1 34.66 43 ASN B CA 1
ATOM 6113 C C . ASN B 1 43 ? 0.99 -38.062 27.234 1 34.66 43 ASN B C 1
ATOM 6115 O O . ASN B 1 43 ? 1.21 -36.875 27.219 1 34.66 43 ASN B O 1
ATOM 6119 N N . PHE B 1 44 ? 0.164 -38.562 26.328 1 37.19 44 PHE B N 1
ATOM 6120 C CA . PHE B 1 44 ? -0.933 -37.719 25.875 1 37.19 44 PHE B CA 1
ATOM 6121 C C . PHE B 1 44 ? -2.037 -37.656 26.922 1 37.19 44 PHE B C 1
ATOM 6123 O O . PHE B 1 44 ? -2.426 -38.688 27.484 1 37.19 44 PHE B O 1
ATOM 6130 N N . ILE B 1 45 ? -2.174 -36.688 27.75 1 38.28 45 ILE B N 1
ATOM 6131 C CA . ILE B 1 45 ? -3.223 -36.438 28.734 1 38.28 45 ILE B CA 1
ATOM 6132 C C . ILE B 1 45 ? -4.445 -35.844 28.047 1 38.28 45 ILE B C 1
ATOM 6134 O O . ILE B 1 45 ? -4.391 -34.719 27.547 1 38.28 45 ILE B O 1
ATOM 6138 N N . ASN B 1 46 ? -5.219 -36.656 27.453 1 37.47 46 ASN B N 1
ATOM 6139 C CA . ASN B 1 46 ? -6.465 -36.062 26.984 1 37.47 46 ASN B CA 1
ATOM 6140 C C . ASN B 1 46 ? -7.387 -35.719 28.156 1 37.47 46 ASN B C 1
ATOM 6142 O O . ASN B 1 46 ? -7.812 -36.625 28.891 1 37.47 46 ASN B O 1
ATOM 6146 N N . LYS B 1 47 ? -7.309 -34.656 28.578 1 42.41 47 LYS B N 1
ATOM 6147 C CA . LYS B 1 47 ? -8.375 -34.281 29.516 1 42.41 47 LYS B CA 1
ATOM 6148 C C . LYS B 1 47 ? -9.75 -34.469 28.875 1 42.41 47 LYS B C 1
ATOM 6150 O O . LYS B 1 47 ? -9.891 -34.344 27.656 1 42.41 47 LYS B O 1
ATOM 6155 N N . MET B 1 48 ? -10.57 -35.062 29.562 1 41.31 48 MET B N 1
ATOM 6156 C CA . MET B 1 48 ? -11.969 -35.219 29.156 1 41.31 48 MET B CA 1
ATOM 6157 C C . MET B 1 48 ? -12.484 -33.938 28.484 1 41.31 48 MET B C 1
ATOM 6159 O O . MET B 1 48 ? -13.297 -34 27.562 1 41.31 48 MET B O 1
ATOM 6163 N N . SER B 1 49 ? -11.969 -32.844 28.844 1 43.66 49 SER B N 1
ATOM 6164 C CA . SER B 1 49 ? -12.383 -31.578 28.266 1 43.66 49 SER B CA 1
ATOM 6165 C C . SER B 1 49 ? -11.883 -31.438 26.844 1 43.66 49 SER B C 1
ATOM 6167 O O . SER B 1 49 ? -12.602 -30.938 25.969 1 43.66 49 SER B O 1
ATOM 6169 N N . ASP B 1 50 ? -10.75 -31.938 26.578 1 45.47 50 ASP B N 1
ATOM 6170 C CA . ASP B 1 50 ? -10.172 -31.812 25.234 1 45.47 50 ASP B CA 1
ATOM 6171 C C . ASP B 1 50 ? -10.859 -32.75 24.25 1 45.47 50 ASP B C 1
ATOM 6173 O O . ASP B 1 50 ? -11.102 -32.406 23.109 1 45.47 50 ASP B O 1
ATOM 6177 N N . ILE B 1 51 ? -11.219 -33.875 24.797 1 43.69 51 ILE B N 1
ATOM 6178 C CA . ILE B 1 51 ? -12.016 -34.812 24.031 1 43.69 51 ILE B CA 1
ATOM 6179 C C . ILE B 1 51 ? -13.391 -34.219 23.734 1 43.69 51 ILE B C 1
ATOM 6181 O O . ILE B 1 51 ? -13.891 -34.312 22.609 1 43.69 51 ILE B O 1
ATOM 6185 N N . LYS B 1 52 ? -13.883 -33.594 24.688 1 42.84 52 LYS B N 1
ATOM 6186 C CA . LYS B 1 52 ? -15.172 -32.938 24.516 1 42.84 52 LYS B CA 1
ATOM 6187 C C . LYS B 1 52 ? -15.078 -31.797 23.5 1 42.84 52 LYS B C 1
ATOM 6189 O O . LYS B 1 52 ? -15.953 -31.656 22.641 1 42.84 52 LYS B O 1
ATOM 6194 N N . HIS B 1 53 ? -14.07 -31.031 23.625 1 45.38 53 HIS B N 1
ATOM 6195 C CA . HIS B 1 53 ? -13.883 -29.938 22.672 1 45.38 53 HIS B CA 1
ATOM 6196 C C . HIS B 1 53 ? -13.641 -30.469 21.266 1 45.38 53 HIS B C 1
ATOM 6198 O O . HIS B 1 53 ? -14.164 -29.922 20.297 1 45.38 53 HIS B O 1
ATOM 6204 N N . ALA B 1 54 ? -12.828 -31.438 21.266 1 45.5 54 ALA B N 1
ATOM 6205 C CA . ALA B 1 54 ? -12.586 -32.062 19.984 1 45.5 54 ALA B CA 1
ATOM 6206 C C . ALA B 1 54 ? -13.891 -32.594 19.375 1 45.5 54 ALA B C 1
ATOM 6208 O O . ALA B 1 54 ? -14.117 -32.469 18.172 1 45.5 54 ALA B O 1
ATOM 6209 N N . LEU B 1 55 ? -14.68 -33.062 20.281 1 43.81 55 LEU B N 1
ATOM 6210 C CA . LEU B 1 55 ? -15.961 -33.625 19.875 1 43.81 55 LEU B CA 1
ATOM 6211 C C . LEU B 1 55 ? -16.969 -32.531 19.547 1 43.81 55 LEU B C 1
ATOM 6213 O O . LEU B 1 55 ? -17.766 -32.656 18.625 1 43.81 55 LEU B O 1
ATOM 6217 N N . THR B 1 56 ? -16.906 -31.672 20.375 1 45.5 56 THR B N 1
ATOM 6218 C CA . THR B 1 56 ? -17.938 -30.641 20.25 1 45.5 56 THR B CA 1
ATOM 6219 C C . THR B 1 56 ? -17.562 -29.625 19.188 1 45.5 56 THR B C 1
ATOM 6221 O O . THR B 1 56 ? -18.422 -29.094 18.484 1 45.5 56 THR B O 1
ATOM 6224 N N . ALA B 1 57 ? -16.328 -29.281 19.172 1 43.22 57 ALA B N 1
ATOM 6225 C CA . ALA B 1 57 ? -15.945 -28.203 18.281 1 43.22 57 ALA B CA 1
ATOM 6226 C C . ALA B 1 57 ? -15.547 -28.734 16.906 1 43.22 57 ALA B C 1
ATOM 6228 O O . ALA B 1 57 ? -15.062 -27.969 16.062 1 43.22 57 ALA B O 1
ATOM 6229 N N . LYS B 1 58 ? -15.969 -30.062 16.703 1 43.75 58 LYS B N 1
ATOM 6230 C CA . LYS B 1 58 ? -15.648 -30.703 15.43 1 43.75 58 LYS B CA 1
ATOM 6231 C C . LYS B 1 58 ? -14.18 -30.5 15.062 1 43.75 58 LYS B C 1
ATOM 6233 O O . LYS B 1 58 ? -13.859 -30.219 13.906 1 43.75 58 LYS B O 1
ATOM 6238 N N . GLN B 1 59 ? -13.391 -30.188 16.219 1 48.06 59 GLN B N 1
ATOM 6239 C CA . GLN B 1 59 ? -11.953 -30.031 16.047 1 48.06 59 GLN B CA 1
ATOM 6240 C C . GLN B 1 59 ? -11.195 -31.266 16.516 1 48.06 59 GLN B C 1
ATOM 6242 O O . GLN B 1 59 ? -11.562 -31.875 17.516 1 48.06 59 GLN B O 1
ATOM 6247 N N . SER B 1 60 ? -10.539 -31.984 15.695 1 47.78 60 SER B N 1
ATOM 6248 C CA . SER B 1 60 ? -9.758 -33.156 16.094 1 47.78 60 SER B CA 1
ATOM 6249 C C . SER B 1 60 ? -8.422 -32.75 16.688 1 47.78 60 SER B C 1
ATOM 6251 O O . SER B 1 60 ? -7.395 -32.75 16.016 1 47.78 60 SER B O 1
ATOM 6253 N N . VAL B 1 61 ? -8.453 -32.062 17.953 1 53.59 61 VAL B N 1
ATOM 6254 C CA . VAL B 1 61 ? -7.188 -31.578 18.484 1 53.59 61 VAL B CA 1
ATOM 6255 C C . VAL B 1 61 ? -6.793 -32.406 19.719 1 53.59 61 VAL B C 1
ATOM 6257 O O . VAL B 1 61 ? -7.652 -32.781 20.516 1 53.59 61 VAL B O 1
ATOM 6260 N N . LEU B 1 62 ? -5.605 -33.031 19.719 1 54.75 62 LEU B N 1
ATOM 6261 C CA . LEU B 1 62 ? -4.949 -33.688 20.859 1 54.75 62 LEU B CA 1
ATOM 6262 C C . LEU B 1 62 ? -3.756 -32.875 21.328 1 54.75 62 LEU B C 1
ATOM 6264 O O . LEU B 1 62 ? -3.043 -32.281 20.531 1 54.75 62 LEU B O 1
ATOM 6268 N N . THR B 1 63 ? -3.77 -32.562 22.578 1 56.03 63 THR B N 1
ATOM 6269 C CA . THR B 1 63 ? -2.635 -31.828 23.141 1 56.03 63 THR B CA 1
ATOM 6270 C C . THR B 1 63 ? -1.745 -32.781 23.953 1 56.03 63 THR B C 1
ATOM 6272 O O . THR B 1 63 ? -2.24 -33.594 24.75 1 56.03 63 THR B O 1
ATOM 6275 N N . ASP B 1 64 ? -0.438 -32.719 23.641 1 54.62 64 ASP B N 1
ATOM 6276 C CA . ASP B 1 64 ? 0.468 -33.594 24.406 1 54.62 64 ASP B CA 1
ATOM 6277 C C . ASP B 1 64 ? 0.967 -32.875 25.656 1 54.62 64 ASP B C 1
ATOM 6279 O O . ASP B 1 64 ? 0.56 -31.75 25.938 1 54.62 64 ASP B O 1
ATOM 6283 N N . GLU B 1 65 ? 1.756 -33.594 26.391 1 50.09 65 GLU B N 1
ATOM 6284 C CA . GLU B 1 65 ? 2.266 -33.125 27.672 1 50.09 65 GLU B CA 1
ATOM 6285 C C . GLU B 1 65 ? 3.078 -31.828 27.484 1 50.09 65 GLU B C 1
ATOM 6287 O O . GLU B 1 65 ? 3.172 -31.016 28.406 1 50.09 65 GLU B O 1
ATOM 6292 N N . ASP B 1 66 ? 3.572 -31.734 26.297 1 50.69 66 ASP B N 1
ATOM 6293 C CA . ASP B 1 66 ? 4.375 -30.531 26.047 1 50.69 66 ASP B CA 1
ATOM 6294 C C . ASP B 1 66 ? 3.529 -29.438 25.406 1 50.69 66 ASP B C 1
ATOM 6296 O O . ASP B 1 66 ? 4.066 -28.469 24.875 1 50.69 66 ASP B O 1
ATOM 6300 N N . ASN B 1 67 ? 2.289 -29.688 25.422 1 53.25 67 ASN B N 1
ATOM 6301 C CA . ASN B 1 67 ? 1.315 -28.719 24.922 1 53.25 67 ASN B CA 1
ATOM 6302 C C . ASN B 1 67 ? 1.389 -28.578 23.406 1 53.25 67 ASN B C 1
ATOM 6304 O O . ASN B 1 67 ? 1.125 -27.5 22.859 1 53.25 67 ASN B O 1
ATOM 6308 N N . GLU B 1 68 ? 1.895 -29.688 22.922 1 58.59 68 GLU B N 1
ATOM 6309 C CA . GLU B 1 68 ? 1.826 -29.734 21.469 1 58.59 68 GLU B CA 1
ATOM 6310 C C . GLU B 1 68 ? 0.462 -30.234 21 1 58.59 68 GLU B C 1
ATOM 6312 O O . GLU B 1 68 ? -0.108 -31.141 21.594 1 58.59 68 GLU B O 1
ATOM 6317 N N . VAL B 1 69 ? -0.127 -29.531 20.047 1 62.66 69 VAL B N 1
ATOM 6318 C CA . VAL B 1 69 ? -1.48 -29.828 19.578 1 62.66 69 VAL B CA 1
ATOM 6319 C C . VAL B 1 69 ? -1.423 -30.594 18.266 1 62.66 69 VAL B C 1
ATOM 6321 O O . VAL B 1 69 ? -0.622 -30.281 17.391 1 62.66 69 VAL B O 1
ATOM 6324 N N . TYR B 1 70 ? -2.119 -31.719 18.234 1 60.25 70 TYR B N 1
ATOM 6325 C CA . TYR B 1 70 ? -2.193 -32.562 17.047 1 60.25 70 TYR B CA 1
ATOM 6326 C C . TYR B 1 70 ? -3.617 -32.625 16.5 1 60.25 70 TYR B C 1
ATOM 6328 O O . TYR B 1 70 ? -4.582 -32.594 17.266 1 60.25 70 TYR B O 1
ATOM 6336 N N . SER B 1 71 ? -3.701 -32.531 15.102 1 63.84 71 SER B N 1
ATOM 6337 C CA . SER B 1 71 ? -5.012 -32.656 14.477 1 63.84 71 SER B CA 1
ATOM 6338 C C . SER B 1 71 ? -4.984 -33.688 13.359 1 63.84 71 SER B C 1
ATOM 6340 O O . SER B 1 71 ? -3.936 -33.969 12.766 1 63.84 71 SER B O 1
ATOM 6342 N N . LEU B 1 72 ? -6.117 -34.438 13.219 1 58.22 72 LEU B N 1
ATOM 6343 C CA . LEU B 1 72 ? -6.27 -35.344 12.086 1 58.22 72 LEU B CA 1
ATOM 6344 C C . LEU B 1 72 ? -6.598 -34.562 10.812 1 58.22 72 LEU B C 1
ATOM 6346 O O . LEU B 1 72 ? -7.414 -33.656 10.836 1 58.22 72 LEU B O 1
ATOM 6350 N N . VAL B 1 73 ? -5.801 -34.844 9.812 1 55.09 73 VAL B N 1
ATOM 6351 C CA . VAL B 1 73 ? -6.008 -34.219 8.516 1 55.09 73 VAL B CA 1
ATOM 6352 C C . VAL B 1 73 ? -6.82 -35.125 7.609 1 55.09 73 VAL B C 1
ATOM 6354 O O . VAL B 1 73 ? -6.531 -36.312 7.508 1 55.09 73 VAL B O 1
ATOM 6357 N N . GLY B 1 74 ? -8.258 -35.219 7.359 1 47.09 74 GLY B N 1
ATOM 6358 C CA . GLY B 1 74 ? -9.195 -36.156 6.777 1 47.09 74 GLY B CA 1
ATOM 6359 C C . GLY B 1 74 ? -9.008 -36.344 5.281 1 47.09 74 GLY B C 1
ATOM 6360 O O . GLY B 1 74 ? -9.445 -37.344 4.711 1 47.09 74 GLY B O 1
ATOM 6361 N N . TYR B 1 75 ? -8.961 -35.562 4.145 1 48.97 75 TYR B N 1
ATOM 6362 C CA . TYR B 1 75 ? -9.68 -35.781 2.893 1 48.97 75 TYR B CA 1
ATOM 6363 C C . TYR B 1 75 ? -8.938 -36.75 1.989 1 48.97 75 TYR B C 1
ATOM 6365 O O . TYR B 1 75 ? -8.055 -36.344 1.229 1 48.97 75 TYR B O 1
ATOM 6373 N N . HIS B 1 76 ? -8.781 -38.062 2.309 1 56.12 76 HIS B N 1
ATOM 6374 C CA . HIS B 1 76 ? -8.078 -38.812 1.291 1 56.12 76 HIS B CA 1
ATOM 6375 C C . HIS B 1 76 ? -8.984 -39.875 0.67 1 56.12 76 HIS B C 1
ATOM 6377 O O . HIS B 1 76 ? -9.898 -40.375 1.325 1 56.12 76 HIS B O 1
ATOM 6383 N N . HIS B 1 77 ? -9.297 -39.656 -0.768 1 51.84 77 HIS B N 1
ATOM 6384 C CA . HIS B 1 77 ? -9.688 -40.938 -1.386 1 51.84 77 HIS B CA 1
ATOM 6385 C C . HIS B 1 77 ? -8.852 -42.094 -0.848 1 51.84 77 HIS B C 1
ATOM 6387 O O . HIS B 1 77 ? -7.629 -41.969 -0.731 1 51.84 77 HIS B O 1
ATOM 6393 N N . ASP B 1 78 ? -9.477 -43.031 -0.237 1 57.34 78 ASP B N 1
ATOM 6394 C CA . ASP B 1 78 ? -8.734 -44.188 0.278 1 57.34 78 ASP B CA 1
ATOM 6395 C C . ASP B 1 78 ? -9.43 -45.5 -0.087 1 57.34 78 ASP B C 1
ATOM 6397 O O . ASP B 1 78 ? -10.609 -45.688 0.226 1 57.34 78 ASP B O 1
ATOM 6401 N N . LEU B 1 79 ? -8.766 -46.156 -1.025 1 59.44 79 LEU B N 1
ATOM 6402 C CA . LEU B 1 79 ? -9.273 -47.469 -1.382 1 59.44 79 LEU B CA 1
ATOM 6403 C C . LEU B 1 79 ? -8.727 -48.531 -0.434 1 59.44 79 LEU B C 1
ATOM 6405 O O . LEU B 1 79 ? -7.855 -49.312 -0.81 1 59.44 79 LEU B O 1
ATOM 6409 N N . ASP B 1 80 ? -9.203 -48.531 0.734 1 57.38 80 ASP B N 1
ATOM 6410 C CA . ASP B 1 80 ? -9.039 -49.625 1.719 1 57.38 80 ASP B CA 1
ATOM 6411 C C . ASP B 1 80 ? -7.59 -49.719 2.189 1 57.38 80 ASP B C 1
ATOM 6413 O O . ASP B 1 80 ? -7.09 -50.812 2.457 1 57.38 80 ASP B O 1
ATOM 6417 N N . THR B 1 81 ? -6.816 -48.719 2.107 1 61.56 81 THR B N 1
ATOM 6418 C CA . THR B 1 81 ? -5.469 -48.75 2.66 1 61.56 81 THR B CA 1
ATOM 6419 C C . THR B 1 81 ? -5.477 -48.375 4.137 1 61.56 81 THR B C 1
ATOM 6421 O O . THR B 1 81 ? -4.5 -48.594 4.852 1 61.56 81 THR B O 1
ATOM 6424 N N . ASN B 1 82 ? -6.52 -47.844 4.578 1 64.62 82 ASN B N 1
ATOM 6425 C CA . ASN B 1 82 ? -6.645 -47.344 5.945 1 64.62 82 ASN B CA 1
ATOM 6426 C C . ASN B 1 82 ? -5.555 -46.312 6.281 1 64.62 82 ASN B C 1
ATOM 6428 O O . ASN B 1 82 ? -4.984 -46.344 7.371 1 64.62 82 ASN B O 1
ATOM 6432 N N . LEU B 1 83 ? -5.152 -45.562 5.273 1 71.12 83 LEU B N 1
ATOM 6433 C CA . LEU B 1 83 ? -4.188 -44.5 5.512 1 71.12 83 LEU B CA 1
ATOM 6434 C C . LEU B 1 83 ? -4.801 -43.406 6.359 1 71.12 83 LEU B C 1
ATOM 6436 O O . LEU B 1 83 ? -5.914 -42.938 6.09 1 71.12 83 LEU B O 1
ATOM 6440 N N . VAL B 1 84 ? -4.047 -43.094 7.43 1 68.25 84 VAL B N 1
ATOM 6441 C CA . VAL B 1 84 ? -4.438 -41.969 8.281 1 68.25 84 VAL B CA 1
ATOM 6442 C C . VAL B 1 84 ? -3.275 -41 8.414 1 68.25 84 VAL B C 1
ATOM 6444 O O . VAL B 1 84 ? -2.16 -41.375 8.758 1 68.25 84 VAL B O 1
ATOM 6447 N N . VAL B 1 85 ? -3.568 -39.781 8.062 1 74.31 85 VAL B N 1
ATOM 6448 C CA . VAL B 1 85 ? -2.537 -38.75 8.18 1 74.31 85 VAL B CA 1
ATOM 6449 C C . VAL B 1 85 ? -2.855 -37.844 9.359 1 74.31 85 VAL B C 1
ATOM 6451 O O . VAL B 1 85 ? -3.949 -37.281 9.438 1 74.31 85 VAL B O 1
ATOM 6454 N N . VAL B 1 86 ? -1.886 -37.719 10.273 1 71.38 86 VAL B N 1
ATOM 6455 C CA . VAL B 1 86 ? -1.992 -36.875 11.453 1 71.38 86 VAL B CA 1
ATOM 6456 C C . VAL B 1 86 ? -1.049 -35.688 11.312 1 71.38 86 VAL B C 1
ATOM 6458 O O . VAL B 1 86 ? 0.115 -35.844 10.938 1 71.38 86 VAL B O 1
ATOM 6461 N N . GLN B 1 87 ? -1.6 -34.5 11.602 1 76.12 87 GLN B N 1
ATOM 6462 C CA . GLN B 1 87 ? -0.808 -33.281 11.469 1 76.12 87 GLN B CA 1
ATOM 6463 C C . GLN B 1 87 ? -0.496 -32.656 12.836 1 76.12 87 GLN B C 1
ATOM 6465 O O . GLN B 1 87 ? -1.396 -32.5 13.656 1 76.12 87 GLN B O 1
ATOM 6470 N N . LYS B 1 88 ? 0.758 -32.344 13.102 1 72.69 88 LYS B N 1
ATOM 6471 C CA . LYS B 1 88 ? 1.196 -31.609 14.273 1 72.69 88 LYS B CA 1
ATOM 6472 C C . LYS B 1 88 ? 0.991 -30.109 14.078 1 72.69 88 LYS B C 1
ATOM 6474 O O . LYS B 1 88 ? 1.429 -29.531 13.078 1 72.69 88 LYS B O 1
ATOM 6479 N N . ASN B 1 89 ? 0.239 -29.469 15 1 72.56 89 ASN B N 1
ATOM 6480 C CA . ASN B 1 89 ? -0.016 -28.047 14.891 1 72.56 89 ASN B CA 1
ATOM 6481 C C . ASN B 1 89 ? 0.743 -27.25 15.961 1 72.56 89 ASN B C 1
ATOM 6483 O O . ASN B 1 89 ? 0.966 -27.75 17.062 1 72.56 89 ASN B O 1
ATOM 6487 N N . TYR B 1 90 ? 1.277 -26.109 15.594 1 64.56 90 TYR B N 1
ATOM 6488 C CA . TYR B 1 90 ? 2.062 -25.266 16.484 1 64.56 90 TYR B CA 1
ATOM 6489 C C . TYR B 1 90 ? 1.277 -24.016 16.891 1 64.56 90 TYR B C 1
ATOM 6491 O O . TYR B 1 90 ? 1.864 -23 17.234 1 64.56 90 TYR B O 1
ATOM 6499 N N . LEU B 1 91 ? -0.057 -24.016 16.75 1 58.5 91 LEU B N 1
ATOM 6500 C CA . LEU B 1 91 ? -0.81 -22.781 16.953 1 58.5 91 LEU B CA 1
ATOM 6501 C C . LEU B 1 91 ? -0.963 -22.469 18.438 1 58.5 91 LEU B C 1
ATOM 6503 O O . LEU B 1 91 ? -0.922 -23.375 19.266 1 58.5 91 LEU B O 1
ATOM 6507 N N . ASN B 1 92 ? -0.882 -21.188 18.656 1 53.56 92 ASN B N 1
ATOM 6508 C CA . ASN B 1 92 ? -1.312 -20.766 19.984 1 53.56 92 ASN B CA 1
ATOM 6509 C C . ASN B 1 92 ? -2.74 -21.219 20.281 1 53.56 92 ASN B C 1
ATOM 6511 O O . ASN B 1 92 ? -3.506 -21.516 19.359 1 53.56 92 ASN B O 1
ATOM 6515 N N . ASP B 1 93 ? -3.092 -21.516 21.438 1 48.84 93 ASP B N 1
ATOM 6516 C CA . ASP B 1 93 ? -4.363 -21.953 22.016 1 48.84 93 ASP B CA 1
ATOM 6517 C C . ASP B 1 93 ? -5.543 -21.344 21.25 1 48.84 93 ASP B C 1
ATOM 6519 O O . ASP B 1 93 ? -6.613 -21.953 21.172 1 48.84 93 ASP B O 1
ATOM 6523 N N . LYS B 1 94 ? -5.332 -20.234 20.625 1 49.69 94 LYS B N 1
ATOM 6524 C CA . LYS B 1 94 ? -6.488 -19.5 20.125 1 49.69 94 LYS B CA 1
ATOM 6525 C C . LYS B 1 94 ? -6.773 -19.859 18.672 1 49.69 94 LYS B C 1
ATOM 6527 O O . LYS B 1 94 ? -7.789 -19.453 18.109 1 49.69 94 LYS B O 1
ATOM 6532 N N . LEU B 1 95 ? -5.809 -20.438 18.016 1 50.56 95 LEU B N 1
ATOM 6533 C CA . LEU B 1 95 ? -6.012 -20.734 16.594 1 50.56 95 LEU B CA 1
ATOM 6534 C C . LEU B 1 95 ? -6.66 -22.094 16.406 1 50.56 95 LEU B C 1
ATOM 6536 O O . LEU B 1 95 ? -6.066 -23.125 16.766 1 50.56 95 LEU B O 1
ATOM 6540 N N . VAL B 1 96 ? -7.879 -22.141 16.516 1 44.25 96 VAL B N 1
ATOM 6541 C CA . VAL B 1 96 ? -8.594 -23.391 16.266 1 44.25 96 VAL B CA 1
ATOM 6542 C C . VAL B 1 96 ? -8.398 -23.828 14.82 1 44.25 96 VAL B C 1
ATOM 6544 O O . VAL B 1 96 ? -8.672 -23.062 13.891 1 44.25 96 VAL B O 1
ATOM 6547 N N . ALA B 1 97 ? -7.477 -24.641 14.648 1 44.59 97 ALA B N 1
ATOM 6548 C CA . ALA B 1 97 ? -7.359 -25.281 13.336 1 44.59 97 ALA B CA 1
ATOM 6549 C C . ALA B 1 97 ? -8.711 -25.812 12.867 1 44.59 97 ALA B C 1
ATOM 6551 O O . ALA B 1 97 ? -9.18 -26.844 13.359 1 44.59 97 ALA B O 1
ATOM 6552 N N . ALA B 1 98 ? -9.664 -25 12.688 1 41.38 98 ALA B N 1
ATOM 6553 C CA . ALA B 1 98 ? -10.984 -25.547 12.375 1 41.38 98 ALA B CA 1
ATOM 6554 C C . ALA B 1 98 ? -10.953 -26.328 11.07 1 41.38 98 ALA B C 1
ATOM 6556 O O . ALA B 1 98 ? -10.398 -25.875 10.07 1 41.38 98 ALA B O 1
ATOM 6557 N N . ASP B 1 99 ? -10.867 -27.625 11.172 1 44.09 99 ASP B N 1
ATOM 6558 C CA . ASP B 1 99 ? -11.289 -28.375 9.992 1 44.09 99 ASP B CA 1
ATOM 6559 C C . ASP B 1 99 ? -12.68 -27.938 9.531 1 44.09 99 ASP B C 1
ATOM 6561 O O . ASP B 1 99 ? -13.68 -28.484 9.992 1 44.09 99 ASP B O 1
ATOM 6565 N N . THR B 1 100 ? -12.68 -26.75 9.125 1 43.22 100 THR B N 1
ATOM 6566 C CA . THR B 1 100 ? -13.977 -26.172 8.781 1 43.22 100 THR B CA 1
ATOM 6567 C C . THR B 1 100 ? -14.719 -27.078 7.797 1 43.22 100 THR B C 1
ATOM 6569 O O . THR B 1 100 ? -15.938 -26.984 7.652 1 43.22 100 THR B O 1
ATOM 6572 N N . ILE B 1 101 ? -13.961 -27.875 7.062 1 44.09 101 ILE B N 1
ATOM 6573 C CA . ILE B 1 101 ? -14.617 -28.594 5.988 1 44.09 101 ILE B CA 1
ATOM 6574 C C . ILE B 1 101 ? -15.023 -29.984 6.484 1 44.09 101 ILE B C 1
ATOM 6576 O O . ILE B 1 101 ? -15.773 -30.703 5.816 1 44.09 101 ILE B O 1
ATOM 6580 N N . GLY B 1 102 ? -14.812 -30.25 7.629 1 46.09 102 GLY B N 1
ATOM 6581 C CA . GLY B 1 102 ? -15.25 -31.5 8.242 1 46.09 102 GLY B CA 1
ATOM 6582 C C . GLY B 1 102 ? -14.602 -32.719 7.621 1 46.09 102 GLY B C 1
ATOM 6583 O O . GLY B 1 102 ? -15.219 -33.781 7.547 1 46.09 102 GLY B O 1
ATOM 6584 N N . HIS B 1 103 ? -13.469 -32.5 6.961 1 46.59 103 HIS B N 1
ATOM 6585 C CA . HIS B 1 103 ? -12.828 -33.625 6.281 1 46.59 103 HIS B CA 1
ATOM 6586 C C . HIS B 1 103 ? -12.672 -34.812 7.219 1 46.59 103 HIS B C 1
ATOM 6588 O O . HIS B 1 103 ? -12.938 -35.969 6.824 1 46.59 103 HIS B O 1
ATOM 6594 N N . PHE B 1 104 ? -12.328 -34.531 8.336 1 52.5 104 PHE B N 1
ATOM 6595 C CA . PHE B 1 104 ? -12.141 -35.594 9.32 1 52.5 104 PHE B CA 1
ATOM 6596 C C . PHE B 1 104 ? -13.453 -36.344 9.578 1 52.5 104 PHE B C 1
ATOM 6598 O O . PHE B 1 104 ? -13.492 -37.562 9.586 1 52.5 104 PHE B O 1
ATOM 6605 N N . TRP B 1 105 ? -14.398 -35.531 9.602 1 50.28 105 TRP B N 1
ATOM 6606 C CA . TRP B 1 105 ? -15.68 -36.156 9.922 1 50.28 105 TRP B CA 1
ATOM 6607 C C . TRP B 1 105 ? -16.203 -36.969 8.758 1 50.28 105 TRP B C 1
ATOM 6609 O O . TRP B 1 105 ? -16.75 -38.062 8.953 1 50.28 105 TRP B O 1
ATOM 6619 N N . ASN B 1 106 ? -15.93 -36.5 7.609 1 47.25 106 ASN B N 1
ATOM 6620 C CA . ASN B 1 106 ? -16.328 -37.25 6.43 1 47.25 106 ASN B CA 1
ATOM 6621 C C . ASN B 1 106 ? -15.57 -38.562 6.324 1 47.25 106 ASN B C 1
ATOM 6623 O O . ASN B 1 106 ? -16.156 -39.594 5.969 1 47.25 106 ASN B O 1
ATOM 6627 N N . PHE B 1 107 ? -14.398 -38.5 6.699 1 50.75 107 PHE B N 1
ATOM 6628 C CA . PHE B 1 107 ? -13.586 -39.719 6.727 1 50.75 107 PHE B CA 1
ATOM 6629 C C . PHE B 1 107 ? -14.148 -40.719 7.723 1 50.75 107 PHE B C 1
ATOM 6631 O O . PHE B 1 107 ? -14.25 -41.906 7.418 1 50.75 107 PHE B O 1
ATOM 6638 N N . LEU B 1 108 ? -14.531 -40.188 8.773 1 53.03 108 LEU B N 1
ATOM 6639 C CA . LEU B 1 108 ? -15.047 -41.062 9.82 1 53.03 108 LEU B CA 1
ATOM 6640 C C . LEU B 1 108 ? -16.344 -41.719 9.375 1 53.03 108 LEU B C 1
ATOM 6642 O O . LEU B 1 108 ? -16.609 -42.875 9.727 1 53.03 108 LEU B O 1
ATOM 6646 N N . GLN B 1 109 ? -16.969 -40.969 8.656 1 48.12 109 GLN B N 1
ATOM 6647 C CA . GLN B 1 109 ? -18.281 -41.438 8.25 1 48.12 109 GLN B CA 1
ATOM 6648 C C . GLN B 1 109 ? -18.156 -42.5 7.152 1 48.12 109 GLN B C 1
ATOM 6650 O O . GLN B 1 109 ? -18.969 -43.438 7.07 1 48.12 109 GLN B O 1
ATOM 6655 N N . THR B 1 110 ? -17.125 -42.281 6.367 1 47.31 110 THR B N 1
ATOM 6656 C CA . THR B 1 110 ? -17.047 -43.125 5.184 1 47.31 110 THR B CA 1
ATOM 6657 C C . THR B 1 110 ? -16.141 -44.344 5.445 1 47.31 110 THR B C 1
ATOM 6659 O O . THR B 1 110 ? -16.141 -45.281 4.672 1 47.31 110 THR B O 1
ATOM 6662 N N . SER B 1 111 ? -15.383 -44.156 6.465 1 46 111 SER B N 1
ATOM 6663 C CA . SER B 1 111 ? -14.414 -45.219 6.699 1 46 111 SER B CA 1
ATOM 6664 C C . SER B 1 111 ? -15.031 -46.375 7.512 1 46 111 SER B C 1
ATOM 6666 O O . SER B 1 111 ? -15.836 -46.125 8.414 1 46 111 SER B O 1
ATOM 6668 N N . ASN B 1 112 ? -15.07 -47.531 6.961 1 44.97 112 ASN B N 1
ATOM 6669 C CA . ASN B 1 112 ? -15.453 -48.75 7.707 1 44.97 112 ASN B CA 1
ATOM 6670 C C . ASN B 1 112 ? -14.445 -49.062 8.812 1 44.97 112 ASN B C 1
ATOM 6672 O O . ASN B 1 112 ? -13.352 -49.562 8.531 1 44.97 112 ASN B O 1
ATOM 6676 N N . PHE B 1 113 ? -14.695 -48.469 9.906 1 43.03 113 PHE B N 1
ATOM 6677 C CA . PHE B 1 113 ? -13.781 -48.719 11.016 1 43.03 113 PHE B CA 1
ATOM 6678 C C . PHE B 1 113 ? -13.992 -50.094 11.602 1 43.03 113 PHE B C 1
ATOM 6680 O O . PHE B 1 113 ? -15.031 -50.375 12.211 1 43.03 113 PHE B O 1
ATOM 6687 N N . ASP B 1 114 ? -13.578 -51.094 10.93 1 42.31 114 ASP B N 1
ATOM 6688 C CA . ASP B 1 114 ? -13.57 -52.438 11.539 1 42.31 114 ASP B CA 1
ATOM 6689 C C . ASP B 1 114 ? -12.477 -52.531 12.594 1 42.31 114 ASP B C 1
ATOM 6691 O O . ASP B 1 114 ? -11.367 -52.031 12.414 1 42.31 114 ASP B O 1
ATOM 6695 N N . SER B 1 115 ? -12.852 -52.875 13.812 1 44.66 115 SER B N 1
ATOM 6696 C CA . SER B 1 115 ? -11.969 -53.031 14.969 1 44.66 115 SER B CA 1
ATOM 6697 C C . SER B 1 115 ? -10.695 -53.781 14.578 1 44.66 115 SER B C 1
ATOM 6699 O O . SER B 1 115 ? -9.672 -53.656 15.25 1 44.66 115 SER B O 1
ATOM 6701 N N . LYS B 1 116 ? -10.719 -54.688 13.609 1 49.81 116 LYS B N 1
ATOM 6702 C CA . LYS B 1 116 ? -9.562 -55.5 13.266 1 49.81 116 LYS B CA 1
ATOM 6703 C C . LYS B 1 116 ? -8.773 -54.875 12.117 1 49.81 116 LYS B C 1
ATOM 6705 O O . LYS B 1 116 ? -7.816 -55.469 11.617 1 49.81 116 LYS B O 1
ATOM 6710 N N . SER B 1 117 ? -9.086 -53.531 11.859 1 50.59 117 SER B N 1
ATOM 6711 C CA . SER B 1 117 ? -8.43 -52.969 10.68 1 50.59 117 SER B CA 1
ATOM 6712 C C . SER B 1 117 ? -7.086 -52.344 11.047 1 50.59 117 SER B C 1
ATOM 6714 O O . SER B 1 117 ? -6.945 -51.75 12.109 1 50.59 117 SER B O 1
ATOM 6716 N N . ASN B 1 118 ? -5.98 -52.812 10.445 1 59.22 118 ASN B N 1
ATOM 6717 C CA . ASN B 1 118 ? -4.664 -52.188 10.539 1 59.22 118 ASN B CA 1
ATOM 6718 C C . ASN B 1 118 ? -4.625 -50.844 9.797 1 59.22 118 ASN B C 1
ATOM 6720 O O . ASN B 1 118 ? -5.129 -50.719 8.68 1 59.22 118 ASN B O 1
ATOM 6724 N N . TYR B 1 119 ? -4.328 -49.781 10.562 1 63.25 119 TYR B N 1
ATOM 6725 C CA . TYR B 1 119 ? -4.215 -48.438 9.969 1 63.25 119 TYR B CA 1
ATOM 6726 C C . TYR B 1 119 ? -2.762 -48.094 9.68 1 63.25 119 TYR B C 1
ATOM 6728 O O . TYR B 1 119 ? -1.863 -48.469 10.438 1 63.25 119 TYR B O 1
ATOM 6736 N N . ASP B 1 120 ? -2.537 -47.5 8.492 1 69.94 120 ASP B N 1
ATOM 6737 C CA . ASP B 1 120 ? -1.236 -46.938 8.164 1 69.94 120 ASP B CA 1
ATOM 6738 C C . ASP B 1 120 ? -1.187 -45.438 8.523 1 69.94 120 ASP B C 1
ATOM 6740 O O . ASP B 1 120 ? -1.688 -44.594 7.781 1 69.94 120 ASP B O 1
ATOM 6744 N N . LEU B 1 121 ? -0.518 -45.188 9.586 1 68.5 121 LEU B N 1
ATOM 6745 C CA . LEU B 1 121 ? -0.508 -43.844 10.133 1 68.5 121 LEU B CA 1
ATOM 6746 C C . LEU B 1 121 ? 0.726 -43.094 9.672 1 68.5 121 LEU B C 1
ATOM 6748 O O . LEU B 1 121 ? 1.849 -43.594 9.773 1 68.5 121 LEU B O 1
ATOM 6752 N N . LYS B 1 122 ? 0.466 -41.906 9.07 1 74.06 122 LYS B N 1
ATOM 6753 C CA . LYS B 1 122 ? 1.543 -41 8.695 1 74.06 122 LYS B CA 1
ATOM 6754 C C . LYS B 1 122 ? 1.436 -39.656 9.453 1 74.06 122 LYS B C 1
ATOM 6756 O O . LYS B 1 122 ? 0.341 -39.125 9.609 1 74.06 122 LYS B O 1
ATOM 6761 N N . LEU B 1 123 ? 2.547 -39.219 10 1 75.12 123 LEU B N 1
ATOM 6762 C CA . LEU B 1 123 ? 2.6 -37.938 10.711 1 75.12 123 LEU B CA 1
ATOM 6763 C C . LEU B 1 123 ? 3.225 -36.844 9.844 1 75.12 123 LEU B C 1
ATOM 6765 O O . LEU B 1 123 ? 4.285 -37.062 9.25 1 75.12 123 LEU B O 1
ATOM 6769 N N . ILE B 1 124 ? 2.5 -35.781 9.742 1 83.69 124 ILE B N 1
ATOM 6770 C CA . ILE B 1 124 ? 3.059 -34.625 9.023 1 83.69 124 ILE B CA 1
ATOM 6771 C C . ILE B 1 124 ? 3.131 -33.406 9.945 1 83.69 124 ILE B C 1
ATOM 6773 O O . ILE B 1 124 ? 2.486 -33.406 11 1 83.69 124 ILE B O 1
ATOM 6777 N N . ASN B 1 125 ? 3.945 -32.438 9.586 1 85.25 125 ASN B N 1
ATOM 6778 C CA . ASN B 1 125 ? 4.117 -31.219 10.367 1 85.25 125 ASN B CA 1
ATOM 6779 C C . ASN B 1 125 ? 3.201 -30.109 9.875 1 85.25 125 ASN B C 1
ATOM 6781 O O . ASN B 1 125 ? 3.137 -29.844 8.672 1 85.25 125 ASN B O 1
ATOM 6785 N N . GLY B 1 126 ? 2.457 -29.562 10.852 1 86.25 126 GLY B N 1
ATOM 6786 C CA . GLY B 1 126 ? 1.806 -28.312 10.508 1 86.25 126 GLY B CA 1
ATOM 6787 C C . GLY B 1 126 ? 2.777 -27.156 10.367 1 86.25 126 GLY B C 1
ATOM 6788 O O . GLY B 1 126 ? 3.977 -27.312 10.602 1 86.25 126 GLY B O 1
ATOM 6789 N N . TYR B 1 127 ? 2.297 -26.062 9.977 1 90.69 127 TYR B N 1
ATOM 6790 C CA . TYR B 1 127 ? 3.146 -24.891 9.844 1 90.69 127 TYR B CA 1
ATOM 6791 C C . TYR B 1 127 ? 3.369 -24.219 11.195 1 90.69 127 TYR B C 1
ATOM 6793 O O . TYR B 1 127 ? 2.447 -24.125 12.008 1 90.69 127 TYR B O 1
ATOM 6801 N N . ASN B 1 128 ? 4.539 -23.75 11.516 1 89.31 128 ASN B N 1
ATOM 6802 C CA . ASN B 1 128 ? 4.879 -23.125 12.781 1 89.31 128 ASN B CA 1
ATOM 6803 C C . ASN B 1 128 ? 4.594 -21.625 12.758 1 89.31 128 ASN B C 1
ATOM 6805 O O . ASN B 1 128 ? 5.52 -20.812 12.656 1 89.31 128 ASN B O 1
ATOM 6809 N N . TYR B 1 129 ? 3.393 -21.219 13.016 1 88.5 129 TYR B N 1
ATOM 6810 C CA . TYR B 1 129 ? 2.988 -19.828 12.977 1 88.5 129 TYR B CA 1
ATOM 6811 C C . TYR B 1 129 ? 3.584 -19.047 14.141 1 88.5 129 TYR B C 1
ATOM 6813 O O . TYR B 1 129 ? 3.801 -17.844 14.047 1 88.5 129 TYR B O 1
ATOM 6821 N N . LYS B 1 130 ? 3.877 -19.688 15.258 1 84.81 130 LYS B N 1
ATOM 6822 C CA . LYS B 1 130 ? 4.508 -19.031 16.406 1 84.81 130 LYS B CA 1
ATOM 6823 C C . LYS B 1 130 ? 5.879 -18.469 16.031 1 84.81 130 LYS B C 1
ATOM 6825 O O . LYS B 1 130 ? 6.219 -17.344 16.391 1 84.81 130 LYS B O 1
ATOM 6830 N N . LYS B 1 131 ? 6.559 -19.328 15.367 1 88.88 131 LYS B N 1
ATOM 6831 C CA . LYS B 1 131 ? 7.871 -18.891 14.906 1 88.88 131 LYS B CA 1
ATOM 6832 C C . LYS B 1 131 ? 7.738 -17.734 13.922 1 88.88 131 LYS B C 1
ATOM 6834 O O . LYS B 1 131 ? 8.539 -16.797 13.945 1 88.88 131 LYS B O 1
ATOM 6839 N N . MET B 1 132 ? 6.773 -17.828 13.109 1 91.88 132 MET B N 1
ATOM 6840 C CA . MET B 1 132 ? 6.535 -16.766 12.133 1 91.88 132 MET B CA 1
ATOM 6841 C C . MET B 1 132 ? 6.246 -15.438 12.828 1 91.88 132 MET B C 1
ATOM 6843 O O . MET B 1 132 ? 6.793 -14.406 12.438 1 91.88 132 MET B O 1
ATOM 6847 N N . VAL B 1 133 ? 5.445 -15.43 13.852 1 88.94 133 VAL B N 1
ATOM 6848 C CA . VAL B 1 133 ? 5.086 -14.234 14.602 1 88.94 133 VAL B CA 1
ATOM 6849 C C . VAL B 1 133 ? 6.324 -13.656 15.289 1 88.94 133 VAL B C 1
ATOM 6851 O O . VAL B 1 133 ? 6.531 -12.445 15.297 1 88.94 133 VAL B O 1
ATOM 6854 N N . LYS B 1 134 ? 7.117 -14.531 15.844 1 89.88 134 LYS B N 1
ATOM 6855 C CA . LYS B 1 134 ? 8.344 -14.094 16.5 1 89.88 134 LYS B CA 1
ATOM 6856 C C . LYS B 1 134 ? 9.266 -13.367 15.531 1 89.88 134 LYS B C 1
ATOM 6858 O O . LYS B 1 134 ? 9.812 -12.312 15.859 1 89.88 134 LYS B O 1
ATOM 6863 N N . ILE B 1 135 ? 9.367 -13.922 14.375 1 93 135 ILE B N 1
ATOM 6864 C CA . ILE B 1 135 ? 10.227 -13.328 13.359 1 93 135 ILE B CA 1
ATOM 6865 C C . ILE B 1 135 ? 9.672 -11.969 12.938 1 93 135 ILE B C 1
ATOM 6867 O O . ILE B 1 135 ? 10.422 -11 12.781 1 93 135 ILE B O 1
ATOM 6871 N N . LEU B 1 136 ? 8.391 -11.867 12.789 1 93 136 LEU B N 1
ATOM 6872 C CA . LEU B 1 136 ? 7.746 -10.617 12.406 1 93 136 LEU B CA 1
ATOM 6873 C C . LEU B 1 136 ? 7.949 -9.547 13.477 1 93 136 LEU B C 1
ATOM 6875 O O . LEU B 1 136 ? 8.18 -8.383 13.164 1 93 136 LEU B O 1
ATOM 6879 N N . ASN B 1 137 ? 7.859 -9.93 14.703 1 91.62 137 ASN B N 1
ATOM 6880 C CA . ASN B 1 137 ? 8.07 -9 15.812 1 91.62 137 ASN B CA 1
ATOM 6881 C C . ASN B 1 137 ? 9.508 -8.508 15.867 1 91.62 137 ASN B C 1
ATOM 6883 O O . ASN B 1 137 ? 9.758 -7.328 16.141 1 91.62 137 ASN B O 1
ATOM 6887 N N . GLU B 1 138 ? 10.422 -9.391 15.578 1 92 138 GLU B N 1
ATOM 6888 C CA . GLU B 1 138 ? 11.828 -9 15.531 1 92 138 GLU B CA 1
ATOM 6889 C C . GLU B 1 138 ? 12.094 -8.023 14.391 1 92 138 GLU B C 1
ATOM 6891 O O . GLU B 1 138 ? 12.891 -7.09 14.531 1 92 138 GLU B O 1
ATOM 6896 N N . GLU B 1 139 ? 11.453 -8.227 13.328 1 91.88 139 GLU B N 1
ATOM 6897 C CA . GLU B 1 139 ? 11.586 -7.324 12.188 1 91.88 139 GLU B CA 1
ATOM 6898 C C . GLU B 1 139 ? 11.023 -5.941 12.508 1 91.88 139 GLU B C 1
ATOM 6900 O O . GLU B 1 139 ? 11.594 -4.926 12.102 1 91.88 139 GLU B O 1
ATOM 6905 N N . THR B 1 140 ? 9.914 -5.898 13.211 1 89.75 140 THR B N 1
ATOM 6906 C CA . THR B 1 140 ? 9.312 -4.637 13.625 1 89.75 140 THR B CA 1
ATOM 6907 C C . THR B 1 140 ? 10.258 -3.861 14.539 1 89.75 140 THR B C 1
ATOM 6909 O O . THR B 1 140 ? 10.445 -2.656 14.367 1 89.75 140 THR B O 1
ATOM 6912 N N . GLU B 1 141 ? 10.805 -4.543 15.445 1 89.25 141 GLU B N 1
ATOM 6913 C CA . GLU B 1 141 ? 11.758 -3.928 16.359 1 89.25 141 GLU B CA 1
ATOM 6914 C C . GLU B 1 141 ? 12.984 -3.41 15.625 1 89.25 141 GLU B C 1
ATOM 6916 O O . GLU B 1 141 ? 13.469 -2.312 15.906 1 89.25 141 GLU B O 1
ATOM 6921 N N . LEU B 1 142 ? 13.438 -4.23 14.68 1 90.62 142 LEU B N 1
ATOM 6922 C CA . LEU B 1 142 ? 14.594 -3.838 13.883 1 90.62 142 LEU B CA 1
ATOM 6923 C C . LEU B 1 142 ? 14.305 -2.553 13.109 1 90.62 142 LEU B C 1
ATOM 6925 O O . LEU B 1 142 ? 15.156 -1.661 13.047 1 90.62 142 LEU B O 1
ATOM 6929 N N . GLN B 1 143 ? 13.203 -2.432 12.531 1 90.56 143 GLN B N 1
ATOM 6930 C CA . GLN B 1 143 ? 12.836 -1.261 11.742 1 90.56 143 GLN B CA 1
ATOM 6931 C C . GLN B 1 143 ? 12.734 -0.015 12.617 1 90.56 143 GLN B C 1
ATOM 6933 O O . GLN B 1 143 ? 13.273 1.039 12.273 1 90.56 143 GLN B O 1
ATOM 6938 N N . LEU B 1 144 ? 12.117 -0.139 13.734 1 88.56 144 LEU B N 1
ATOM 6939 C CA . LEU B 1 144 ? 11.812 1.028 14.555 1 88.56 144 LEU B CA 1
ATOM 6940 C C . LEU B 1 144 ? 13.047 1.491 15.32 1 88.56 144 LEU B C 1
ATOM 6942 O O . LEU B 1 144 ? 13.102 2.631 15.789 1 88.56 144 LEU B O 1
ATOM 6946 N N . THR B 1 145 ? 14.016 0.641 15.43 1 86.06 145 THR B N 1
ATOM 6947 C CA . THR B 1 145 ? 15.211 1.004 16.188 1 86.06 145 THR B CA 1
ATOM 6948 C C . THR B 1 145 ? 16.297 1.526 15.258 1 86.06 145 THR B C 1
ATOM 6950 O O . THR B 1 145 ? 17.391 1.886 15.703 1 86.06 145 THR B O 1
ATOM 6953 N N . ASN B 1 146 ? 16.031 1.545 13.953 1 88.31 146 ASN B N 1
ATOM 6954 C CA . ASN B 1 146 ? 17 2.066 12.984 1 88.31 146 ASN B CA 1
ATOM 6955 C C . ASN B 1 146 ? 16.422 3.268 12.234 1 88.31 146 ASN B C 1
ATOM 6957 O O . ASN B 1 146 ? 15.219 3.498 12.242 1 88.31 146 ASN B O 1
ATOM 6961 N N . SER B 1 147 ? 17.344 4.016 11.648 1 89.75 147 SER B N 1
ATOM 6962 C CA . SER B 1 147 ? 16.969 5.215 10.906 1 89.75 147 SER B CA 1
ATOM 6963 C C . SER B 1 147 ? 16.125 4.875 9.688 1 89.75 147 SER B C 1
ATOM 6965 O O . SER B 1 147 ? 16.531 4.062 8.852 1 89.75 147 SER B O 1
ATOM 6967 N N . PHE B 1 148 ? 14.984 5.5 9.57 1 92.44 148 PHE B N 1
ATOM 6968 C CA . PHE B 1 148 ? 14.141 5.277 8.398 1 92.44 148 PHE B CA 1
ATOM 6969 C C . PHE B 1 148 ? 14.789 5.844 7.145 1 92.44 148 PHE B C 1
ATOM 6971 O O . PHE B 1 148 ? 14.578 5.332 6.043 1 92.44 148 PHE B O 1
ATOM 6978 N N . VAL B 1 149 ? 15.602 6.824 7.324 1 91.69 149 VAL B N 1
ATOM 6979 C CA . VAL B 1 149 ? 16.344 7.375 6.199 1 91.69 149 VAL B CA 1
ATOM 6980 C C . VAL B 1 149 ? 17.312 6.328 5.652 1 91.69 149 VAL B C 1
ATOM 6982 O O . VAL B 1 149 ? 17.422 6.148 4.438 1 91.69 149 VAL B O 1
ATOM 6985 N N . ASP B 1 150 ? 17.969 5.695 6.59 1 91.81 150 ASP B N 1
ATOM 6986 C CA . ASP B 1 150 ? 18.875 4.637 6.18 1 91.81 150 ASP B CA 1
ATOM 6987 C C . ASP B 1 150 ? 18.125 3.475 5.543 1 91.81 150 ASP B C 1
ATOM 6989 O O . ASP B 1 150 ? 18.625 2.846 4.605 1 91.81 150 ASP B O 1
ATOM 6993 N N . GLN B 1 151 ? 17.031 3.188 6.094 1 93.81 151 GLN B N 1
ATOM 6994 C CA . GLN B 1 151 ? 16.219 2.127 5.516 1 93.81 151 GLN B CA 1
ATOM 6995 C C . GLN B 1 151 ? 15.805 2.461 4.082 1 93.81 151 GLN B C 1
ATOM 6997 O O . GLN B 1 151 ? 15.836 1.595 3.207 1 93.81 151 GLN B O 1
ATOM 7002 N N . TYR B 1 152 ? 15.383 3.672 3.857 1 94.31 152 TYR B N 1
ATOM 7003 C CA . TYR B 1 152 ? 15.039 4.125 2.516 1 94.31 152 TYR B CA 1
ATOM 7004 C C . TYR B 1 152 ? 16.234 3.998 1.571 1 94.31 152 TYR B C 1
ATOM 7006 O O . TYR B 1 152 ? 16.094 3.498 0.453 1 94.31 152 TYR B O 1
ATOM 7014 N N . LYS B 1 153 ? 17.375 4.414 2.006 1 93.12 153 LYS B N 1
ATOM 7015 C CA . LYS B 1 153 ? 18.578 4.348 1.188 1 93.12 153 LYS B CA 1
ATOM 7016 C C . LYS B 1 153 ? 18.938 2.904 0.847 1 93.12 153 LYS B C 1
ATOM 7018 O O . LYS B 1 153 ? 19.281 2.6 -0.294 1 93.12 153 LYS B O 1
ATOM 7023 N N . MET B 1 154 ? 18.859 2.121 1.855 1 94.94 154 MET B N 1
ATOM 7024 C CA . MET B 1 154 ? 19.188 0.71 1.651 1 94.94 154 MET B CA 1
ATOM 7025 C C . MET B 1 154 ? 18.203 0.068 0.668 1 94.94 154 MET B C 1
ATOM 7027 O O . MET B 1 154 ? 18.609 -0.724 -0.185 1 94.94 154 MET B O 1
ATOM 7031 N N . GLN B 1 155 ? 16.953 0.369 0.809 1 95.25 155 GLN B N 1
ATOM 7032 C CA . GLN B 1 155 ? 15.953 -0.151 -0.119 1 95.25 155 GLN B CA 1
ATOM 7033 C C . GLN B 1 155 ? 16.234 0.297 -1.549 1 95.25 155 GLN B C 1
ATOM 7035 O O . GLN B 1 155 ? 16.078 -0.476 -2.494 1 95.25 155 GLN B O 1
ATOM 7040 N N . ASN B 1 156 ? 16.625 1.512 -1.73 1 93.75 156 ASN B N 1
ATOM 7041 C CA . ASN B 1 156 ? 16.969 2.014 -3.057 1 93.75 156 ASN B CA 1
ATOM 7042 C C . ASN B 1 156 ? 18.172 1.271 -3.646 1 93.75 156 ASN B C 1
ATOM 7044 O O . ASN B 1 156 ? 18.172 0.939 -4.832 1 93.75 156 ASN B O 1
ATOM 7048 N N . LYS B 1 157 ? 19.141 1.083 -2.801 1 94.81 157 LYS B N 1
ATOM 7049 C CA . LYS B 1 157 ? 20.297 0.312 -3.248 1 94.81 157 LYS B CA 1
ATOM 7050 C C . LYS B 1 157 ? 19.891 -1.115 -3.611 1 94.81 157 LYS B C 1
ATOM 7052 O O . LYS B 1 157 ? 20.422 -1.689 -4.566 1 94.81 157 LYS B O 1
ATOM 7057 N N . PHE B 1 158 ? 19.031 -1.659 -2.84 1 96.19 158 PHE B N 1
ATOM 7058 C CA . PHE B 1 158 ? 18.5 -2.992 -3.113 1 96.19 158 PHE B CA 1
ATOM 7059 C C . PHE B 1 158 ? 17.844 -3.041 -4.48 1 96.19 158 PHE B C 1
ATOM 7061 O O . PHE B 1 158 ? 18.125 -3.938 -5.281 1 96.19 158 PHE B O 1
ATOM 7068 N N . ILE B 1 159 ? 16.953 -2.096 -4.781 1 93.69 159 ILE B N 1
ATOM 7069 C CA . ILE B 1 159 ? 16.234 -2.025 -6.043 1 93.69 159 ILE B CA 1
ATOM 7070 C C . ILE B 1 159 ? 17.219 -1.865 -7.195 1 93.69 159 ILE B C 1
ATOM 7072 O O . ILE B 1 159 ? 17.078 -2.508 -8.242 1 93.69 159 ILE B O 1
ATOM 7076 N N . GLN B 1 160 ? 18.188 -1.039 -6.984 1 93.31 160 GLN B N 1
ATOM 7077 C CA . GLN B 1 160 ? 19.203 -0.842 -8.008 1 93.31 160 GLN B CA 1
ATOM 7078 C C . GLN B 1 160 ? 19.969 -2.135 -8.273 1 93.31 160 GLN B C 1
ATOM 7080 O O . GLN B 1 160 ? 20.281 -2.453 -9.43 1 93.31 160 GLN B O 1
ATOM 7085 N N . ALA B 1 161 ? 20.281 -2.811 -7.199 1 95.81 161 ALA B N 1
ATOM 7086 C CA . ALA B 1 161 ? 20.984 -4.09 -7.344 1 95.81 161 ALA B CA 1
ATOM 7087 C C . ALA B 1 161 ? 20.156 -5.074 -8.164 1 95.81 161 ALA B C 1
ATOM 7089 O O . ALA B 1 161 ? 20.688 -5.82 -8.984 1 95.81 161 ALA B O 1
ATOM 7090 N N . PHE B 1 162 ? 18.891 -5.07 -7.977 1 95.06 162 PHE B N 1
ATOM 7091 C CA . PHE B 1 162 ? 18.016 -5.969 -8.719 1 95.06 162 PHE B CA 1
ATOM 7092 C C . PHE B 1 162 ? 17.969 -5.578 -10.195 1 95.06 162 PHE B C 1
ATOM 7094 O O . PHE B 1 162 ? 18 -6.445 -11.07 1 95.06 162 PHE B O 1
ATOM 7101 N N . LYS B 1 163 ? 17.844 -4.316 -10.422 1 93.75 163 LYS B N 1
ATOM 7102 C CA . LYS B 1 163 ? 17.844 -3.844 -11.805 1 93.75 163 LYS B CA 1
ATOM 7103 C C . LYS B 1 163 ? 19.125 -4.234 -12.516 1 93.75 163 LYS B C 1
ATOM 7105 O O . LYS B 1 163 ? 19.109 -4.668 -13.672 1 93.75 163 LYS B O 1
ATOM 7110 N N . LEU B 1 164 ? 20.234 -4.074 -11.828 1 95.5 164 LEU B N 1
ATOM 7111 C CA . LEU B 1 164 ? 21.531 -4.445 -12.391 1 95.5 164 LEU B CA 1
ATOM 7112 C C . LEU B 1 164 ? 21.594 -5.945 -12.664 1 95.5 164 LEU B C 1
ATOM 7114 O O . LEU B 1 164 ? 22.172 -6.379 -13.664 1 95.5 164 LEU B O 1
ATOM 7118 N N . PHE B 1 165 ? 21.078 -6.711 -11.805 1 97.31 165 PHE B N 1
ATOM 7119 C CA . PHE B 1 165 ? 21 -8.156 -12 1 97.31 165 PHE B CA 1
ATOM 7120 C C . PHE B 1 165 ? 20.281 -8.484 -13.312 1 97.31 165 PHE B C 1
ATOM 7122 O O . PHE B 1 165 ? 20.781 -9.289 -14.102 1 97.31 165 PHE B O 1
ATOM 7129 N N . PHE B 1 166 ? 19.125 -7.852 -13.516 1 95.94 166 PHE B N 1
ATOM 7130 C CA . PHE B 1 166 ? 18.359 -8.148 -14.719 1 95.94 166 PHE B CA 1
ATOM 7131 C C . PHE B 1 166 ? 19.078 -7.625 -15.961 1 95.94 166 PHE B C 1
ATOM 7133 O O . PHE B 1 166 ? 19 -8.234 -17.031 1 95.94 166 PHE B O 1
ATOM 7140 N N . VAL B 1 167 ? 19.75 -6.469 -15.82 1 95.5 167 VAL B N 1
ATOM 7141 C CA . VAL B 1 167 ? 20.562 -5.98 -16.938 1 95.5 167 VAL B CA 1
ATOM 7142 C C . VAL B 1 167 ? 21.594 -7.035 -17.344 1 95.5 167 VAL B C 1
ATOM 7144 O O . VAL B 1 167 ? 21.734 -7.363 -18.516 1 95.5 167 VAL B O 1
ATOM 7147 N N . GLU B 1 168 ? 22.266 -7.516 -16.375 1 96.88 168 GLU B N 1
ATOM 7148 C CA . GLU B 1 168 ? 23.281 -8.531 -16.625 1 96.88 168 GLU B CA 1
ATOM 7149 C C . GLU B 1 168 ? 22.656 -9.805 -17.203 1 96.88 168 GLU B C 1
ATOM 7151 O O . GLU B 1 168 ? 23.172 -10.367 -18.172 1 96.88 168 GLU B O 1
ATOM 7156 N N . LEU B 1 169 ? 21.625 -10.273 -16.625 1 96.5 169 LEU B N 1
ATOM 7157 C CA . LEU B 1 169 ? 20.953 -11.492 -17.062 1 96.5 169 LEU B CA 1
ATOM 7158 C C . LEU B 1 169 ? 20.5 -11.375 -18.516 1 96.5 169 LEU B C 1
ATOM 7160 O O . LEU B 1 169 ? 20.75 -12.273 -19.312 1 96.5 169 LEU B O 1
ATOM 7164 N N . PHE B 1 170 ? 19.859 -10.297 -18.844 1 94.94 170 PHE B N 1
ATOM 7165 C CA . PHE B 1 170 ? 19.344 -10.125 -20.203 1 94.94 170 PHE B CA 1
ATOM 7166 C C . PHE B 1 170 ? 20.469 -9.945 -21.203 1 94.94 170 PHE B C 1
ATOM 7168 O O . PHE B 1 170 ? 20.375 -10.398 -22.344 1 94.94 170 PHE B O 1
ATOM 7175 N N . LYS B 1 171 ? 21.516 -9.258 -20.75 1 96.12 171 LYS B N 1
ATOM 7176 C CA . LYS B 1 171 ? 22.688 -9.141 -21.609 1 96.12 171 LYS B CA 1
ATOM 7177 C C . LYS B 1 171 ? 23.266 -10.516 -21.953 1 96.12 171 LYS B C 1
ATOM 7179 O O . LYS B 1 171 ? 23.609 -10.781 -23.109 1 96.12 171 LYS B O 1
ATOM 7184 N N . ILE B 1 172 ? 23.391 -11.328 -20.984 1 97.94 172 ILE B N 1
ATOM 7185 C CA . ILE B 1 172 ? 23.906 -12.68 -21.188 1 97.94 172 ILE B CA 1
ATOM 7186 C C . ILE B 1 172 ? 22.969 -13.453 -22.125 1 97.94 172 ILE B C 1
ATOM 7188 O O . ILE B 1 172 ? 23.438 -14.125 -23.047 1 97.94 172 ILE B O 1
ATOM 7192 N N . ILE B 1 173 ? 21.672 -13.367 -21.859 1 96.44 173 ILE B N 1
ATOM 7193 C CA . ILE B 1 173 ? 20.688 -14.078 -22.672 1 96.44 173 ILE B CA 1
ATOM 7194 C C . ILE B 1 173 ? 20.781 -13.609 -24.125 1 96.44 173 ILE B C 1
ATOM 7196 O O . ILE B 1 173 ? 20.797 -14.43 -25.047 1 96.44 173 ILE B O 1
ATOM 7200 N N . GLU B 1 174 ? 20.906 -12.359 -24.312 1 95.56 174 GLU B N 1
ATOM 7201 C CA . GLU B 1 174 ? 20.969 -11.789 -25.656 1 95.56 174 GLU B CA 1
ATOM 7202 C C . GLU B 1 174 ? 22.266 -12.188 -26.359 1 95.56 174 GLU B C 1
ATOM 7204 O O . GLU B 1 174 ? 22.281 -12.453 -27.562 1 95.56 174 GLU B O 1
ATOM 7209 N N . ASP B 1 175 ? 23.297 -12.227 -25.594 1 97.56 175 ASP B N 1
ATOM 7210 C CA . ASP B 1 175 ? 24.594 -12.648 -26.125 1 97.56 175 ASP B CA 1
ATOM 7211 C C . ASP B 1 175 ? 24.547 -14.102 -26.594 1 97.56 175 ASP B C 1
ATOM 7213 O O . ASP B 1 175 ? 25.344 -14.508 -27.438 1 97.56 175 ASP B O 1
ATOM 7217 N N . CYS B 1 176 ? 23.625 -14.859 -26.094 1 98.19 176 CYS B N 1
ATOM 7218 C CA . CYS B 1 176 ? 23.531 -16.281 -26.391 1 98.19 176 CYS B CA 1
ATOM 7219 C C . CYS B 1 176 ? 22.422 -16.562 -27.391 1 98.19 176 CYS B C 1
ATOM 7221 O O . CYS B 1 176 ? 21.938 -17.688 -27.484 1 98.19 176 CYS B O 1
ATOM 7223 N N . LYS B 1 177 ? 21.953 -15.57 -28.062 1 96.81 177 LYS B N 1
ATOM 7224 C CA . LYS B 1 177 ? 20.875 -15.75 -29.031 1 96.81 177 LYS B CA 1
ATOM 7225 C C . LYS B 1 177 ? 21.297 -16.75 -30.125 1 96.81 177 LYS B C 1
ATOM 7227 O O . LYS B 1 177 ? 22.391 -16.656 -30.672 1 96.81 177 LYS B O 1
ATOM 7232 N N . PRO B 1 178 ? 20.422 -17.719 -30.344 1 97.06 178 PRO B N 1
ATOM 7233 C CA . PRO B 1 178 ? 20.719 -18.594 -31.484 1 97.06 178 PRO B CA 1
ATOM 7234 C C . PRO B 1 178 ? 20.828 -17.844 -32.812 1 97.06 178 PRO B C 1
ATOM 7236 O O . PRO B 1 178 ? 20.062 -16.891 -33.031 1 97.06 178 PRO B O 1
ATOM 7239 N N . ASP B 1 179 ? 21.781 -18.297 -33.688 1 95.5 179 ASP B N 1
ATOM 7240 C CA . ASP B 1 179 ? 22.016 -17.625 -34.969 1 95.5 179 ASP B CA 1
ATOM 7241 C C . ASP B 1 179 ? 21.141 -18.203 -36.062 1 95.5 179 ASP B C 1
ATOM 7243 O O . ASP B 1 179 ? 21.609 -18.469 -37.188 1 95.5 179 ASP B O 1
ATOM 7247 N N . ILE B 1 180 ? 20.016 -18.516 -35.75 1 97.69 180 ILE B N 1
ATOM 7248 C CA . ILE B 1 180 ? 19.062 -19.047 -36.719 1 97.69 180 ILE B CA 1
ATOM 7249 C C . ILE B 1 180 ? 17.703 -18.391 -36.5 1 97.69 180 ILE B C 1
ATOM 7251 O O . ILE B 1 180 ? 17.484 -17.719 -35.5 1 97.69 180 ILE B O 1
ATOM 7255 N N . GLU B 1 181 ? 16.781 -18.531 -37.531 1 96.69 181 GLU B N 1
ATOM 7256 C CA . GLU B 1 181 ? 15.414 -18.047 -37.375 1 96.69 181 GLU B CA 1
ATOM 7257 C C . GLU B 1 181 ? 14.57 -19 -36.562 1 96.69 181 GLU B C 1
ATOM 7259 O O . GLU B 1 181 ? 15.039 -20.078 -36.156 1 96.69 181 GLU B O 1
ATOM 7264 N N . SER B 1 182 ? 13.391 -18.547 -36.219 1 97.69 182 SER B N 1
ATOM 7265 C CA . SER B 1 182 ? 12.484 -19.344 -35.406 1 97.69 182 SER B CA 1
ATOM 7266 C C . SER B 1 182 ? 12.234 -20.703 -36.031 1 97.69 182 SER B C 1
ATOM 7268 O O . SER B 1 182 ? 12.109 -20.828 -37.25 1 97.69 182 SER B O 1
ATOM 7270 N N . ILE B 1 183 ? 12.164 -21.656 -35.188 1 98.06 183 ILE B N 1
ATOM 7271 C CA . ILE B 1 183 ? 11.914 -23.016 -35.656 1 98.06 183 ILE B CA 1
ATOM 7272 C C . ILE B 1 183 ? 10.453 -23.375 -35.438 1 98.06 183 ILE B C 1
ATOM 7274 O O . ILE B 1 183 ? 10.031 -24.5 -35.719 1 98.06 183 ILE B O 1
ATOM 7278 N N . ASN B 1 184 ? 9.648 -22.469 -34.906 1 96.5 184 ASN B N 1
ATOM 7279 C CA . ASN B 1 184 ? 8.234 -22.734 -34.625 1 96.5 184 ASN B CA 1
ATOM 7280 C C . ASN B 1 184 ? 7.352 -22.312 -35.781 1 96.5 184 ASN B C 1
ATOM 7282 O O . ASN B 1 184 ? 6.547 -21.391 -35.688 1 96.5 184 ASN B O 1
ATOM 7286 N N . ASN B 1 185 ? 7.512 -22.984 -36.844 1 96.5 185 ASN B N 1
ATOM 7287 C CA . ASN B 1 185 ? 6.746 -22.719 -38.062 1 96.5 185 ASN B CA 1
ATOM 7288 C C . ASN B 1 185 ? 6.469 -24 -38.844 1 96.5 185 ASN B C 1
ATOM 7290 O O . ASN B 1 185 ? 6.98 -25.062 -38.5 1 96.5 185 ASN B O 1
ATOM 7294 N N . ALA B 1 186 ? 5.758 -23.922 -39.906 1 95.75 186 ALA B N 1
ATOM 7295 C CA . ALA B 1 186 ? 5.266 -25.078 -40.688 1 95.75 186 ALA B CA 1
ATOM 7296 C C . ALA B 1 186 ? 6.414 -25.828 -41.344 1 95.75 186 ALA B C 1
ATOM 7298 O O . ALA B 1 186 ? 6.363 -27.047 -41.5 1 95.75 186 ALA B O 1
ATOM 7299 N N . GLU B 1 187 ? 7.445 -25.156 -41.688 1 96.75 187 GLU B N 1
ATOM 7300 C CA . GLU B 1 187 ? 8.578 -25.75 -42.406 1 96.75 187 GLU B CA 1
ATOM 7301 C C . GLU B 1 187 ? 9.289 -26.781 -41.531 1 96.75 187 GLU B C 1
ATOM 7303 O O . GLU B 1 187 ? 9.938 -27.703 -42.062 1 96.75 187 GLU B O 1
ATOM 7308 N N . HIS B 1 188 ? 9.164 -26.656 -40.312 1 98.31 188 HIS B N 1
ATOM 7309 C CA . HIS B 1 188 ? 9.867 -27.547 -39.375 1 98.31 188 HIS B CA 1
ATOM 7310 C C . HIS B 1 188 ? 9 -28.719 -38.969 1 98.31 188 HIS B C 1
ATOM 7312 O O . HIS B 1 188 ? 9.367 -29.484 -38.094 1 98.31 188 HIS B O 1
ATOM 7318 N N . TYR B 1 189 ? 7.895 -28.844 -39.562 1 97.94 189 TYR B N 1
ATOM 7319 C CA . TYR B 1 189 ? 6.996 -29.969 -39.375 1 97.94 189 TYR B CA 1
ATOM 7320 C C . TYR B 1 189 ? 6.609 -30.594 -40.688 1 97.94 189 TYR B C 1
ATOM 7322 O O . TYR B 1 189 ? 5.426 -30.688 -41.031 1 97.94 189 TYR B O 1
ATOM 7330 N N . PRO B 1 190 ? 7.598 -31.219 -41.375 1 96.81 190 PRO B N 1
ATOM 7331 C CA . PRO B 1 190 ? 7.371 -31.625 -42.781 1 96.81 190 PRO B CA 1
ATOM 7332 C C . PRO B 1 190 ? 6.879 -33.062 -42.906 1 96.81 190 PRO B C 1
ATOM 7334 O O . PRO B 1 190 ? 6.52 -33.5 -44 1 96.81 190 PRO B O 1
ATOM 7337 N N . ASN B 1 191 ? 6.758 -33.781 -41.812 1 97.5 191 ASN B N 1
ATOM 7338 C CA . ASN B 1 191 ? 6.715 -35.219 -41.938 1 97.5 191 ASN B CA 1
ATOM 7339 C C . ASN B 1 191 ? 5.297 -35.75 -41.75 1 97.5 191 ASN B C 1
ATOM 7341 O O . ASN B 1 191 ? 5.109 -36.875 -41.219 1 97.5 191 ASN B O 1
ATOM 7345 N N . GLY B 1 192 ? 4.305 -35 -42.156 1 96.75 192 GLY B N 1
ATOM 7346 C CA . GLY B 1 192 ? 2.934 -35.469 -42 1 96.75 192 GLY B CA 1
ATOM 7347 C C . GLY B 1 192 ? 2.701 -36.844 -42.625 1 96.75 192 GLY B C 1
ATOM 7348 O O . GLY B 1 192 ? 2.195 -37.75 -42 1 96.75 192 GLY B O 1
ATOM 7349 N N . ASP B 1 193 ? 3.121 -37 -43.875 1 96.56 193 ASP B N 1
ATOM 7350 C CA . ASP B 1 193 ? 2.918 -38.25 -44.625 1 96.56 193 ASP B CA 1
ATOM 7351 C C . ASP B 1 193 ? 3.73 -39.406 -44 1 96.56 193 ASP B C 1
ATOM 7353 O O . ASP B 1 193 ? 3.254 -40.531 -43.938 1 96.56 193 ASP B O 1
ATOM 7357 N N . ARG B 1 194 ? 4.891 -39.094 -43.656 1 97.5 194 ARG B N 1
ATOM 7358 C CA . ARG B 1 194 ? 5.75 -40.094 -43.031 1 97.5 194 ARG B CA 1
ATOM 7359 C C . ARG B 1 194 ? 5.141 -40.594 -41.719 1 97.5 194 ARG B C 1
ATOM 7361 O O . ARG B 1 194 ? 5.223 -41.781 -41.406 1 97.5 194 ARG B O 1
ATOM 7368 N N . LEU B 1 195 ? 4.59 -39.719 -40.969 1 97.81 195 LEU B N 1
ATOM 7369 C CA . LEU B 1 195 ? 3.947 -40.062 -39.719 1 97.81 195 LEU B CA 1
ATOM 7370 C C . LEU B 1 195 ? 2.762 -41 -39.938 1 97.81 195 LEU B C 1
ATOM 7372 O O . LEU B 1 195 ? 2.553 -41.938 -39.188 1 97.81 195 LEU B O 1
ATOM 7376 N N . VAL B 1 196 ? 2.021 -40.688 -41 1 97.06 196 VAL B N 1
ATOM 7377 C CA . VAL B 1 196 ? 0.875 -41.531 -41.344 1 97.06 196 VAL B CA 1
ATOM 7378 C C . VAL B 1 196 ? 1.351 -42.938 -41.719 1 97.06 196 VAL B C 1
ATOM 7380 O O . VAL B 1 196 ? 0.782 -43.938 -41.25 1 97.06 196 VAL B O 1
ATOM 7383 N N . LYS B 1 197 ? 2.379 -42.938 -42.531 1 96.56 197 LYS B N 1
ATOM 7384 C CA . LYS B 1 197 ? 2.93 -44.25 -42.938 1 96.56 197 LYS B CA 1
ATOM 7385 C C . LYS B 1 197 ? 3.486 -45 -41.75 1 96.56 197 LYS B C 1
ATOM 7387 O O . LYS B 1 197 ? 3.361 -46.219 -41.656 1 96.56 197 LYS B O 1
ATOM 7392 N N . TYR B 1 198 ? 4.188 -44.344 -40.938 1 96.31 198 TYR B N 1
ATOM 7393 C CA . TYR B 1 198 ? 4.73 -44.938 -39.719 1 96.31 198 TYR B CA 1
ATOM 7394 C C . TYR B 1 198 ? 3.621 -45.531 -38.875 1 96.31 198 TYR B C 1
ATOM 7396 O O . TYR B 1 198 ? 3.748 -46.656 -38.375 1 96.31 198 TYR B O 1
ATOM 7404 N N . TYR B 1 199 ? 2.562 -44.812 -38.656 1 96.31 199 TYR B N 1
ATOM 7405 C CA . TYR B 1 199 ? 1.41 -45.25 -37.875 1 96.31 199 TYR B CA 1
ATOM 7406 C C . TYR B 1 199 ? 0.803 -46.5 -38.5 1 96.31 199 TYR B C 1
ATOM 7408 O O . TYR B 1 199 ? 0.498 -47.469 -37.812 1 96.31 199 TYR B O 1
ATOM 7416 N N . GLU B 1 200 ? 0.675 -46.469 -39.812 1 96.25 200 GLU B N 1
ATOM 7417 C CA . GLU B 1 200 ? 0.113 -47.594 -40.562 1 96.25 200 GLU B CA 1
ATOM 7418 C C . GLU B 1 200 ? 0.945 -48.844 -40.375 1 96.25 200 GLU B C 1
ATOM 7420 O O . GLU B 1 200 ? 0.399 -49.938 -40.094 1 96.25 200 GLU B O 1
ATOM 7425 N N . LEU B 1 201 ? 2.221 -48.688 -40.469 1 94.94 201 LEU B N 1
ATOM 7426 C CA . LEU B 1 201 ? 3.137 -49.812 -40.406 1 94.94 201 LEU B CA 1
ATOM 7427 C C . LEU B 1 201 ? 3.193 -50.375 -38.969 1 94.94 201 LEU B C 1
ATOM 7429 O O . LEU B 1 201 ? 3.168 -51.594 -38.781 1 94.94 201 LEU B O 1
ATOM 7433 N N . ARG B 1 202 ? 3.303 -49.5 -38.031 1 92.5 202 ARG B N 1
ATOM 7434 C CA . ARG B 1 202 ? 3.463 -49.938 -36.656 1 92.5 202 ARG B CA 1
ATOM 7435 C C . ARG B 1 202 ? 2.188 -50.594 -36.125 1 92.5 202 ARG B C 1
ATOM 7437 O O . ARG B 1 202 ? 2.242 -51.469 -35.281 1 92.5 202 ARG B O 1
ATOM 7444 N N . ARG B 1 203 ? 1.047 -50.125 -36.625 1 93 203 ARG B N 1
ATOM 7445 C CA . ARG B 1 203 ? -0.233 -50.656 -36.219 1 93 203 ARG B CA 1
ATOM 7446 C C . ARG B 1 203 ? -0.661 -51.812 -37.125 1 93 203 ARG B C 1
ATOM 7448 O O . ARG B 1 203 ? -1.645 -52.5 -36.812 1 93 203 ARG B O 1
ATOM 7455 N N . LYS B 1 204 ? 0.023 -52 -38.156 1 93.12 204 LYS B N 1
ATOM 7456 C CA . LYS B 1 204 ? -0.272 -53.062 -39.125 1 93.12 204 LYS B CA 1
ATOM 7457 C C . LYS B 1 204 ? -1.696 -52.938 -39.656 1 93.12 204 LYS B C 1
ATOM 7459 O O . LYS B 1 204 ? -2.461 -53.906 -39.625 1 93.12 204 LYS B O 1
ATOM 7464 N N . LEU B 1 205 ? -1.992 -51.781 -40.062 1 94.5 205 LEU B N 1
ATOM 7465 C CA . LEU B 1 205 ? -3.338 -51.5 -40.562 1 94.5 205 LEU B CA 1
ATOM 7466 C C . LEU B 1 205 ? -3.416 -51.75 -42.062 1 94.5 205 LEU B C 1
ATOM 7468 O O . LEU B 1 205 ? -2.467 -51.438 -42.812 1 94.5 205 LEU B O 1
ATOM 7472 N N . LEU B 1 206 ? -4.559 -52.219 -42.531 1 93.5 206 LEU B N 1
ATOM 7473 C CA . LEU B 1 206 ? -4.852 -52.281 -43.969 1 93.5 206 LEU B CA 1
ATOM 7474 C C . LEU B 1 206 ? -5.242 -50.906 -44.5 1 93.5 206 LEU B C 1
ATOM 7476 O O . LEU B 1 206 ? -5.719 -50.031 -43.75 1 93.5 206 LEU B O 1
ATOM 7480 N N . PRO B 1 207 ? -5.012 -50.75 -45.719 1 91.31 207 PRO B N 1
ATOM 7481 C CA . PRO B 1 207 ? -5.336 -49.469 -46.312 1 91.31 207 PRO B CA 1
ATOM 7482 C C . PRO B 1 207 ? -6.781 -49.031 -46.062 1 91.31 207 PRO B C 1
ATOM 7484 O O . PRO B 1 207 ? -7.051 -47.844 -45.844 1 91.31 207 PRO B O 1
ATOM 7487 N N . GLU B 1 208 ? -7.652 -50 -46 1 92.31 208 GLU B N 1
ATOM 7488 C CA . GLU B 1 208 ? -9.062 -49.719 -45.781 1 92.31 208 GLU B CA 1
ATOM 7489 C C . GLU B 1 208 ? -9.305 -49.25 -44.344 1 92.31 208 GLU B C 1
ATOM 7491 O O . GLU B 1 208 ? -10.156 -48.375 -44.094 1 92.31 208 GLU B O 1
ATOM 7496 N N . ASP B 1 209 ? -8.523 -49.719 -43.5 1 92.75 209 ASP B N 1
ATOM 7497 C CA . ASP B 1 209 ? -8.672 -49.344 -42.094 1 92.75 209 ASP B CA 1
ATOM 7498 C C . ASP B 1 209 ? -8.016 -48 -41.781 1 92.75 209 ASP B C 1
ATOM 7500 O O . ASP B 1 209 ? -8.477 -47.25 -40.938 1 92.75 209 ASP B O 1
ATOM 7504 N N . MET B 1 210 ? -7.043 -47.719 -42.5 1 92.94 210 MET B N 1
ATOM 7505 C CA . MET B 1 210 ? -6.34 -46.469 -42.312 1 92.94 210 MET B CA 1
ATOM 7506 C C . MET B 1 210 ? -7.238 -45.281 -42.688 1 92.94 210 MET B C 1
ATOM 7508 O O . MET B 1 210 ? -7.129 -44.188 -42.125 1 92.94 210 MET B O 1
ATOM 7512 N N . LYS B 1 211 ? -8.125 -45.531 -43.562 1 92.06 211 LYS B N 1
ATOM 7513 C CA . LYS B 1 211 ? -9.039 -44.469 -44.031 1 92.06 211 LYS B CA 1
ATOM 7514 C C . LYS B 1 211 ? -9.992 -44.062 -42.906 1 92.06 211 LYS B C 1
ATOM 7516 O O . LYS B 1 211 ? -10.531 -42.938 -42.906 1 92.06 211 LYS B O 1
ATOM 7521 N N . LYS B 1 212 ? -10.125 -44.844 -41.938 1 90.25 212 LYS B N 1
ATOM 7522 C CA . LYS B 1 212 ? -11.055 -44.594 -40.844 1 90.25 212 LYS B CA 1
ATOM 7523 C C . LYS B 1 212 ? -10.367 -43.875 -39.688 1 90.25 212 LYS B C 1
ATOM 7525 O O . LYS B 1 212 ? -11.031 -43.344 -38.781 1 90.25 212 LYS B O 1
ATOM 7530 N N . VAL B 1 213 ? -9.07 -43.781 -39.781 1 91.69 213 VAL B N 1
ATOM 7531 C CA . VAL B 1 213 ? -8.305 -43.156 -38.719 1 91.69 213 VAL B CA 1
ATOM 7532 C C . VAL B 1 213 ? -8.359 -41.656 -38.875 1 91.69 213 VAL B C 1
ATOM 7534 O O . VAL B 1 213 ? -8.141 -41.125 -39.969 1 91.69 213 VAL B O 1
ATOM 7537 N N . ASN B 1 214 ? -8.727 -40.938 -37.781 1 91.62 214 ASN B N 1
ATOM 7538 C CA . ASN B 1 214 ? -8.656 -39.5 -37.75 1 91.62 214 ASN B CA 1
ATOM 7539 C C . ASN B 1 214 ? -7.219 -39 -37.625 1 91.62 214 ASN B C 1
ATOM 7541 O O . ASN B 1 214 ? -6.727 -38.844 -36.5 1 91.62 214 ASN B O 1
ATOM 7545 N N . VAL B 1 215 ? -6.629 -38.625 -38.625 1 93.94 215 VAL B N 1
ATOM 7546 C CA . VAL B 1 215 ? -5.207 -38.312 -38.656 1 93.94 215 VAL B CA 1
ATOM 7547 C C . VAL B 1 215 ? -4.914 -37.094 -37.75 1 93.94 215 VAL B C 1
ATOM 7549 O O . VAL B 1 215 ? -3.967 -37.125 -36.969 1 93.94 215 VAL B O 1
ATOM 7552 N N . GLU B 1 216 ? -5.684 -36.062 -37.812 1 92.69 216 GLU B N 1
ATOM 7553 C CA . GLU B 1 216 ? -5.469 -34.844 -37.062 1 92.69 216 GLU B CA 1
ATOM 7554 C C . GLU B 1 216 ? -5.551 -35.094 -35.562 1 92.69 216 GLU B C 1
ATOM 7556 O O . GLU B 1 216 ? -4.801 -34.5 -34.781 1 92.69 216 GLU B O 1
ATOM 7561 N N . ARG B 1 217 ? -6.316 -35.938 -35.188 1 90.44 217 ARG B N 1
ATOM 7562 C CA . ARG B 1 217 ? -6.566 -36.188 -33.781 1 90.44 217 ARG B CA 1
ATOM 7563 C C . ARG B 1 217 ? -5.648 -37.281 -33.25 1 90.44 217 ARG B C 1
ATOM 7565 O O . ARG B 1 217 ? -5.281 -37.281 -32.062 1 90.44 217 ARG B O 1
ATOM 7572 N N . MET B 1 218 ? -5.207 -38.156 -34.156 1 91.12 218 MET B N 1
ATOM 7573 C CA . MET B 1 218 ? -4.543 -39.375 -33.656 1 91.12 218 MET B CA 1
ATOM 7574 C C . MET B 1 218 ? -3.064 -39.375 -34.031 1 91.12 218 MET B C 1
ATOM 7576 O O . MET B 1 218 ? -2.248 -39.969 -33.344 1 91.12 218 MET B O 1
ATOM 7580 N N . ILE B 1 219 ? -2.816 -38.75 -35.094 1 95.06 219 ILE B N 1
ATOM 7581 C CA . ILE B 1 219 ? -1.472 -38.969 -35.625 1 95.06 219 ILE B CA 1
ATOM 7582 C C . ILE B 1 219 ? -0.716 -37.625 -35.594 1 95.06 219 ILE B C 1
ATOM 7584 O O . ILE B 1 219 ? 0.316 -37.5 -34.938 1 95.06 219 ILE B O 1
ATOM 7588 N N . HIS B 1 220 ? -1.263 -36.625 -36.344 1 96.06 220 HIS B N 1
ATOM 7589 C CA . HIS B 1 220 ? -0.587 -35.344 -36.375 1 96.06 220 HIS B CA 1
ATOM 7590 C C . HIS B 1 220 ? -1.532 -34.25 -36.844 1 96.06 220 HIS B C 1
ATOM 7592 O O . HIS B 1 220 ? -2.504 -34.5 -37.562 1 96.06 220 HIS B O 1
ATOM 7598 N N . ARG B 1 221 ? -1.293 -33 -36.375 1 96.12 221 ARG B N 1
ATOM 7599 C CA . ARG B 1 221 ? -1.963 -31.797 -36.812 1 96.12 221 ARG B CA 1
ATOM 7600 C C . ARG B 1 221 ? -1.026 -30.922 -37.656 1 96.12 221 ARG B C 1
ATOM 7602 O O . ARG B 1 221 ? -0.336 -30.062 -37.125 1 96.12 221 ARG B O 1
ATOM 7609 N N . LYS B 1 222 ? -1.108 -31.125 -38.938 1 95.25 222 LYS B N 1
ATOM 7610 C CA . LYS B 1 222 ? -0.208 -30.438 -39.875 1 95.25 222 LYS B CA 1
ATOM 7611 C C . LYS B 1 222 ? 1.25 -30.656 -39.469 1 95.25 222 LYS B C 1
ATOM 7613 O O . LYS B 1 222 ? 2.023 -29.688 -39.406 1 95.25 222 LYS B O 1
ATOM 7618 N N . GLY B 1 223 ? 1.503 -31.859 -39.062 1 96.56 223 GLY B N 1
ATOM 7619 C CA . GLY B 1 223 ? 2.861 -32.25 -38.75 1 96.56 223 GLY B CA 1
ATOM 7620 C C . GLY B 1 223 ? 3.174 -32.125 -37.25 1 96.56 223 GLY B C 1
ATOM 7621 O O . GLY B 1 223 ? 4.148 -32.719 -36.781 1 96.56 223 GLY B O 1
ATOM 7622 N N . LYS B 1 224 ? 2.357 -31.406 -36.562 1 97.25 224 LYS B N 1
ATOM 7623 C CA . LYS B 1 224 ? 2.547 -31.234 -35.125 1 97.25 224 LYS B CA 1
ATOM 7624 C C . LYS B 1 224 ? 1.869 -32.344 -34.344 1 97.25 224 LYS B C 1
ATOM 7626 O O . LYS B 1 224 ? 1.018 -33.062 -34.875 1 97.25 224 LYS B O 1
ATOM 7631 N N . MET B 1 225 ? 2.277 -32.438 -33.094 1 95.69 225 MET B N 1
ATOM 7632 C CA . MET B 1 225 ? 1.623 -33.375 -32.219 1 95.69 225 MET B CA 1
ATOM 7633 C C . MET B 1 225 ? 0.122 -33.125 -32.156 1 95.69 225 MET B C 1
ATOM 7635 O O . MET B 1 225 ? -0.313 -31.969 -32.156 1 95.69 225 MET B O 1
ATOM 7639 N N . PRO B 1 226 ? -0.614 -34.219 -32.094 1 94 226 PRO B N 1
ATOM 7640 C CA . PRO B 1 226 ? -2.035 -34 -31.812 1 94 226 PRO B CA 1
ATOM 7641 C C . PRO B 1 226 ? -2.264 -33.188 -30.531 1 94 226 PRO B C 1
ATOM 7643 O O . PRO B 1 226 ? -1.642 -33.469 -29.5 1 94 226 PRO B O 1
ATOM 7646 N N . LEU B 1 227 ? -3.145 -32.344 -30.578 1 90.62 227 LEU B N 1
ATOM 7647 C CA . LEU B 1 227 ? -3.328 -31.375 -29.5 1 90.62 227 LEU B CA 1
ATOM 7648 C C . LEU B 1 227 ? -3.633 -32.062 -28.188 1 90.62 227 LEU B C 1
ATOM 7650 O O . LEU B 1 227 ? -3.041 -31.75 -27.156 1 90.62 227 LEU B O 1
ATOM 7654 N N . TYR B 1 228 ? -4.512 -33 -28.203 1 87.12 228 TYR B N 1
ATOM 7655 C CA . TYR B 1 228 ? -4.926 -33.656 -26.969 1 87.12 228 TYR B CA 1
ATOM 7656 C C . TYR B 1 228 ? -4.496 -35.125 -26.984 1 87.12 228 TYR B C 1
ATOM 7658 O O . TYR B 1 228 ? -5.137 -35.969 -26.359 1 87.12 228 TYR B O 1
ATOM 7666 N N . GLY B 1 229 ? -3.475 -35.344 -27.672 1 88 229 GLY B N 1
ATOM 7667 C CA . GLY B 1 229 ? -2.934 -36.719 -27.703 1 88 229 GLY B CA 1
ATOM 7668 C C . GLY B 1 229 ? -2.137 -37.062 -26.453 1 88 229 GLY B C 1
ATOM 7669 O O . GLY B 1 229 ? -1.541 -36.188 -25.828 1 88 229 GLY B O 1
ATOM 7670 N N . GLY B 1 230 ? -2.17 -38.344 -26.141 1 90.94 230 GLY B N 1
ATOM 7671 C CA . GLY B 1 230 ? -1.317 -38.812 -25.062 1 90.94 230 GLY B CA 1
ATOM 7672 C C . GLY B 1 230 ? -1.924 -38.625 -23.688 1 90.94 230 GLY B C 1
ATOM 7673 O O . GLY B 1 230 ? -1.219 -38.281 -22.734 1 90.94 230 GLY B O 1
ATOM 7674 N N . HIS B 1 231 ? -3.199 -38.719 -23.609 1 93.56 231 HIS B N 1
ATOM 7675 C CA . HIS B 1 231 ? -3.818 -38.656 -22.281 1 93.56 231 HIS B CA 1
ATOM 7676 C C . HIS B 1 231 ? -3.297 -39.781 -21.391 1 93.56 231 HIS B C 1
ATOM 7678 O O . HIS B 1 231 ? -3.652 -40.969 -21.594 1 93.56 231 HIS B O 1
ATOM 7684 N N . LEU B 1 232 ? -2.529 -39.469 -20.422 1 93.56 232 LEU B N 1
ATOM 7685 C CA . LEU B 1 232 ? -1.731 -40.438 -19.719 1 93.56 232 LEU B CA 1
ATOM 7686 C C . LEU B 1 232 ? -2.625 -41.406 -18.938 1 93.56 232 LEU B C 1
ATOM 7688 O O . LEU B 1 232 ? -2.373 -42.625 -18.906 1 93.56 232 LEU B O 1
ATOM 7692 N N . ARG B 1 233 ? -3.672 -40.938 -18.266 1 93.44 233 ARG B N 1
ATOM 7693 C CA . ARG B 1 233 ? -4.555 -41.781 -17.469 1 93.44 233 ARG B CA 1
ATOM 7694 C C . ARG B 1 233 ? -5.352 -42.719 -18.359 1 93.44 233 ARG B C 1
ATOM 7696 O O . ARG B 1 233 ? -5.531 -43.906 -18.016 1 93.44 233 ARG B O 1
ATOM 7703 N N . GLU B 1 234 ? -5.84 -42.281 -19.484 1 92.94 234 GLU B N 1
ATOM 7704 C CA . GLU B 1 234 ? -6.719 -43.062 -20.359 1 92.94 234 GLU B CA 1
ATOM 7705 C C . GLU B 1 234 ? -5.934 -44.125 -21.125 1 92.94 234 GLU B C 1
ATOM 7707 O O . GLU B 1 234 ? -6.465 -45.188 -21.453 1 92.94 234 GLU B O 1
ATOM 7712 N N . GLN B 1 235 ? -4.703 -43.781 -21.5 1 91.62 235 GLN B N 1
ATOM 7713 C CA . GLN B 1 235 ? -3.83 -44.688 -22.219 1 91.62 235 GLN B CA 1
ATOM 7714 C C . GLN B 1 235 ? -4.543 -45.312 -23.422 1 91.62 235 GLN B C 1
ATOM 7716 O O . GLN B 1 235 ? -4.602 -46.531 -23.562 1 91.62 235 GLN B O 1
ATOM 7721 N N . TYR B 1 236 ? -4.988 -44.5 -24.281 1 92 236 TYR B N 1
ATOM 7722 C CA . TYR B 1 236 ? -5.723 -44.969 -25.453 1 92 236 TYR B CA 1
ATOM 7723 C C . TYR B 1 236 ? -4.91 -46 -26.219 1 92 236 TYR B C 1
ATOM 7725 O O . TYR B 1 236 ? -3.744 -45.781 -26.547 1 92 236 TYR B O 1
ATOM 7733 N N . THR B 1 237 ? -5.551 -47.062 -26.656 1 90.19 237 THR B N 1
ATOM 7734 C CA . THR B 1 237 ? -4.832 -48.25 -27.156 1 90.19 237 THR B CA 1
ATOM 7735 C C . THR B 1 237 ? -4.352 -48 -28.578 1 90.19 237 THR B C 1
ATOM 7737 O O . THR B 1 237 ? -3.406 -48.656 -29.031 1 90.19 237 THR B O 1
ATOM 7740 N N . GLU B 1 238 ? -4.953 -47.125 -29.266 1 91.31 238 GLU B N 1
ATOM 7741 C CA . GLU B 1 238 ? -4.574 -46.875 -30.656 1 91.31 238 GLU B CA 1
ATOM 7742 C C . GLU B 1 238 ? -3.367 -45.938 -30.75 1 91.31 238 GLU B C 1
ATOM 7744 O O . GLU B 1 238 ? -2.76 -45.812 -31.812 1 91.31 238 GLU B O 1
ATOM 7749 N N . GLU B 1 239 ? -3.033 -45.344 -29.656 1 92.75 239 GLU B N 1
ATOM 7750 C CA . GLU B 1 239 ? -1.89 -44.438 -29.688 1 92.75 239 GLU B CA 1
ATOM 7751 C C . GLU B 1 239 ? -0.574 -45.219 -29.719 1 92.75 239 GLU B C 1
ATOM 7753 O O . GLU B 1 239 ? -0.452 -46.281 -29.094 1 92.75 239 GLU B O 1
ATOM 7758 N N . LEU B 1 240 ? 0.363 -44.656 -30.406 1 93.69 240 LEU B N 1
ATOM 7759 C CA . LEU B 1 240 ? 1.669 -45.312 -30.516 1 93.69 240 LEU B CA 1
ATOM 7760 C C . LEU B 1 240 ? 2.535 -44.969 -29.297 1 93.69 240 LEU B C 1
ATOM 7762 O O . LEU B 1 240 ? 2.289 -43.969 -28.609 1 93.69 240 LEU B O 1
ATOM 7766 N N . ILE B 1 241 ? 3.473 -45.875 -29.094 1 94.75 241 ILE B N 1
ATOM 7767 C CA . ILE B 1 241 ? 4.504 -45.562 -28.109 1 94.75 241 ILE B CA 1
ATOM 7768 C C . ILE B 1 241 ? 5.324 -44.375 -28.594 1 94.75 241 ILE B C 1
ATOM 7770 O O . ILE B 1 241 ? 5.758 -44.344 -29.734 1 94.75 241 ILE B O 1
ATOM 7774 N N . ARG B 1 242 ? 5.473 -43.469 -27.734 1 95.31 242 ARG B N 1
ATOM 7775 C CA . ARG B 1 242 ? 6.312 -42.312 -28.047 1 95.31 242 ARG B CA 1
ATOM 7776 C C . ARG B 1 242 ? 7.789 -42.656 -27.875 1 95.31 242 ARG B C 1
ATOM 7778 O O . ARG B 1 242 ? 8.438 -42.156 -26.953 1 95.31 242 ARG B O 1
ATOM 7785 N N . ASN B 1 243 ? 8.297 -43.406 -28.75 1 95.69 243 ASN B N 1
ATOM 7786 C CA . ASN B 1 243 ? 9.711 -43.75 -28.75 1 95.69 243 ASN B CA 1
ATOM 7787 C C . ASN B 1 243 ? 10.539 -42.656 -29.438 1 95.69 243 ASN B C 1
ATOM 7789 O O . ASN B 1 243 ? 9.992 -41.656 -29.906 1 95.69 243 ASN B O 1
ATOM 7793 N N . LYS B 1 244 ? 11.797 -42.812 -29.391 1 97.12 244 LYS B N 1
ATOM 7794 C CA . LYS B 1 244 ? 12.703 -41.812 -29.938 1 97.12 244 LYS B CA 1
ATOM 7795 C C . LYS B 1 244 ? 12.406 -41.531 -31.406 1 97.12 244 LYS B C 1
ATOM 7797 O O . LYS B 1 244 ? 12.32 -40.375 -31.812 1 97.12 244 LYS B O 1
ATOM 7802 N N . GLU B 1 245 ? 12.242 -42.594 -32.188 1 96.5 245 GLU B N 1
ATOM 7803 C CA . GLU B 1 245 ? 11.992 -42.438 -33.625 1 96.5 245 GLU B CA 1
ATOM 7804 C C . GLU B 1 245 ? 10.703 -41.656 -33.906 1 96.5 245 GLU B C 1
ATOM 7806 O O . GLU B 1 245 ? 10.688 -40.75 -34.719 1 96.5 245 GLU B O 1
ATOM 7811 N N . TYR B 1 246 ? 9.672 -42.062 -33.25 1 96.62 246 TYR B N 1
ATOM 7812 C CA . TYR B 1 246 ? 8.375 -41.406 -33.406 1 96.62 246 TYR B CA 1
ATOM 7813 C C . TYR B 1 246 ? 8.438 -39.938 -33.062 1 96.62 246 TYR B C 1
ATOM 7815 O O . TYR B 1 246 ? 7.992 -39.094 -33.844 1 96.62 246 TYR B O 1
ATOM 7823 N N . LEU B 1 247 ? 9.016 -39.594 -31.922 1 97.44 247 LEU B N 1
ATOM 7824 C CA . LEU B 1 247 ? 9.109 -38.219 -31.453 1 97.44 247 LEU B CA 1
ATOM 7825 C C . LEU B 1 247 ? 10.008 -37.375 -32.375 1 97.44 247 LEU B C 1
ATOM 7827 O O . LEU B 1 247 ? 9.812 -36.188 -32.5 1 97.44 247 LEU B O 1
ATOM 7831 N N . SER B 1 248 ? 10.922 -38.031 -33.031 1 97.5 248 SER B N 1
ATOM 7832 C CA . SER B 1 248 ? 11.875 -37.344 -33.875 1 97.5 248 SER B CA 1
ATOM 7833 C C . SER B 1 248 ? 11.242 -36.938 -35.219 1 97.5 248 SER B C 1
ATOM 7835 O O . SER B 1 248 ? 11.805 -36.156 -35.969 1 97.5 248 SER B O 1
ATOM 7837 N N . MET B 1 249 ? 10.102 -37.469 -35.469 1 97.56 249 MET B N 1
ATOM 7838 C CA . MET B 1 249 ? 9.484 -37.219 -36.781 1 97.56 249 MET B CA 1
ATOM 7839 C C . MET B 1 249 ? 8.656 -35.938 -36.75 1 97.56 249 MET B C 1
ATOM 7841 O O . MET B 1 249 ? 8.312 -35.406 -37.812 1 97.56 249 MET B O 1
ATOM 7845 N N . TYR B 1 250 ? 8.273 -35.438 -35.656 1 97.75 250 TYR B N 1
ATOM 7846 C CA . TYR B 1 250 ? 7.473 -34.219 -35.594 1 97.75 250 TYR B CA 1
ATOM 7847 C C . TYR B 1 250 ? 8.328 -33 -35.875 1 97.75 250 TYR B C 1
ATOM 7849 O O . TYR B 1 250 ? 8.664 -32.719 -37.031 1 97.75 250 TYR B O 1
ATOM 7857 N N . LEU B 1 251 ? 8.906 -32.375 -34.812 1 98.12 251 LEU B N 1
ATOM 7858 C CA . LEU B 1 251 ? 9.812 -31.25 -35.062 1 98.12 251 LEU B CA 1
ATOM 7859 C C . LEU B 1 251 ? 11.141 -31.734 -35.625 1 98.12 251 LEU B C 1
ATOM 7861 O O . LEU B 1 251 ? 11.836 -32.562 -35 1 98.12 251 LEU B O 1
ATOM 7865 N N . THR B 1 252 ? 11.422 -31.281 -36.812 1 97.81 252 THR B N 1
ATOM 7866 C CA . THR B 1 252 ? 12.633 -31.719 -37.5 1 97.81 252 THR B CA 1
ATOM 7867 C C . THR B 1 252 ? 13.578 -30.547 -37.719 1 97.81 252 THR B C 1
ATOM 7869 O O . THR B 1 252 ? 13.172 -29.5 -38.219 1 97.81 252 THR B O 1
ATOM 7872 N N . LEU B 1 253 ? 14.789 -30.781 -37.312 1 98.12 253 LEU B N 1
ATOM 7873 C CA . LEU B 1 253 ? 15.812 -29.75 -37.438 1 98.12 253 LEU B CA 1
ATOM 7874 C C . LEU B 1 253 ? 16.953 -30.219 -38.312 1 98.12 253 LEU B C 1
ATOM 7876 O O . LEU B 1 253 ? 17.297 -31.406 -38.344 1 98.12 253 LEU B O 1
ATOM 7880 N N . SER B 1 254 ? 17.516 -29.281 -39.094 1 97.38 254 SER B N 1
ATOM 7881 C CA . SER B 1 254 ? 18.766 -29.578 -39.812 1 97.38 254 SER B CA 1
ATOM 7882 C C . SER B 1 254 ? 19.938 -29.672 -38.844 1 97.38 254 SER B C 1
ATOM 7884 O O . SER B 1 254 ? 19.844 -29.234 -37.688 1 97.38 254 SER B O 1
ATOM 7886 N N . ASP B 1 255 ? 21 -30.297 -39.312 1 97.06 255 ASP B N 1
ATOM 7887 C CA . ASP B 1 255 ? 22.203 -30.406 -38.5 1 97.06 255 ASP B CA 1
ATOM 7888 C C . ASP B 1 255 ? 22.719 -29.031 -38.094 1 97.06 255 ASP B C 1
ATOM 7890 O O . ASP B 1 255 ? 23.203 -28.844 -36.969 1 97.06 255 ASP B O 1
ATOM 7894 N N . SER B 1 256 ? 22.594 -28.109 -39 1 97.31 256 SER B N 1
ATOM 7895 C CA . SER B 1 256 ? 23.047 -26.75 -38.719 1 97.31 256 SER B CA 1
ATOM 7896 C C . SER B 1 256 ? 22.203 -26.094 -37.625 1 97.31 256 SER B C 1
ATOM 7898 O O . SER B 1 256 ? 22.719 -25.344 -36.781 1 97.31 256 SER B O 1
ATOM 7900 N N . GLU B 1 257 ? 20.922 -26.312 -37.688 1 98.25 257 GLU B N 1
ATOM 7901 C CA . GLU B 1 257 ? 20.016 -25.75 -36.688 1 98.25 257 GLU B CA 1
ATOM 7902 C C . GLU B 1 257 ? 20.281 -26.359 -35.312 1 98.25 257 GLU B C 1
ATOM 7904 O O . GLU B 1 257 ? 20.312 -25.641 -34.312 1 98.25 257 GLU B O 1
ATOM 7909 N N . VAL B 1 258 ? 20.469 -27.656 -35.25 1 98.31 258 VAL B N 1
ATOM 7910 C CA . VAL B 1 258 ? 20.797 -28.328 -34 1 98.31 258 VAL B CA 1
ATOM 7911 C C . VAL B 1 258 ? 22.094 -27.766 -33.438 1 98.31 258 VAL B C 1
ATOM 7913 O O . VAL B 1 258 ? 22.188 -27.484 -32.25 1 98.31 258 VAL B O 1
ATOM 7916 N N . THR B 1 259 ? 23.062 -27.625 -34.312 1 98 259 THR B N 1
ATOM 7917 C CA . THR B 1 259 ? 24.375 -27.125 -33.875 1 98 259 THR B CA 1
ATOM 7918 C C . THR B 1 259 ? 24.266 -25.703 -33.344 1 98 259 THR B C 1
ATOM 7920 O O . THR B 1 259 ? 24.875 -25.375 -32.344 1 98 259 THR B O 1
ATOM 7923 N N . SER B 1 260 ? 23.5 -24.906 -34.031 1 98.31 260 SER B N 1
ATOM 7924 C CA . SER B 1 260 ? 23.328 -23.516 -33.594 1 98.31 260 SER B CA 1
ATOM 7925 C C . SER B 1 260 ? 22.672 -23.453 -32.219 1 98.31 260 SER B C 1
ATOM 7927 O O . SER B 1 260 ? 23.125 -22.703 -31.344 1 98.31 260 SER B O 1
ATOM 7929 N N . LEU B 1 261 ? 21.641 -24.203 -32.031 1 98.75 261 LEU B N 1
ATOM 7930 C CA . LEU B 1 261 ? 20.922 -24.203 -30.766 1 98.75 261 LEU B CA 1
ATOM 7931 C C . LEU B 1 261 ? 21.797 -24.812 -29.672 1 98.75 261 LEU B C 1
ATOM 7933 O O . LEU B 1 261 ? 21.766 -24.359 -28.531 1 98.75 261 LEU B O 1
ATOM 7937 N N . LYS B 1 262 ? 22.516 -25.828 -30.016 1 98.56 262 LYS B N 1
ATOM 7938 C CA . LYS B 1 262 ? 23.438 -26.453 -29.062 1 98.56 262 LYS B CA 1
ATOM 7939 C C . LYS B 1 262 ? 24.5 -25.453 -28.625 1 98.56 262 LYS B C 1
ATOM 7941 O O . LYS B 1 262 ? 24.844 -25.375 -27.438 1 98.56 262 LYS B O 1
ATOM 7946 N N . ASN B 1 263 ? 25.062 -24.719 -29.547 1 98.44 263 ASN B N 1
ATOM 7947 C CA . ASN B 1 263 ? 26.062 -23.703 -29.234 1 98.44 263 ASN B CA 1
ATOM 7948 C C . ASN B 1 263 ? 25.5 -22.594 -28.359 1 98.44 263 ASN B C 1
ATOM 7950 O O . ASN B 1 263 ? 26.156 -22.141 -27.422 1 98.44 263 ASN B O 1
ATOM 7954 N N . SER B 1 264 ? 24.312 -22.172 -28.719 1 98.69 264 SER B N 1
ATOM 7955 C CA . SER B 1 264 ? 23.641 -21.156 -27.922 1 98.69 264 SER B CA 1
ATOM 7956 C C . SER B 1 264 ? 23.438 -21.625 -26.484 1 98.69 264 SER B C 1
ATOM 7958 O O . SER B 1 264 ? 23.766 -20.891 -25.547 1 98.69 264 SER B O 1
ATOM 7960 N N . HIS B 1 265 ? 22.922 -22.812 -26.344 1 98.75 265 HIS B N 1
ATOM 7961 C CA . HIS B 1 265 ? 22.672 -23.375 -25.031 1 98.75 265 HIS B CA 1
ATOM 7962 C C . HIS B 1 265 ? 23.953 -23.562 -24.234 1 98.75 265 HIS B C 1
ATOM 7964 O O . HIS B 1 265 ? 24.031 -23.203 -23.062 1 98.75 265 HIS B O 1
ATOM 7970 N N . LYS B 1 266 ? 24.938 -24.109 -24.875 1 98.56 266 LYS B N 1
ATOM 7971 C CA . LYS B 1 266 ? 26.234 -24.312 -24.234 1 98.56 266 LYS B CA 1
ATOM 7972 C C . LYS B 1 266 ? 26.844 -22.984 -23.797 1 98.56 266 LYS B C 1
ATOM 7974 O O . LYS B 1 266 ? 27.406 -22.891 -22.703 1 98.56 266 LYS B O 1
ATOM 7979 N N . LYS B 1 267 ? 26.734 -22.047 -24.672 1 98.56 267 LYS B N 1
ATOM 7980 C CA . LYS B 1 267 ? 27.25 -20.719 -24.328 1 98.56 267 LYS B CA 1
ATOM 7981 C C . LYS B 1 267 ? 26.562 -20.156 -23.094 1 98.56 267 LYS B C 1
ATOM 7983 O O . LYS B 1 267 ? 27.203 -19.594 -22.203 1 98.56 267 LYS B O 1
ATOM 7988 N N . PHE B 1 268 ? 25.266 -20.297 -23.047 1 98.62 268 PHE B N 1
ATOM 7989 C CA . PHE B 1 268 ? 24.531 -19.797 -21.906 1 98.62 268 PHE B CA 1
ATOM 7990 C C . PHE B 1 268 ? 24.922 -20.531 -20.625 1 98.62 268 PHE B C 1
ATOM 7992 O O . PHE B 1 268 ? 25.109 -19.906 -19.578 1 98.62 268 PHE B O 1
ATOM 7999 N N . MET B 1 269 ? 25.047 -21.844 -20.688 1 98.56 269 MET B N 1
ATOM 8000 C CA . MET B 1 269 ? 25.453 -22.641 -19.531 1 98.56 269 MET B CA 1
ATOM 8001 C C . MET B 1 269 ? 26.812 -22.172 -19 1 98.56 269 MET B C 1
ATOM 8003 O O . MET B 1 269 ? 27.047 -22.203 -17.797 1 98.56 269 MET B O 1
ATOM 8007 N N . GLY B 1 270 ? 27.609 -21.734 -19.859 1 98.19 270 GLY B N 1
ATOM 8008 C CA . GLY B 1 270 ? 28.938 -21.281 -19.484 1 98.19 270 GLY B CA 1
ATOM 8009 C C . GLY B 1 270 ? 28.938 -19.875 -18.891 1 98.19 270 GLY B C 1
ATOM 8010 O O . GLY B 1 270 ? 29.766 -19.562 -18.031 1 98.19 270 GLY B O 1
ATOM 8011 N N . LYS B 1 271 ? 27.953 -19.094 -19.281 1 98.19 271 LYS B N 1
ATOM 8012 C CA . LYS B 1 271 ? 27.984 -17.672 -18.922 1 98.19 271 LYS B CA 1
ATOM 8013 C C . LYS B 1 271 ? 26.969 -17.359 -17.828 1 98.19 271 LYS B C 1
ATOM 8015 O O . LYS B 1 271 ? 27.047 -16.297 -17.203 1 98.19 271 LYS B O 1
ATOM 8020 N N . MET B 1 272 ? 26.047 -18.25 -17.625 1 97.25 272 MET B N 1
ATOM 8021 C CA . MET B 1 272 ? 24.906 -17.906 -16.797 1 97.25 272 MET B CA 1
ATOM 8022 C C . MET B 1 272 ? 25.328 -17.562 -15.375 1 97.25 272 MET B C 1
ATOM 8024 O O . MET B 1 272 ? 26.328 -18.078 -14.875 1 97.25 272 MET B O 1
ATOM 8028 N N . ILE B 1 273 ? 24.562 -16.703 -14.789 1 97.25 273 ILE B N 1
ATOM 8029 C CA . ILE B 1 273 ? 24.781 -16.266 -13.414 1 97.25 273 ILE B CA 1
ATOM 8030 C C . ILE B 1 273 ? 24.625 -17.453 -12.461 1 97.25 273 ILE B C 1
ATOM 8032 O O . ILE B 1 273 ? 23.625 -18.188 -12.531 1 97.25 273 ILE B O 1
ATOM 8036 N N . GLN B 1 274 ? 25.547 -17.656 -11.555 1 96.19 274 GLN B N 1
ATOM 8037 C CA . GLN B 1 274 ? 25.609 -18.875 -10.766 1 96.19 274 GLN B CA 1
ATOM 8038 C C . GLN B 1 274 ? 24.953 -18.688 -9.398 1 96.19 274 GLN B C 1
ATOM 8040 O O . GLN B 1 274 ? 24.484 -19.656 -8.789 1 96.19 274 GLN B O 1
ATOM 8045 N N . ASP B 1 275 ? 25.016 -17.453 -8.961 1 96.75 275 ASP B N 1
ATOM 8046 C CA . ASP B 1 275 ? 24.484 -17.172 -7.633 1 96.75 275 ASP B CA 1
ATOM 8047 C C . ASP B 1 275 ? 23.766 -15.82 -7.602 1 96.75 275 ASP B C 1
ATOM 8049 O O . ASP B 1 275 ? 23.953 -14.984 -8.492 1 96.75 275 ASP B O 1
ATOM 8053 N N . TRP B 1 276 ? 22.938 -15.75 -6.52 1 97.31 276 TRP B N 1
ATOM 8054 C CA . TRP B 1 276 ? 22.328 -14.445 -6.297 1 97.31 276 TRP B CA 1
ATOM 8055 C C . TRP B 1 276 ? 23.391 -13.367 -6.105 1 97.31 276 TRP B C 1
ATOM 8057 O O . TRP B 1 276 ? 24.406 -13.609 -5.461 1 97.31 276 TRP B O 1
ATOM 8067 N N . PRO B 1 277 ? 23.109 -12.203 -6.668 1 97.12 277 PRO B N 1
ATOM 8068 C CA . PRO B 1 277 ? 24.062 -11.117 -6.406 1 97.12 277 PRO B CA 1
ATOM 8069 C C . PRO B 1 277 ? 24.234 -10.828 -4.914 1 97.12 277 PRO B C 1
ATOM 8071 O O . PRO B 1 277 ? 23.234 -10.742 -4.184 1 97.12 277 PRO B O 1
ATOM 8074 N N . GLU B 1 278 ? 25.422 -10.641 -4.496 1 97.06 278 GLU B N 1
ATOM 8075 C CA . GLU B 1 278 ? 25.75 -10.406 -3.092 1 97.06 278 GLU B CA 1
ATOM 8076 C C . GLU B 1 278 ? 25.047 -9.156 -2.57 1 97.06 278 GLU B C 1
ATOM 8078 O O . GLU B 1 278 ? 24.656 -9.094 -1.405 1 97.06 278 GLU B O 1
ATOM 8083 N N . ASP B 1 279 ? 24.922 -8.141 -3.436 1 96.5 279 ASP B N 1
ATOM 8084 C CA . ASP B 1 279 ? 24.344 -6.855 -3.047 1 96.5 279 ASP B CA 1
ATOM 8085 C C . ASP B 1 279 ? 22.891 -7.016 -2.617 1 96.5 279 ASP B C 1
ATOM 8087 O O . ASP B 1 279 ? 22.391 -6.258 -1.78 1 96.5 279 ASP B O 1
ATOM 8091 N N . LEU B 1 280 ? 22.188 -7.965 -3.162 1 97.31 280 LEU B N 1
ATOM 8092 C CA . LEU B 1 280 ? 20.797 -8.172 -2.777 1 97.31 280 LEU B CA 1
ATOM 8093 C C . LEU B 1 280 ? 20.703 -8.617 -1.32 1 97.31 280 LEU B C 1
ATOM 8095 O O . LEU B 1 280 ? 19.719 -8.289 -0.636 1 97.31 280 LEU B O 1
ATOM 8099 N N . PHE B 1 281 ? 21.672 -9.344 -0.815 1 96.88 281 PHE B N 1
ATOM 8100 C CA . PHE B 1 281 ? 21.688 -9.789 0.572 1 96.88 281 PHE B CA 1
ATOM 8101 C C . PHE B 1 281 ? 22.266 -8.719 1.482 1 96.88 281 PHE B C 1
ATOM 8103 O O . PHE B 1 281 ? 21.875 -8.609 2.648 1 96.88 281 PHE B O 1
ATOM 8110 N N . LYS B 1 282 ? 23.172 -7.941 0.914 1 96.12 282 LYS B N 1
ATOM 8111 C CA . LYS B 1 282 ? 23.75 -6.824 1.657 1 96.12 282 LYS B CA 1
ATOM 8112 C C . LYS B 1 282 ? 22.688 -5.785 1.993 1 96.12 282 LYS B C 1
ATOM 8114 O O . LYS B 1 282 ? 22.734 -5.16 3.057 1 96.12 282 LYS B O 1
ATOM 8119 N N . PHE B 1 283 ? 21.766 -5.625 1.082 1 96.31 283 PHE B N 1
ATOM 8120 C CA . PHE B 1 283 ? 20.844 -4.5 1.21 1 96.31 283 PHE B CA 1
ATOM 8121 C C . PHE B 1 283 ? 19.453 -4.977 1.58 1 96.31 283 PHE B C 1
ATOM 8123 O O . PHE B 1 283 ? 18.484 -4.215 1.494 1 96.31 283 PHE B O 1
ATOM 8130 N N . ASN B 1 284 ? 19.25 -6.223 2.004 1 96.06 284 ASN B N 1
ATOM 8131 C CA . ASN B 1 284 ? 17.906 -6.707 2.326 1 96.06 284 ASN B CA 1
ATOM 8132 C C . ASN B 1 284 ? 17.672 -6.715 3.834 1 96.06 284 ASN B C 1
ATOM 8134 O O . ASN B 1 284 ? 16.766 -7.398 4.316 1 96.06 284 ASN B O 1
ATOM 8138 N N . LYS B 1 285 ? 18.469 -6.004 4.586 1 94.81 285 LYS B N 1
ATOM 8139 C CA . LYS B 1 285 ? 18.375 -5.98 6.043 1 94.81 285 LYS B CA 1
ATOM 8140 C C . LYS B 1 285 ? 16.953 -5.621 6.496 1 94.81 285 LYS B C 1
ATOM 8142 O O . LYS B 1 285 ? 16.438 -6.223 7.434 1 94.81 285 LYS B O 1
ATOM 8147 N N . PHE B 1 286 ? 16.344 -4.66 5.809 1 94.81 286 PHE B N 1
ATOM 8148 C CA . PHE B 1 286 ? 15.086 -4.105 6.297 1 94.81 286 PHE B CA 1
ATOM 8149 C C . PHE B 1 286 ? 13.93 -4.516 5.395 1 94.81 286 PHE B C 1
ATOM 8151 O O . PHE B 1 286 ? 12.828 -3.971 5.508 1 94.81 286 PHE B O 1
ATOM 8158 N N . ASN B 1 287 ? 14.188 -5.375 4.383 1 94.69 287 ASN B N 1
ATOM 8159 C CA . ASN B 1 287 ? 13.086 -5.898 3.574 1 94.69 287 ASN B CA 1
ATOM 8160 C C . ASN B 1 287 ? 12.992 -7.418 3.666 1 94.69 287 ASN B C 1
ATOM 8162 O O . ASN B 1 287 ? 13.695 -8.039 4.469 1 94.69 287 ASN B O 1
ATOM 8166 N N . LYS B 1 288 ? 12.102 -8.039 2.895 1 95.31 288 LYS B N 1
ATOM 8167 C CA . LYS B 1 288 ? 11.773 -9.445 3.111 1 95.31 288 LYS B CA 1
ATOM 8168 C C . LYS B 1 288 ? 12.375 -10.328 2.023 1 95.31 288 LYS B C 1
ATOM 8170 O O . LYS B 1 288 ? 12.047 -11.508 1.917 1 95.31 288 LYS B O 1
ATOM 8175 N N . PHE B 1 289 ? 13.281 -9.805 1.229 1 97.69 289 PHE B N 1
ATOM 8176 C CA . PHE B 1 289 ? 13.836 -10.594 0.132 1 97.69 289 PHE B CA 1
ATOM 8177 C C . PHE B 1 289 ? 14.609 -11.797 0.662 1 97.69 289 PHE B C 1
ATOM 8179 O O . PHE B 1 289 ? 15.508 -11.648 1.491 1 97.69 289 PHE B O 1
ATOM 8186 N N . MET B 1 290 ? 14.211 -12.992 0.195 1 97.94 290 MET B N 1
ATOM 8187 C CA . MET B 1 290 ? 14.852 -14.266 0.526 1 97.94 290 MET B CA 1
ATOM 8188 C C . MET B 1 290 ? 14.711 -14.57 2.014 1 97.94 290 MET B C 1
ATOM 8190 O O . MET B 1 290 ? 15.641 -15.086 2.635 1 97.94 290 MET B O 1
ATOM 8194 N N . LYS B 1 291 ? 13.57 -14.148 2.533 1 96.75 291 LYS B N 1
ATOM 8195 C CA . LYS B 1 291 ? 13.25 -14.445 3.926 1 96.75 291 LYS B CA 1
ATOM 8196 C C . LYS B 1 291 ? 11.852 -15.055 4.047 1 96.75 291 LYS B C 1
ATOM 8198 O O . LYS B 1 291 ? 10.883 -14.508 3.535 1 96.75 291 LYS B O 1
ATOM 8203 N N . GLY B 1 292 ? 11.789 -16.234 4.625 1 96.94 292 GLY B N 1
ATOM 8204 C CA . GLY B 1 292 ? 10.523 -16.828 5 1 96.94 292 GLY B CA 1
ATOM 8205 C C . GLY B 1 292 ? 9.789 -17.453 3.832 1 96.94 292 GLY B C 1
ATOM 8206 O O . GLY B 1 292 ? 10.359 -17.625 2.756 1 96.94 292 GLY B O 1
ATOM 8207 N N . ASP B 1 293 ? 8.562 -17.922 4.145 1 98.44 293 ASP B N 1
ATOM 8208 C CA . ASP B 1 293 ? 7.664 -18.594 3.205 1 98.44 293 ASP B CA 1
ATOM 8209 C C . ASP B 1 293 ? 6.523 -17.672 2.783 1 98.44 293 ASP B C 1
ATOM 8211 O O . ASP B 1 293 ? 6.094 -16.812 3.557 1 98.44 293 ASP B O 1
ATOM 8215 N N . GLY B 1 294 ? 6.074 -17.797 1.548 1 98.69 294 GLY B N 1
ATOM 8216 C CA . GLY B 1 294 ? 4.934 -17.016 1.116 1 98.69 294 GLY B CA 1
ATOM 8217 C C . GLY B 1 294 ? 4.285 -17.547 -0.148 1 98.69 294 GLY B C 1
ATOM 8218 O O . GLY B 1 294 ? 4.766 -18.516 -0.74 1 98.69 294 GLY B O 1
ATOM 8219 N N . ILE B 1 295 ? 3.162 -17.016 -0.442 1 98.88 295 ILE B N 1
ATOM 8220 C CA . ILE B 1 295 ? 2.4 -17.375 -1.633 1 98.88 295 ILE B CA 1
ATOM 8221 C C . ILE B 1 295 ? 2.436 -16.219 -2.637 1 98.88 295 ILE B C 1
ATOM 8223 O O . ILE B 1 295 ? 2.309 -15.055 -2.258 1 98.88 295 ILE B O 1
ATOM 8227 N N . VAL B 1 296 ? 2.703 -16.516 -3.879 1 98.81 296 VAL B N 1
ATOM 8228 C CA . VAL B 1 296 ? 2.869 -15.5 -4.91 1 98.81 296 VAL B CA 1
ATOM 8229 C C . VAL B 1 296 ? 1.848 -15.719 -6.023 1 98.81 296 VAL B C 1
ATOM 8231 O O . VAL B 1 296 ? 1.626 -16.859 -6.457 1 98.81 296 VAL B O 1
ATOM 8234 N N . TYR B 1 297 ? 1.138 -14.672 -6.414 1 98.56 297 TYR B N 1
ATOM 8235 C CA . TYR B 1 297 ? 0.26 -14.641 -7.578 1 98.56 297 TYR B CA 1
ATOM 8236 C C . TYR B 1 297 ? 0.781 -13.664 -8.625 1 98.56 297 TYR B C 1
ATOM 8238 O O . TYR B 1 297 ? 1.516 -12.727 -8.305 1 98.56 297 TYR B O 1
ATOM 8246 N N . LEU B 1 298 ? 0.534 -14 -9.812 1 96.75 298 LEU B N 1
ATOM 8247 C CA . LEU B 1 298 ? 0.596 -12.984 -10.859 1 96.75 298 LEU B CA 1
ATOM 8248 C C . LEU B 1 298 ? -0.784 -12.398 -11.133 1 96.75 298 LEU B C 1
ATOM 8250 O O . LEU B 1 298 ? -1.707 -13.117 -11.523 1 96.75 298 LEU B O 1
ATOM 8254 N N . GLY B 1 299 ? -0.979 -11.164 -10.805 1 96.38 299 GLY B N 1
ATOM 8255 C CA . GLY B 1 299 ? -2.26 -10.5 -10.992 1 96.38 299 GLY B CA 1
ATOM 8256 C C . GLY B 1 299 ? -2.184 -9.305 -11.922 1 96.38 299 GLY B C 1
ATOM 8257 O O . GLY B 1 299 ? -1.504 -9.344 -12.945 1 96.38 299 GLY B O 1
ATOM 8258 N N . GLY B 1 300 ? -3.049 -8.281 -11.68 1 95.56 300 GLY B N 1
ATOM 8259 C CA . GLY B 1 300 ? -3.088 -7.062 -12.477 1 95.56 300 GLY B CA 1
ATOM 8260 C C . GLY B 1 300 ? -4.25 -7.027 -13.453 1 95.56 300 GLY B C 1
ATOM 8261 O O . GLY B 1 300 ? -4.516 -8.008 -14.148 1 95.56 300 GLY B O 1
ATOM 8262 N N . GLY B 1 301 ? -4.906 -5.871 -13.477 1 95.94 301 GLY B N 1
ATOM 8263 C CA . GLY B 1 301 ? -6.027 -5.707 -14.391 1 95.94 301 GLY B CA 1
ATOM 8264 C C . GLY B 1 301 ? -7.125 -6.73 -14.18 1 95.94 301 GLY B C 1
ATOM 8265 O O . GLY B 1 301 ? -7.59 -6.926 -13.055 1 95.94 301 GLY B O 1
ATOM 8266 N N . LYS B 1 302 ? -7.492 -7.375 -15.242 1 95.69 302 LYS B N 1
ATOM 8267 C CA . LYS B 1 302 ? -8.633 -8.289 -15.203 1 95.69 302 LYS B CA 1
ATOM 8268 C C . LYS B 1 302 ? -8.328 -9.516 -14.344 1 95.69 302 LYS B C 1
ATOM 8270 O O . LYS B 1 302 ? -9.242 -10.211 -13.898 1 95.69 302 LYS B O 1
ATOM 8275 N N . TYR B 1 303 ? -7.09 -9.781 -14.102 1 96.75 303 TYR B N 1
ATOM 8276 C CA . TYR B 1 303 ? -6.719 -10.992 -13.375 1 96.75 303 TYR B CA 1
ATOM 8277 C C . TYR B 1 303 ? -6.949 -10.82 -11.883 1 96.75 303 TYR B C 1
ATOM 8279 O O . TYR B 1 303 ? -7 -11.805 -11.141 1 96.75 303 TYR B O 1
ATOM 8287 N N . ASP B 1 304 ? -7.102 -9.586 -11.43 1 97.88 304 ASP B N 1
ATOM 8288 C CA . ASP B 1 304 ? -7.262 -9.328 -10 1 97.88 304 ASP B CA 1
ATOM 8289 C C . ASP B 1 304 ? -8.547 -9.961 -9.469 1 97.88 304 ASP B C 1
ATOM 8291 O O . ASP B 1 304 ? -8.609 -10.375 -8.312 1 97.88 304 ASP B O 1
ATOM 8295 N N . GLN B 1 305 ? -9.625 -10.039 -10.297 1 97.88 305 GLN B N 1
ATOM 8296 C CA . GLN B 1 305 ? -10.867 -10.641 -9.828 1 97.88 305 GLN B CA 1
ATOM 8297 C C . GLN B 1 305 ? -10.695 -12.141 -9.578 1 97.88 305 GLN B C 1
ATOM 8299 O O . GLN B 1 305 ? -11.289 -12.688 -8.648 1 97.88 305 GLN B O 1
ATOM 8304 N N . LEU B 1 306 ? -9.812 -12.797 -10.352 1 98.5 306 LEU B N 1
ATOM 8305 C CA . LEU B 1 306 ? -9.516 -14.211 -10.164 1 98.5 306 LEU B CA 1
ATOM 8306 C C . LEU B 1 306 ? -8.664 -14.43 -8.914 1 98.5 306 LEU B C 1
ATOM 8308 O O . LEU B 1 306 ? -8.953 -15.305 -8.102 1 98.5 306 LEU B O 1
ATOM 8312 N N . ALA B 1 307 ? -7.648 -13.57 -8.82 1 98.56 307 ALA B N 1
ATOM 8313 C CA . ALA B 1 307 ? -6.766 -13.672 -7.668 1 98.56 307 ALA B CA 1
ATOM 8314 C C . ALA B 1 307 ? -7.531 -13.445 -6.367 1 98.56 307 ALA B C 1
ATOM 8316 O O . ALA B 1 307 ? -7.297 -14.133 -5.371 1 98.56 307 ALA B O 1
ATOM 8317 N N . PHE B 1 308 ? -8.406 -12.469 -6.344 1 98.25 308 PHE B N 1
ATOM 8318 C CA . PHE B 1 308 ? -9.203 -12.148 -5.16 1 98.25 308 PHE B CA 1
ATOM 8319 C C . PHE B 1 308 ? -10 -13.367 -4.707 1 98.25 308 PHE B C 1
ATOM 8321 O O . PHE B 1 308 ? -10.016 -13.695 -3.518 1 98.25 308 PHE B O 1
ATOM 8328 N N . LEU B 1 309 ? -10.625 -14.078 -5.629 1 98.31 309 LEU B N 1
ATOM 8329 C CA . LEU B 1 309 ? -11.367 -15.289 -5.312 1 98.31 309 LEU B CA 1
ATOM 8330 C C . LEU B 1 309 ? -10.445 -16.359 -4.723 1 98.31 309 LEU B C 1
ATOM 8332 O O . LEU B 1 309 ? -10.766 -16.953 -3.693 1 98.31 309 LEU B O 1
ATOM 8336 N N . SER B 1 310 ? -9.359 -16.594 -5.398 1 98.69 310 SER B N 1
ATOM 8337 C CA . SER B 1 310 ? -8.422 -17.609 -4.938 1 98.69 310 SER B CA 1
ATOM 8338 C C . SER B 1 310 ? -7.902 -17.297 -3.539 1 98.69 310 SER B C 1
ATOM 8340 O O . SER B 1 310 ? -7.809 -18.188 -2.688 1 98.69 310 SER B O 1
ATOM 8342 N N . ILE B 1 311 ? -7.602 -16.031 -3.281 1 98.56 311 ILE B N 1
ATOM 8343 C CA . ILE B 1 311 ? -7.082 -15.586 -1.991 1 98.56 311 ILE B CA 1
ATOM 8344 C C . ILE B 1 311 ? -8.164 -15.742 -0.921 1 98.56 311 ILE B C 1
ATOM 8346 O O . ILE B 1 311 ? -7.875 -16.172 0.201 1 98.56 311 ILE B O 1
ATOM 8350 N N . LYS B 1 312 ? -9.359 -15.406 -1.303 1 97.81 312 LYS B N 1
ATOM 8351 C CA . LYS B 1 312 ? -10.469 -15.586 -0.371 1 97.81 312 LYS B CA 1
ATOM 8352 C C . LYS B 1 312 ? -10.594 -17.047 0.059 1 97.81 312 LYS B C 1
ATOM 8354 O O . LYS B 1 312 ? -10.75 -17.344 1.247 1 97.81 312 LYS B O 1
ATOM 8359 N N . VAL B 1 313 ? -10.516 -17.938 -0.873 1 97.12 313 VAL B N 1
ATOM 8360 C CA . VAL B 1 313 ? -10.625 -19.359 -0.582 1 97.12 313 VAL B CA 1
ATOM 8361 C C . VAL B 1 313 ? -9.43 -19.812 0.254 1 97.12 313 VAL B C 1
ATOM 8363 O O . VAL B 1 313 ? -9.586 -20.578 1.207 1 97.12 313 VAL B O 1
ATOM 8366 N N . LEU B 1 314 ? -8.32 -19.312 -0.114 1 96.94 314 LEU B N 1
ATOM 8367 C CA . LEU B 1 314 ? -7.094 -19.625 0.62 1 96.94 314 LEU B CA 1
ATOM 8368 C C . LEU B 1 314 ? -7.238 -19.25 2.094 1 96.94 314 LEU B C 1
ATOM 8370 O O . LEU B 1 314 ? -6.891 -20.047 2.971 1 96.94 314 LEU B O 1
ATOM 8374 N N . ARG B 1 315 ? -7.746 -18.109 2.383 1 96.44 315 ARG B N 1
ATOM 8375 C CA . ARG B 1 315 ? -7.914 -17.625 3.754 1 96.44 315 ARG B CA 1
ATOM 8376 C C . ARG B 1 315 ? -9.031 -18.391 4.465 1 96.44 315 ARG B C 1
ATOM 8378 O O . ARG B 1 315 ? -8.922 -18.688 5.656 1 96.44 315 ARG B O 1
ATOM 8385 N N . ASP B 1 316 ? -10.031 -18.75 3.713 1 93.12 316 ASP B N 1
ATOM 8386 C CA . ASP B 1 316 ? -11.117 -19.531 4.281 1 93.12 316 ASP B CA 1
ATOM 8387 C C . ASP B 1 316 ? -10.625 -20.922 4.695 1 93.12 316 ASP B C 1
ATOM 8389 O O . ASP B 1 316 ? -11.133 -21.5 5.656 1 93.12 316 ASP B O 1
ATOM 8393 N N . ASN B 1 317 ? -9.625 -21.328 3.996 1 91 317 ASN B N 1
ATOM 8394 C CA . ASN B 1 317 ? -9.055 -22.656 4.273 1 91 317 ASN B CA 1
ATOM 8395 C C . ASN B 1 317 ? -8.039 -22.594 5.41 1 91 317 ASN B C 1
ATOM 8397 O O . ASN B 1 317 ? -7.508 -23.625 5.828 1 91 317 ASN B O 1
ATOM 8401 N N . GLY B 1 318 ? -7.699 -21.391 5.848 1 89 318 GLY B N 1
ATOM 8402 C CA . GLY B 1 318 ? -6.93 -21.297 7.078 1 89 318 GLY B CA 1
ATOM 8403 C C . GLY B 1 318 ? -5.492 -20.875 6.852 1 89 318 GLY B C 1
ATOM 8404 O O . GLY B 1 318 ? -4.719 -20.75 7.805 1 89 318 GLY B O 1
ATOM 8405 N N . SER B 1 319 ? -5.141 -20.641 5.621 1 94.56 319 SER B N 1
ATOM 8406 C CA . SER B 1 319 ? -3.773 -20.188 5.379 1 94.56 319 SER B CA 1
ATOM 8407 C C . SER B 1 319 ? -3.502 -18.844 6.043 1 94.56 319 SER B C 1
ATOM 8409 O O . SER B 1 319 ? -4.352 -17.953 6.02 1 94.56 319 SER B O 1
ATOM 8411 N N . ARG B 1 320 ? -2.299 -18.734 6.602 1 93.56 320 ARG B N 1
ATOM 8412 C CA . ARG B 1 320 ? -1.931 -17.5 7.27 1 93.56 320 ARG B CA 1
ATOM 8413 C C . ARG B 1 320 ? -0.682 -16.891 6.641 1 93.56 320 ARG B C 1
ATOM 8415 O O . ARG B 1 320 ? -0.278 -15.781 7 1 93.56 320 ARG B O 1
ATOM 8422 N N . LEU B 1 321 ? -0.096 -17.531 5.68 1 97.06 321 LEU B N 1
ATOM 8423 C CA . LEU B 1 321 ? 1.139 -17.078 5.051 1 97.06 321 LEU B CA 1
ATOM 8424 C C . LEU B 1 321 ? 0.916 -15.766 4.305 1 97.06 321 LEU B C 1
ATOM 8426 O O . LEU B 1 321 ? -0.176 -15.516 3.789 1 97.06 321 LEU B O 1
ATOM 8430 N N . PRO B 1 322 ? 1.964 -14.906 4.332 1 97.94 322 PRO B N 1
ATOM 8431 C CA . PRO B 1 322 ? 1.834 -13.688 3.535 1 97.94 322 PRO B CA 1
ATOM 8432 C C . PRO B 1 322 ? 1.709 -13.969 2.039 1 97.94 322 PRO B C 1
ATOM 8434 O O . PRO B 1 322 ? 2.242 -14.969 1.548 1 97.94 322 PRO B O 1
ATOM 8437 N N . ILE B 1 323 ? 0.972 -13.047 1.38 1 98.56 323 ILE B N 1
ATOM 8438 C CA . ILE B 1 323 ? 0.731 -13.164 -0.054 1 98.56 323 ILE B CA 1
ATOM 8439 C C . ILE B 1 323 ? 1.309 -11.945 -0.776 1 98.56 323 ILE B C 1
ATOM 8441 O O . ILE B 1 323 ? 1.218 -10.82 -0.28 1 98.56 323 ILE B O 1
ATOM 8445 N N . GLU B 1 324 ? 1.993 -12.188 -1.872 1 98.56 324 GLU B N 1
ATOM 8446 C CA . GLU B 1 324 ? 2.365 -11.125 -2.799 1 98.56 324 GLU B CA 1
ATOM 8447 C C . GLU B 1 324 ? 1.694 -11.312 -4.156 1 98.56 324 GLU B C 1
ATOM 8449 O O . GLU B 1 324 ? 1.82 -12.375 -4.773 1 98.56 324 GLU B O 1
ATOM 8454 N N . VAL B 1 325 ? 0.926 -10.352 -4.555 1 98.56 325 VAL B N 1
ATOM 8455 C CA . VAL B 1 325 ? 0.405 -10.32 -5.914 1 98.56 325 VAL B CA 1
ATOM 8456 C C . VAL B 1 325 ? 1.286 -9.43 -6.785 1 98.56 325 VAL B C 1
ATOM 8458 O O . VAL B 1 325 ? 1.308 -8.203 -6.613 1 98.56 325 VAL B O 1
ATOM 8461 N N .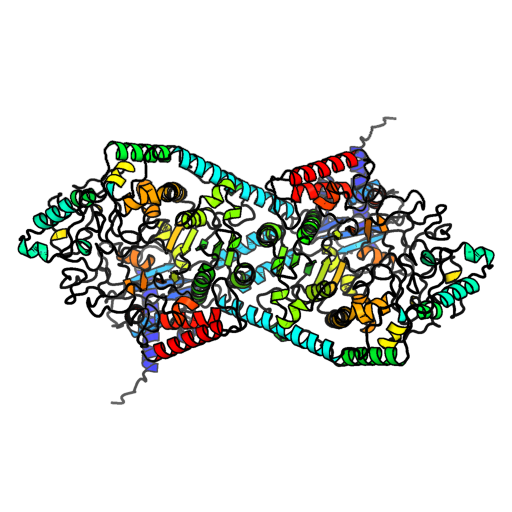 ILE B 1 326 ? 2.023 -10.023 -7.695 1 98.19 326 ILE B N 1
ATOM 8462 C CA . ILE B 1 326 ? 2.924 -9.281 -8.57 1 98.19 326 ILE B CA 1
ATOM 8463 C C . ILE B 1 326 ? 2.129 -8.648 -9.711 1 98.19 326 ILE B C 1
ATOM 8465 O O . ILE B 1 326 ? 1.429 -9.344 -10.453 1 98.19 326 ILE B O 1
ATOM 8469 N N . ILE B 1 327 ? 2.193 -7.363 -9.805 1 96.88 327 ILE B N 1
ATOM 8470 C CA . ILE B 1 327 ? 1.541 -6.602 -10.867 1 96.88 327 ILE B CA 1
ATOM 8471 C C . ILE B 1 327 ? 2.555 -6.262 -11.953 1 96.88 327 ILE B C 1
ATOM 8473 O O . ILE B 1 327 ? 3.521 -5.535 -11.711 1 96.88 327 ILE B O 1
ATOM 8477 N N . PRO B 1 328 ? 2.34 -6.703 -13.141 1 94.12 328 PRO B N 1
ATOM 8478 C CA . PRO B 1 328 ? 3.373 -6.566 -14.172 1 94.12 328 PRO B CA 1
ATOM 8479 C C . PRO B 1 328 ? 3.652 -5.109 -14.531 1 94.12 328 PRO B C 1
ATOM 8481 O O . PRO B 1 328 ? 4.812 -4.707 -14.641 1 94.12 328 PRO B O 1
ATOM 8484 N N . TYR B 1 329 ? 2.514 -4.277 -14.734 1 91.69 329 TYR B N 1
ATOM 8485 C CA . TYR B 1 329 ? 2.672 -2.912 -15.227 1 91.69 329 TYR B CA 1
ATOM 8486 C C . TYR B 1 329 ? 1.894 -1.927 -14.367 1 91.69 329 TYR B C 1
ATOM 8488 O O . TYR B 1 329 ? 0.887 -2.291 -13.75 1 91.69 329 TYR B O 1
ATOM 8496 N N . ASP B 1 330 ? 2.357 -0.724 -14.383 1 87.44 330 ASP B N 1
ATOM 8497 C CA . ASP B 1 330 ? 1.741 0.339 -13.594 1 87.44 330 ASP B CA 1
ATOM 8498 C C . ASP B 1 330 ? 0.277 0.531 -13.984 1 87.44 330 ASP B C 1
ATOM 8500 O O . ASP B 1 330 ? -0.573 0.771 -13.125 1 87.44 330 ASP B O 1
ATOM 8504 N N . LYS B 1 331 ? -0.006 0.448 -15.227 1 88.88 331 LYS B N 1
ATOM 8505 C CA . LYS B 1 331 ? -1.359 0.672 -15.727 1 88.88 331 LYS B CA 1
ATOM 8506 C C . LYS B 1 331 ? -2.326 -0.38 -15.188 1 88.88 331 LYS B C 1
ATOM 8508 O O . LYS B 1 331 ? -3.537 -0.159 -15.156 1 88.88 331 LYS B O 1
ATOM 8513 N N . ASP B 1 332 ? -1.766 -1.497 -14.75 1 92.69 332 ASP B N 1
ATOM 8514 C CA . ASP B 1 332 ? -2.594 -2.605 -14.289 1 92.69 332 ASP B CA 1
ATOM 8515 C C . ASP B 1 332 ? -2.777 -2.559 -12.773 1 92.69 332 ASP B C 1
ATOM 8517 O O . ASP B 1 332 ? -3.484 -3.391 -12.203 1 92.69 332 ASP B O 1
ATOM 8521 N N . TYR B 1 333 ? -2.199 -1.561 -12.117 1 93.44 333 TYR B N 1
ATOM 8522 C CA . TYR B 1 333 ? -2.258 -1.438 -10.672 1 93.44 333 TYR B CA 1
ATOM 8523 C C . TYR B 1 333 ? -3.615 -0.908 -10.219 1 93.44 333 TYR B C 1
ATOM 8525 O O . TYR B 1 333 ? -4.027 0.182 -10.625 1 93.44 333 TYR B O 1
ATOM 8533 N N . ASP B 1 334 ? -4.34 -1.635 -9.414 1 94.38 334 ASP B N 1
ATOM 8534 C CA . ASP B 1 334 ? -5.637 -1.231 -8.883 1 94.38 334 ASP B CA 1
ATOM 8535 C C . ASP B 1 334 ? -5.523 -0.814 -7.414 1 94.38 334 ASP B C 1
ATOM 8537 O O . ASP B 1 334 ? -5.211 -1.639 -6.551 1 94.38 334 ASP B O 1
ATOM 8541 N N . VAL B 1 335 ? -5.832 0.389 -7.109 1 91.25 335 VAL B N 1
ATOM 8542 C CA . VAL B 1 335 ? -5.621 0.963 -5.781 1 91.25 335 VAL B CA 1
ATOM 8543 C C . VAL B 1 335 ? -6.543 0.287 -4.773 1 91.25 335 VAL B C 1
ATOM 8545 O O . VAL B 1 335 ? -6.133 -0.018 -3.65 1 91.25 335 VAL B O 1
ATOM 8548 N N . GLN B 1 336 ? -7.746 0.079 -5.078 1 90.38 336 GLN B N 1
ATOM 8549 C CA . GLN B 1 336 ? -8.68 -0.549 -4.148 1 90.38 336 GLN B CA 1
ATOM 8550 C C . GLN B 1 336 ? -8.234 -1.964 -3.793 1 90.38 336 GLN B C 1
ATOM 8552 O O . GLN B 1 336 ? -8.266 -2.354 -2.623 1 90.38 336 GLN B O 1
ATOM 8557 N N . PHE B 1 337 ? -7.859 -2.68 -4.812 1 95.12 337 PHE B N 1
ATOM 8558 C CA . PHE B 1 337 ? -7.406 -4.047 -4.59 1 95.12 337 PHE B CA 1
ATOM 8559 C C . PHE B 1 337 ? -6.137 -4.066 -3.752 1 95.12 337 PHE B C 1
ATOM 8561 O O . PHE B 1 337 ? -6.051 -4.789 -2.758 1 95.12 337 PHE B O 1
ATOM 8568 N N . CYS B 1 338 ? -5.137 -3.27 -4.113 1 95.12 338 CYS B N 1
ATOM 8569 C CA . CYS B 1 338 ? -3.785 -3.355 -3.568 1 95.12 338 CYS B CA 1
ATOM 8570 C C . CYS B 1 338 ? -3.697 -2.652 -2.219 1 95.12 338 CYS B C 1
ATOM 8572 O O . CYS B 1 338 ? -2.945 -3.078 -1.341 1 95.12 338 CYS B O 1
ATOM 8574 N N . ASP B 1 339 ? -4.469 -1.606 -2.016 1 88.69 339 ASP B N 1
ATOM 8575 C CA . ASP B 1 339 ? -4.285 -0.802 -0.811 1 88.69 339 ASP B CA 1
ATOM 8576 C C . ASP B 1 339 ? -5.402 -1.062 0.198 1 88.69 339 ASP B C 1
ATOM 8578 O O . ASP B 1 339 ? -5.215 -0.869 1.401 1 88.69 339 ASP B O 1
ATOM 8582 N N . ARG B 1 340 ? -6.496 -1.496 -0.239 1 87.94 340 ARG B N 1
ATOM 8583 C CA . ARG B 1 340 ? -7.629 -1.628 0.672 1 87.94 340 ARG B CA 1
ATOM 8584 C C . ARG B 1 340 ? -7.922 -3.094 0.973 1 87.94 340 ARG B C 1
ATOM 8586 O O . ARG B 1 340 ? -8.078 -3.477 2.135 1 87.94 340 ARG B O 1
ATOM 8593 N N . ILE B 1 341 ? -7.926 -3.928 -0.01 1 93.94 341 ILE B N 1
ATOM 8594 C CA . ILE B 1 341 ? -8.398 -5.301 0.135 1 93.94 341 ILE B CA 1
ATOM 8595 C C . ILE B 1 341 ? -7.254 -6.191 0.614 1 93.94 341 ILE B C 1
ATOM 8597 O O . ILE B 1 341 ? -7.344 -6.805 1.68 1 93.94 341 ILE B O 1
ATOM 8601 N N . LEU B 1 342 ? -6.203 -6.242 -0.106 1 96.38 342 LEU B N 1
ATOM 8602 C CA . LEU B 1 342 ? -5.164 -7.254 0.059 1 96.38 342 LEU B CA 1
ATOM 8603 C C . LEU B 1 342 ? -4.527 -7.152 1.44 1 96.38 342 LEU B C 1
ATOM 8605 O O . LEU B 1 342 ? -4.234 -8.172 2.068 1 96.38 342 LEU B O 1
ATOM 8609 N N . PRO B 1 343 ? -4.312 -5.898 1.92 1 94.38 343 PRO B N 1
ATOM 8610 C CA . PRO B 1 343 ? -3.682 -5.832 3.24 1 94.38 343 PRO B CA 1
ATOM 8611 C C . PRO B 1 343 ? -4.527 -6.488 4.332 1 94.38 343 PRO B C 1
ATOM 8613 O O . PRO B 1 343 ? -3.982 -7.074 5.27 1 94.38 343 PRO B O 1
ATOM 8616 N N . THR B 1 344 ? -5.824 -6.453 4.215 1 95 344 THR B N 1
ATOM 8617 C CA . THR B 1 344 ? -6.711 -7.051 5.203 1 95 344 THR B CA 1
ATOM 8618 C C . THR B 1 344 ? -6.684 -8.57 5.109 1 95 344 THR B C 1
ATOM 8620 O O . THR B 1 344 ? -7.121 -9.266 6.027 1 95 344 THR B O 1
ATOM 8623 N N . LEU B 1 345 ? -6.141 -9.062 4.035 1 97.56 345 LEU B N 1
ATOM 8624 C CA . LEU B 1 345 ? -6.027 -10.5 3.818 1 97.56 345 LEU B CA 1
ATOM 8625 C C . LEU B 1 345 ? -4.574 -10.953 3.914 1 97.56 345 LEU B C 1
ATOM 8627 O O . LEU B 1 345 ? -4.203 -11.992 3.363 1 97.56 345 LEU B O 1
ATOM 8631 N N . ASN B 1 346 ? -3.762 -10.148 4.547 1 96.69 346 ASN B N 1
ATOM 8632 C CA . ASN B 1 346 ? -2.34 -10.406 4.758 1 96.69 346 ASN B CA 1
ATOM 8633 C C . ASN B 1 346 ? -1.589 -10.531 3.436 1 96.69 346 ASN B C 1
ATOM 8635 O O . ASN B 1 346 ? -0.755 -11.43 3.277 1 96.69 346 ASN B O 1
ATOM 8639 N N . GLY B 1 347 ? -2.02 -9.711 2.508 1 97.25 347 GLY B N 1
ATOM 8640 C CA . GLY B 1 347 ? -1.379 -9.664 1.203 1 97.25 347 GLY B CA 1
ATOM 8641 C C . GLY B 1 347 ? -0.938 -8.266 0.802 1 97.25 347 GLY B C 1
ATOM 8642 O O . GLY B 1 347 ? -1.299 -7.285 1.453 1 97.25 347 GLY B O 1
ATOM 8643 N N . LYS B 1 348 ? -0.087 -8.219 -0.207 1 96.69 348 LYS B N 1
ATOM 8644 C CA . LYS B 1 348 ? 0.325 -6.945 -0.786 1 96.69 348 LYS B CA 1
ATOM 8645 C C . LYS B 1 348 ? 0.604 -7.086 -2.279 1 96.69 348 LYS B C 1
ATOM 8647 O O . LYS B 1 348 ? 0.87 -8.188 -2.768 1 96.69 348 LYS B O 1
ATOM 8652 N N . CYS B 1 349 ? 0.462 -5.969 -2.941 1 97.06 349 CYS B N 1
ATOM 8653 C CA . CYS B 1 349 ? 0.88 -5.926 -4.34 1 97.06 349 CYS B CA 1
ATOM 8654 C C . CYS B 1 349 ? 2.352 -5.547 -4.453 1 97.06 349 CYS B C 1
ATOM 8656 O O . CYS B 1 349 ? 2.895 -4.871 -3.578 1 97.06 349 CYS B O 1
ATOM 8658 N N . LYS B 1 350 ? 2.992 -6.008 -5.383 1 96 350 LYS B N 1
ATOM 8659 C CA . LYS B 1 350 ? 4.359 -5.652 -5.754 1 96 350 LYS B CA 1
ATOM 8660 C C . LYS B 1 350 ? 4.465 -5.352 -7.246 1 96 350 LYS B C 1
ATOM 8662 O O . LYS B 1 350 ? 4.137 -6.199 -8.078 1 96 350 LYS B O 1
ATOM 8667 N N . LEU B 1 351 ? 4.871 -4.191 -7.605 1 94.12 351 LEU B N 1
ATOM 8668 C CA . LEU B 1 351 ? 4.961 -3.777 -9 1 94.12 351 LEU B CA 1
ATOM 8669 C C . LEU B 1 351 ? 6.254 -4.277 -9.633 1 94.12 351 LEU B C 1
ATOM 8671 O O . LEU B 1 351 ? 7.344 -3.879 -9.227 1 94.12 351 LEU B O 1
ATOM 8675 N N . MET B 1 352 ? 6.145 -5.043 -10.648 1 94.31 352 MET B N 1
ATOM 8676 C CA . MET B 1 352 ? 7.266 -5.711 -11.297 1 94.31 352 MET B CA 1
ATOM 8677 C C . MET B 1 352 ? 8.211 -4.699 -11.93 1 94.31 352 MET B C 1
ATOM 8679 O O . MET B 1 352 ? 9.438 -4.852 -11.852 1 94.31 352 MET B O 1
ATOM 8683 N N . THR B 1 353 ? 7.742 -3.658 -12.531 1 91.19 353 THR B N 1
ATOM 8684 C CA . THR B 1 353 ? 8.531 -2.703 -13.297 1 91.19 353 THR B CA 1
ATOM 8685 C C . THR B 1 353 ? 9.461 -1.909 -12.391 1 91.19 353 THR B C 1
ATOM 8687 O O . THR B 1 353 ? 10.438 -1.312 -12.852 1 91.19 353 THR B O 1
ATOM 8690 N N . ASP B 1 354 ? 9.18 -1.897 -11.117 1 89.38 354 ASP B N 1
ATOM 8691 C CA . ASP B 1 354 ? 10.055 -1.219 -10.164 1 89.38 354 ASP B CA 1
ATOM 8692 C C . ASP B 1 354 ? 11.406 -1.92 -10.07 1 89.38 354 ASP B C 1
ATOM 8694 O O . ASP B 1 354 ? 12.398 -1.313 -9.664 1 89.38 354 ASP B O 1
ATOM 8698 N N . TYR B 1 355 ? 11.461 -3.148 -10.438 1 92.81 355 TYR B N 1
ATOM 8699 C CA . TYR B 1 355 ? 12.656 -3.955 -10.234 1 92.81 355 TYR B CA 1
ATOM 8700 C C . TYR B 1 355 ? 13.336 -4.277 -11.555 1 92.81 355 TYR B C 1
ATOM 8702 O O . TYR B 1 355 ? 14.375 -4.945 -11.586 1 92.81 355 TYR B O 1
ATOM 8710 N N . LEU B 1 356 ? 12.742 -3.842 -12.641 1 92.31 356 LEU B N 1
ATOM 8711 C CA . LEU B 1 356 ? 13.281 -4.102 -13.969 1 92.31 356 LEU B CA 1
ATOM 8712 C C . LEU B 1 356 ? 13.859 -2.832 -14.578 1 92.31 356 LEU B C 1
ATOM 8714 O O . LEU B 1 356 ? 13.359 -1.732 -14.328 1 92.31 356 LEU B O 1
ATOM 8718 N N . PRO B 1 357 ? 14.906 -3.029 -15.398 1 89.69 357 PRO B N 1
ATOM 8719 C CA . PRO B 1 357 ? 15.359 -1.861 -16.156 1 89.69 357 PRO B CA 1
ATOM 8720 C C . PRO B 1 357 ? 14.312 -1.372 -17.156 1 89.69 357 PRO B C 1
ATOM 8722 O O . PRO B 1 357 ? 13.633 -2.184 -17.797 1 89.69 357 PRO B O 1
ATOM 8725 N N . LYS B 1 358 ? 14.227 -0.108 -17.344 1 82.38 358 LYS B N 1
ATOM 8726 C CA . LYS B 1 358 ? 13.203 0.51 -18.188 1 82.38 358 LYS B CA 1
ATOM 8727 C C . LYS B 1 358 ? 13.281 -0.016 -19.609 1 82.38 358 LYS B C 1
ATOM 8729 O O . LYS B 1 358 ? 12.258 -0.198 -20.266 1 82.38 358 LYS B O 1
ATOM 8734 N N . SER B 1 359 ? 14.438 -0.254 -20.062 1 83.5 359 SER B N 1
ATOM 8735 C CA . SER B 1 359 ? 14.656 -0.642 -21.453 1 83.5 359 SER B CA 1
ATOM 8736 C C . SER B 1 359 ? 14.086 -2.025 -21.734 1 83.5 359 SER B C 1
ATOM 8738 O O . SER B 1 359 ? 13.891 -2.393 -22.906 1 83.5 359 SER B O 1
ATOM 8740 N N . TYR B 1 360 ? 13.773 -2.771 -20.75 1 82.12 360 TYR B N 1
ATOM 8741 C CA . TYR B 1 360 ? 13.352 -4.148 -20.984 1 82.12 360 TYR B CA 1
ATOM 8742 C C . TYR B 1 360 ? 11.875 -4.332 -20.656 1 82.12 360 TYR B C 1
ATOM 8744 O O . TYR B 1 360 ? 11.32 -5.41 -20.859 1 82.12 360 TYR B O 1
ATOM 8752 N N . ILE B 1 361 ? 11.242 -3.363 -20.172 1 80.31 361 ILE B N 1
ATOM 8753 C CA . ILE B 1 361 ? 9.859 -3.465 -19.719 1 80.31 361 ILE B CA 1
ATOM 8754 C C . ILE B 1 361 ? 8.953 -3.842 -20.891 1 80.31 361 ILE B C 1
ATOM 8756 O O . ILE B 1 361 ? 8.086 -4.707 -20.766 1 80.31 361 ILE B O 1
ATOM 8760 N N . ASP B 1 362 ? 9.211 -3.299 -21.984 1 79.06 362 ASP B N 1
ATOM 8761 C CA . ASP B 1 362 ? 8.352 -3.527 -23.141 1 79.06 362 ASP B CA 1
ATOM 8762 C C . ASP B 1 362 ? 8.68 -4.859 -23.812 1 79.06 362 ASP B C 1
ATOM 8764 O O . ASP B 1 362 ? 7.902 -5.359 -24.625 1 79.06 362 ASP B O 1
ATOM 8768 N N . ARG B 1 363 ? 9.773 -5.48 -23.484 1 78.81 363 ARG B N 1
ATOM 8769 C CA . ARG B 1 363 ? 10.227 -6.691 -24.156 1 78.81 363 ARG B CA 1
ATOM 8770 C C . ARG B 1 363 ? 9.727 -7.941 -23.438 1 78.81 363 ARG B C 1
ATOM 8772 O O . ARG B 1 363 ? 9.727 -9.031 -24.016 1 78.81 363 ARG B O 1
ATOM 8779 N N . ILE B 1 364 ? 9.367 -7.695 -22.266 1 78.94 364 ILE B N 1
ATOM 8780 C CA . ILE B 1 364 ? 8.945 -8.836 -21.453 1 78.94 364 ILE B CA 1
ATOM 8781 C C . ILE B 1 364 ? 7.441 -9.047 -21.609 1 78.94 364 ILE B C 1
ATOM 8783 O O . ILE B 1 364 ? 6.656 -8.109 -21.438 1 78.94 364 ILE B O 1
ATOM 8787 N N . LYS B 1 365 ? 7.07 -10.148 -22.078 1 76.62 365 LYS B N 1
ATOM 8788 C CA . LYS B 1 365 ? 5.648 -10.414 -22.281 1 76.62 365 LYS B CA 1
ATOM 8789 C C . LYS B 1 365 ? 5.32 -11.875 -21.984 1 76.62 365 LYS B C 1
ATOM 8791 O O . LYS B 1 365 ? 6.215 -12.727 -21.938 1 76.62 365 LYS B O 1
ATOM 8796 N N . GLY B 1 366 ? 4.102 -12.008 -21.688 1 72 366 GLY B N 1
ATOM 8797 C CA . GLY B 1 366 ? 3.508 -13.336 -21.672 1 72 366 GLY B CA 1
ATOM 8798 C C . GLY B 1 366 ? 4.051 -14.219 -20.562 1 72 366 GLY B C 1
ATOM 8799 O O . GLY B 1 366 ? 3.998 -13.859 -19.391 1 72 366 GLY B O 1
ATOM 8800 N N . PHE B 1 367 ? 4.688 -15.297 -21.062 1 69.56 367 PHE B N 1
ATOM 8801 C CA . PHE B 1 367 ? 5.051 -16.406 -20.188 1 69.56 367 PHE B CA 1
ATOM 8802 C C . PHE B 1 367 ? 6.359 -16.109 -19.453 1 69.56 367 PHE B C 1
ATOM 8804 O O . PHE B 1 367 ? 6.73 -16.812 -18.531 1 69.56 367 PHE B O 1
ATOM 8811 N N . GLN B 1 368 ? 6.891 -15.039 -19.75 1 85.75 368 GLN B N 1
ATOM 8812 C CA . GLN B 1 368 ? 8.125 -14.633 -19.078 1 85.75 368 GLN B CA 1
ATOM 8813 C C . GLN B 1 368 ? 7.832 -13.992 -17.719 1 85.75 368 GLN B C 1
ATOM 8815 O O . GLN B 1 368 ? 8.703 -13.945 -16.859 1 85.75 368 GLN B O 1
ATOM 8820 N N . LEU B 1 369 ? 6.602 -13.594 -17.641 1 91.25 369 LEU B N 1
ATOM 8821 C CA . LEU B 1 369 ? 6.211 -12.828 -16.453 1 91.25 369 LEU B CA 1
ATOM 8822 C C . LEU B 1 369 ? 6.246 -13.688 -15.203 1 91.25 369 LEU B C 1
ATOM 8824 O O . LEU B 1 369 ? 6.652 -13.219 -14.133 1 91.25 369 LEU B O 1
ATOM 8828 N N . LYS B 1 370 ? 5.859 -14.953 -15.344 1 95.19 370 LYS B N 1
ATOM 8829 C CA . LYS B 1 370 ? 5.859 -15.867 -14.203 1 95.19 370 LYS B CA 1
ATOM 8830 C C . LYS B 1 370 ? 7.266 -16.031 -13.633 1 95.19 370 LYS B C 1
ATOM 8832 O O . LYS B 1 370 ? 7.457 -15.992 -12.414 1 95.19 370 LYS B O 1
ATOM 8837 N N . ASN B 1 371 ? 8.18 -16.25 -14.547 1 96.19 371 ASN B N 1
ATOM 8838 C CA . ASN B 1 371 ? 9.57 -16.438 -14.156 1 96.19 371 ASN B CA 1
ATOM 8839 C C . ASN B 1 371 ? 10.109 -15.195 -13.438 1 96.19 371 ASN B C 1
ATOM 8841 O O . ASN B 1 371 ? 10.766 -15.312 -12.398 1 96.19 371 ASN B O 1
ATOM 8845 N N . ILE B 1 372 ? 9.828 -14.039 -13.938 1 96.62 372 ILE B N 1
ATOM 8846 C CA . ILE B 1 372 ? 10.281 -12.789 -13.336 1 96.62 372 ILE B CA 1
ATOM 8847 C C . ILE B 1 372 ? 9.602 -12.586 -11.984 1 96.62 372 ILE B C 1
ATOM 8849 O O . ILE B 1 372 ? 10.227 -12.133 -11.023 1 96.62 372 ILE B O 1
ATOM 8853 N N . ALA B 1 373 ? 8.312 -12.922 -11.906 1 97.44 373 ALA B N 1
ATOM 8854 C CA . ALA B 1 373 ? 7.578 -12.82 -10.648 1 97.44 373 ALA B CA 1
ATOM 8855 C C . ALA B 1 373 ? 8.25 -13.641 -9.555 1 97.44 373 ALA B C 1
ATOM 8857 O O . ALA B 1 373 ? 8.383 -13.18 -8.414 1 97.44 373 ALA B O 1
ATOM 8858 N N . LEU B 1 374 ? 8.672 -14.836 -9.891 1 98.06 374 LEU B N 1
ATOM 8859 C CA . LEU B 1 374 ? 9.352 -15.695 -8.93 1 98.06 374 LEU B CA 1
ATOM 8860 C C . LEU B 1 374 ? 10.68 -15.078 -8.5 1 98.06 374 LEU B C 1
ATOM 8862 O O . LEU B 1 374 ? 11.023 -15.094 -7.312 1 98.06 374 LEU B O 1
ATOM 8866 N N . LEU B 1 375 ? 11.391 -14.508 -9.422 1 98 375 LEU B N 1
ATOM 8867 C CA . LEU B 1 375 ? 12.703 -13.938 -9.133 1 98 375 LEU B CA 1
ATOM 8868 C C . LEU B 1 375 ? 12.578 -12.727 -8.219 1 98 375 LEU B C 1
ATOM 8870 O O . LEU B 1 375 ? 13.344 -12.578 -7.266 1 98 375 LEU B O 1
ATOM 8874 N N . ILE B 1 376 ? 11.547 -11.898 -8.438 1 97.31 376 ILE B N 1
ATOM 8875 C CA . ILE B 1 376 ? 11.523 -10.617 -7.738 1 97.31 376 ILE B CA 1
ATOM 8876 C C . ILE B 1 376 ? 10.75 -10.766 -6.43 1 97.31 376 ILE B C 1
ATOM 8878 O O . ILE B 1 376 ? 10.789 -9.875 -5.578 1 97.31 376 ILE B O 1
ATOM 8882 N N . SER B 1 377 ? 9.969 -11.875 -6.27 1 98 377 SER B N 1
ATOM 8883 C CA . SER B 1 377 ? 9.195 -12.055 -5.047 1 98 377 SER B CA 1
ATOM 8884 C C . SER B 1 377 ? 10.086 -11.977 -3.812 1 98 377 SER B C 1
ATOM 8886 O O . SER B 1 377 ? 11.281 -12.281 -3.887 1 98 377 SER B O 1
ATOM 8888 N N . SER B 1 378 ? 9.555 -11.664 -2.691 1 97.62 378 SER B N 1
ATOM 8889 C CA . SER B 1 378 ? 10.312 -11.383 -1.479 1 97.62 378 SER B CA 1
ATOM 8890 C C . SER B 1 378 ? 10.719 -12.672 -0.771 1 97.62 378 SER B C 1
ATOM 8892 O O . SER B 1 378 ? 11.695 -12.695 -0.02 1 97.62 378 SER B O 1
ATOM 8894 N N . PHE B 1 379 ? 10.109 -13.758 -0.976 1 98.56 379 PHE B N 1
ATOM 8895 C CA . PHE B 1 379 ? 10.195 -14.938 -0.122 1 98.56 379 PHE B CA 1
ATOM 8896 C C . PHE B 1 379 ? 11.312 -15.859 -0.589 1 98.56 379 PHE B C 1
ATOM 8898 O O . PHE B 1 379 ? 11.633 -15.906 -1.779 1 98.56 379 PHE B O 1
ATOM 8905 N N . GLU B 1 380 ? 11.875 -16.562 0.309 1 98.56 380 GLU B N 1
ATOM 8906 C CA . GLU B 1 380 ? 12.852 -17.594 -0.008 1 98.56 380 GLU B CA 1
ATOM 8907 C C . GLU B 1 380 ? 12.164 -18.828 -0.588 1 98.56 380 GLU B C 1
ATOM 8909 O O . GLU B 1 380 ? 12.617 -19.391 -1.593 1 98.56 380 GLU B O 1
ATOM 8914 N N . ARG B 1 381 ? 11.125 -19.266 0.111 1 98.75 381 ARG B N 1
ATOM 8915 C CA . ARG B 1 381 ? 10.336 -20.406 -0.334 1 98.75 381 ARG B CA 1
ATOM 8916 C C . ARG B 1 381 ? 8.93 -19.984 -0.741 1 98.75 381 ARG B C 1
ATOM 8918 O O . ARG B 1 381 ? 8.266 -19.234 -0.012 1 98.75 381 ARG B O 1
ATOM 8925 N N . ILE B 1 382 ? 8.508 -20.469 -1.966 1 98.81 382 ILE B N 1
ATOM 8926 C CA . ILE B 1 382 ? 7.336 -19.875 -2.598 1 98.81 382 ILE B CA 1
ATOM 8927 C C . ILE B 1 382 ? 6.379 -20.984 -3.041 1 98.81 382 ILE B C 1
ATOM 8929 O O . ILE B 1 382 ? 6.809 -22.016 -3.561 1 98.81 382 ILE B O 1
ATOM 8933 N N . LEU B 1 383 ? 5.125 -20.781 -2.738 1 98.94 383 LEU B N 1
ATOM 8934 C CA . LEU B 1 383 ? 4.062 -21.391 -3.523 1 98.94 383 LEU B CA 1
ATOM 8935 C C . LEU B 1 383 ? 3.492 -20.406 -4.535 1 98.94 383 LEU B C 1
ATOM 8937 O O . LEU B 1 383 ? 2.812 -19.453 -4.16 1 98.94 383 LEU B O 1
ATOM 8941 N N . TYR B 1 384 ? 3.834 -20.625 -5.746 1 98.69 384 TYR B N 1
ATOM 8942 C CA . TYR B 1 384 ? 3.248 -19.812 -6.812 1 98.69 384 TYR B CA 1
ATOM 8943 C C . TYR B 1 384 ? 1.908 -20.391 -7.254 1 98.69 384 TYR B C 1
ATOM 8945 O O . TYR B 1 384 ? 1.78 -21.594 -7.453 1 98.69 384 TYR B O 1
ATOM 8953 N N . LEU B 1 385 ? 0.918 -19.516 -7.438 1 98.38 385 LEU B N 1
ATOM 8954 C CA . LEU B 1 385 ? -0.392 -19.906 -7.949 1 98.38 385 LEU B CA 1
ATOM 8955 C C . LEU B 1 385 ? -0.833 -18.969 -9.07 1 98.38 385 LEU B C 1
ATOM 8957 O O . LEU B 1 385 ? -0.782 -17.734 -8.914 1 98.38 385 LEU B O 1
ATOM 8961 N N . ASP B 1 386 ? -1.233 -19.578 -10.156 1 97.25 386 ASP B N 1
ATOM 8962 C CA . ASP B 1 386 ? -1.942 -18.766 -11.125 1 97.25 386 ASP B CA 1
ATOM 8963 C C . ASP B 1 386 ? -3.18 -18.109 -10.508 1 97.25 386 ASP B C 1
ATOM 8965 O O . ASP B 1 386 ? -3.766 -18.656 -9.57 1 97.25 386 ASP B O 1
ATOM 8969 N N . ALA B 1 387 ? -3.588 -17 -11.055 1 97.69 387 ALA B N 1
ATOM 8970 C CA . ALA B 1 387 ? -4.715 -16.266 -10.492 1 97.69 387 ALA B CA 1
ATOM 8971 C C . ALA B 1 387 ? -5.988 -17.094 -10.508 1 97.69 387 ALA B C 1
ATOM 8973 O O . ALA B 1 387 ? -6.844 -16.953 -9.633 1 97.69 387 ALA B O 1
ATOM 8974 N N . ASP B 1 388 ? -6.121 -17.984 -11.445 1 98.06 388 ASP B N 1
ATOM 8975 C CA . ASP B 1 388 ? -7.336 -18.781 -11.602 1 98.06 388 ASP B CA 1
ATOM 8976 C C . ASP B 1 388 ? -7.184 -20.141 -10.945 1 98.06 388 ASP B C 1
ATOM 8978 O O . ASP B 1 388 ? -7.953 -21.062 -11.234 1 98.06 388 ASP B O 1
ATOM 8982 N N . ASN B 1 389 ? -6.137 -20.359 -10.203 1 98.31 389 ASN B N 1
ATOM 8983 C CA . ASN B 1 389 ? -5.941 -21.578 -9.43 1 98.31 389 ASN B CA 1
ATOM 8984 C C . ASN B 1 389 ? -6.512 -21.453 -8.023 1 98.31 389 ASN B C 1
ATOM 8986 O O . ASN B 1 389 ? -6.152 -20.531 -7.277 1 98.31 389 ASN B O 1
ATOM 8990 N N . ILE B 1 390 ? -7.371 -22.344 -7.605 1 98.38 390 ILE B N 1
ATOM 8991 C CA . ILE B 1 390 ? -8.086 -22.234 -6.34 1 98.38 390 ILE B CA 1
ATOM 8992 C C . ILE B 1 390 ? -7.73 -23.422 -5.445 1 98.38 390 ILE B C 1
ATOM 8994 O O . ILE B 1 390 ? -8 -24.578 -5.789 1 98.38 390 ILE B O 1
ATOM 8998 N N . PRO B 1 391 ? -7.164 -23.219 -4.348 1 97.31 391 PRO B N 1
ATOM 8999 C CA . PRO B 1 391 ? -6.816 -24.312 -3.434 1 97.31 391 PRO B CA 1
ATOM 9000 C C . PRO B 1 391 ? -8.023 -24.844 -2.672 1 97.31 391 PRO B C 1
ATOM 9002 O O . PRO B 1 391 ? -8.797 -24.078 -2.105 1 97.31 391 PRO B O 1
ATOM 9005 N N . VAL B 1 392 ? -8.125 -26.109 -2.605 1 94.81 392 VAL B N 1
ATOM 9006 C CA . VAL B 1 392 ? -9.25 -26.766 -1.932 1 94.81 392 VAL B CA 1
ATOM 9007 C C . VAL B 1 392 ? -8.977 -26.844 -0.431 1 94.81 392 VAL B C 1
ATOM 9009 O O . VAL B 1 392 ? -9.906 -26.906 0.373 1 94.81 392 VAL B O 1
ATOM 9012 N N . LYS B 1 393 ? -7.742 -26.828 -0.06 1 91 393 LYS B N 1
ATOM 9013 C CA . LYS B 1 393 ? -7.371 -26.891 1.352 1 91 393 LYS B CA 1
ATOM 9014 C C . LYS B 1 393 ? -6.16 -26 1.638 1 91 393 LYS B C 1
ATOM 9016 O O . LYS B 1 393 ? -5.617 -25.375 0.727 1 91 393 LYS B O 1
ATOM 9021 N N . ASN B 1 394 ? -5.75 -25.891 2.949 1 92.62 394 ASN B N 1
ATOM 9022 C CA . ASN B 1 394 ? -4.668 -25.016 3.404 1 92.62 394 ASN B CA 1
ATOM 9023 C C . ASN B 1 394 ? -3.309 -25.516 2.926 1 92.62 394 ASN B C 1
ATOM 9025 O O . ASN B 1 394 ? -2.885 -26.625 3.289 1 92.62 394 ASN B O 1
ATOM 9029 N N . PRO B 1 395 ? -2.578 -24.75 2.195 1 97.31 395 PRO B N 1
ATOM 9030 C CA . PRO B 1 395 ? -1.313 -25.219 1.629 1 97.31 395 PRO B CA 1
ATOM 9031 C C . PRO B 1 395 ? -0.125 -24.984 2.557 1 97.31 395 PRO B C 1
ATOM 9033 O O . PRO B 1 395 ? 0.999 -25.391 2.242 1 97.31 395 PRO B O 1
ATOM 9036 N N . ASP B 1 396 ? -0.268 -24.375 3.715 1 95.69 396 ASP B N 1
ATOM 9037 C CA . ASP B 1 396 ? 0.837 -23.938 4.559 1 95.69 396 ASP B CA 1
ATOM 9038 C C . ASP B 1 396 ? 1.72 -25.109 4.965 1 95.69 396 ASP B C 1
ATOM 9040 O O . ASP B 1 396 ? 2.947 -25.016 4.945 1 95.69 396 ASP B O 1
ATOM 9044 N N . PRO B 1 397 ? 1.181 -26.297 5.219 1 93.56 397 PRO B N 1
ATOM 9045 C CA . PRO B 1 397 ? 2.004 -27.438 5.637 1 93.56 397 PRO B CA 1
ATOM 9046 C C . PRO B 1 397 ? 2.9 -27.953 4.516 1 93.56 397 PRO B C 1
ATOM 9048 O O . PRO B 1 397 ? 3.818 -28.734 4.77 1 93.56 397 PRO B O 1
ATOM 9051 N N . LEU B 1 398 ? 2.633 -27.578 3.271 1 98 398 LEU B N 1
ATOM 9052 C CA . LEU B 1 398 ? 3.467 -28.031 2.164 1 98 398 LEU B CA 1
ATOM 9053 C C . LEU B 1 398 ? 4.918 -27.594 2.365 1 98 398 LEU B C 1
ATOM 9055 O O . LEU B 1 398 ? 5.84 -28.281 1.923 1 98 398 LEU B O 1
ATOM 9059 N N . PHE B 1 399 ? 5.121 -26.516 3.1 1 98.19 399 PHE B N 1
ATOM 9060 C CA . PHE B 1 399 ? 6.449 -25.938 3.275 1 98.19 399 PHE B CA 1
ATOM 9061 C C . PHE B 1 399 ? 7.254 -26.719 4.297 1 98.19 399 PHE B C 1
ATOM 9063 O O . PHE B 1 399 ? 8.477 -26.594 4.363 1 98.19 399 PHE B O 1
ATOM 9070 N N . THR B 1 400 ? 6.59 -27.578 5.094 1 96.38 400 THR B N 1
ATOM 9071 C CA . THR B 1 400 ? 7.273 -28.172 6.234 1 96.38 400 THR B CA 1
ATOM 9072 C C . THR B 1 400 ? 7.32 -29.703 6.094 1 96.38 400 THR B C 1
ATOM 9074 O O . THR B 1 400 ? 7.672 -30.406 7.043 1 96.38 400 THR B O 1
ATOM 9077 N N . ASN B 1 401 ? 6.949 -30.203 4.902 1 95.25 401 ASN B N 1
ATOM 9078 C CA . ASN B 1 401 ? 6.906 -31.641 4.715 1 95.25 401 ASN B CA 1
ATOM 9079 C C . ASN B 1 401 ? 7.551 -32.062 3.393 1 95.25 401 ASN B C 1
ATOM 9081 O O . ASN B 1 401 ? 7.641 -31.25 2.463 1 95.25 401 ASN B O 1
ATOM 9085 N N . LYS B 1 402 ? 8.008 -33.312 3.383 1 96.06 402 LYS B N 1
ATOM 9086 C CA . LYS B 1 402 ? 8.406 -33.875 2.105 1 96.06 402 LYS B CA 1
ATOM 9087 C C . LYS B 1 402 ? 7.211 -34 1.163 1 96.06 402 LYS B C 1
ATOM 9089 O O . LYS B 1 402 ? 6.074 -34.188 1.608 1 96.06 402 LYS B O 1
ATOM 9094 N N . PRO B 1 403 ? 7.328 -33.781 -0.072 1 98.06 403 PRO B N 1
ATOM 9095 C CA . PRO B 1 403 ? 8.617 -33.844 -0.763 1 98.06 403 PRO B CA 1
ATOM 9096 C C . PRO B 1 403 ? 9.32 -32.469 -0.843 1 98.06 403 PRO B C 1
ATOM 9098 O O . PRO B 1 403 ? 10.484 -32.406 -1.249 1 98.06 403 PRO B O 1
ATOM 9101 N N . PHE B 1 404 ? 8.758 -31.422 -0.395 1 98.5 404 PHE B N 1
ATOM 9102 C CA . PHE B 1 404 ? 9.312 -30.094 -0.626 1 98.5 404 PHE B CA 1
ATOM 9103 C C . PHE B 1 404 ? 10.578 -29.891 0.196 1 98.5 404 PHE B C 1
ATOM 9105 O O . PHE B 1 404 ? 11.547 -29.297 -0.286 1 98.5 404 PHE B O 1
ATOM 9112 N N . THR B 1 405 ? 10.602 -30.312 1.403 1 97.81 405 THR B N 1
ATOM 9113 C CA . THR B 1 405 ? 11.727 -30.078 2.303 1 97.81 405 THR B CA 1
ATOM 9114 C C . THR B 1 405 ? 12.977 -30.828 1.819 1 97.81 405 THR B C 1
ATOM 9116 O O . THR B 1 405 ? 14.094 -30.438 2.154 1 97.81 405 THR B O 1
ATOM 9119 N N . ASP B 1 406 ? 12.742 -31.812 0.977 1 96.31 406 ASP B N 1
ATOM 9120 C CA . ASP B 1 406 ? 13.844 -32.625 0.49 1 96.31 406 ASP B CA 1
ATOM 9121 C C . ASP B 1 406 ? 14.227 -32.25 -0.938 1 96.31 406 ASP B C 1
ATOM 9123 O O . ASP B 1 406 ? 15.414 -32.125 -1.256 1 96.31 406 ASP B O 1
ATOM 9127 N N . LYS B 1 407 ? 13.227 -32.031 -1.732 1 98.06 407 LYS B N 1
ATOM 9128 C CA . LYS B 1 407 ? 13.461 -31.844 -3.164 1 98.06 407 LYS B CA 1
ATOM 9129 C C . LYS B 1 407 ? 13.492 -30.359 -3.533 1 98.06 407 LYS B C 1
ATOM 9131 O O . LYS B 1 407 ? 13.977 -30 -4.609 1 98.06 407 LYS B O 1
ATOM 9136 N N . HIS B 1 408 ? 12.977 -29.469 -2.779 1 98.75 408 HIS B N 1
ATOM 9137 C CA . HIS B 1 408 ? 13.07 -28.016 -2.85 1 98.75 408 HIS B CA 1
ATOM 9138 C C . HIS B 1 408 ? 12.383 -27.484 -4.098 1 98.75 408 HIS B C 1
ATOM 9140 O O . HIS B 1 408 ? 12.398 -26.281 -4.348 1 98.75 408 HIS B O 1
ATOM 9146 N N . LEU B 1 409 ? 11.883 -28.344 -4.992 1 98.88 409 LEU B N 1
ATOM 9147 C CA . LEU B 1 409 ? 11.031 -28.016 -6.125 1 98.88 409 LEU B CA 1
ATOM 9148 C C . LEU B 1 409 ? 9.969 -29.078 -6.332 1 98.88 409 LEU B C 1
ATOM 9150 O O . LEU B 1 409 ? 10.289 -30.25 -6.535 1 98.88 409 LEU B O 1
ATOM 9154 N N . VAL B 1 410 ? 8.711 -28.656 -6.207 1 98.88 410 VAL B N 1
ATOM 9155 C CA . VAL B 1 410 ? 7.59 -29.562 -6.457 1 98.88 410 VAL B CA 1
ATOM 9156 C C . VAL B 1 410 ? 6.738 -29.016 -7.602 1 98.88 410 VAL B C 1
ATOM 9158 O O . VAL B 1 410 ? 6.34 -27.844 -7.582 1 98.88 410 VAL B O 1
ATOM 9161 N N . LEU B 1 411 ? 6.527 -29.875 -8.555 1 98.5 411 LEU B N 1
ATOM 9162 C CA . LEU B 1 411 ? 5.707 -29.547 -9.719 1 98.5 411 LEU B CA 1
ATOM 9163 C C . LEU B 1 411 ? 4.555 -30.547 -9.859 1 98.5 411 LEU B C 1
ATOM 9165 O O . LEU B 1 411 ? 4.523 -31.562 -9.172 1 98.5 411 LEU B O 1
ATOM 9169 N N . TRP B 1 412 ? 3.627 -30.203 -10.695 1 98.5 412 TRP B N 1
ATOM 9170 C CA . TRP B 1 412 ? 2.449 -31.031 -10.914 1 98.5 412 TRP B CA 1
ATOM 9171 C C . TRP B 1 412 ? 2.338 -31.438 -12.383 1 98.5 412 TRP B C 1
ATOM 9173 O O . TRP B 1 412 ? 2.857 -30.75 -13.266 1 98.5 412 TRP B O 1
ATOM 9183 N N . PRO B 1 413 ? 1.696 -32.594 -12.602 1 97.5 413 PRO B N 1
ATOM 9184 C CA . PRO B 1 413 ? 1.593 -33.094 -13.977 1 97.5 413 PRO B CA 1
ATOM 9185 C C . PRO B 1 413 ? 0.468 -32.438 -14.766 1 97.5 413 PRO B C 1
ATOM 9187 O O . PRO B 1 413 ? -0.49 -31.922 -14.18 1 97.5 413 PRO B O 1
ATOM 9190 N N . ASP B 1 414 ? 0.702 -32.469 -16.016 1 95.62 414 ASP B N 1
ATOM 9191 C CA . ASP B 1 414 ? -0.38 -32.219 -16.953 1 95.62 414 ASP B CA 1
ATOM 9192 C C . ASP B 1 414 ? -1.108 -33.5 -17.312 1 95.62 414 ASP B C 1
ATOM 9194 O O . ASP B 1 414 ? -0.747 -34.594 -16.828 1 95.62 414 ASP B O 1
ATOM 9198 N N . LEU B 1 415 ? -2.125 -33.375 -18.141 1 95.5 415 LEU B N 1
ATOM 9199 C CA . LEU B 1 415 ? -2.936 -34.531 -18.547 1 95.5 415 LEU B CA 1
ATOM 9200 C C . LEU B 1 415 ? -2.189 -35.406 -19.547 1 95.5 415 LEU B C 1
ATOM 9202 O O . LEU B 1 415 ? -2.506 -36.594 -19.703 1 95.5 415 LEU B O 1
ATOM 9206 N N . TRP B 1 416 ? -1.09 -34.906 -20.062 1 95.69 416 TRP B N 1
ATOM 9207 C CA . TRP B 1 416 ? -0.595 -35.5 -21.312 1 95.69 416 TRP B CA 1
ATOM 9208 C C . TRP B 1 416 ? 0.771 -36.156 -21.109 1 95.69 416 TRP B C 1
ATOM 9210 O O . TRP B 1 416 ? 1.561 -35.688 -20.281 1 95.69 416 TRP B O 1
ATOM 9220 N N . ARG B 1 417 ? 1.014 -37.156 -21.938 1 95.5 417 ARG B N 1
ATOM 9221 C CA . ARG B 1 417 ? 2.369 -37.688 -22.078 1 95.5 417 ARG B CA 1
ATOM 9222 C C . ARG B 1 417 ? 3.322 -36.625 -22.594 1 95.5 417 ARG B C 1
ATOM 9224 O O . ARG B 1 417 ? 2.926 -35.75 -23.375 1 95.5 417 ARG B O 1
ATOM 9231 N N . ARG B 1 418 ? 4.441 -36.688 -22.141 1 96.5 418 ARG B N 1
ATOM 9232 C CA . ARG B 1 418 ? 5.461 -35.719 -22.547 1 96.5 418 ARG B CA 1
ATOM 9233 C C . ARG B 1 418 ? 5.777 -35.875 -24.031 1 96.5 418 ARG B C 1
ATOM 9235 O O . ARG B 1 418 ? 5.832 -37 -24.562 1 96.5 418 ARG B O 1
ATOM 9242 N N . SER B 1 419 ? 5.992 -34.75 -24.719 1 96.88 419 SER B N 1
ATOM 9243 C CA . SER B 1 419 ? 6.25 -34.719 -26.156 1 96.88 419 SER B CA 1
ATOM 9244 C C . SER B 1 419 ? 7.598 -34.062 -26.453 1 96.88 419 SER B C 1
ATOM 9246 O O . SER B 1 419 ? 7.828 -33.594 -27.578 1 96.88 419 SER B O 1
ATOM 9248 N N . THR B 1 420 ? 8.461 -33.969 -25.469 1 98.12 420 THR B N 1
ATOM 9249 C CA . THR B 1 420 ? 9.758 -33.312 -25.641 1 98.12 420 THR B CA 1
ATOM 9250 C C . THR B 1 420 ? 10.547 -34 -26.766 1 98.12 420 THR B C 1
ATOM 9252 O O . THR B 1 420 ? 10.727 -35.219 -26.75 1 98.12 420 THR B O 1
ATOM 9255 N N . SER B 1 421 ? 11.008 -33.219 -27.656 1 98.44 421 SER B N 1
ATOM 9256 C CA . SER B 1 421 ? 11.773 -33.719 -28.781 1 98.44 421 SER B CA 1
ATOM 9257 C C . SER B 1 421 ? 13.117 -34.281 -28.344 1 98.44 421 SER B C 1
ATOM 9259 O O . SER B 1 421 ? 13.773 -33.719 -27.469 1 98.44 421 SER B O 1
ATOM 9261 N N . PRO B 1 422 ? 13.539 -35.406 -28.953 1 98.06 422 PRO B N 1
ATOM 9262 C CA . PRO B 1 422 ? 14.906 -35.875 -28.688 1 98.06 422 PRO B CA 1
ATOM 9263 C C . PRO B 1 422 ? 15.961 -34.812 -28.969 1 98.06 422 PRO B C 1
ATOM 9265 O O . PRO B 1 422 ? 17.016 -34.781 -28.344 1 98.06 422 PRO B O 1
ATOM 9268 N N . ASN B 1 423 ? 15.625 -33.875 -29.844 1 98.31 423 ASN B N 1
ATOM 9269 C CA . ASN B 1 423 ? 16.562 -32.812 -30.172 1 98.31 423 ASN B CA 1
ATOM 9270 C C . ASN B 1 423 ? 16.812 -31.906 -28.969 1 98.31 423 ASN B C 1
ATOM 9272 O O . ASN B 1 423 ? 17.891 -31.344 -28.828 1 98.31 423 ASN B O 1
ATOM 9276 N N . TYR B 1 424 ? 15.844 -31.734 -28.141 1 98.56 424 TYR B N 1
ATOM 9277 C CA . TYR B 1 424 ? 16.062 -30.938 -26.938 1 98.56 424 TYR B CA 1
ATOM 9278 C C . TYR B 1 424 ? 17.219 -31.484 -26.125 1 98.56 424 TYR B C 1
ATOM 9280 O O . TYR B 1 424 ? 18.094 -30.734 -25.672 1 98.56 424 TYR B O 1
ATOM 9288 N N . TYR B 1 425 ? 17.203 -32.781 -25.922 1 98.69 425 TYR B N 1
ATOM 9289 C CA . TYR B 1 425 ? 18.219 -33.406 -25.109 1 98.69 425 TYR B CA 1
ATOM 9290 C C . TYR B 1 425 ? 19.594 -33.281 -25.75 1 98.69 425 TYR B C 1
ATOM 9292 O O . TYR B 1 425 ? 20.594 -33.062 -25.062 1 98.69 425 TYR B O 1
ATOM 9300 N N . LYS B 1 426 ? 19.625 -33.406 -27.047 1 98.06 426 LYS B N 1
ATOM 9301 C CA . LYS B 1 426 ? 20.859 -33.188 -27.766 1 98.06 426 LYS B CA 1
ATOM 9302 C C . LYS B 1 426 ? 21.375 -31.766 -27.594 1 98.06 426 LYS B C 1
ATOM 9304 O O . LYS B 1 426 ? 22.562 -31.562 -27.312 1 98.06 426 LYS B O 1
ATOM 9309 N N . ILE B 1 427 ? 20.5 -30.891 -27.766 1 98.69 427 ILE B N 1
ATOM 9310 C CA . ILE B 1 427 ? 20.828 -29.469 -27.688 1 98.69 427 ILE B CA 1
ATOM 9311 C C . ILE B 1 427 ? 21.281 -29.109 -26.281 1 98.69 427 ILE B C 1
ATOM 9313 O O . ILE B 1 427 ? 22.266 -28.375 -26.094 1 98.69 427 ILE B O 1
ATOM 9317 N N . ALA B 1 428 ? 20.609 -29.625 -25.266 1 98.69 428 ALA B N 1
ATOM 9318 C CA . ALA B 1 428 ? 20.906 -29.328 -23.859 1 98.69 428 ALA B CA 1
ATOM 9319 C C . ALA B 1 428 ? 22.078 -30.188 -23.359 1 98.69 428 ALA B C 1
ATOM 9321 O O . ALA B 1 428 ? 22.5 -30.062 -22.219 1 98.69 428 ALA B O 1
ATOM 9322 N N . ASP B 1 429 ? 22.609 -31.031 -24.203 1 97.94 429 ASP B N 1
ATOM 9323 C CA . ASP B 1 429 ? 23.719 -31.922 -23.859 1 97.94 429 ASP B CA 1
ATOM 9324 C C . ASP B 1 429 ? 23.359 -32.844 -22.688 1 97.94 429 ASP B C 1
ATOM 9326 O O . ASP B 1 429 ? 24.078 -32.875 -21.688 1 97.94 429 ASP B O 1
ATOM 9330 N N . ILE B 1 430 ? 22.219 -33.406 -22.75 1 98.38 430 ILE B N 1
ATOM 9331 C CA . ILE B 1 430 ? 21.75 -34.406 -21.812 1 98.38 430 ILE B CA 1
ATOM 9332 C C . ILE B 1 430 ? 21.859 -35.812 -22.438 1 98.38 430 ILE B C 1
ATOM 9334 O O . ILE B 1 430 ? 21.281 -36.062 -23.5 1 98.38 430 ILE B O 1
ATOM 9338 N N . ASP B 1 431 ? 22.562 -36.656 -21.828 1 97.19 431 ASP B N 1
ATOM 9339 C CA . ASP B 1 431 ? 22.719 -38.031 -22.344 1 97.19 431 ASP B CA 1
ATOM 9340 C C . ASP B 1 431 ? 21.484 -38.875 -22.016 1 97.19 431 ASP B C 1
ATOM 9342 O O . ASP B 1 431 ? 21.203 -39.156 -20.859 1 97.19 431 ASP B O 1
ATOM 9346 N N . VAL B 1 432 ? 20.766 -39.188 -23.125 1 97.75 432 VAL B N 1
ATOM 9347 C CA . VAL B 1 432 ? 19.625 -40.094 -22.984 1 97.75 432 VAL B CA 1
ATOM 9348 C C . VAL B 1 432 ? 19.938 -41.438 -23.641 1 97.75 432 VAL B C 1
ATOM 9350 O O . VAL B 1 432 ? 20.266 -41.469 -24.828 1 97.75 432 VAL B O 1
ATOM 9353 N N . ASP B 1 433 ? 19.875 -42.531 -22.875 1 97.5 433 ASP B N 1
ATOM 9354 C CA . ASP B 1 433 ? 20.062 -43.875 -23.406 1 97.5 433 ASP B CA 1
ATOM 9355 C C . ASP B 1 433 ? 18.734 -44.531 -23.734 1 97.5 433 ASP B C 1
ATOM 9357 O O . ASP B 1 433 ? 18.109 -45.125 -22.859 1 97.5 433 ASP B O 1
ATOM 9361 N N . ASP B 1 434 ? 18.359 -44.406 -25 1 95 434 ASP B N 1
ATOM 9362 C CA . ASP B 1 434 ? 17.047 -44.875 -25.422 1 95 434 ASP B CA 1
ATOM 9363 C C . ASP B 1 434 ? 17 -46.406 -25.422 1 95 434 ASP B C 1
ATOM 9365 O O . ASP B 1 434 ? 15.961 -47 -25.688 1 95 434 ASP B O 1
ATOM 9369 N N . THR B 1 435 ? 18.094 -47.062 -25.031 1 95.12 435 THR B N 1
ATOM 9370 C CA . THR B 1 435 ? 18.141 -48.531 -24.953 1 95.12 435 THR B CA 1
ATOM 9371 C C . THR B 1 435 ? 18.016 -49 -23.5 1 95.12 435 THR B C 1
ATOM 9373 O O . THR B 1 435 ? 17.922 -50.219 -23.25 1 95.12 435 THR B O 1
ATOM 9376 N N . PHE B 1 436 ? 18.016 -48.094 -22.688 1 96 436 PHE B N 1
ATOM 9377 C CA . PHE B 1 436 ? 17.969 -48.438 -21.281 1 96 436 PHE B CA 1
ATOM 9378 C C . PHE B 1 436 ? 16.734 -47.844 -20.609 1 96 436 PHE B C 1
ATOM 9380 O O . PHE B 1 436 ? 16.734 -46.688 -20.172 1 96 436 PHE B O 1
ATOM 9387 N N . LYS B 1 437 ? 15.773 -48.656 -20.453 1 94.56 437 LYS B N 1
ATOM 9388 C CA . LYS B 1 437 ? 14.523 -48.281 -19.781 1 94.56 437 LYS B CA 1
ATOM 9389 C C . LYS B 1 437 ? 14.672 -48.312 -18.266 1 94.56 437 LYS B C 1
ATOM 9391 O O . LYS B 1 437 ? 15.07 -49.344 -17.703 1 94.56 437 LYS B O 1
ATOM 9396 N N . VAL B 1 438 ? 14.461 -47.219 -17.594 1 93.94 438 VAL B N 1
ATOM 9397 C CA . VAL B 1 438 ? 14.68 -47.125 -16.156 1 93.94 438 VAL B CA 1
ATOM 9398 C C . VAL B 1 438 ? 13.336 -47.031 -15.438 1 93.94 438 VAL B C 1
ATOM 9400 O O . VAL B 1 438 ? 13.266 -47.125 -14.211 1 93.94 438 VAL B O 1
ATOM 9403 N N . ARG B 1 439 ? 12.281 -46.812 -16.109 1 92.06 439 ARG B N 1
ATOM 9404 C CA . ARG B 1 439 ? 10.914 -46.75 -15.602 1 92.06 439 ARG B CA 1
ATOM 9405 C C . ARG B 1 439 ? 9.906 -47.188 -16.656 1 92.06 439 ARG B C 1
ATOM 9407 O O . ARG B 1 439 ? 10.273 -47.438 -17.797 1 92.06 439 ARG B O 1
ATOM 9414 N N . ASN B 1 440 ? 8.664 -47.312 -16.297 1 90.12 440 ASN B N 1
ATOM 9415 C CA . ASN B 1 440 ? 7.602 -47.719 -17.203 1 90.12 440 ASN B CA 1
ATOM 9416 C C . ASN B 1 440 ? 6.344 -46.875 -17.016 1 90.12 440 ASN B C 1
ATOM 9418 O O . ASN B 1 440 ? 5.672 -46.969 -15.992 1 90.12 440 ASN B O 1
ATOM 9422 N N . SER B 1 441 ? 6.062 -46.094 -17.984 1 90.81 441 SER B N 1
ATOM 9423 C CA . SER B 1 441 ? 4.922 -45.188 -17.891 1 90.81 441 SER B CA 1
ATOM 9424 C C . SER B 1 441 ? 3.646 -45.844 -18.406 1 90.81 441 SER B C 1
ATOM 9426 O O . SER B 1 441 ? 2.568 -45.25 -18.359 1 90.81 441 SER B O 1
ATOM 9428 N N . TYR B 1 442 ? 3.748 -46.969 -18.922 1 88.12 442 TYR B N 1
ATOM 9429 C CA . TYR B 1 442 ? 2.574 -47.719 -19.328 1 88.12 442 TYR B CA 1
ATOM 9430 C C . TYR B 1 442 ? 2.127 -48.656 -18.203 1 88.12 442 TYR B C 1
ATOM 9432 O O . TYR B 1 442 ? 2.959 -49.219 -17.5 1 88.12 442 TYR B O 1
ATOM 9440 N N . ILE B 1 443 ? 0.913 -48.75 -18.062 1 78.56 443 ILE B N 1
ATOM 9441 C CA . ILE B 1 443 ? 0.353 -49.5 -16.938 1 78.56 443 ILE B CA 1
ATOM 9442 C C . ILE B 1 443 ? 0.637 -51 -17.141 1 78.56 443 ILE B C 1
ATOM 9444 O O . ILE B 1 443 ? 0.9 -51.438 -18.266 1 78.56 443 ILE B O 1
ATOM 9448 N N . LYS B 1 444 ? 0.504 -51.625 -16.047 1 74.44 444 LYS B N 1
ATOM 9449 C CA . LYS B 1 444 ? 0.762 -53.062 -16.078 1 74.44 444 LYS B CA 1
ATOM 9450 C C . LYS B 1 444 ? -0.257 -53.781 -16.953 1 74.44 444 LYS B C 1
ATOM 9452 O O . LYS B 1 444 ? -1.464 -53.562 -16.812 1 74.44 444 LYS B O 1
ATOM 9457 N N . GLY B 1 445 ? 0.12 -54.531 -17.859 1 72.75 445 GLY B N 1
ATOM 9458 C CA . GLY B 1 445 ? -0.756 -55.281 -18.75 1 72.75 445 GLY B CA 1
ATOM 9459 C C . GLY B 1 445 ? -0.82 -54.688 -20.156 1 72.75 445 GLY B C 1
ATOM 9460 O O . GLY B 1 445 ? -1.237 -55.375 -21.094 1 72.75 445 GLY B O 1
ATOM 9461 N N . ASP B 1 446 ? -0.485 -53.469 -20.219 1 81.81 446 ASP B N 1
ATOM 9462 C CA . ASP B 1 446 ? -0.405 -52.875 -21.547 1 81.81 446 ASP B CA 1
ATOM 9463 C C . ASP B 1 446 ? 0.751 -53.469 -22.344 1 81.81 446 ASP B C 1
ATOM 9465 O O . ASP B 1 446 ? 1.9 -53.438 -21.906 1 81.81 446 ASP B O 1
ATOM 9469 N N . GLU B 1 447 ? 0.439 -54 -23.453 1 82.25 447 GLU B N 1
ATOM 9470 C CA . GLU B 1 447 ? 1.442 -54.688 -24.266 1 82.25 447 GLU B CA 1
ATOM 9471 C C . GLU B 1 447 ? 2.561 -53.719 -24.656 1 82.25 447 GLU B C 1
ATOM 9473 O O . GLU B 1 447 ? 3.705 -54.125 -24.859 1 82.25 447 GLU B O 1
ATOM 9478 N N . ARG B 1 448 ? 2.293 -52.5 -24.734 1 86.44 448 ARG B N 1
ATOM 9479 C CA . ARG B 1 448 ? 3.281 -51.5 -25.109 1 86.44 448 ARG B CA 1
ATOM 9480 C C . ARG B 1 448 ? 4.363 -51.375 -24.047 1 86.44 448 ARG B C 1
ATOM 9482 O O . ARG B 1 448 ? 5.523 -51.094 -24.359 1 86.44 448 ARG B O 1
ATOM 9489 N N . GLY B 1 449 ? 3.99 -51.656 -22.859 1 84.5 449 GLY B N 1
ATOM 9490 C CA . GLY B 1 449 ? 4.941 -51.594 -21.766 1 84.5 449 GLY B CA 1
ATOM 9491 C C . GLY B 1 449 ? 5.781 -52.844 -21.609 1 84.5 449 GLY B C 1
ATOM 9492 O O . GLY B 1 449 ? 6.805 -52.844 -20.922 1 84.5 449 GLY B O 1
ATOM 9493 N N . LYS B 1 450 ? 5.418 -53.875 -22.328 1 81.75 450 LYS B N 1
ATOM 9494 C CA . LYS B 1 450 ? 6.059 -55.188 -22.156 1 81.75 450 LYS B CA 1
ATOM 9495 C C . LYS B 1 450 ? 7.145 -55.406 -23.203 1 81.75 450 LYS B C 1
ATOM 9497 O O . LYS B 1 450 ? 7.984 -56.312 -23.062 1 81.75 450 LYS B O 1
ATOM 9502 N N . LEU B 1 451 ? 7.062 -54.625 -24.047 1 82.12 451 LEU B N 1
ATOM 9503 C CA . LEU B 1 451 ? 8.016 -54.812 -25.141 1 82.12 451 LEU B CA 1
ATOM 9504 C C . LEU B 1 451 ? 9.445 -54.594 -24.656 1 82.12 451 LEU B C 1
ATOM 9506 O O . LEU B 1 451 ? 9.719 -53.625 -23.938 1 82.12 451 LEU B O 1
ATOM 9510 N N . THR B 1 452 ? 10.289 -55.562 -24.969 1 81.62 452 THR B N 1
ATOM 9511 C CA . THR B 1 452 ? 11.633 -55.531 -24.422 1 81.62 452 THR B CA 1
ATOM 9512 C C . THR B 1 452 ? 12.625 -54.969 -25.438 1 81.62 452 THR B C 1
ATOM 9514 O O . THR B 1 452 ? 13.703 -54.5 -25.078 1 81.62 452 THR B O 1
ATOM 9517 N N . ASP B 1 453 ? 12.148 -55 -26.641 1 89.56 453 ASP B N 1
ATOM 9518 C CA . ASP B 1 453 ? 13.023 -54.438 -27.656 1 89.56 453 ASP B CA 1
ATOM 9519 C C . ASP B 1 453 ? 13.156 -52.938 -27.469 1 89.56 453 ASP B C 1
ATOM 9521 O O . ASP B 1 453 ? 12.156 -52.219 -27.266 1 89.56 453 ASP B O 1
ATOM 9525 N N . SER B 1 454 ? 14.328 -52.438 -27.578 1 89.75 454 SER B N 1
ATOM 9526 C CA . SER B 1 454 ? 14.641 -51.062 -27.297 1 89.75 454 SER B CA 1
ATOM 9527 C C . SER B 1 454 ? 13.938 -50.125 -28.266 1 89.75 454 SER B C 1
ATOM 9529 O O . SER B 1 454 ? 13.688 -48.969 -27.953 1 89.75 454 SER B O 1
ATOM 9531 N N . VAL B 1 455 ? 13.625 -50.562 -29.391 1 88.62 455 VAL B N 1
ATOM 9532 C CA . VAL B 1 455 ? 12.977 -49.75 -30.406 1 88.62 455 VAL B CA 1
ATOM 9533 C C . VAL B 1 455 ? 11.578 -49.344 -29.938 1 88.62 455 VAL B C 1
ATOM 9535 O O . VAL B 1 455 ? 11.023 -48.344 -30.391 1 88.62 455 VAL B O 1
ATOM 9538 N N . TYR B 1 456 ? 11.078 -50.062 -28.906 1 91.12 456 TYR B N 1
ATOM 9539 C CA . TYR B 1 456 ? 9.719 -49.812 -28.438 1 91.12 456 TYR B CA 1
ATOM 9540 C C . TYR B 1 456 ? 9.734 -49.125 -27.078 1 91.12 456 TYR B C 1
ATOM 9542 O O . TYR B 1 456 ? 8.688 -49 -26.438 1 91.12 456 TYR B O 1
ATOM 9550 N N . HIS B 1 457 ? 10.859 -48.719 -26.656 1 94.12 457 HIS B N 1
ATOM 9551 C CA . HIS B 1 457 ? 10.898 -48 -25.391 1 94.12 457 HIS B CA 1
ATOM 9552 C C . HIS B 1 457 ? 10.289 -46.594 -25.516 1 94.12 457 HIS B C 1
ATOM 9554 O O . HIS B 1 457 ? 10.609 -45.875 -26.453 1 94.12 457 HIS B O 1
ATOM 9560 N N . SER B 1 458 ? 9.32 -46.344 -24.609 1 95.25 458 SER B N 1
ATOM 9561 C CA . SER B 1 458 ? 8.961 -44.938 -24.516 1 95.25 458 SER B CA 1
ATOM 9562 C C . SER B 1 458 ? 10.172 -44.094 -24.203 1 95.25 458 SER B C 1
ATOM 9564 O O . SER B 1 458 ? 10.875 -44.344 -23.219 1 95.25 458 SER B O 1
ATOM 9566 N N . PHE B 1 459 ? 10.367 -43.094 -24.938 1 97.06 459 PHE B N 1
ATOM 9567 C CA . PHE B 1 459 ? 11.586 -42.312 -24.844 1 97.06 459 PHE B CA 1
ATOM 9568 C C . PHE B 1 459 ? 11.742 -41.719 -23.453 1 97.06 459 PHE B C 1
ATOM 9570 O O . PHE B 1 459 ? 12.852 -41.688 -22.906 1 97.06 459 PHE B O 1
ATOM 9577 N N . HIS B 1 460 ? 10.719 -41.281 -22.812 1 97.56 460 HIS B N 1
ATOM 9578 C CA . HIS B 1 460 ? 10.773 -40.594 -21.516 1 97.56 460 HIS B CA 1
ATOM 9579 C C . HIS B 1 460 ? 10.727 -41.594 -20.359 1 97.56 460 HIS B C 1
ATOM 9581 O O . HIS B 1 460 ? 10.617 -41.188 -19.203 1 97.56 460 HIS B O 1
ATOM 9587 N N . ASP B 1 461 ? 10.758 -42.844 -20.656 1 96.38 461 ASP B N 1
ATOM 9588 C CA . ASP B 1 461 ? 10.992 -43.906 -19.672 1 96.38 461 ASP B CA 1
ATOM 9589 C C . ASP B 1 461 ? 12.469 -44.281 -19.625 1 96.38 461 ASP B C 1
ATOM 9591 O O . ASP B 1 461 ? 12.883 -45.062 -18.766 1 96.38 461 ASP B O 1
ATOM 9595 N N . CYS B 1 462 ? 13.188 -43.688 -20.484 1 97.44 462 CYS B N 1
ATOM 9596 C CA . CYS B 1 462 ? 14.578 -44.094 -20.641 1 97.44 462 CYS B CA 1
ATOM 9597 C C . CYS B 1 462 ? 15.5 -43.25 -19.766 1 97.44 462 CYS B C 1
ATOM 9599 O O . CYS B 1 462 ? 15.102 -42.188 -19.266 1 97.44 462 CYS B O 1
ATOM 9601 N N . LYS B 1 463 ? 16.703 -43.781 -19.516 1 97.44 463 LYS B N 1
ATOM 9602 C CA . LYS B 1 463 ? 17.703 -43.156 -18.672 1 97.44 463 LYS B CA 1
ATOM 9603 C C . LYS B 1 463 ? 18.109 -41.781 -19.234 1 97.44 463 LYS B C 1
ATOM 9605 O O . LYS B 1 463 ? 18.438 -41.688 -20.406 1 97.44 463 LYS B O 1
ATOM 9610 N N . GLY B 1 464 ? 18.016 -40.844 -18.312 1 97.81 464 GLY B N 1
ATOM 9611 C CA . GLY B 1 464 ? 18.469 -39.5 -18.672 1 97.81 464 GLY B CA 1
ATOM 9612 C C . GLY B 1 464 ? 17.344 -38.594 -19.109 1 97.81 464 GLY B C 1
ATOM 9613 O O . GLY B 1 464 ? 17.5 -37.375 -19.078 1 97.81 464 GLY B O 1
ATOM 9614 N N . SER B 1 465 ? 16.203 -39.094 -19.547 1 98.19 465 SER B N 1
ATOM 9615 C CA . SER B 1 465 ? 15.086 -38.281 -20 1 98.19 465 SER B CA 1
ATOM 9616 C C . SER B 1 465 ? 14.258 -37.75 -18.828 1 98.19 465 SER B C 1
ATOM 9618 O O . SER B 1 465 ? 14.391 -38.25 -17.703 1 98.19 465 SER B O 1
ATOM 9620 N N . ILE B 1 466 ? 13.523 -36.688 -19.031 1 98.06 466 ILE B N 1
ATOM 9621 C CA . ILE B 1 466 ? 12.562 -36.188 -18.047 1 98.06 466 ILE B CA 1
ATOM 9622 C C . ILE B 1 466 ? 11.383 -37.156 -17.953 1 98.06 466 ILE B C 1
ATOM 9624 O O . ILE B 1 466 ? 10.781 -37.5 -18.969 1 98.06 466 ILE B O 1
ATOM 9628 N N . PRO B 1 467 ? 11 -37.562 -16.875 1 96.06 467 PRO B N 1
ATOM 9629 C CA . PRO B 1 467 ? 9.93 -38.531 -16.734 1 96.06 467 PRO B CA 1
ATOM 9630 C C . PRO B 1 467 ? 8.562 -38 -17.141 1 96.06 467 PRO B C 1
ATOM 9632 O O . PRO B 1 467 ? 8.391 -36.781 -17.234 1 96.06 467 PRO B O 1
ATOM 9635 N N . GLU B 1 468 ? 7.668 -38.938 -17.562 1 94.44 468 GLU B N 1
ATOM 9636 C CA . GLU B 1 468 ? 6.262 -38.594 -17.734 1 94.44 468 GLU B CA 1
ATOM 9637 C C . GLU B 1 468 ? 5.656 -38.062 -16.438 1 94.44 468 GLU B C 1
ATOM 9639 O O . GLU B 1 468 ? 6.113 -38.406 -15.352 1 94.44 468 GLU B O 1
ATOM 9644 N N . ALA B 1 469 ? 4.594 -37.281 -16.5 1 95.38 469 ALA B N 1
ATOM 9645 C CA . ALA B 1 469 ? 3.953 -36.656 -17.641 1 95.38 469 ALA B CA 1
ATOM 9646 C C . ALA B 1 469 ? 4.523 -35.25 -17.891 1 95.38 469 ALA B C 1
ATOM 9648 O O . ALA B 1 469 ? 5.398 -34.812 -17.156 1 95.38 469 ALA B O 1
ATOM 9649 N N . SER B 1 470 ? 4.02 -34.594 -18.984 1 96.38 470 SER B N 1
ATOM 9650 C CA . SER B 1 470 ? 4.309 -33.156 -19.109 1 96.38 470 SER B CA 1
ATOM 9651 C C . SER B 1 470 ? 3.869 -32.406 -17.859 1 96.38 470 SER B C 1
ATOM 9653 O O . SER B 1 470 ? 3.025 -32.906 -17.094 1 96.38 470 SER B O 1
ATOM 9655 N N . SER B 1 471 ? 4.52 -31.328 -17.625 1 96.38 471 SER B N 1
ATOM 9656 C CA . SER B 1 471 ? 4.281 -30.609 -16.375 1 96.38 471 SER B CA 1
ATOM 9657 C C . SER B 1 471 ? 3.236 -29.516 -16.547 1 96.38 471 SER B C 1
ATOM 9659 O O . SER B 1 471 ? 2.936 -29.109 -17.672 1 96.38 471 SER B O 1
ATOM 9661 N N . GLU B 1 472 ? 2.615 -29.125 -15.477 1 94.62 472 GLU B N 1
ATOM 9662 C CA . GLU B 1 472 ? 1.703 -28 -15.328 1 94.62 472 GLU B CA 1
ATOM 9663 C C . GLU B 1 472 ? 2.246 -26.984 -14.328 1 94.62 472 GLU B C 1
ATOM 9665 O O . GLU B 1 472 ? 2.652 -27.344 -13.227 1 94.62 472 GLU B O 1
ATOM 9670 N N . THR B 1 473 ? 2.256 -25.625 -14.703 1 94.31 473 THR B N 1
ATOM 9671 C CA . THR B 1 473 ? 2.902 -24.625 -13.859 1 94.31 473 THR B CA 1
ATOM 9672 C C . THR B 1 473 ? 1.872 -23.688 -13.258 1 94.31 473 THR B C 1
ATOM 9674 O O . THR B 1 473 ? 2.207 -22.562 -12.867 1 94.31 473 THR B O 1
ATOM 9677 N N . GLY B 1 474 ? 0.607 -24.109 -13.18 1 96 474 GLY B N 1
ATOM 9678 C CA . GLY B 1 474 ? -0.394 -23.328 -12.469 1 96 474 GLY B CA 1
ATOM 9679 C C . GLY B 1 474 ? -0.138 -23.234 -10.977 1 96 474 GLY B C 1
ATOM 9680 O O . GLY B 1 474 ? -0.684 -22.375 -10.297 1 96 474 GLY B O 1
ATOM 9681 N N . GLN B 1 475 ? 0.619 -24.141 -10.453 1 97.56 475 GLN B N 1
ATOM 9682 C CA . GLN B 1 475 ? 1.153 -24.141 -9.094 1 97.56 475 GLN B CA 1
ATOM 9683 C C . GLN B 1 475 ? 2.596 -24.641 -9.07 1 97.56 475 GLN B C 1
ATOM 9685 O O . GLN B 1 475 ? 2.949 -25.562 -9.805 1 97.56 475 GLN B O 1
ATOM 9690 N N . ILE B 1 476 ? 3.449 -23.938 -8.406 1 98.56 476 ILE B N 1
ATOM 9691 C CA . ILE B 1 476 ? 4.859 -24.281 -8.258 1 98.56 476 ILE B CA 1
ATOM 9692 C C . ILE B 1 476 ? 5.289 -24.078 -6.809 1 98.56 476 ILE B C 1
ATOM 9694 O O . ILE B 1 476 ? 5.039 -23.031 -6.219 1 98.56 476 ILE B O 1
ATOM 9698 N N . LEU B 1 477 ? 5.82 -25.078 -6.203 1 98.75 477 LEU B N 1
ATOM 9699 C CA . LEU B 1 477 ? 6.496 -24.938 -4.914 1 98.75 477 LEU B CA 1
ATOM 9700 C C . LEU B 1 477 ? 8.008 -24.906 -5.094 1 98.75 477 LEU B C 1
ATOM 9702 O O . LEU B 1 477 ? 8.602 -25.875 -5.582 1 98.75 477 LEU B O 1
ATOM 9706 N N . ILE B 1 478 ? 8.664 -23.797 -4.688 1 98.88 478 ILE B N 1
ATOM 9707 C CA . ILE B 1 478 ? 10.07 -23.688 -5.074 1 98.88 478 ILE B CA 1
ATOM 9708 C C . ILE B 1 478 ? 10.844 -22.953 -3.98 1 98.88 478 ILE B C 1
ATOM 9710 O O . ILE B 1 478 ? 10.352 -22 -3.389 1 98.88 478 ILE B O 1
ATOM 9714 N N . ASN B 1 479 ? 11.969 -23.453 -3.635 1 98.81 479 ASN B N 1
ATOM 9715 C CA . ASN B 1 479 ? 12.969 -22.812 -2.787 1 98.81 479 ASN B CA 1
ATOM 9716 C C . ASN B 1 479 ? 14.008 -22.062 -3.617 1 98.81 479 ASN B C 1
ATOM 9718 O O . ASN B 1 479 ? 14.891 -22.688 -4.219 1 98.81 479 ASN B O 1
ATOM 9722 N N . LYS B 1 480 ? 14 -20.812 -3.602 1 98.56 480 LYS B N 1
ATOM 9723 C CA . LYS B 1 480 ? 14.82 -19.984 -4.488 1 98.56 480 LYS B CA 1
ATOM 9724 C C . LYS B 1 480 ? 16.297 -20.094 -4.121 1 98.56 480 LYS B C 1
ATOM 9726 O O . LYS B 1 480 ? 17.172 -19.859 -4.965 1 98.56 480 LYS B O 1
ATOM 9731 N N . LYS B 1 481 ? 16.562 -20.359 -2.879 1 98 481 LYS B N 1
ATOM 9732 C CA . LYS B 1 481 ? 17.953 -20.5 -2.457 1 98 481 LYS B CA 1
ATOM 9733 C C . LYS B 1 481 ? 18.625 -21.672 -3.148 1 98 481 LYS B C 1
ATOM 9735 O O . LYS B 1 481 ? 19.781 -21.594 -3.574 1 98 481 LYS B O 1
ATOM 9740 N N . VAL B 1 482 ? 17.922 -22.75 -3.34 1 98.44 482 VAL B N 1
ATOM 9741 C CA . VAL B 1 482 ? 18.438 -23.969 -3.943 1 98.44 482 VAL B CA 1
ATOM 9742 C C . VAL B 1 482 ? 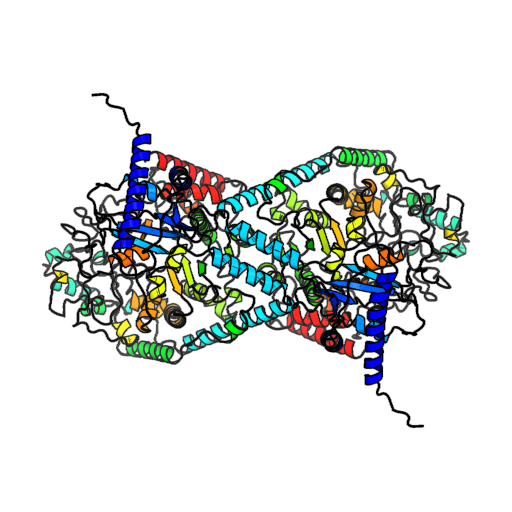18.312 -23.891 -5.465 1 98.44 482 VAL B C 1
ATOM 9744 O O . VAL B 1 482 ? 19.188 -24.375 -6.191 1 98.44 482 VAL B O 1
ATOM 9747 N N . HIS B 1 483 ? 17.328 -23.281 -5.941 1 98.62 483 HIS B N 1
ATOM 9748 C CA . HIS B 1 483 ? 16.953 -23.359 -7.352 1 98.62 483 HIS B CA 1
ATOM 9749 C C . HIS B 1 483 ? 17.156 -22.016 -8.047 1 98.62 483 HIS B C 1
ATOM 9751 O O . HIS B 1 483 ? 16.406 -21.672 -8.969 1 98.62 483 HIS B O 1
ATOM 9757 N N . PHE B 1 484 ? 18.125 -21.219 -7.574 1 98.5 484 PHE B N 1
ATOM 9758 C CA . PHE B 1 484 ? 18.438 -19.984 -8.273 1 98.5 484 PHE B CA 1
ATOM 9759 C C . PHE B 1 484 ? 18.797 -20.25 -9.727 1 98.5 484 PHE B C 1
ATOM 9761 O O . PHE B 1 484 ? 18.25 -19.625 -10.633 1 98.5 484 PHE B O 1
ATOM 9768 N N . LYS B 1 485 ? 19.641 -21.234 -9.938 1 98.69 485 LYS B N 1
ATOM 9769 C CA . LYS B 1 485 ? 20.094 -21.547 -11.281 1 98.69 485 LYS B CA 1
ATOM 9770 C C . LYS B 1 485 ? 18.953 -22.078 -12.148 1 98.69 485 LYS B C 1
ATOM 9772 O O . LYS B 1 485 ? 18.922 -21.828 -13.352 1 98.69 485 LYS B O 1
ATOM 9777 N N . THR B 1 486 ? 18.062 -22.797 -11.5 1 98.75 486 THR B N 1
ATOM 9778 C CA . THR B 1 486 ? 16.875 -23.266 -12.219 1 98.75 486 THR B CA 1
ATOM 9779 C C . THR B 1 486 ? 16.094 -22.078 -12.781 1 98.75 486 THR B C 1
ATOM 9781 O O . THR B 1 486 ? 15.68 -22.109 -13.945 1 98.75 486 THR B O 1
ATOM 9784 N N . LEU B 1 487 ? 15.953 -21.078 -11.984 1 98.56 487 LEU B N 1
ATOM 9785 C CA . LEU B 1 487 ? 15.195 -19.906 -12.406 1 98.56 487 LEU B CA 1
ATOM 9786 C C . LEU B 1 487 ? 15.938 -19.156 -13.5 1 98.56 487 LEU B C 1
ATOM 9788 O O . LEU B 1 487 ? 15.312 -18.641 -14.438 1 98.56 487 LEU B O 1
ATOM 9792 N N . VAL B 1 488 ? 17.234 -19.094 -13.406 1 98.44 488 VAL B N 1
ATOM 9793 C CA . VAL B 1 488 ? 18.047 -18.391 -14.398 1 98.44 488 VAL B CA 1
ATOM 9794 C C . VAL B 1 488 ? 17.969 -19.125 -15.734 1 98.44 488 VAL B C 1
ATOM 9796 O O . VAL B 1 488 ? 17.734 -18.516 -16.781 1 98.44 488 VAL B O 1
ATOM 9799 N N . LEU B 1 489 ? 18.172 -20.438 -15.695 1 98.69 489 LEU B N 1
ATOM 9800 C CA . LEU B 1 489 ? 18.109 -21.219 -16.922 1 98.69 489 LEU B CA 1
ATOM 9801 C C . LEU B 1 489 ? 16.703 -21.219 -17.5 1 98.69 489 LEU B C 1
ATOM 9803 O O . LEU B 1 489 ? 16.531 -21.125 -18.719 1 98.69 489 LEU B O 1
ATOM 9807 N N . ALA B 1 490 ? 15.727 -21.312 -16.672 1 98.19 490 ALA B N 1
ATOM 9808 C CA . ALA B 1 490 ? 14.344 -21.234 -17.141 1 98.19 490 ALA B CA 1
ATOM 9809 C C . ALA B 1 490 ? 14.07 -19.891 -17.828 1 98.19 490 ALA B C 1
ATOM 9811 O O . ALA B 1 490 ? 13.297 -19.828 -18.781 1 98.19 490 ALA B O 1
ATOM 9812 N N . MET B 1 491 ? 14.695 -18.844 -17.312 1 96.69 491 MET B N 1
ATOM 9813 C CA . MET B 1 491 ? 14.523 -17.531 -17.938 1 96.69 491 MET B CA 1
ATOM 9814 C C . MET B 1 491 ? 15.039 -17.531 -19.359 1 96.69 491 MET B C 1
ATOM 9816 O O . MET B 1 491 ? 14.422 -16.969 -20.266 1 96.69 491 MET B O 1
ATOM 9820 N N . TYR B 1 492 ? 16.188 -18.141 -19.562 1 97.25 492 TYR B N 1
ATOM 9821 C CA . TYR B 1 492 ? 16.734 -18.312 -20.906 1 97.25 492 TYR B CA 1
ATOM 9822 C C . TYR B 1 492 ? 15.773 -19.094 -21.797 1 97.25 492 TYR B C 1
ATOM 9824 O O . TYR B 1 492 ? 15.508 -18.688 -22.938 1 97.25 492 TYR B O 1
ATOM 9832 N N . TYR B 1 493 ? 15.219 -20.203 -21.297 1 97.88 493 TYR B N 1
ATOM 9833 C CA . TYR B 1 493 ? 14.258 -21.016 -22.031 1 97.88 493 TYR B CA 1
ATOM 9834 C C . TYR B 1 493 ? 13.016 -20.188 -22.375 1 97.88 493 TYR B C 1
ATOM 9836 O O . TYR B 1 493 ? 12.484 -20.281 -23.484 1 97.88 493 TYR B O 1
ATOM 9844 N N . ASN B 1 494 ? 12.562 -19.438 -21.453 1 96.25 494 ASN B N 1
ATOM 9845 C CA . ASN B 1 494 ? 11.336 -18.672 -21.641 1 96.25 494 ASN B CA 1
ATOM 9846 C C . ASN B 1 494 ? 11.562 -17.469 -22.531 1 96.25 494 ASN B C 1
ATOM 9848 O O . ASN B 1 494 ? 10.672 -17.078 -23.297 1 96.25 494 ASN B O 1
ATOM 9852 N N . PHE B 1 495 ? 12.695 -16.844 -22.375 1 94.75 495 PHE B N 1
ATOM 9853 C CA . PHE B 1 495 ? 13.008 -15.688 -23.203 1 94.75 495 PHE B CA 1
ATOM 9854 C C . PHE B 1 495 ? 12.992 -16.062 -24.688 1 94.75 495 PHE B C 1
ATOM 9856 O O . PHE B 1 495 ? 12.438 -15.336 -25.516 1 94.75 495 PHE B O 1
ATOM 9863 N N . TYR B 1 496 ? 13.523 -17.188 -25.062 1 95.44 496 TYR B N 1
ATOM 9864 C CA . TYR B 1 496 ? 13.547 -17.688 -26.422 1 95.44 496 TYR B CA 1
ATOM 9865 C C . TYR B 1 496 ? 12.516 -18.781 -26.625 1 95.44 496 TYR B C 1
ATOM 9867 O O . TYR B 1 496 ? 12.602 -19.562 -27.578 1 95.44 496 TYR B O 1
ATOM 9875 N N . GLY B 1 497 ? 11.555 -18.891 -25.75 1 95.06 497 GLY B N 1
ATOM 9876 C CA . GLY B 1 497 ? 10.547 -19.938 -25.719 1 95.06 497 GLY B CA 1
ATOM 9877 C C . GLY B 1 497 ? 9.727 -20.016 -26.984 1 95.06 497 GLY B C 1
ATOM 9878 O O . GLY B 1 497 ? 9.711 -21.047 -27.672 1 95.06 497 GLY B O 1
ATOM 9879 N N . PRO B 1 498 ? 9.094 -18.922 -27.359 1 94.12 498 PRO B N 1
ATOM 9880 C CA . PRO B 1 498 ? 8.203 -18.953 -28.516 1 94.12 498 PRO B CA 1
ATOM 9881 C C . PRO B 1 498 ? 8.914 -19.359 -29.797 1 94.12 498 PRO B C 1
ATOM 9883 O O . PRO B 1 498 ? 8.344 -20.094 -30.625 1 94.12 498 PRO B O 1
ATOM 9886 N N . SER B 1 499 ? 10.18 -19.062 -29.922 1 95.62 499 SER B N 1
ATOM 9887 C CA . SER B 1 499 ? 10.883 -19.297 -31.172 1 95.62 499 SER B CA 1
ATOM 9888 C C . SER B 1 499 ? 11.625 -20.625 -31.156 1 95.62 499 SER B C 1
ATOM 9890 O O . SER B 1 499 ? 11.82 -21.25 -32.219 1 95.62 499 SER B O 1
ATOM 9892 N N . PHE B 1 500 ? 12.023 -21.094 -29.969 1 97.88 500 PHE B N 1
ATOM 9893 C CA . PHE B 1 500 ? 12.969 -22.203 -30.016 1 97.88 500 PHE B CA 1
ATOM 9894 C C . PHE B 1 500 ? 12.586 -23.266 -29 1 97.88 500 PHE B C 1
ATOM 9896 O O . PHE B 1 500 ? 12.312 -24.422 -29.359 1 97.88 500 PHE B O 1
ATOM 9903 N N . PHE B 1 501 ? 12.383 -22.922 -27.812 1 97.81 501 PHE B N 1
ATOM 9904 C CA . PHE B 1 501 ? 12.398 -23.953 -26.781 1 97.81 501 PHE B CA 1
ATOM 9905 C C . PHE B 1 501 ? 10.992 -24.5 -26.547 1 97.81 501 PHE B C 1
ATOM 9907 O O . PHE B 1 501 ? 10.828 -25.672 -26.203 1 97.81 501 PHE B O 1
ATOM 9914 N N . TYR B 1 502 ? 9.961 -23.688 -26.703 1 97 502 TYR B N 1
ATOM 9915 C CA . TYR B 1 502 ? 8.609 -24.219 -26.531 1 97 502 TYR B CA 1
ATOM 9916 C C . TYR B 1 502 ? 8.32 -25.312 -27.547 1 97 502 TYR B C 1
ATOM 9918 O O . TYR B 1 502 ? 7.855 -26.391 -27.188 1 97 502 TYR B O 1
ATOM 9926 N N . PRO B 1 503 ? 8.609 -25.078 -28.828 1 97.81 503 PRO B N 1
ATOM 9927 C CA . PRO B 1 503 ? 8.375 -26.156 -29.781 1 97.81 503 PRO B CA 1
ATOM 9928 C C . PRO B 1 503 ? 9.273 -27.375 -29.531 1 97.81 503 PRO B C 1
ATOM 9930 O O . PRO B 1 503 ? 8.875 -28.5 -29.797 1 97.81 503 PRO B O 1
ATOM 9933 N N . LEU B 1 504 ? 10.453 -27.219 -29.016 1 98.56 504 LEU B N 1
ATOM 9934 C CA . LEU B 1 504 ? 11.344 -28.328 -28.688 1 98.56 504 LEU B CA 1
ATOM 9935 C C . LEU B 1 504 ? 10.773 -29.172 -27.547 1 98.56 504 LEU B C 1
ATOM 9937 O O . LEU B 1 504 ? 10.914 -30.391 -27.547 1 98.56 504 LEU B O 1
ATOM 9941 N N . MET B 1 505 ? 10.062 -28.547 -26.703 1 97.88 505 MET B N 1
ATOM 9942 C CA . MET B 1 505 ? 9.633 -29.219 -25.484 1 97.88 505 MET B CA 1
ATOM 9943 C C . MET B 1 505 ? 8.211 -29.75 -25.625 1 97.88 505 MET B C 1
ATOM 9945 O O . MET B 1 505 ? 7.82 -30.688 -24.922 1 97.88 505 MET B O 1
ATOM 9949 N N . SER B 1 506 ? 7.441 -29.203 -26.578 1 96.56 506 SER B N 1
ATOM 9950 C CA . SER B 1 506 ? 6.039 -29.594 -26.656 1 96.56 506 SER B CA 1
ATOM 9951 C C . SER B 1 506 ? 5.676 -30.094 -28.047 1 96.56 506 SER B C 1
ATOM 9953 O O . SER B 1 506 ? 4.676 -30.781 -28.234 1 96.56 506 SER B O 1
ATOM 9955 N N . GLN B 1 507 ? 6.395 -29.688 -29.031 1 97.56 507 GLN B N 1
ATOM 9956 C CA . GLN B 1 507 ? 6.195 -30.047 -30.422 1 97.56 507 GLN B CA 1
ATOM 9957 C C . GLN B 1 507 ? 4.762 -29.766 -30.875 1 97.56 507 GLN B C 1
ATOM 9959 O O . GLN B 1 507 ? 4.176 -30.547 -31.625 1 97.56 507 GLN B O 1
ATOM 9964 N N . GLY B 1 508 ? 4.145 -28.734 -30.219 1 95.06 508 GLY B N 1
ATOM 9965 C CA . GLY B 1 508 ? 2.818 -28.297 -30.625 1 95.06 508 GLY B CA 1
ATOM 9966 C C . GLY B 1 508 ? 1.709 -28.891 -29.781 1 95.06 508 GLY B C 1
ATOM 9967 O O . GLY B 1 508 ? 0.53 -28.609 -30.016 1 95.06 508 GLY B O 1
ATOM 9968 N N . ALA B 1 509 ? 2.035 -29.688 -28.812 1 93.81 509 ALA B N 1
ATOM 9969 C CA . ALA B 1 509 ? 1.036 -30.281 -27.922 1 93.81 509 ALA B CA 1
ATOM 9970 C C . ALA B 1 509 ? 0.308 -29.203 -27.125 1 93.81 509 ALA B C 1
ATOM 9972 O O . ALA B 1 509 ? 0.728 -28.047 -27.109 1 93.81 509 ALA B O 1
ATOM 9973 N N . ALA B 1 510 ? -0.718 -29.594 -26.469 1 90.56 510 ALA B N 1
ATOM 9974 C CA . ALA B 1 510 ? -1.576 -28.688 -25.734 1 90.56 510 ALA B CA 1
ATOM 9975 C C . ALA B 1 510 ? -0.794 -27.969 -24.625 1 90.56 510 ALA B C 1
ATOM 9977 O O . ALA B 1 510 ? 0.014 -28.594 -23.938 1 90.56 510 ALA B O 1
ATOM 9978 N N . GLY B 1 511 ? -1.053 -26.672 -24.562 1 88.75 511 GLY B N 1
ATOM 9979 C CA . GLY B 1 511 ? -0.462 -25.891 -23.484 1 88.75 511 GLY B CA 1
ATOM 9980 C C . GLY B 1 511 ? 0.97 -25.469 -23.766 1 88.75 511 GLY B C 1
ATOM 9981 O O . GLY B 1 511 ? 1.718 -25.141 -22.844 1 88.75 511 GLY B O 1
ATOM 9982 N N . GLU B 1 512 ? 1.393 -25.516 -24.984 1 91.31 512 GLU B N 1
ATOM 9983 C CA . GLU B 1 512 ? 2.748 -25.109 -25.328 1 91.31 512 GLU B CA 1
ATOM 9984 C C . GLU B 1 512 ? 3.053 -23.719 -24.766 1 91.31 512 GLU B C 1
ATOM 9986 O O . GLU B 1 512 ? 2.299 -22.766 -25 1 91.31 512 GLU B O 1
ATOM 9991 N N . GLY B 1 513 ? 4.035 -23.625 -23.938 1 91.62 513 GLY B N 1
ATOM 9992 C CA . GLY B 1 513 ? 4.461 -22.422 -23.234 1 91.62 513 GLY B CA 1
ATOM 9993 C C . GLY B 1 513 ? 5.5 -22.688 -22.172 1 91.62 513 GLY B C 1
ATOM 9994 O O . GLY B 1 513 ? 6.422 -23.469 -22.375 1 91.62 513 GLY B O 1
ATOM 9995 N N . ASP B 1 514 ? 5.305 -22.016 -21.047 1 91.19 514 ASP B N 1
ATOM 9996 C CA . ASP B 1 514 ? 6.312 -22.109 -20 1 91.19 514 ASP B CA 1
ATOM 9997 C C . ASP B 1 514 ? 6.121 -23.359 -19.156 1 91.19 514 ASP B C 1
ATOM 9999 O O . ASP B 1 514 ? 6.926 -23.656 -18.266 1 91.19 514 ASP B O 1
ATOM 10003 N N . LYS B 1 515 ? 5.176 -24.172 -19.422 1 92.62 515 LYS B N 1
ATOM 10004 C CA . LYS B 1 515 ? 4.781 -25.281 -18.547 1 92.62 515 LYS B CA 1
ATOM 10005 C C . LYS B 1 515 ? 5.918 -26.281 -18.391 1 92.62 515 LYS B C 1
ATOM 10007 O O . LYS B 1 515 ? 6.008 -26.969 -17.375 1 92.62 515 LYS B O 1
ATOM 10012 N N . GLU B 1 516 ? 6.871 -26.359 -19.359 1 96.69 516 GLU B N 1
ATOM 10013 C CA . GLU B 1 516 ? 7.918 -27.375 -19.312 1 96.69 516 GLU B CA 1
ATOM 10014 C C . GLU B 1 516 ? 9.266 -26.766 -18.922 1 96.69 516 GLU B C 1
ATOM 10016 O O . GLU B 1 516 ? 10.234 -27.484 -18.672 1 96.69 516 GLU B O 1
ATOM 10021 N N . THR B 1 517 ? 9.367 -25.469 -18.828 1 97.69 517 THR B N 1
ATOM 10022 C CA . THR B 1 517 ? 10.672 -24.812 -18.797 1 97.69 517 THR B CA 1
ATOM 10023 C C . THR B 1 517 ? 11.312 -24.969 -17.406 1 97.69 517 THR B C 1
ATOM 10025 O O . THR B 1 517 ? 12.539 -25.078 -17.297 1 97.69 517 THR B O 1
ATOM 10028 N N . PHE B 1 518 ? 10.57 -25.047 -16.359 1 98.06 518 PHE B N 1
ATOM 10029 C CA . PHE B 1 518 ? 11.125 -25.141 -15.023 1 98.06 518 PHE B CA 1
ATOM 10030 C C . PHE B 1 518 ? 11.664 -26.547 -14.758 1 98.06 518 PHE B C 1
ATOM 10032 O O . PHE B 1 518 ? 12.766 -26.703 -14.227 1 98.06 518 PHE B O 1
ATOM 10039 N N . ILE B 1 519 ? 10.875 -27.562 -15.148 1 98.5 519 ILE B N 1
ATOM 10040 C CA . ILE B 1 519 ? 11.336 -28.922 -14.93 1 98.5 519 ILE B CA 1
ATOM 10041 C C . ILE B 1 519 ? 12.523 -29.219 -15.836 1 98.5 519 ILE B C 1
ATOM 10043 O O . ILE B 1 519 ? 13.453 -29.922 -15.445 1 98.5 519 ILE B O 1
ATOM 10047 N N . ALA B 1 520 ? 12.5 -28.719 -17.062 1 98.69 520 ALA B N 1
ATOM 10048 C CA . ALA B 1 520 ? 13.617 -28.891 -17.984 1 98.69 520 ALA B CA 1
ATOM 10049 C C . ALA B 1 520 ? 14.898 -28.281 -17.422 1 98.69 520 ALA B C 1
ATOM 10051 O O . ALA B 1 520 ? 15.969 -28.891 -17.516 1 98.69 520 ALA B O 1
ATOM 10052 N N . ALA B 1 521 ? 14.75 -27.094 -16.844 1 98.75 521 ALA B N 1
ATOM 10053 C CA . ALA B 1 521 ? 15.906 -26.406 -16.266 1 98.75 521 ALA B CA 1
ATOM 10054 C C . ALA B 1 521 ? 16.469 -27.188 -15.078 1 98.75 521 ALA B C 1
ATOM 10056 O O . ALA B 1 521 ? 17.672 -27.422 -14.992 1 98.75 521 ALA B O 1
ATOM 10057 N N . ALA B 1 522 ? 15.609 -27.578 -14.164 1 98.75 522 ALA B N 1
ATOM 10058 C CA . ALA B 1 522 ? 16.062 -28.328 -12.984 1 98.75 522 ALA B CA 1
ATOM 10059 C C . ALA B 1 522 ? 16.719 -29.641 -13.391 1 98.75 522 ALA B C 1
ATOM 10061 O O . ALA B 1 522 ? 17.75 -30.016 -12.828 1 98.75 522 ALA B O 1
ATOM 10062 N N . HIS B 1 523 ? 16.125 -30.328 -14.367 1 98.69 523 HIS B N 1
ATOM 10063 C CA . HIS B 1 523 ? 16.641 -31.609 -14.844 1 98.69 523 HIS B CA 1
ATOM 10064 C C . HIS B 1 523 ? 18.031 -31.438 -15.461 1 98.69 523 HIS B C 1
ATOM 10066 O O . HIS B 1 523 ? 18.953 -32.219 -15.156 1 98.69 523 HIS B O 1
ATOM 10072 N N . LYS B 1 524 ? 18.141 -30.484 -16.312 1 98.69 524 LYS B N 1
ATOM 10073 C CA . LYS B 1 524 ? 19.422 -30.219 -16.969 1 98.69 524 LYS B CA 1
ATOM 10074 C C . LYS B 1 524 ? 20.5 -29.938 -15.93 1 98.69 524 LYS B C 1
ATOM 10076 O O . LYS B 1 524 ? 21.641 -30.359 -16.094 1 98.69 524 LYS B O 1
ATOM 10081 N N . LEU B 1 525 ? 20.141 -29.25 -14.859 1 98.56 525 LEU B N 1
ATOM 10082 C CA . LEU B 1 525 ? 21.094 -28.797 -13.859 1 98.56 525 LEU B CA 1
ATOM 10083 C C . LEU B 1 525 ? 21.359 -29.875 -12.82 1 98.56 525 LEU B C 1
ATOM 10085 O O . LEU B 1 525 ? 22.234 -29.734 -11.969 1 98.56 525 LEU B O 1
ATOM 10089 N N . GLY B 1 526 ? 20.594 -30.938 -12.883 1 98 526 GLY B N 1
ATOM 10090 C CA . GLY B 1 526 ? 20.734 -32 -11.914 1 98 526 GLY B CA 1
ATOM 10091 C C . GLY B 1 526 ? 20.281 -31.625 -10.516 1 98 526 GLY B C 1
ATOM 10092 O O . GLY B 1 526 ? 20.797 -32.156 -9.523 1 98 526 GLY B O 1
ATOM 10093 N N . LEU B 1 527 ? 19.453 -30.609 -10.453 1 98.25 527 LEU B N 1
ATOM 10094 C CA . LEU B 1 527 ? 18.922 -30.188 -9.164 1 98.25 527 LEU B CA 1
ATOM 10095 C C . LEU B 1 527 ? 17.688 -31 -8.789 1 98.25 527 LEU B C 1
ATOM 10097 O O . LEU B 1 527 ? 16.906 -31.406 -9.664 1 98.25 527 LEU B O 1
ATOM 10101 N N . PRO B 1 528 ? 17.484 -31.203 -7.531 1 98.19 528 PRO B N 1
ATOM 10102 C CA . PRO B 1 528 ? 16.406 -32.094 -7.117 1 98.19 528 PRO B CA 1
ATOM 10103 C C . PRO B 1 528 ? 15.016 -31.5 -7.328 1 98.19 528 PRO B C 1
ATOM 10105 O O . PRO B 1 528 ? 14.805 -30.312 -7.051 1 98.19 528 PRO B O 1
ATOM 10108 N N . TYR B 1 529 ? 14.141 -32.312 -7.789 1 98.5 529 TYR B N 1
ATOM 10109 C CA . TYR B 1 529 ? 12.742 -31.922 -7.945 1 98.5 529 TYR B CA 1
ATOM 10110 C C . TYR B 1 529 ? 11.82 -33.125 -7.816 1 98.5 529 TYR B C 1
ATOM 10112 O O . TYR B 1 529 ? 12.273 -34.281 -7.902 1 98.5 529 TYR B O 1
ATOM 10120 N N . TYR B 1 530 ? 10.578 -32.844 -7.508 1 98.25 530 TYR B N 1
ATOM 10121 C CA . TYR B 1 530 ? 9.531 -33.844 -7.422 1 98.25 530 TYR B CA 1
ATOM 10122 C C . TYR B 1 530 ? 8.305 -33.438 -8.242 1 98.25 530 TYR B C 1
ATOM 10124 O O . TYR B 1 530 ? 7.766 -32.344 -8.047 1 98.25 530 TYR B O 1
ATOM 10132 N N . GLN B 1 531 ? 7.945 -34.25 -9.148 1 97.81 531 GLN B N 1
ATOM 10133 C CA . GLN B 1 531 ? 6.664 -34.062 -9.812 1 97.81 531 GLN B CA 1
ATOM 10134 C C . GLN B 1 531 ? 5.621 -35.031 -9.281 1 97.81 531 GLN B C 1
ATOM 10136 O O . GLN B 1 531 ? 5.84 -36.25 -9.273 1 97.81 531 GLN B O 1
ATOM 10141 N N . VAL B 1 532 ? 4.547 -34.469 -8.836 1 98 532 VAL B N 1
ATOM 10142 C CA . VAL B 1 532 ? 3.455 -35.312 -8.359 1 98 532 VAL B CA 1
ATOM 10143 C C . VAL B 1 532 ? 3.113 -36.375 -9.414 1 98 532 VAL B C 1
ATOM 10145 O O . VAL B 1 532 ? 3.053 -36.062 -10.602 1 98 532 VAL B O 1
ATOM 10148 N N . THR B 1 533 ? 2.838 -37.625 -8.953 1 95.12 533 THR B N 1
ATOM 10149 C CA . THR B 1 533 ? 2.686 -38.719 -9.898 1 95.12 533 THR B CA 1
ATOM 10150 C C . THR B 1 533 ? 1.21 -39.031 -10.148 1 95.12 533 THR B C 1
ATOM 10152 O O . THR B 1 533 ? 0.842 -39.5 -11.219 1 95.12 533 THR B O 1
ATOM 10155 N N . GLU B 1 534 ? 0.392 -38.75 -9.117 1 94.88 534 GLU B N 1
ATOM 10156 C CA . GLU B 1 534 ? -1.042 -38.969 -9.281 1 94.88 534 GLU B CA 1
ATOM 10157 C C . GLU B 1 534 ? -1.57 -38.25 -10.516 1 94.88 534 GLU B C 1
ATOM 10159 O O . GLU B 1 534 ? -1.164 -37.125 -10.797 1 94.88 534 GLU B O 1
ATOM 10164 N N . PHE B 1 535 ? -2.471 -38.938 -11.242 1 95.31 535 PHE B N 1
ATOM 10165 C CA . PHE B 1 535 ? -3.064 -38.344 -12.438 1 95.31 535 PHE B CA 1
ATOM 10166 C C . PHE B 1 535 ? -3.9 -37.125 -12.07 1 95.31 535 PHE B C 1
ATOM 10168 O O . PHE B 1 535 ? -4.691 -37.156 -11.125 1 95.31 535 PHE B O 1
ATOM 10175 N N . PRO B 1 536 ? -3.621 -36 -12.836 1 96.5 536 PRO B N 1
ATOM 10176 C CA . PRO B 1 536 ? -4.602 -34.938 -12.68 1 96.5 536 PRO B CA 1
ATOM 10177 C C . PRO B 1 536 ? -5.992 -35.312 -13.18 1 96.5 536 PRO B C 1
ATOM 10179 O O . PRO B 1 536 ? -6.137 -36.312 -13.906 1 96.5 536 PRO B O 1
ATOM 10182 N N . ARG B 1 537 ? -6.93 -34.594 -12.773 1 95.38 537 ARG B N 1
ATOM 10183 C CA . ARG B 1 537 ? -8.297 -34.938 -13.141 1 95.38 537 ARG B CA 1
ATOM 10184 C C . ARG B 1 537 ? -8.992 -33.781 -13.836 1 95.38 537 ARG B C 1
ATOM 10186 O O . ARG B 1 537 ? -8.844 -32.625 -13.414 1 95.38 537 ARG B O 1
ATOM 10193 N N . GLU B 1 538 ? -9.609 -34.062 -14.938 1 95.06 538 GLU B N 1
ATOM 10194 C CA . GLU B 1 538 ? -10.43 -33.031 -15.594 1 95.06 538 GLU B CA 1
ATOM 10195 C C . GLU B 1 538 ? -11.828 -32.969 -14.992 1 95.06 538 GLU B C 1
ATOM 10197 O O . GLU B 1 538 ? -12.469 -34 -14.797 1 95.06 538 GLU B O 1
ATOM 10202 N N . PHE B 1 539 ? -12.258 -31.859 -14.68 1 96.94 539 PHE B N 1
ATOM 10203 C CA . PHE B 1 539 ? -13.617 -31.625 -14.211 1 96.94 539 PHE B CA 1
ATOM 10204 C C . PHE B 1 539 ? -14.406 -30.812 -15.227 1 96.94 539 PHE B C 1
ATOM 10206 O O . PHE B 1 539 ? -13.93 -29.781 -15.711 1 96.94 539 PHE B O 1
ATOM 10213 N N . GLY B 1 540 ? -15.531 -31.25 -15.609 1 95.81 540 GLY B N 1
ATOM 10214 C CA . GLY B 1 540 ? -16.422 -30.609 -16.562 1 95.81 540 GLY B CA 1
ATOM 10215 C C . GLY B 1 540 ? -17.594 -31.484 -16.969 1 95.81 540 GLY B C 1
ATOM 10216 O O . GLY B 1 540 ? -17.734 -32.625 -16.484 1 95.81 540 GLY B O 1
ATOM 10217 N N . PRO B 1 541 ? -18.469 -30.984 -17.781 1 93.25 541 PRO B N 1
ATOM 10218 C CA . PRO B 1 541 ? -19.594 -31.781 -18.266 1 93.25 541 PRO B CA 1
ATOM 10219 C C . PRO B 1 541 ? -19.156 -32.969 -19.141 1 93.25 541 PRO B C 1
ATOM 10221 O O . PRO B 1 541 ? -18.062 -32.906 -19.719 1 93.25 541 PRO B O 1
ATOM 10224 N N . VAL B 1 542 ? -19.969 -34 -19.141 1 93.25 542 VAL B N 1
ATOM 10225 C CA . VAL B 1 542 ? -19.703 -35.156 -19.984 1 93.25 542 VAL B CA 1
ATOM 10226 C C . VAL B 1 542 ? -20.203 -34.875 -21.406 1 93.25 542 VAL B C 1
ATOM 10228 O O . VAL B 1 542 ? -21.375 -34.5 -21.594 1 93.25 542 VAL B O 1
ATOM 10231 N N . ASN B 1 543 ? -19.281 -35 -22.281 1 91.25 543 ASN B N 1
ATOM 10232 C CA . ASN B 1 543 ? -19.672 -34.844 -23.688 1 91.25 543 ASN B CA 1
ATOM 10233 C C . ASN B 1 543 ? -20.656 -35.906 -24.125 1 91.25 543 ASN B C 1
ATOM 10235 O O . ASN B 1 543 ? -20.438 -37.094 -23.891 1 91.25 543 ASN B O 1
ATOM 10239 N N . ASP B 1 544 ? -21.703 -35.531 -24.797 1 88.12 544 ASP B N 1
ATOM 10240 C CA . ASP B 1 544 ? -22.766 -36.469 -25.172 1 88.12 544 ASP B CA 1
ATOM 10241 C C . ASP B 1 544 ? -22.281 -37.469 -26.234 1 88.12 544 ASP B C 1
ATOM 10243 O O . ASP B 1 544 ? -22.766 -38.594 -26.281 1 88.12 544 ASP B O 1
ATOM 10247 N N . ARG B 1 545 ? -21.422 -37.125 -26.969 1 90 545 ARG B N 1
ATOM 10248 C CA . ARG B 1 545 ? -20.969 -37.938 -28.078 1 90 545 ARG B CA 1
ATOM 10249 C C . ARG B 1 545 ? -19.875 -38.906 -27.641 1 90 545 ARG B C 1
ATOM 10251 O O . ARG B 1 545 ? -19.953 -40.125 -27.875 1 90 545 ARG B O 1
ATOM 10258 N N . THR B 1 546 ? -18.828 -38.438 -26.906 1 89.81 546 THR B N 1
ATOM 10259 C CA . THR B 1 546 ? -17.656 -39.219 -26.578 1 89.81 546 THR B CA 1
ATOM 10260 C C . THR B 1 546 ? -17.781 -39.844 -25.188 1 89.81 546 THR B C 1
ATOM 10262 O O . THR B 1 546 ? -17.031 -40.75 -24.828 1 89.81 546 THR B O 1
ATOM 10265 N N . LYS B 1 547 ? -18.672 -39.281 -24.438 1 91.81 547 LYS B N 1
ATOM 10266 C CA . LYS B 1 547 ? -18.922 -39.719 -23.062 1 91.81 547 LYS B CA 1
ATOM 10267 C C . LYS B 1 547 ? -17.703 -39.438 -22.172 1 91.81 547 LYS B C 1
ATOM 10269 O O . LYS B 1 547 ? -17.516 -40.094 -21.141 1 91.81 547 LYS B O 1
ATOM 10274 N N . LYS B 1 548 ? -16.859 -38.625 -22.641 1 92.5 548 LYS B N 1
ATOM 10275 C CA . LYS B 1 548 ? -15.695 -38.188 -21.859 1 92.5 548 LYS B CA 1
ATOM 10276 C C . LYS B 1 548 ? -15.93 -36.812 -21.234 1 92.5 548 LYS B C 1
ATOM 10278 O O . LYS B 1 548 ? -16.734 -36.031 -21.734 1 92.5 548 LYS B O 1
ATOM 10283 N N . HIS B 1 549 ? -15.258 -36.531 -20.172 1 92.25 549 HIS B N 1
ATOM 10284 C CA . HIS B 1 549 ? -15.398 -35.281 -19.469 1 92.25 549 HIS B CA 1
ATOM 10285 C C . HIS B 1 549 ? -14.688 -34.156 -20.203 1 92.25 549 HIS B C 1
ATOM 10287 O O . HIS B 1 549 ? -13.547 -34.312 -20.656 1 92.25 549 HIS B O 1
ATOM 10293 N N . GLU B 1 550 ? -15.352 -33.062 -20.359 1 92.19 550 GLU B N 1
ATOM 10294 C CA . GLU B 1 550 ? -14.703 -31.844 -20.844 1 92.19 550 GLU B CA 1
ATOM 10295 C C . GLU B 1 550 ? -13.805 -31.234 -19.766 1 92.19 550 GLU B C 1
ATOM 10297 O O . GLU B 1 550 ? -14.031 -31.438 -18.578 1 92.19 550 GLU B O 1
ATOM 10302 N N . ILE B 1 551 ? -12.812 -30.438 -20.219 1 93.25 551 ILE B N 1
ATOM 10303 C CA . ILE B 1 551 ? -11.852 -29.859 -19.281 1 93.25 551 ILE B CA 1
ATOM 10304 C C . ILE B 1 551 ? -12.266 -28.438 -18.938 1 93.25 551 ILE B C 1
ATOM 10306 O O . ILE B 1 551 ? -11.805 -27.484 -19.578 1 93.25 551 ILE B O 1
ATOM 10310 N N . PHE B 1 552 ? -13.078 -28.297 -17.984 1 96.25 552 PHE B N 1
ATOM 10311 C CA . PHE B 1 552 ? -13.43 -26.969 -17.469 1 96.25 552 PHE B CA 1
ATOM 10312 C C . PHE B 1 552 ? -12.469 -26.547 -16.359 1 96.25 552 PHE B C 1
ATOM 10314 O O . PHE B 1 552 ? -12.156 -25.359 -16.234 1 96.25 552 PHE B O 1
ATOM 10321 N N . GLY B 1 553 ? -12.07 -27.484 -15.609 1 96.69 553 GLY B N 1
ATOM 10322 C CA . GLY B 1 553 ? -11.07 -27.328 -14.57 1 96.69 553 GLY B CA 1
ATOM 10323 C C . GLY B 1 553 ? -10.164 -28.531 -14.43 1 96.69 553 GLY B C 1
ATOM 10324 O O . GLY B 1 553 ? -10.531 -29.641 -14.805 1 96.69 553 GLY B O 1
ATOM 10325 N N . MET B 1 554 ? -8.992 -28.297 -13.961 1 97.25 554 MET B N 1
ATOM 10326 C CA . MET B 1 554 ? -8.016 -29.359 -13.742 1 97.25 554 MET B CA 1
ATOM 10327 C C . MET B 1 554 ? -7.746 -29.547 -12.25 1 97.25 554 MET B C 1
ATOM 10329 O O . MET B 1 554 ? -7.41 -28.594 -11.555 1 97.25 554 MET B O 1
ATOM 10333 N N . GLY B 1 555 ? -7.953 -30.75 -11.773 1 97.44 555 GLY B N 1
ATOM 10334 C CA . GLY B 1 555 ? -7.652 -31.078 -10.391 1 97.44 555 GLY B CA 1
ATOM 10335 C C . GLY B 1 555 ? -6.234 -31.578 -10.188 1 97.44 555 GLY B C 1
ATOM 10336 O O . GLY B 1 555 ? -5.742 -32.375 -10.984 1 97.44 555 GLY B O 1
ATOM 10337 N N . GLN B 1 556 ? -5.574 -31.047 -9.203 1 97.75 556 GLN B N 1
ATOM 10338 C CA . GLN B 1 556 ? -4.219 -31.453 -8.852 1 97.75 556 GLN B CA 1
ATOM 10339 C C . GLN B 1 556 ? -4.152 -31.984 -7.426 1 97.75 556 GLN B C 1
ATOM 10341 O O . GLN B 1 556 ? -4.891 -31.531 -6.551 1 97.75 556 GLN B O 1
ATOM 10346 N N . TYR B 1 557 ? -3.316 -32.875 -7.172 1 96.69 557 TYR B N 1
ATOM 10347 C CA . TYR B 1 557 ? -3.412 -33.656 -5.941 1 96.69 557 TYR B CA 1
ATOM 10348 C C . TYR B 1 557 ? -2.287 -33.312 -4.98 1 96.69 557 TYR B C 1
ATOM 10350 O O . TYR B 1 557 ? -1.315 -32.656 -5.367 1 96.69 557 TYR B O 1
ATOM 10358 N N . ASP B 1 558 ? -2.396 -33.781 -3.707 1 96.12 558 ASP B N 1
ATOM 10359 C CA . ASP B 1 558 ? -1.545 -33.438 -2.572 1 96.12 558 ASP B CA 1
ATOM 10360 C C . ASP B 1 558 ? -0.17 -34.094 -2.701 1 96.12 558 ASP B C 1
ATOM 10362 O O . ASP B 1 558 ? -0.053 -35.312 -2.672 1 96.12 558 ASP B O 1
ATOM 10366 N N . PRO B 1 559 ? 0.846 -33.25 -2.775 1 97.56 559 PRO B N 1
ATOM 10367 C CA . PRO B 1 559 ? 2.178 -33.844 -2.984 1 97.56 559 PRO B CA 1
ATOM 10368 C C . PRO B 1 559 ? 2.678 -34.625 -1.772 1 97.56 559 PRO B C 1
ATOM 10370 O O . PRO B 1 559 ? 3.518 -35.5 -1.915 1 97.56 559 PRO B O 1
ATOM 10373 N N . ILE B 1 560 ? 2.189 -34.281 -0.547 1 94 560 ILE B N 1
ATOM 10374 C CA . ILE B 1 560 ? 2.619 -35 0.648 1 94 560 ILE B CA 1
ATOM 10375 C C . ILE B 1 560 ? 2.098 -36.438 0.603 1 94 560 ILE B C 1
ATOM 10377 O O . ILE B 1 560 ? 2.861 -37.375 0.786 1 94 560 ILE B O 1
ATOM 10381 N N . ILE B 1 561 ? 0.831 -36.562 0.304 1 90.81 561 ILE B N 1
ATOM 10382 C CA . ILE B 1 561 ? 0.227 -37.875 0.203 1 90.81 561 ILE B CA 1
ATOM 10383 C C . ILE B 1 561 ? 0.835 -38.656 -0.975 1 90.81 561 ILE B C 1
ATOM 10385 O O . ILE B 1 561 ? 1.186 -39.812 -0.852 1 90.81 561 ILE B O 1
ATOM 10389 N N . ASP B 1 562 ? 0.966 -37.969 -2.064 1 94.38 562 ASP B N 1
ATOM 10390 C CA . ASP B 1 562 ? 1.549 -38.562 -3.262 1 94.38 562 ASP B CA 1
ATOM 10391 C C . ASP B 1 562 ? 2.943 -39.125 -2.977 1 94.38 562 ASP B C 1
ATOM 10393 O O . ASP B 1 562 ? 3.295 -40.219 -3.441 1 94.38 562 ASP B O 1
ATOM 10397 N N . TYR B 1 563 ? 3.654 -38.375 -2.234 1 94 563 TYR B N 1
ATOM 10398 C CA . TYR B 1 563 ? 5.016 -38.781 -1.901 1 94 563 TYR B CA 1
ATOM 10399 C C . TYR B 1 563 ? 5.023 -40.062 -1.057 1 94 563 TYR B C 1
ATOM 10401 O O . TYR B 1 563 ? 5.836 -40.969 -1.282 1 94 563 TYR B O 1
ATOM 10409 N N . TYR B 1 564 ? 4.133 -40.188 -0.119 1 86.88 564 TYR B N 1
ATOM 10410 C CA . TYR B 1 564 ? 4.008 -41.375 0.709 1 86.88 564 TYR B CA 1
ATOM 10411 C C . TYR B 1 564 ? 3.631 -42.594 -0.135 1 86.88 564 TYR B C 1
ATOM 10413 O O . TYR B 1 564 ? 4.098 -43.719 0.119 1 86.88 564 TYR B O 1
ATOM 10421 N N . MET B 1 565 ? 2.795 -42.344 -1.142 1 87.38 565 MET B N 1
ATOM 10422 C CA . MET B 1 565 ? 2.32 -43.438 -1.991 1 87.38 565 MET B CA 1
ATOM 10423 C C . MET B 1 565 ? 3.412 -43.875 -2.959 1 87.38 565 MET B C 1
ATOM 10425 O O . MET B 1 565 ? 3.527 -45.062 -3.266 1 87.38 565 MET B O 1
ATOM 10429 N N . SER B 1 566 ? 4.113 -43 -3.375 1 88.31 566 SER B N 1
ATOM 10430 C CA . SER B 1 566 ? 5.09 -43.25 -4.426 1 88.31 566 SER B CA 1
ATOM 10431 C C . SER B 1 566 ? 6.371 -43.844 -3.848 1 88.31 566 SER B C 1
ATOM 10433 O O . SER B 1 566 ? 7.148 -44.5 -4.562 1 88.31 566 SER B O 1
ATOM 10435 N N . THR B 1 567 ? 6.617 -43.594 -2.576 1 83.19 567 THR B N 1
ATOM 10436 C CA . THR B 1 567 ? 7.848 -44.062 -1.964 1 83.19 567 THR B CA 1
ATOM 10437 C C . THR B 1 567 ? 7.605 -45.406 -1.27 1 83.19 567 THR B C 1
ATOM 10439 O O . THR B 1 567 ? 6.773 -45.5 -0.367 1 83.19 567 THR B O 1
ATOM 10442 N N . LYS B 1 568 ? 7.801 -46.531 -2.014 1 70.56 568 LYS B N 1
ATOM 10443 C CA . LYS B 1 568 ? 7.574 -47.906 -1.569 1 70.56 568 LYS B CA 1
ATOM 10444 C C . LYS B 1 568 ? 8.602 -48.312 -0.519 1 70.56 568 LYS B C 1
ATOM 10446 O O . LYS B 1 568 ? 9.789 -48.031 -0.661 1 70.56 568 LYS B O 1
ATOM 10451 N N . SER B 1 569 ? 8.062 -48.344 0.622 1 59.56 569 SER B N 1
ATOM 10452 C CA . SER B 1 569 ? 8.953 -48.938 1.598 1 59.56 569 SER B CA 1
ATOM 10453 C C . SER B 1 569 ? 8.906 -50.469 1.491 1 59.56 569 SER B C 1
ATOM 10455 O O . SER B 1 569 ? 7.875 -51.062 1.143 1 59.56 569 SER B O 1
ATOM 10457 N N . GLU B 1 570 ? 10.094 -51.094 1.483 1 57 570 GLU B N 1
ATOM 10458 C CA . GLU B 1 570 ? 10.148 -52.562 1.506 1 57 570 GLU B CA 1
ATOM 10459 C C . GLU B 1 570 ? 9.227 -53.125 2.578 1 57 570 GLU B C 1
ATOM 10461 O O . GLU B 1 570 ? 9.32 -52.75 3.748 1 57 570 GLU B O 1
ATOM 10466 N N . GLY B 1 571 ? 8.305 -54 2.236 1 56.25 571 GLY B N 1
ATOM 10467 C CA . GLY B 1 571 ? 7.402 -54.656 3.16 1 56.25 571 GLY B CA 1
ATOM 10468 C C . GLY B 1 571 ? 6.188 -53.844 3.523 1 56.25 571 GLY B C 1
ATOM 10469 O O . GLY B 1 571 ? 5.395 -54.219 4.383 1 56.25 571 GLY B O 1
ATOM 10470 N N . GLY B 1 572 ? 6.121 -52.688 2.791 1 61.25 572 GLY B N 1
ATOM 10471 C CA . GLY B 1 572 ? 5.035 -51.812 3.193 1 61.25 572 GLY B CA 1
ATOM 10472 C C . GLY B 1 572 ? 3.744 -52.094 2.439 1 61.25 572 GLY B C 1
ATOM 10473 O O . GLY B 1 572 ? 3.627 -53.094 1.725 1 61.25 572 GLY B O 1
ATOM 10474 N N . VAL B 1 573 ? 2.738 -51.406 2.744 1 68.19 573 VAL B N 1
ATOM 10475 C CA . VAL B 1 573 ? 1.417 -51.469 2.129 1 68.19 573 VAL B CA 1
ATOM 10476 C C . VAL B 1 573 ? 1.527 -51.125 0.639 1 68.19 573 VAL B C 1
ATOM 10478 O O . VAL B 1 573 ? 2.293 -50.25 0.24 1 68.19 573 VAL B O 1
ATOM 10481 N N . ASP B 1 574 ? 0.99 -52 -0.196 1 73.31 574 ASP B N 1
ATOM 10482 C CA . ASP B 1 574 ? 0.887 -51.719 -1.624 1 73.31 574 ASP B CA 1
ATOM 10483 C C . ASP B 1 574 ? -0.174 -50.656 -1.898 1 73.31 574 ASP B C 1
ATOM 10485 O O . ASP B 1 574 ? -1.371 -50.906 -1.767 1 73.31 574 ASP B O 1
ATOM 10489 N N . TYR B 1 575 ? 0.283 -49.531 -2.346 1 79.88 575 TYR B N 1
ATOM 10490 C CA . TYR B 1 575 ? -0.626 -48.406 -2.52 1 79.88 575 TYR B CA 1
ATOM 10491 C C . TYR B 1 575 ? -1.041 -48.25 -3.979 1 79.88 575 TYR B C 1
ATOM 10493 O O . TYR B 1 575 ? -1.845 -47.375 -4.316 1 79.88 575 TYR B O 1
ATOM 10501 N N . ASP B 1 576 ? -0.615 -49.094 -4.84 1 85.19 576 ASP B N 1
ATOM 10502 C CA . ASP B 1 576 ? -0.996 -49 -6.242 1 85.19 576 ASP B CA 1
ATOM 10503 C C . ASP B 1 576 ? -2.436 -49.438 -6.457 1 85.19 576 ASP B C 1
ATOM 10505 O O . ASP B 1 576 ? -2.852 -50.469 -5.906 1 85.19 576 ASP B O 1
ATOM 10509 N N . SER B 1 577 ? -3.16 -48.719 -7.203 1 87.62 577 SER B N 1
ATOM 10510 C CA . SER B 1 577 ? -4.535 -49.094 -7.512 1 87.62 577 SER B CA 1
ATOM 10511 C C . SER B 1 577 ? -4.586 -50.281 -8.469 1 87.62 577 SER B C 1
ATOM 10513 O O . SER B 1 577 ? -3.656 -50.5 -9.25 1 87.62 577 SER B O 1
ATOM 10515 N N . PRO B 1 578 ? -5.762 -51.062 -8.312 1 86.19 578 PRO B N 1
ATOM 10516 C CA . PRO B 1 578 ? -5.953 -52.062 -9.344 1 86.19 578 PRO B CA 1
ATOM 10517 C C . PRO B 1 578 ? -6.098 -51.469 -10.742 1 86.19 578 PRO B C 1
ATOM 10519 O O . PRO B 1 578 ? -6.734 -50.438 -10.914 1 86.19 578 PRO B O 1
ATOM 10522 N N . LEU B 1 579 ? -5.598 -52.156 -11.648 1 87.88 579 LEU B N 1
ATOM 10523 C CA . LEU B 1 579 ? -5.629 -51.688 -13.023 1 87.88 579 LEU B CA 1
ATOM 10524 C C . LEU B 1 579 ? -7.027 -51.812 -13.609 1 87.88 579 LEU B C 1
ATOM 10526 O O . LEU B 1 579 ? -7.781 -52.719 -13.242 1 87.88 579 LEU B O 1
ATOM 10530 N N . PRO B 1 580 ? -7.324 -50.875 -14.516 1 88.19 580 PRO B N 1
ATOM 10531 C CA . PRO B 1 580 ? -8.602 -51.031 -15.219 1 88.19 580 PRO B CA 1
ATOM 10532 C C . PRO B 1 580 ? -8.68 -52.281 -16.062 1 88.19 580 PRO B C 1
ATOM 10534 O O . PRO B 1 580 ? -7.648 -52.812 -16.484 1 88.19 580 PRO B O 1
ATOM 10537 N N . GLU B 1 581 ? -9.898 -52.688 -16.297 1 85.88 581 GLU B N 1
ATOM 10538 C CA . GLU B 1 581 ? -10.133 -53.906 -17.047 1 85.88 581 GLU B CA 1
ATOM 10539 C C . GLU B 1 581 ? -9.852 -53.688 -18.531 1 85.88 581 GLU B C 1
ATOM 10541 O O . GLU B 1 581 ? -9.43 -54.625 -19.234 1 85.88 581 GLU B O 1
ATOM 10546 N N . ALA B 1 582 ? -10.172 -52.531 -18.922 1 89 582 ALA B N 1
ATOM 10547 C CA . ALA B 1 582 ? -10 -52.219 -20.344 1 89 582 ALA B CA 1
ATOM 10548 C C . ALA B 1 582 ? -9.68 -50.719 -20.531 1 89 582 ALA B C 1
ATOM 10550 O O . ALA B 1 582 ? -9.805 -49.938 -19.609 1 89 582 ALA B O 1
ATOM 10551 N N . TYR B 1 583 ? -9.18 -50.5 -21.734 1 91.12 583 TYR B N 1
ATOM 10552 C CA . TYR B 1 583 ? -8.867 -49.125 -22.141 1 91.12 583 TYR B CA 1
ATOM 10553 C C . TYR B 1 583 ? -9.57 -48.75 -23.438 1 91.12 583 TYR B C 1
ATOM 10555 O O . TYR B 1 583 ? -9.789 -49.594 -24.297 1 91.12 583 TYR B O 1
ATOM 10563 N N . ALA B 1 584 ? -9.938 -47.5 -23.516 1 91.94 584 ALA B N 1
ATOM 10564 C CA . ALA B 1 584 ? -10.586 -47.031 -24.734 1 91.94 584 ALA B CA 1
ATOM 10565 C C . ALA B 1 584 ? -9.609 -47.031 -25.906 1 91.94 584 ALA B C 1
ATOM 10567 O O . ALA B 1 584 ? -8.398 -46.875 -25.719 1 91.94 584 ALA B O 1
ATOM 10568 N N . ILE B 1 585 ? -10.203 -47.156 -27.078 1 89.69 585 ILE B N 1
ATOM 10569 C CA . ILE B 1 585 ? -9.406 -47.219 -28.297 1 89.69 585 ILE B CA 1
ATOM 10570 C C . ILE B 1 585 ? -8.828 -45.844 -28.609 1 89.69 585 ILE B C 1
ATOM 10572 O O . ILE B 1 585 ? -7.676 -45.719 -29.031 1 89.69 585 ILE B O 1
ATOM 10576 N N . ASN B 1 586 ? -9.578 -44.844 -28.484 1 90.19 586 ASN B N 1
ATOM 10577 C CA . ASN B 1 586 ? -9.219 -43.438 -28.672 1 90.19 586 ASN B CA 1
ATOM 10578 C C . ASN B 1 586 ? -10.172 -42.5 -27.922 1 90.19 586 ASN B C 1
ATOM 10580 O O . ASN B 1 586 ? -11 -42.969 -27.125 1 90.19 586 ASN B O 1
ATOM 10584 N N . ASP B 1 587 ? -10.039 -41.219 -28.078 1 88.88 587 ASP B N 1
ATOM 10585 C CA . ASP B 1 587 ? -10.797 -40.25 -27.297 1 88.88 587 ASP B CA 1
ATOM 10586 C C . ASP B 1 587 ? -12.242 -40.156 -27.797 1 88.88 587 ASP B C 1
ATOM 10588 O O . ASP B 1 587 ? -13.078 -39.5 -27.156 1 88.88 587 ASP B O 1
ATOM 10592 N N . GLN B 1 588 ? -12.531 -40.844 -28.875 1 88.81 588 GLN B N 1
ATOM 10593 C CA . GLN B 1 588 ? -13.891 -40.812 -29.422 1 88.81 588 GLN B CA 1
ATOM 10594 C C . GLN B 1 588 ? -14.641 -42.094 -29.047 1 88.81 588 GLN B C 1
ATOM 10596 O O . GLN B 1 588 ? -15.844 -42.219 -29.281 1 88.81 588 GLN B O 1
ATOM 10601 N N . ASP B 1 589 ? -13.875 -43.031 -28.516 1 91.31 589 ASP B N 1
ATOM 10602 C CA . ASP B 1 589 ? -14.477 -44.281 -28.078 1 91.31 589 ASP B CA 1
ATOM 10603 C C . ASP B 1 589 ? -15.398 -44.031 -26.875 1 91.31 589 ASP B C 1
ATOM 10605 O O . ASP B 1 589 ? -14.938 -43.688 -25.797 1 91.31 589 ASP B O 1
ATOM 10609 N N . ASP B 1 590 ? -16.672 -44.219 -27.047 1 92.81 590 ASP B N 1
ATOM 10610 C CA . ASP B 1 590 ? -17.641 -43.938 -26 1 92.81 590 ASP B CA 1
ATOM 10611 C C . ASP B 1 590 ? -17.953 -45.219 -25.203 1 92.81 590 ASP B C 1
ATOM 10613 O O . ASP B 1 590 ? -18.859 -45.219 -24.359 1 92.81 590 ASP B O 1
ATOM 10617 N N . SER B 1 591 ? -17.297 -46.281 -25.453 1 91 591 SER B N 1
ATOM 10618 C CA . SER B 1 591 ? -17.609 -47.562 -24.812 1 91 591 SER B CA 1
ATOM 10619 C C . SER B 1 591 ? -16.828 -47.75 -23.516 1 91 591 SER B C 1
ATOM 10621 O O . SER B 1 591 ? -17.219 -48.531 -22.641 1 91 591 SER B O 1
ATOM 10623 N N . TYR B 1 592 ? -15.727 -47.031 -23.406 1 89.81 592 TYR B N 1
ATOM 10624 C CA . TYR B 1 592 ? -14.883 -47.188 -22.234 1 89.81 592 TYR B CA 1
ATOM 10625 C C . TYR B 1 592 ? -14.305 -45.875 -21.781 1 89.81 592 TYR B C 1
ATOM 10627 O O . TYR B 1 592 ? -14.008 -45 -22.625 1 89.81 592 TYR B O 1
ATOM 10635 N N . SER B 1 593 ? -14.188 -45.688 -20.406 1 91.44 593 SER B N 1
ATOM 10636 C CA . SER B 1 593 ? -13.539 -44.531 -19.812 1 91.44 593 SER B CA 1
ATOM 10637 C C . SER B 1 593 ? -12.852 -44.906 -18.5 1 91.44 593 SER B C 1
ATOM 10639 O O . SER B 1 593 ? -13.414 -45.625 -17.688 1 91.44 593 SER B O 1
ATOM 10641 N N . ASN B 1 594 ? -11.656 -44.438 -18.391 1 92.31 594 ASN B N 1
ATOM 10642 C CA . ASN B 1 594 ? -10.922 -44.688 -17.156 1 92.31 594 ASN B CA 1
ATOM 10643 C C . ASN B 1 594 ? -10.898 -43.438 -16.266 1 92.31 594 ASN B C 1
ATOM 10645 O O . ASN B 1 594 ? -9.914 -43.188 -15.562 1 92.31 594 ASN B O 1
ATOM 10649 N N . TYR B 1 595 ? -11.875 -42.688 -16.359 1 93.44 595 TYR B N 1
ATOM 10650 C CA . TYR B 1 595 ? -11.969 -41.438 -15.617 1 93.44 595 TYR B CA 1
ATOM 10651 C C . TYR B 1 595 ? -11.766 -41.656 -14.125 1 93.44 595 TYR B C 1
ATOM 10653 O O . TYR B 1 595 ? -11.094 -40.875 -13.453 1 93.44 595 TYR B O 1
ATOM 10661 N N . ASP B 1 596 ? -12.258 -42.719 -13.609 1 91.69 596 ASP B N 1
ATOM 10662 C CA . ASP B 1 596 ? -12.258 -42.969 -12.172 1 91.69 596 ASP B CA 1
ATOM 10663 C C . ASP B 1 596 ? -10.961 -43.625 -11.727 1 91.69 596 ASP B C 1
ATOM 10665 O O . ASP B 1 596 ? -10.758 -43.875 -10.531 1 91.69 596 ASP B O 1
ATOM 10669 N N . PHE B 1 597 ? -10.141 -43.906 -12.664 1 92.44 597 PHE B N 1
ATOM 10670 C CA . PHE B 1 597 ? -8.898 -44.594 -12.344 1 92.44 597 PHE B CA 1
ATOM 10671 C C . PHE B 1 597 ? -7.918 -43.656 -11.648 1 92.44 597 PHE B C 1
ATOM 10673 O O . PHE B 1 597 ? -7.566 -42.594 -12.195 1 92.44 597 PHE B O 1
ATOM 10680 N N . HIS B 1 598 ? -7.52 -43.969 -10.422 1 92.69 598 HIS B N 1
ATOM 10681 C CA . HIS B 1 598 ? -6.426 -43.344 -9.695 1 92.69 598 HIS B CA 1
ATOM 10682 C C . HIS B 1 598 ? -5.168 -44.188 -9.742 1 92.69 598 HIS B C 1
ATOM 10684 O O . HIS B 1 598 ? -5.246 -45.406 -9.734 1 92.69 598 HIS B O 1
ATOM 10690 N N . LEU B 1 599 ? -4.09 -43.469 -9.828 1 91.5 599 LEU B N 1
ATOM 10691 C CA . LEU B 1 599 ? -2.836 -44.219 -9.828 1 91.5 599 LEU B CA 1
ATOM 10692 C C . LEU B 1 599 ? -2.637 -44.969 -8.5 1 91.5 599 LEU B C 1
ATOM 10694 O O . LEU B 1 599 ? -2.156 -46.094 -8.477 1 91.5 599 LEU B O 1
ATOM 10698 N N . TYR B 1 600 ? -3.021 -44.281 -7.434 1 89.44 600 TYR B N 1
ATOM 10699 C CA . TYR B 1 600 ? -2.822 -44.844 -6.105 1 89.44 600 TYR B CA 1
ATOM 10700 C C . TYR B 1 600 ? -4.156 -45.062 -5.398 1 89.44 600 TYR B C 1
ATOM 10702 O O . TYR B 1 600 ? -5.141 -44.375 -5.699 1 89.44 600 TYR B O 1
ATOM 10710 N N . LYS B 1 601 ? -4.109 -45.906 -4.422 1 84.94 601 LYS B N 1
ATOM 10711 C CA . LYS B 1 601 ? -5.301 -46.25 -3.643 1 84.94 601 LYS B CA 1
ATOM 10712 C C . LYS B 1 601 ? -5.727 -45.062 -2.768 1 84.94 601 LYS B C 1
ATOM 10714 O O . LYS B 1 601 ? -6.891 -44.969 -2.377 1 84.94 601 LYS B O 1
ATOM 10719 N N . SER B 1 602 ? -4.695 -44.25 -2.48 1 83 602 SER B N 1
ATOM 10720 C CA . SER B 1 602 ? -4.984 -43.062 -1.695 1 83 602 SER B CA 1
ATOM 10721 C C . SER B 1 602 ? -4.52 -41.812 -2.414 1 83 602 SER B C 1
ATOM 10723 O O . SER B 1 602 ? -3.426 -41.781 -2.982 1 83 602 SER B O 1
ATOM 10725 N N . SER B 1 603 ? -5.367 -40.875 -2.48 1 89 603 SER B N 1
ATOM 10726 C CA . SER B 1 603 ? -5.07 -39.562 -3.047 1 89 603 SER B CA 1
ATOM 10727 C C . SER B 1 603 ? -5.949 -38.469 -2.43 1 89 603 SER B C 1
ATOM 10729 O O . SER B 1 603 ? -6.969 -38.781 -1.808 1 89 603 SER B O 1
ATOM 10731 N N . ALA B 1 604 ? -5.453 -37.25 -2.477 1 89.38 604 ALA B N 1
ATOM 10732 C CA . ALA B 1 604 ? -6.219 -36.125 -1.951 1 89.38 604 ALA B CA 1
ATOM 10733 C C . ALA B 1 604 ? -6.133 -34.938 -2.887 1 89.38 604 ALA B C 1
ATOM 10735 O O . ALA B 1 604 ? -5.047 -34.406 -3.135 1 89.38 604 ALA B O 1
ATOM 10736 N N . LEU B 1 605 ? -7.352 -34.531 -3.365 1 94.06 605 LEU B N 1
ATOM 10737 C CA . LEU B 1 605 ? -7.402 -33.344 -4.227 1 94.06 605 LEU B CA 1
ATOM 10738 C C . LEU B 1 605 ? -6.953 -32.094 -3.475 1 94.06 605 LEU B C 1
ATOM 10740 O O . LEU B 1 605 ? -7.32 -31.922 -2.312 1 94.06 605 LEU B O 1
ATOM 10744 N N . PHE B 1 606 ? -6.129 -31.234 -4.164 1 95.94 606 PHE B N 1
ATOM 10745 C CA . PHE B 1 606 ? -5.566 -30.094 -3.453 1 95.94 606 PHE B CA 1
ATOM 10746 C C . PHE B 1 606 ? -5.895 -28.797 -4.18 1 95.94 606 PHE B C 1
ATOM 10748 O O . PHE B 1 606 ? -6.176 -27.781 -3.545 1 95.94 606 PHE B O 1
ATOM 10755 N N . PHE B 1 607 ? -5.77 -28.734 -5.508 1 97.75 607 PHE B N 1
ATOM 10756 C CA . PHE B 1 607 ? -6.02 -27.547 -6.301 1 97.75 607 PHE B CA 1
ATOM 10757 C C . PHE B 1 607 ? -7.051 -27.812 -7.391 1 97.75 607 PHE B C 1
ATOM 10759 O O . PHE B 1 607 ? -7.094 -28.922 -7.941 1 97.75 607 PHE B O 1
ATOM 10766 N N . VAL B 1 608 ? -7.84 -26.859 -7.66 1 97.88 608 VAL B N 1
ATOM 10767 C CA . VAL B 1 608 ? -8.664 -26.812 -8.859 1 97.88 608 VAL B CA 1
ATOM 10768 C C . VAL B 1 608 ? -8.258 -25.625 -9.727 1 97.88 608 VAL B C 1
ATOM 10770 O O . VAL B 1 608 ? -8.57 -24.469 -9.391 1 97.88 608 VAL B O 1
ATOM 10773 N N . HIS B 1 609 ? -7.516 -25.906 -10.703 1 97.94 609 HIS B N 1
ATOM 10774 C CA . HIS B 1 609 ? -7.148 -24.875 -11.68 1 97.94 609 HIS B CA 1
ATOM 10775 C C . HIS B 1 609 ? -8.305 -24.594 -12.633 1 97.94 609 HIS B C 1
ATOM 10777 O O . HIS B 1 609 ? -8.484 -25.297 -13.625 1 97.94 609 HIS B O 1
ATOM 10783 N N . ALA B 1 610 ? -9.031 -23.531 -12.367 1 96 610 ALA B N 1
ATOM 10784 C CA . ALA B 1 610 ? -10.203 -23.156 -13.156 1 96 610 ALA B CA 1
ATOM 10785 C C . ALA B 1 610 ? -9.789 -22.484 -14.461 1 96 610 ALA B C 1
ATOM 10787 O O . ALA B 1 610 ? -10 -21.281 -14.648 1 96 610 ALA B O 1
ATOM 10788 N N . ASN B 1 611 ? -9.375 -23.234 -15.406 1 87.88 611 ASN B N 1
ATOM 10789 C CA . ASN B 1 611 ? -8.602 -22.734 -16.531 1 87.88 611 ASN B CA 1
ATOM 10790 C C . ASN B 1 611 ? -9.508 -22.328 -17.703 1 87.88 611 ASN B C 1
ATOM 10792 O O . ASN B 1 611 ? -9.219 -21.375 -18.406 1 87.88 611 ASN B O 1
ATOM 10796 N N . TRP B 1 612 ? -10.641 -23.188 -17.891 1 93.44 612 TRP B N 1
ATOM 10797 C CA . TRP B 1 612 ? -11.5 -22.875 -19.031 1 93.44 612 TRP B CA 1
ATOM 10798 C C . TRP B 1 612 ? -12.898 -23.438 -18.828 1 93.44 612 TRP B C 1
ATOM 10800 O O . TRP B 1 612 ? -13.148 -24.625 -19.109 1 93.44 612 TRP B O 1
ATOM 10810 N N . PRO B 1 613 ? -13.836 -22.641 -18.438 1 96.69 613 PRO B N 1
ATOM 10811 C CA . PRO B 1 613 ? -13.766 -21.188 -18.328 1 96.69 613 PRO B CA 1
ATOM 10812 C C . PRO B 1 613 ? -13.125 -20.703 -17.031 1 96.69 613 PRO B C 1
ATOM 10814 O O . PRO B 1 613 ? -13.07 -21.453 -16.062 1 96.69 613 PRO B O 1
ATOM 10817 N N . LYS B 1 614 ? -12.609 -19.5 -17.109 1 97.69 614 LYS B N 1
ATOM 10818 C CA . LYS B 1 614 ? -12.188 -18.781 -15.914 1 97.69 614 LYS B CA 1
ATOM 10819 C C . LYS B 1 614 ? -13.359 -18.047 -15.266 1 97.69 614 LYS B C 1
ATOM 10821 O O . LYS B 1 614 ? -14.383 -17.812 -15.914 1 97.69 614 LYS B O 1
ATOM 10826 N N . PHE B 1 615 ? -13.203 -17.656 -14.055 1 98 615 PHE B N 1
ATOM 10827 C CA . PHE B 1 615 ? -14.281 -17 -13.32 1 98 615 PHE B CA 1
ATOM 10828 C C . PHE B 1 615 ? -14.266 -15.492 -13.57 1 98 615 PHE B C 1
ATOM 10830 O O . PHE B 1 615 ? -14.297 -14.703 -12.625 1 98 615 PHE B O 1
ATOM 10837 N N . TYR B 1 616 ? -14.211 -15.109 -14.812 1 98 616 TYR B N 1
ATOM 10838 C CA . TYR B 1 616 ? -14.516 -13.727 -15.18 1 98 616 TYR B CA 1
ATOM 10839 C C . TYR B 1 616 ? -16.016 -13.453 -15.047 1 98 616 TYR B C 1
ATOM 10841 O O . TYR B 1 616 ? -16.812 -13.891 -15.883 1 98 616 TYR B O 1
ATOM 10849 N N . LEU B 1 617 ? -16.359 -12.672 -14.203 1 97.69 617 LEU B N 1
ATOM 10850 C CA . LEU B 1 617 ? -17.719 -12.594 -13.695 1 97.69 617 LEU B CA 1
ATOM 10851 C C . LEU B 1 617 ? -18.703 -12.312 -14.828 1 97.69 617 LEU B C 1
ATOM 10853 O O . LEU B 1 617 ? -19.625 -13.109 -15.078 1 97.69 617 LEU B O 1
ATOM 10857 N N . GLU B 1 618 ? -18.547 -11.25 -15.523 1 97.62 618 GLU B N 1
ATOM 10858 C CA . GLU B 1 618 ? -19.5 -10.883 -16.562 1 97.62 618 GLU B CA 1
ATOM 10859 C C . GLU B 1 618 ? -19.484 -11.883 -17.719 1 97.62 618 GLU B C 1
ATOM 10861 O O . GLU B 1 618 ? -20.531 -12.336 -18.172 1 97.62 618 GLU B O 1
ATOM 10866 N N . ARG B 1 619 ? -18.312 -12.258 -18.141 1 97.31 619 ARG B N 1
ATOM 10867 C CA . ARG B 1 619 ? -18.141 -13.156 -19.266 1 97.31 619 ARG B CA 1
ATOM 10868 C C . ARG B 1 619 ? -18.734 -14.531 -18.969 1 97.31 619 ARG B C 1
ATOM 10870 O O . ARG B 1 619 ? -19.375 -15.133 -19.844 1 97.31 619 ARG B O 1
ATOM 10877 N N . LEU B 1 620 ? -18.5 -15.008 -17.781 1 98.12 620 LEU B N 1
ATOM 10878 C CA . LEU B 1 620 ? -18.906 -16.359 -17.422 1 98.12 620 LEU B CA 1
ATOM 10879 C C . LEU B 1 620 ? -20.406 -16.422 -17.172 1 98.12 620 LEU B C 1
ATOM 10881 O O . LEU B 1 620 ? -21.094 -17.297 -17.703 1 98.12 620 LEU B O 1
ATOM 10885 N N . PHE B 1 621 ? -20.984 -15.469 -16.484 1 97.69 621 PHE B N 1
ATOM 10886 C CA . PHE B 1 621 ? -22.344 -15.625 -15.953 1 97.69 621 PHE B CA 1
ATOM 10887 C C . PHE B 1 621 ? -23.359 -14.969 -16.859 1 97.69 621 PHE B C 1
ATOM 10889 O O . PHE B 1 621 ? -24.547 -15.344 -16.859 1 97.69 621 PHE B O 1
ATOM 10896 N N . LEU B 1 622 ? -22.969 -13.992 -17.641 1 97.12 622 LEU B N 1
ATOM 10897 C CA . LEU B 1 622 ? -23.953 -13.281 -18.453 1 97.12 622 LEU B CA 1
ATOM 10898 C C . LEU B 1 622 ? -23.781 -13.625 -19.938 1 97.12 622 LEU B C 1
ATOM 10900 O O . LEU B 1 622 ? -24.734 -13.516 -20.703 1 97.12 622 LEU B O 1
ATOM 10904 N N . HIS B 1 623 ? -22.578 -14.055 -20.312 1 96.56 623 HIS B N 1
ATOM 10905 C CA . HIS B 1 623 ? -22.344 -14.242 -21.75 1 96.56 623 HIS B CA 1
ATOM 10906 C C . HIS B 1 623 ? -21.984 -15.688 -22.062 1 96.56 623 HIS B C 1
ATOM 10908 O O . HIS B 1 623 ? -21.516 -15.992 -23.156 1 96.56 623 HIS B O 1
ATOM 10914 N N . ASN B 1 624 ? -22.109 -16.516 -21.062 1 95.81 624 ASN B N 1
ATOM 10915 C CA . ASN B 1 624 ? -21.844 -17.938 -21.25 1 95.81 624 ASN B CA 1
ATOM 10916 C C . ASN B 1 624 ? -20.438 -18.188 -21.781 1 95.81 624 ASN B C 1
ATOM 10918 O O . ASN B 1 624 ? -20.234 -19.062 -22.625 1 95.81 624 ASN B O 1
ATOM 10922 N N . TYR B 1 625 ? -19.516 -17.25 -21.359 1 94.12 625 TYR B N 1
ATOM 10923 C CA . TYR B 1 625 ? -18.094 -17.266 -21.703 1 94.12 625 TYR B CA 1
ATOM 10924 C C . TYR B 1 625 ? -17.906 -17.141 -23.203 1 94.12 625 TYR B C 1
ATOM 10926 O O . TYR B 1 625 ? -16.828 -17.422 -23.734 1 94.12 625 TYR B O 1
ATOM 10934 N N . HIS B 1 626 ? -18.938 -16.922 -23.969 1 92 626 HIS B N 1
ATOM 10935 C CA . HIS B 1 626 ? -19 -16.766 -25.422 1 92 626 HIS B CA 1
ATOM 10936 C C . HIS B 1 626 ? -18.609 -18.062 -26.141 1 92 626 HIS B C 1
ATOM 10938 O O . HIS B 1 626 ? -18.219 -18.031 -27.312 1 92 626 HIS B O 1
ATOM 10944 N N . GLU B 1 627 ? -18.562 -19.203 -25.406 1 94.12 627 GLU B N 1
ATOM 10945 C CA . GLU B 1 627 ? -18.203 -20.5 -25.938 1 94.12 627 GLU B CA 1
ATOM 10946 C C . GLU B 1 627 ? -19.125 -21.594 -25.406 1 94.12 627 GLU B C 1
ATOM 10948 O O . GLU B 1 627 ? -18.797 -22.781 -25.453 1 94.12 627 GLU B O 1
ATOM 10953 N N . ASP B 1 628 ? -20.219 -21.172 -24.891 1 94.88 628 ASP B N 1
ATOM 10954 C CA . ASP B 1 628 ? -21.188 -22.062 -24.281 1 94.88 628 ASP B CA 1
ATOM 10955 C C . ASP B 1 628 ? -20.547 -22.875 -23.156 1 94.88 628 ASP B C 1
ATOM 10957 O O . ASP B 1 628 ? -20.672 -24.109 -23.141 1 94.88 628 ASP B O 1
ATOM 10961 N N . ARG B 1 629 ? -19.781 -22.234 -22.297 1 96.12 629 ARG B N 1
ATOM 10962 C CA . ARG B 1 629 ? -19.078 -22.906 -21.203 1 96.12 629 ARG B CA 1
ATOM 10963 C C . ARG B 1 629 ? -19.516 -22.328 -19.859 1 96.12 629 ARG B C 1
ATOM 10965 O O . ARG B 1 629 ? -18.922 -22.625 -18.812 1 96.12 629 ARG B O 1
ATOM 10972 N N . GLY B 1 630 ? -20.578 -21.562 -19.891 1 96.38 630 GLY B N 1
ATOM 10973 C CA . GLY B 1 630 ? -21.094 -20.984 -18.656 1 96.38 630 GLY B CA 1
ATOM 10974 C C . GLY B 1 630 ? -22.047 -21.922 -17.922 1 96.38 630 GLY B C 1
ATOM 10975 O O . GLY B 1 630 ? -22.297 -23.031 -18.391 1 96.38 630 GLY B O 1
ATOM 10976 N N . PRO B 1 631 ? -22.516 -21.484 -16.797 1 96.81 631 PRO B N 1
ATOM 10977 C CA . PRO B 1 631 ? -23.438 -22.312 -16 1 96.81 631 PRO B CA 1
ATOM 10978 C C . PRO B 1 631 ? -24.797 -22.469 -16.688 1 96.81 631 PRO B C 1
ATOM 10980 O O . PRO B 1 631 ? -25.531 -23.406 -16.375 1 96.81 631 PRO B O 1
ATOM 10983 N N . THR B 1 632 ? -25.156 -21.578 -17.547 1 95.44 632 THR B N 1
ATOM 10984 C CA . THR B 1 632 ? -26.375 -21.688 -18.359 1 95.44 632 THR B CA 1
ATOM 10985 C C . THR B 1 632 ? -26.016 -21.953 -19.812 1 95.44 632 THR B C 1
ATOM 10987 O O . THR B 1 632 ? -25.344 -21.125 -20.453 1 95.44 632 THR B O 1
ATOM 10990 N N . LYS B 1 633 ? -26.516 -23.047 -20.281 1 93.69 633 LYS B N 1
ATOM 10991 C CA . LYS B 1 633 ? -26.25 -23.422 -21.672 1 93.69 633 LYS B CA 1
ATOM 10992 C C . LYS B 1 633 ? -26.984 -22.484 -22.641 1 93.69 633 LYS B C 1
ATOM 10994 O O . LYS B 1 633 ? -27.859 -21.719 -22.234 1 93.69 633 LYS B O 1
ATOM 10999 N N . SER B 1 634 ? -26.578 -22.625 -23.859 1 92.94 634 SER B N 1
ATOM 11000 C CA . SER B 1 634 ? -27.203 -21.812 -24.891 1 92.94 634 SER B CA 1
ATOM 11001 C C . SER B 1 634 ? -28.688 -22.094 -25.016 1 92.94 634 SER B C 1
ATOM 11003 O O . SER B 1 634 ? -29.469 -21.203 -25.375 1 92.94 634 SER B O 1
ATOM 11005 N N . ASN B 1 635 ? -29.141 -23.219 -24.703 1 92.44 635 ASN B N 1
ATOM 11006 C CA . ASN B 1 635 ? -30.547 -23.578 -24.781 1 92.44 635 ASN B CA 1
ATOM 11007 C C . ASN B 1 635 ? -31.312 -23.188 -23.531 1 92.44 635 ASN B C 1
ATOM 11009 O O . ASN B 1 635 ? -32.5 -23.453 -23.406 1 92.44 635 ASN B O 1
ATOM 11013 N N . GLY B 1 636 ? -30.625 -22.656 -22.5 1 92.38 636 GLY B N 1
ATOM 11014 C CA . GLY B 1 636 ? -31.266 -22.156 -21.312 1 92.38 636 GLY B CA 1
ATOM 11015 C C . GLY B 1 636 ? -31.141 -23.094 -20.125 1 92.38 636 GLY B C 1
ATOM 11016 O O . GLY B 1 636 ? -31.375 -22.688 -18.984 1 92.38 636 GLY B O 1
ATOM 11017 N N . ASP B 1 637 ? -30.719 -24.344 -20.422 1 93.19 637 ASP B N 1
ATOM 11018 C CA . ASP B 1 637 ? -30.578 -25.312 -19.344 1 93.19 637 ASP B CA 1
ATOM 11019 C C . ASP B 1 637 ? -29.375 -24.969 -18.469 1 93.19 637 ASP B C 1
ATOM 11021 O O . ASP B 1 637 ? -28.344 -24.531 -18.984 1 93.19 637 ASP B O 1
ATOM 11025 N N . ARG B 1 638 ? -29.562 -25.312 -17.234 1 95.06 638 ARG B N 1
ATOM 11026 C CA . ARG B 1 638 ? -28.453 -25.094 -16.312 1 95.06 638 ARG B CA 1
ATOM 11027 C C . ARG B 1 638 ? -27.625 -26.375 -16.141 1 95.06 638 ARG B C 1
ATOM 11029 O O . ARG B 1 638 ? -28.125 -27.484 -16.359 1 95.06 638 ARG B O 1
ATOM 11036 N N . ARG B 1 639 ? -26.391 -26.188 -15.766 1 95.31 639 ARG B N 1
ATOM 11037 C CA . ARG B 1 639 ? -25.484 -27.312 -15.531 1 95.31 639 ARG B CA 1
ATOM 11038 C C . ARG B 1 639 ? -24.484 -26.984 -14.43 1 95.31 639 ARG B C 1
ATOM 11040 O O . ARG B 1 639 ? -24.234 -25.812 -14.133 1 95.31 639 ARG B O 1
ATOM 11047 N N . ARG B 1 640 ? -23.953 -28.078 -13.82 1 95.62 640 ARG B N 1
ATOM 11048 C CA . ARG B 1 640 ? -22.734 -27.922 -13.016 1 95.62 640 ARG B CA 1
ATOM 11049 C C . ARG B 1 640 ? -21.516 -27.688 -13.898 1 95.62 640 ARG B C 1
ATOM 11051 O O . ARG B 1 640 ? -21.312 -28.422 -14.875 1 95.62 640 ARG B O 1
ATOM 11058 N N . LEU B 1 641 ? -20.766 -26.688 -13.547 1 96.56 641 LEU B N 1
ATOM 11059 C CA . LEU B 1 641 ? -19.562 -26.391 -14.32 1 96.56 641 LEU B CA 1
ATOM 11060 C C . LEU B 1 641 ? -18.578 -27.562 -14.266 1 96.56 641 LEU B C 1
ATOM 11062 O O . LEU B 1 641 ? -17.891 -27.859 -15.242 1 96.56 641 LEU B O 1
ATOM 11066 N N . TYR B 1 642 ? -18.484 -28.203 -13.07 1 96.25 642 TYR B N 1
ATOM 11067 C CA . TYR B 1 642 ? -17.469 -29.234 -12.867 1 96.25 642 TYR B CA 1
ATOM 11068 C C . TYR B 1 642 ? -18.109 -30.609 -12.727 1 96.25 642 TYR B C 1
ATOM 11070 O O . TYR B 1 642 ? -17.516 -31.531 -12.188 1 96.25 642 TYR B O 1
ATOM 11078 N N . GLY B 1 643 ? -19.359 -30.766 -13.219 1 91.75 643 GLY B N 1
ATOM 11079 C CA . GLY B 1 643 ? -20.062 -32.031 -13.109 1 91.75 643 GLY B CA 1
ATOM 11080 C C . GLY B 1 643 ? -20.281 -32.469 -11.672 1 91.75 643 GLY B C 1
ATOM 11081 O O . GLY B 1 643 ? -19.891 -31.766 -10.734 1 91.75 643 GLY B O 1
ATOM 11082 N N . GLY B 1 644 ? -20.859 -33.594 -11.492 1 92.19 644 GLY B N 1
ATOM 11083 C CA . GLY B 1 644 ? -21.016 -34.156 -10.172 1 92.19 644 GLY B CA 1
ATOM 11084 C C . GLY B 1 644 ? -19.75 -34.812 -9.641 1 92.19 644 GLY B C 1
ATOM 11085 O O . GLY B 1 644 ? -19.641 -35.094 -8.445 1 92.19 644 GLY B O 1
ATOM 11086 N N . GLU B 1 645 ? -18.766 -34.906 -10.492 1 93.12 645 GLU B N 1
ATOM 11087 C CA . GLU B 1 645 ? -17.562 -35.688 -10.18 1 93.12 645 GLU B CA 1
ATOM 11088 C C . GLU B 1 645 ? -16.703 -34.938 -9.156 1 93.12 645 GLU B C 1
ATOM 11090 O O . GLU B 1 645 ? -16.031 -35.594 -8.328 1 93.12 645 GLU B O 1
ATOM 11095 N N . LEU B 1 646 ? -16.641 -33.594 -9.25 1 94.25 646 LEU B N 1
ATOM 11096 C CA . LEU B 1 646 ? -15.867 -32.844 -8.266 1 94.25 646 LEU B CA 1
ATOM 11097 C C . LEU B 1 646 ? -16.391 -33.094 -6.855 1 94.25 646 LEU B C 1
ATOM 11099 O O . LEU B 1 646 ? -15.617 -33.344 -5.93 1 94.25 646 LEU B O 1
ATOM 11103 N N . LYS B 1 647 ? -17.672 -33 -6.699 1 91.38 647 LYS B N 1
ATOM 11104 C CA . LYS B 1 647 ? -18.312 -33.25 -5.414 1 91.38 647 LYS B CA 1
ATOM 11105 C C . LYS B 1 647 ? -18.031 -34.688 -4.941 1 91.38 647 LYS B C 1
ATOM 11107 O O . LYS B 1 647 ? -17.719 -34.906 -3.77 1 91.38 647 LYS B O 1
ATOM 11112 N N . LYS B 1 648 ? -18.094 -35.625 -5.832 1 89.25 648 LYS B N 1
ATOM 11113 C CA . LYS B 1 648 ? -17.797 -37.031 -5.52 1 89.25 648 LYS B CA 1
ATOM 11114 C C . LYS B 1 648 ? -16.344 -37.188 -5.094 1 89.25 648 LYS B C 1
ATOM 11116 O O . LYS B 1 648 ? -16.062 -37.875 -4.105 1 89.25 648 LYS B O 1
ATOM 11121 N N . GLU B 1 649 ? -15.453 -36.562 -5.859 1 90.25 649 GLU B N 1
ATOM 11122 C CA . GLU B 1 649 ? -14.023 -36.656 -5.578 1 90.25 649 GLU B CA 1
ATOM 11123 C C . GLU B 1 649 ? -13.711 -36.125 -4.184 1 90.25 649 GLU B C 1
ATOM 11125 O O . GLU B 1 649 ? -12.766 -36.594 -3.535 1 90.25 649 GLU B O 1
ATOM 11130 N N . LEU B 1 650 ? -14.531 -35.219 -3.75 1 88.56 650 LEU B N 1
ATOM 11131 C CA . LEU B 1 650 ? -14.273 -34.562 -2.473 1 88.56 650 LEU B CA 1
ATOM 11132 C C . LEU B 1 650 ? -15.125 -35.156 -1.367 1 88.56 650 LEU B C 1
ATOM 11134 O O . LEU B 1 650 ? -15.32 -34.562 -0.319 1 88.56 650 LEU B O 1
ATOM 11138 N N . GLY B 1 651 ? -15.656 -36.312 -1.578 1 79.88 651 GLY B N 1
ATOM 11139 C CA . GLY B 1 651 ? -16.406 -37.031 -0.563 1 79.88 651 GLY B CA 1
ATOM 11140 C C . GLY B 1 651 ? -17.734 -36.375 -0.22 1 79.88 651 GLY B C 1
ATOM 11141 O O . GLY B 1 651 ? -18.172 -36.438 0.93 1 79.88 651 GLY B O 1
ATOM 11142 N N . GLY B 1 652 ? -18.25 -35.656 -1.2 1 83.56 652 GLY B N 1
ATOM 11143 C CA . GLY B 1 652 ? -19.547 -35.031 -0.98 1 83.56 652 GLY B CA 1
ATOM 11144 C C . GLY B 1 652 ? -19.453 -33.531 -0.739 1 83.56 652 GLY B C 1
ATOM 11145 O O . GLY B 1 652 ? -20.469 -32.844 -0.817 1 83.56 652 GLY B O 1
ATOM 11146 N N . TYR B 1 653 ? -18.266 -33.062 -0.477 1 86.12 653 TYR B N 1
ATOM 11147 C CA . TYR B 1 653 ? -18.078 -31.641 -0.313 1 86.12 653 TYR B CA 1
ATOM 11148 C C . TYR B 1 653 ? -18.297 -30.906 -1.636 1 86.12 653 TYR B C 1
ATOM 11150 O O . TYR B 1 653 ? -17.531 -31.109 -2.586 1 86.12 653 TYR B O 1
ATOM 11158 N N . ASP B 1 654 ? -19.281 -30.094 -1.692 1 93.44 654 ASP B N 1
ATOM 11159 C CA . ASP B 1 654 ? -19.609 -29.375 -2.926 1 93.44 654 ASP B CA 1
ATOM 11160 C C . ASP B 1 654 ? -18.766 -28.125 -3.08 1 93.44 654 ASP B C 1
ATOM 11162 O O . ASP B 1 654 ? -19.25 -27.016 -2.832 1 93.44 654 ASP B O 1
ATOM 11166 N N . PHE B 1 655 ? -17.625 -28.281 -3.586 1 94.62 655 PHE B N 1
ATOM 11167 C CA . PHE B 1 655 ? -16.656 -27.188 -3.729 1 94.62 655 PHE B CA 1
ATOM 11168 C C . PHE B 1 655 ? -17.156 -26.156 -4.734 1 94.62 655 PHE B C 1
ATOM 11170 O O . PHE B 1 655 ? -16.859 -24.969 -4.598 1 94.62 655 PHE B O 1
ATOM 11177 N N . GLU B 1 656 ? -17.875 -26.547 -5.766 1 96.88 656 GLU B N 1
ATOM 11178 C CA . GLU B 1 656 ? -18.438 -25.594 -6.715 1 96.88 656 GLU B CA 1
ATOM 11179 C C . GLU B 1 656 ? -19.406 -24.641 -6.023 1 96.88 656 GLU B C 1
ATOM 11181 O O . GLU B 1 656 ? -19.375 -23.438 -6.273 1 96.88 656 GLU B O 1
ATOM 11186 N N . SER B 1 657 ? -20.266 -25.219 -5.199 1 96.38 657 SER B N 1
ATOM 11187 C CA . SER B 1 657 ? -21.172 -24.375 -4.422 1 96.38 657 SER B CA 1
ATOM 11188 C C . SER B 1 657 ? -20.406 -23.406 -3.531 1 96.38 657 SER B C 1
ATOM 11190 O O . SER B 1 657 ? -20.828 -22.266 -3.354 1 96.38 657 SER B O 1
ATOM 11192 N N . MET B 1 658 ? -19.359 -23.906 -2.994 1 95.56 658 MET B N 1
ATOM 11193 C CA . MET B 1 658 ? -18.531 -23.062 -2.15 1 95.56 658 MET B CA 1
ATOM 11194 C C . MET B 1 658 ? -17.922 -21.922 -2.963 1 95.56 658 MET B C 1
ATOM 11196 O O . MET B 1 658 ? -17.828 -20.781 -2.479 1 95.56 658 MET B O 1
ATOM 11200 N N . ILE B 1 659 ? -17.484 -22.172 -4.16 1 97.56 659 ILE B N 1
ATOM 11201 C CA . ILE B 1 659 ? -16.922 -21.141 -5.035 1 97.56 659 ILE B CA 1
ATOM 11202 C C . ILE B 1 659 ? -17.984 -20.078 -5.297 1 97.56 659 ILE B C 1
ATOM 11204 O O . ILE B 1 659 ? -17.688 -18.875 -5.246 1 97.56 659 ILE B O 1
ATOM 11208 N N . MET B 1 660 ? -19.219 -20.5 -5.57 1 97.88 660 MET B N 1
ATOM 11209 C CA . MET B 1 660 ? -20.297 -19.531 -5.789 1 97.88 660 MET B CA 1
ATOM 11210 C C . MET B 1 660 ? -20.516 -18.656 -4.559 1 97.88 660 MET B C 1
ATOM 11212 O O . MET B 1 660 ? -20.703 -17.453 -4.672 1 97.88 660 MET B O 1
ATOM 11216 N N . LYS B 1 661 ? -20.516 -19.328 -3.441 1 97.25 661 LYS B N 1
ATOM 11217 C CA . LYS B 1 661 ? -20.672 -18.594 -2.188 1 97.25 661 LYS B CA 1
ATOM 11218 C C . LYS B 1 661 ? -19.578 -17.531 -2.039 1 97.25 661 LYS B C 1
ATOM 11220 O O . LYS B 1 661 ? -19.859 -16.406 -1.627 1 97.25 661 LYS B O 1
ATOM 11225 N N . HIS B 1 662 ? -18.375 -17.922 -2.348 1 97.44 662 HIS B N 1
ATOM 11226 C CA . HIS B 1 662 ? -17.25 -17 -2.205 1 97.44 662 HIS B CA 1
ATOM 11227 C C . HIS B 1 662 ? -17.297 -15.898 -3.26 1 97.44 662 HIS B C 1
ATOM 11229 O O . HIS B 1 662 ? -16.891 -14.766 -2.998 1 97.44 662 HIS B O 1
ATOM 11235 N N . LEU B 1 663 ? -17.781 -16.172 -4.43 1 98.25 663 LEU B N 1
ATOM 11236 C CA . LEU B 1 663 ? -17.984 -15.148 -5.441 1 98.25 663 LEU B CA 1
ATOM 11237 C C . LEU B 1 663 ? -18.969 -14.094 -4.957 1 98.25 663 LEU B C 1
ATOM 11239 O O . LEU B 1 663 ? -18.75 -12.898 -5.145 1 98.25 663 LEU B O 1
ATOM 11243 N N . LEU B 1 664 ? -20.062 -14.547 -4.371 1 97.69 664 LEU B N 1
ATOM 11244 C CA . LEU B 1 664 ? -21.047 -13.617 -3.824 1 97.69 664 LEU B CA 1
ATOM 11245 C C . LEU B 1 664 ? -20.422 -12.758 -2.725 1 97.69 664 LEU B C 1
ATOM 11247 O O . LEU B 1 664 ? -20.656 -11.547 -2.67 1 97.69 664 LEU B O 1
ATOM 11251 N N . TRP B 1 665 ? -19.625 -13.391 -1.897 1 96.19 665 TRP B N 1
ATOM 11252 C CA . TRP B 1 665 ? -18.953 -12.688 -0.816 1 96.19 665 TRP B CA 1
ATOM 11253 C C . TRP B 1 665 ? -18.016 -11.617 -1.368 1 96.19 665 TRP B C 1
ATOM 11255 O O . TRP B 1 665 ? -17.984 -10.484 -0.876 1 96.19 665 TRP B O 1
ATOM 11265 N N . CYS B 1 666 ? -17.234 -11.898 -2.369 1 96.81 666 CYS B N 1
ATOM 11266 C CA . CYS B 1 666 ? -16.203 -11.023 -2.926 1 96.81 666 CYS B CA 1
ATOM 11267 C C . CYS B 1 666 ? -16.844 -9.852 -3.668 1 96.81 666 CYS B C 1
ATOM 11269 O O . CYS B 1 666 ? -16.344 -8.727 -3.609 1 96.81 666 CYS B O 1
ATOM 11271 N N . PHE B 1 667 ? -18 -10.078 -4.363 1 97.06 667 PHE B N 1
ATOM 11272 C CA . PHE B 1 667 ? -18.344 -9.102 -5.387 1 97.06 667 PHE B CA 1
ATOM 11273 C C . PHE B 1 667 ? -19.797 -8.648 -5.242 1 97.06 667 PHE B C 1
ATOM 11275 O O . PHE B 1 667 ? -20.219 -7.707 -5.906 1 97.06 667 PHE B O 1
ATOM 11282 N N . CYS B 1 668 ? -20.578 -9.281 -4.352 1 96.44 668 CYS B N 1
ATOM 11283 C CA . CYS B 1 668 ? -22 -8.969 -4.324 1 96.44 668 CYS B CA 1
ATOM 11284 C C . CYS B 1 668 ? -22.438 -8.57 -2.922 1 96.44 668 CYS B C 1
ATOM 11286 O O . CYS B 1 668 ? -23.562 -8.086 -2.732 1 96.44 668 CYS B O 1
ATOM 11288 N N . GLU B 1 669 ? -21.625 -8.758 -1.945 1 92.06 669 GLU B N 1
ATOM 11289 C CA . GLU B 1 669 ? -21.922 -8.328 -0.586 1 92.06 669 GLU B CA 1
ATOM 11290 C C . GLU B 1 669 ? -21.453 -6.898 -0.341 1 92.06 669 GLU B C 1
ATOM 11292 O O . GLU B 1 669 ? -20.359 -6.52 -0.767 1 92.06 669 GLU B O 1
ATOM 11297 N N . GLU B 1 670 ? -22.234 -6.133 0.313 1 85.62 670 GLU B N 1
ATOM 11298 C CA . GLU B 1 670 ? -21.891 -4.746 0.606 1 85.62 670 GLU B CA 1
ATOM 11299 C C . GLU B 1 670 ? -20.906 -4.652 1.771 1 85.62 670 GLU B C 1
ATOM 11301 O O . GLU B 1 670 ? -20.984 -5.426 2.727 1 85.62 670 GLU B O 1
ATOM 11306 N N . PRO B 1 671 ? -20.109 -3.617 1.8 1 84.81 671 PRO B N 1
ATOM 11307 C CA . PRO B 1 671 ? -19.844 -2.721 0.674 1 84.81 671 PRO B CA 1
ATOM 11308 C C . PRO B 1 671 ? -19.078 -3.408 -0.455 1 84.81 671 PRO B C 1
ATOM 11310 O O . PRO B 1 671 ? -18.078 -4.086 -0.206 1 84.81 671 PRO B O 1
ATOM 11313 N N . MET B 1 672 ? -19.547 -3.186 -1.691 1 87.38 672 MET B N 1
ATOM 11314 C CA . MET B 1 672 ? -18.953 -3.846 -2.855 1 87.38 672 MET B CA 1
ATOM 11315 C C . MET B 1 672 ? -17.688 -3.133 -3.301 1 87.38 672 MET B C 1
ATOM 11317 O O . MET B 1 672 ? -17.422 -2.004 -2.883 1 87.38 672 MET B O 1
ATOM 11321 N N . VAL B 1 673 ? -16.922 -3.854 -4.062 1 88.88 673 VAL B N 1
ATOM 11322 C CA . VAL B 1 673 ? -15.633 -3.324 -4.52 1 88.88 673 VAL B CA 1
ATOM 11323 C C . VAL B 1 673 ? -15.633 -3.221 -6.043 1 88.88 673 VAL B C 1
ATOM 11325 O O . VAL B 1 673 ? -16.281 -4.02 -6.727 1 88.88 673 VAL B O 1
ATOM 11328 N N . ASP B 1 674 ? -14.938 -2.24 -6.504 1 89.75 674 ASP B N 1
ATOM 11329 C CA . ASP B 1 674 ? -14.773 -2.055 -7.941 1 89.75 674 ASP B CA 1
ATOM 11330 C C . ASP B 1 674 ? -13.375 -2.475 -8.391 1 89.75 674 ASP B C 1
ATOM 11332 O O . ASP B 1 674 ? -12.375 -1.924 -7.93 1 89.75 674 ASP B O 1
ATOM 11336 N N . LEU B 1 675 ? -13.305 -3.432 -9.227 1 94.38 675 LEU B N 1
ATOM 11337 C CA . LEU B 1 675 ? -12.055 -3.904 -9.812 1 94.38 675 LEU B CA 1
ATOM 11338 C C . LEU B 1 675 ? -12.109 -3.822 -11.336 1 94.38 675 LEU B C 1
ATOM 11340 O O . LEU B 1 675 ? -13.195 -3.746 -11.922 1 94.38 675 LEU B O 1
ATOM 11344 N N . SER B 1 676 ? -10.93 -3.863 -11.945 1 92.38 676 SER B N 1
ATOM 11345 C CA . SER B 1 676 ? -10.844 -3.844 -13.398 1 92.38 676 SER B CA 1
ATOM 11346 C C . SER B 1 676 ? -11.609 -5.012 -14.016 1 92.38 676 SER B C 1
ATOM 11348 O O . SER B 1 676 ? -11.492 -6.148 -13.547 1 92.38 676 SER B O 1
ATOM 11350 N N . ASP B 1 677 ? -12.43 -4.781 -15.023 1 93.69 677 ASP B N 1
ATOM 11351 C CA . ASP B 1 677 ? -13.172 -5.754 -15.812 1 93.69 677 ASP B CA 1
ATOM 11352 C C . ASP B 1 677 ? -14.281 -6.406 -14.984 1 93.69 677 ASP B C 1
ATOM 11354 O O . ASP B 1 677 ? -14.758 -7.492 -15.32 1 93.69 677 ASP B O 1
ATOM 11358 N N . VAL B 1 678 ? -14.594 -5.879 -13.906 1 96.75 678 VAL B N 1
ATOM 11359 C CA . VAL B 1 678 ? -15.773 -6.223 -13.117 1 96.75 678 VAL B CA 1
ATOM 11360 C C . VAL B 1 678 ? -16.828 -5.125 -13.25 1 96.75 678 VAL B C 1
ATOM 11362 O O . VAL B 1 678 ? -16.516 -3.938 -13.133 1 96.75 678 VAL B O 1
ATOM 11365 N N . PRO B 1 679 ? -18.047 -5.516 -13.57 1 97.25 679 PRO B N 1
ATOM 11366 C CA . PRO B 1 679 ? -19.062 -4.465 -13.695 1 97.25 679 PRO B CA 1
ATOM 11367 C C . PRO B 1 679 ? -19.109 -3.553 -12.469 1 97.25 679 PRO B C 1
ATOM 11369 O O . PRO B 1 679 ? -19 -4.027 -11.336 1 97.25 679 PRO B O 1
ATOM 11372 N N . GLU B 1 680 ? -19.297 -2.289 -12.695 1 94.06 680 GLU B N 1
ATOM 11373 C CA . GLU B 1 680 ? -19.234 -1.26 -11.664 1 94.06 680 GLU B CA 1
ATOM 11374 C C . GLU B 1 680 ? -20.281 -1.494 -10.586 1 94.06 680 GLU B C 1
ATOM 11376 O O . GLU B 1 680 ? -21.406 -1.899 -10.891 1 94.06 680 GLU B O 1
ATOM 11381 N N . THR B 1 681 ? -19.938 -1.175 -9.375 1 91.38 681 THR B N 1
ATOM 11382 C CA . THR B 1 681 ? -20.859 -1.284 -8.258 1 91.38 681 THR B CA 1
ATOM 11383 C C . THR B 1 681 ? -22.094 -0.428 -8.492 1 91.38 681 THR B C 1
ATOM 11385 O O . THR B 1 681 ? -22 0.703 -8.977 1 91.38 681 THR B O 1
ATOM 11388 N N . GLY B 1 682 ? -23.297 -0.958 -8.203 1 89.38 682 GLY B N 1
ATOM 11389 C CA . GLY B 1 682 ? -24.562 -0.235 -8.359 1 89.38 682 GLY B CA 1
ATOM 11390 C C . GLY B 1 682 ? -25.141 -0.338 -9.758 1 89.38 682 GLY B C 1
ATOM 11391 O O . GLY B 1 682 ? -26.312 -0.023 -9.977 1 89.38 682 GLY B O 1
ATOM 11392 N N . SER B 1 683 ? -24.328 -0.768 -10.742 1 95.56 683 SER B N 1
ATOM 11393 C CA . SER B 1 683 ? -24.812 -0.883 -12.117 1 95.56 683 SER B CA 1
ATOM 11394 C C . SER B 1 683 ? -25.812 -2.025 -12.258 1 95.56 683 SER B C 1
ATOM 11396 O O . SER B 1 683 ? -25.859 -2.924 -11.414 1 95.56 683 SER B O 1
ATOM 11398 N N . ASN B 1 684 ? -26.562 -1.958 -13.305 1 97.31 684 ASN B N 1
ATOM 11399 C CA . ASN B 1 684 ? -27.5 -3.037 -13.609 1 97.31 684 ASN B CA 1
ATOM 11400 C C . ASN B 1 684 ? -26.766 -4.324 -13.977 1 97.31 684 ASN B C 1
ATOM 11402 O O . ASN B 1 684 ? -27.203 -5.418 -13.617 1 97.31 684 ASN B O 1
ATOM 11406 N N . THR B 1 685 ? -25.703 -4.156 -14.648 1 98.06 685 THR B N 1
ATOM 11407 C CA . THR B 1 685 ? -24.922 -5.316 -15.039 1 98.06 685 THR B CA 1
ATOM 11408 C C . THR B 1 685 ? -24.391 -6.051 -13.812 1 98.06 685 THR B C 1
ATOM 11410 O O . THR B 1 685 ? -24.375 -7.285 -13.773 1 98.06 685 THR B O 1
ATOM 11413 N N . ARG B 1 686 ? -23.906 -5.301 -12.805 1 97.69 686 ARG B N 1
ATOM 11414 C CA . ARG B 1 686 ? -23.453 -5.918 -11.562 1 97.69 686 ARG B CA 1
ATOM 11415 C C . ARG B 1 686 ? -24.578 -6.676 -10.883 1 97.69 686 ARG B C 1
ATOM 11417 O O . ARG B 1 686 ? -24.391 -7.789 -10.391 1 97.69 686 ARG B O 1
ATOM 11424 N N . LYS B 1 687 ? -25.719 -6.121 -10.875 1 97.81 687 LYS B N 1
ATOM 11425 C CA . LYS B 1 687 ? -26.891 -6.766 -10.281 1 97.81 687 LYS B CA 1
ATOM 11426 C C . LYS B 1 687 ? -27.234 -8.055 -11.016 1 97.81 687 LYS B C 1
ATOM 11428 O O . LYS B 1 687 ? -27.594 -9.062 -10.391 1 97.81 687 LYS B O 1
ATOM 11433 N N . ASP B 1 688 ? -27.156 -7.977 -12.32 1 98.38 688 ASP B N 1
ATOM 11434 C CA . ASP B 1 688 ? -27.453 -9.148 -13.141 1 98.38 688 ASP B CA 1
ATOM 11435 C C . ASP B 1 688 ? -26.469 -10.281 -12.859 1 98.38 688 ASP B C 1
ATOM 11437 O O . ASP B 1 688 ? -26.875 -11.445 -12.781 1 98.38 688 ASP B O 1
ATOM 11441 N N . VAL B 1 689 ? -25.234 -9.938 -12.711 1 98.25 689 VAL B N 1
ATOM 11442 C CA . VAL B 1 689 ? -24.203 -10.93 -12.391 1 98.25 689 VAL B CA 1
ATOM 11443 C C . VAL B 1 689 ? -24.516 -11.578 -11.047 1 98.25 689 VAL B C 1
ATOM 11445 O O . VAL B 1 689 ? -24.453 -12.805 -10.914 1 98.25 689 VAL B O 1
ATOM 11448 N N . CYS B 1 690 ? -24.812 -10.766 -10.047 1 98.38 690 CYS B N 1
ATOM 11449 C CA . CYS B 1 690 ? -25.078 -11.266 -8.703 1 98.38 690 CYS B CA 1
ATOM 11450 C C . CYS B 1 690 ? -26.312 -12.164 -8.695 1 98.38 690 CYS B C 1
ATOM 11452 O O . CYS B 1 690 ? -26.344 -13.188 -8.023 1 98.38 690 CYS B O 1
ATOM 11454 N N . ARG B 1 691 ? -27.312 -11.781 -9.484 1 98.25 691 ARG B N 1
ATOM 11455 C CA . ARG B 1 691 ? -28.5 -12.617 -9.617 1 98.25 691 ARG B CA 1
ATOM 11456 C C . ARG B 1 691 ? -28.172 -13.945 -10.281 1 98.25 691 ARG B C 1
ATOM 11458 O O . ARG B 1 691 ? -28.656 -15 -9.859 1 98.25 691 ARG B O 1
ATOM 11465 N N . ALA B 1 692 ? -27.406 -13.883 -11.297 1 98.19 692 ALA B N 1
ATOM 11466 C CA . ALA B 1 692 ? -27 -15.094 -12.016 1 98.19 692 ALA B CA 1
ATOM 11467 C C . ALA B 1 692 ? -26.266 -16.062 -11.094 1 98.19 692 ALA B C 1
ATOM 11469 O O . ALA B 1 692 ? -26.484 -17.266 -11.148 1 98.19 692 ALA B O 1
ATOM 11470 N N . ILE B 1 693 ? -25.344 -15.539 -10.281 1 98.38 693 ILE B N 1
ATOM 11471 C CA . ILE B 1 693 ? -24.594 -16.375 -9.352 1 98.38 693 ILE B CA 1
ATOM 11472 C C . ILE B 1 693 ? -25.531 -16.984 -8.32 1 98.38 693 ILE B C 1
ATOM 11474 O O . ILE B 1 693 ? -25.438 -18.172 -8.016 1 98.38 693 ILE B O 1
ATOM 11478 N N . THR B 1 694 ? -26.438 -16.188 -7.789 1 98.12 694 THR B N 1
ATOM 11479 C CA . THR B 1 694 ? -27.406 -16.672 -6.805 1 98.12 694 THR B CA 1
ATOM 11480 C C . THR B 1 694 ? -28.281 -17.766 -7.395 1 98.12 694 THR B C 1
ATOM 11482 O O . THR B 1 694 ? -28.516 -18.797 -6.75 1 98.12 694 THR B O 1
ATOM 11485 N N . ASN B 1 695 ? -28.75 -17.516 -8.617 1 97.25 695 ASN B N 1
ATOM 11486 C CA . ASN B 1 695 ? -29.562 -18.531 -9.297 1 97.25 695 ASN B CA 1
ATOM 11487 C C . ASN B 1 695 ? -28.797 -19.828 -9.484 1 97.25 695 ASN B C 1
ATOM 11489 O O . ASN B 1 695 ? -29.359 -20.922 -9.344 1 97.25 695 ASN B O 1
ATOM 11493 N N . HIS B 1 696 ? -27.547 -19.719 -9.844 1 97.62 696 HIS B N 1
ATOM 11494 C CA . HIS B 1 696 ? -26.75 -20.906 -10.031 1 97.62 696 HIS B CA 1
ATOM 11495 C C . HIS B 1 696 ? -26.531 -21.641 -8.703 1 97.62 696 HIS B C 1
ATOM 11497 O O . HIS B 1 696 ? -26.531 -22.875 -8.664 1 97.62 696 HIS B O 1
ATOM 11503 N N . MET B 1 697 ? -26.25 -20.906 -7.684 1 96.69 697 MET B N 1
ATOM 11504 C CA . MET B 1 697 ? -26.109 -21.5 -6.359 1 96.69 697 MET B CA 1
ATOM 11505 C C . MET B 1 697 ? -27.375 -22.266 -5.965 1 96.69 697 MET B C 1
ATOM 11507 O O . MET B 1 697 ? -27.281 -23.359 -5.406 1 96.69 697 MET B O 1
ATOM 11511 N N . ASP B 1 698 ? -28.516 -21.703 -6.246 1 96.5 698 ASP B N 1
ATOM 11512 C CA . ASP B 1 698 ? -29.797 -22.359 -5.953 1 96.5 698 ASP B CA 1
ATOM 11513 C C . ASP B 1 698 ? -29.938 -23.656 -6.766 1 96.5 698 ASP B C 1
ATOM 11515 O O . ASP B 1 698 ? -30.453 -24.656 -6.254 1 96.5 698 ASP B O 1
ATOM 11519 N N . PHE B 1 699 ? -29.547 -23.547 -7.938 1 97.06 699 PHE B N 1
ATOM 11520 C CA . PHE B 1 699 ? -29.562 -24.734 -8.789 1 97.06 699 PHE B CA 1
ATOM 11521 C C . PHE B 1 699 ? -28.672 -25.828 -8.203 1 97.06 699 PHE B C 1
ATOM 11523 O O . PHE B 1 699 ? -29.062 -27 -8.164 1 97.06 699 PHE B O 1
ATOM 11530 N N . LEU B 1 700 ? -27.5 -25.469 -7.723 1 96.69 700 LEU B N 1
ATOM 11531 C CA . LEU B 1 700 ? -26.547 -26.438 -7.191 1 96.69 700 LEU B CA 1
ATOM 11532 C C . LEU B 1 700 ? -27.109 -27.125 -5.949 1 96.69 700 LEU B C 1
ATOM 11534 O O . LEU B 1 700 ? -26.766 -28.281 -5.668 1 96.69 700 LEU B O 1
ATOM 11538 N N . LYS B 1 701 ? -27.984 -26.5 -5.223 1 92.88 701 LYS B N 1
ATOM 11539 C CA . LYS B 1 701 ? -28.578 -27.062 -4.02 1 92.88 701 LYS B CA 1
ATOM 11540 C C . LYS B 1 701 ? -29.547 -28.203 -4.371 1 92.88 701 LYS B C 1
ATOM 11542 O O . LYS B 1 701 ? -29.797 -29.078 -3.545 1 92.88 701 LYS B O 1
ATOM 11547 N N . THR B 1 702 ? -30.078 -28.141 -5.551 1 88.81 702 THR B N 1
ATOM 11548 C CA . THR B 1 702 ? -31.062 -29.141 -5.965 1 88.81 702 THR B CA 1
ATOM 11549 C C . THR B 1 702 ? -30.391 -30.344 -6.605 1 88.81 702 THR B C 1
ATOM 11551 O O . THR B 1 702 ? -31.016 -31.375 -6.824 1 88.81 702 THR B O 1
ATOM 11554 N N . GLU B 1 703 ? -29.203 -30.234 -6.957 1 81.75 703 GLU B N 1
ATOM 11555 C CA . GLU B 1 703 ? -28.453 -31.281 -7.652 1 81.75 703 GLU B CA 1
ATOM 11556 C C . GLU B 1 703 ? -27.547 -32.031 -6.688 1 81.75 703 GLU B C 1
ATOM 11558 O O . GLU B 1 703 ? -26.906 -31.438 -5.816 1 81.75 703 GLU B O 1
#

pLDDT: mean 86.22, std 18.2, range [22.39, 98.94]

Organism: NCBI:txid5486

Radius of gyration: 39.07 Å; Cα contacts (8 Å, |Δi|>4): 2587; chains: 2; bounding box: 89×127×93 Å

Foldseek 3Di:
DPPPPCDPVNVVLVLLVVVVVVVLVVLQVVLVPDPPPDSNPWDFDCDPVNSCCVVVLVWQWTQIPVRWIKGWDAFFFFQQQQETEIETDQDDPPQRLRPVLSSVVLNSVPDPPDVPRDHDYHYFYFFNVVVVVVVVVVLVVVCVVDDVVVLVVLVVLLLVLLQVVQVLLVVLLVVLDQPDFFLPDLVQQDCLVVQLVVLCVVVVDDPVVSVVDDCLQATHPSRFPRAPPAQLLQPFQSHAFQAQVSLCNRGDDDPVRLVRLLSSLVSCVVRFDDADDPSNVVSCSNHQAAHAEAEEEAAFFLLLLLLLLQLLLQVVQPADGAYEHEYLDPVRDDCCSAPPPRVVSNYHYDYLVSNHDPVCSVVDDDQLVQLSRVVVDRYQKYKYAYSQKHWPHHCRSVCRFPPCVPQQKEFEADSRAWSAHPSVCSSLVFDWDLLAFQAFSDDPPSPLRVDNGSRSRRRQRTPRHPHDDQTAVNIMIHRCNQCVQLSSQLSSCQSCQVRYNQCNGHSNYHPRHSRRSSVSSCSSVVGGYHYQDKRKAAFFDQDPQQRHGDHQKIWTWDRRVSVVQVDDDVVDDNFADDDDPDHHNRSRRNPDDSRVDIRTSTIHTTMIRRPVPGPLQLCQQPVCVVPQQHQAGPVGDGDDSRHCVVCVSSSNRDVSLVSLVSSCVQAVDPPGDDGRSQPDPPDPSSVSSNVSSVVSSVVVVVD/DPPPPCDPVNVVVVLLVVVVVVVVVVLQVVLVPDPPPDSVPWDFPPDPVNSVCVVVVVFQWTQIPVRWIKGWDAFKLFQQQQETEIETDQDDPVQRLPPVLSRVVLNSVPDPPDVPRDHHYHYFYFFNVVVVVVVVVVLVVVCVVDDVVVLVVLVVLLLVLLQVVVVLLVVLLVVLDQPDFFLPDLVQQQCLVVQLVVLCVVVVHDPVRSVVDDCLQAGHNSRFDRAPPAQLLQPFQSHAFQAQVSLCNRGDDDPVRLVRLLSSLVSCVVRFDDADDPSNVVSCSNHQAAHAEAEEEAAFFLLLLLLLLQLLLQVVQPADGAYEHEYLDPVRDDCCSAPPPRVVSNYHYDYLVSNHDPVCSVVDDDQLVQLSRVVVDRYQKYKYAYSQKHWPHHCRSVCRAPPCVPQQKEFEADSRAWSAHPSVCSSLVFDWDLLAFQAFSDDPPSVLRVDNGSRSRRRQRTPRHPHDDQTAVNIMIHRCNQCVQLSSQLSSCQSCQVRYNLCNGHSNYHPRHSRRSSVSSCSSVVGGYHYQDKRKAAFFDQDPQQRDGDHQKIWTWDSRVSVVQVDDDVVDDNFADDDDPDHHNRSRRNPDDSRVDIRTSIIGTTMIRRPVPGPLQLCQQPVCVVPQQHQAGPVGDGDDSRHCVVCVSRSNRDVSLVSLVSSCVQAVDPPGDDGRSQPDPPDPSSVSSNVSSVVSSVVVVVD

Nearest PDB structures (foldseek):
  7xjv-assembly4_D  TM=5.794E-01  e=2.703E-10  Saccharomyces cerevisiae W303
  7xjv-assembly1_A  TM=5.086E-01  e=4.839E-10  Saccharomyces cerevisiae W303
  7xjv-assembly2_B  TM=4.845E-01  e=1.358E-10  Saccharomyces cerevisiae W303
  7xjv-assembly3_C  TM=4.744E-01  e=5.980E-10  Saccharomyces cerevisiae W303
  1h7l-assembly1_A  TM=4.878E-01  e=4.486E-03  Bacillus subtilis

Solvent-accessible surface area (backbone atoms only — not comparable to full-atom values): 74572 Å² total; per-residue (Å²): 134,86,77,69,76,67,46,74,61,53,49,49,49,48,46,46,47,47,44,47,48,42,45,49,44,43,56,52,44,55,24,68,64,53,80,75,66,86,57,50,86,66,58,69,56,72,46,69,62,41,51,44,40,21,62,68,60,56,19,57,52,45,41,34,79,83,67,43,36,32,30,60,48,45,65,35,55,65,64,81,60,46,70,40,44,36,30,38,44,45,60,60,94,72,43,67,74,58,46,79,81,35,45,41,56,44,32,59,70,68,44,83,81,50,92,87,59,74,67,46,77,43,81,46,43,36,49,56,54,52,58,51,49,51,52,52,42,51,50,52,51,53,53,72,51,42,60,36,57,56,43,38,51,32,46,41,51,23,38,50,42,42,20,50,49,50,52,51,51,51,50,51,47,58,74,28,53,53,88,65,78,68,60,65,51,68,83,26,20,74,33,45,67,58,50,52,52,48,51,35,62,77,65,65,52,51,75,78,55,52,71,71,54,57,48,50,63,69,63,29,44,83,15,25,40,16,51,80,41,50,40,55,79,48,51,36,64,70,55,75,70,58,12,59,71,60,42,45,46,25,61,50,74,54,72,66,54,46,50,37,45,22,50,20,45,51,48,35,70,72,65,54,71,79,66,80,62,67,55,49,66,71,30,25,80,87,54,51,57,64,44,59,64,29,36,36,31,58,37,33,36,62,36,38,60,29,31,51,50,24,50,52,43,33,34,71,42,62,44,78,63,44,34,38,34,31,18,63,44,77,91,29,61,51,63,57,52,42,68,58,48,28,50,41,57,48,25,37,62,43,60,46,57,75,43,44,47,76,87,48,57,84,72,60,56,76,66,38,48,61,57,50,45,62,68,69,44,40,39,22,32,35,41,36,32,38,25,49,32,32,46,72,47,51,62,56,32,54,72,56,26,58,52,34,69,77,24,40,26,37,41,35,41,34,61,25,46,57,49,53,25,60,62,43,35,59,29,67,70,46,72,58,41,60,74,40,72,74,53,74,89,47,57,90,84,42,66,70,56,63,51,77,54,43,84,48,32,41,34,42,23,12,37,68,42,69,58,72,44,28,44,32,63,54,41,36,38,40,28,47,84,81,38,44,45,26,53,51,47,20,44,51,39,41,72,44,12,80,38,48,42,23,41,32,49,25,28,58,23,66,76,63,50,57,34,50,33,53,62,52,26,24,56,75,68,69,48,62,62,42,64,43,74,59,69,46,41,67,24,16,46,65,38,87,76,29,63,42,65,37,68,23,25,38,36,36,63,35,50,50,58,40,43,59,58,70,51,76,52,92,93,49,85,82,38,65,36,81,74,74,94,70,63,20,54,42,86,65,35,57,86,43,79,46,80,86,65,50,60,38,29,54,48,29,79,30,34,39,32,30,72,44,56,46,81,47,57,56,47,24,62,74,46,17,55,79,69,66,58,24,46,43,36,88,88,64,49,72,54,59,60,38,36,70,57,53,23,56,59,49,67,63,47,52,58,68,54,49,50,43,52,48,49,40,57,65,58,61,36,83,75,57,60,69,52,54,85,43,63,50,73,91,37,69,64,32,50,50,40,47,49,44,46,52,52,49,42,56,52,52,72,77,101,132,87,77,72,74,70,46,72,59,53,49,49,49,47,48,48,47,48,44,48,47,42,47,48,44,43,58,52,44,55,24,67,63,55,79,73,67,83,57,53,81,64,56,65,61,72,47,71,64,44,53,45,42,22,60,68,64,58,20,59,54,46,44,34,76,83,67,43,35,31,31,64,57,31,68,53,48,60,63,82,58,46,71,40,44,38,29,39,40,48,60,59,93,72,46,69,73,59,50,79,79,36,33,45,54,48,39,61,70,69,48,82,80,50,92,85,59,74,68,45,76,41,82,45,44,36,50,57,54,54,59,52,49,52,53,52,42,52,51,52,51,54,52,74,53,42,59,37,58,56,44,38,50,33,47,41,51,24,40,51,42,43,19,51,50,49,51,51,51,50,50,52,48,58,72,28,54,51,88,63,77,69,59,67,51,67,84,25,18,74,34,44,65,57,49,52,50,50,52,34,61,76,65,65,52,51,75,76,56,51,71,72,54,56,48,49,63,67,63,28,44,83,15,24,38,16,51,80,42,49,41,55,80,48,49,38,64,69,55,75,71,57,10,59,72,60,41,46,47,26,61,51,71,54,72,66,54,46,49,36,45,21,50,20,45,50,48,35,71,72,65,54,72,79,66,80,63,65,57,49,66,70,30,26,80,85,53,51,57,64,45,60,63,28,35,36,31,59,36,34,36,62,37,39,60,31,31,51,51,24,50,50,42,32,34,73,41,61,41,78,63,44,34,40,34,31,18,63,45,77,90,29,61,51,64,56,53,42,68,58,48,28,49,42,57,48,24,35,61,42,62,46,56,74,43,42,46,76,89,47,57,85,72,58,55,75,66,39,47,60,56,51,46,63,68,70,43,39,39,24,31,34,41,36,33,38,24,50,33,33,46,72,49,50,63,58,31,54,72,57,25,56,51,34,69,76,25,40,25,36,40,35,42,33,63,26,46,56,48,53,26,62,61,43,34,61,30,68,70,46,74,59,41,60,72,40,72,73,52,74,88,49,58,89,84,42,66,69,56,62,50,78,54,44,84,48,31,41,34,43,23,13,38,68,43,70,57,71,44,28,43,32,64,53,41,36,37,39,28,46,83,80,37,47,45,27,53,53,47,19,44,51,40,41,73,45,12,80,36,50,43,23,42,32,49,25,26,58,22,67,74,63,50,55,33,50,33,54,63,52,25,24,57,74,69,68,46,63,61,42,65,42,75,58,68,44,40,65,25,15,45,64,36,87,78,27,64,42,64,35,67,23,25,39,35,36,63,35,47,50,58,39,42,58,56,69,53,76,52,91,92,50,85,82,38,66,36,80,72,74,94,71,63,20,53,42,85,66,34,56,86,43,78,47,79,84,66,50,61,38,29,52,45,27,80,30,34,39,34,30,71,44,56,47,79,46,58,56,46,26,60,74,48,18,57,78,68,64,59,23,47,45,37,87,87,64,50,74,55,59,61,37,35,70,55,52,22,55,70,51,73,62,46,51,59,68,53,50,51,42,53,48,48,41,56,65,58,59,37,82,75,58,60,69,52,53,84,43,63,49,72,91,38,68,66,33,50,50,39,47,48,44,48,52,53,49,44,56,51,52,71,76,100

InterPro domains:
  IPR022751 Alpha-mannosyltransferase [PF11051] (292-558)
  IPR029044 Nucleotide-diphospho-sugar transferases [SSF53448] (292-518)

Secondary structure (DSSP, 8-state):
-------HHHHHHHHHHHHHHHHHHHHHHHHHH--SGGGTT--B---HHHHHHHHHTT--EEEBTT--EEEEE--S-BSS--EEEEEEE---TT-----TT-HHHHHHHHS---TTPPPEEEEEE---HHHHHHHHHHHHHHHHTS-HHHHHHHHHHHHHHHHHHHHHHHHHHHHT--SS----SGGG---HHHHHHHHHHHHT--HHHHTTS-HHHHT-BTTBPPTT--BTTT--TTSPP--HHHHHTSS---HHHHHHHHHHHHHHHHHS--S--HHHHHT-TTS-TT-SEEEEEE--TTHHHHHHHHHHHHHHTT--S-EEEEES-GGG--HIIIIIIHHHTTEEEEEGGGGS-HHHHTT--TTHHHHHHHHHSS-SEEEEE-TTEEESS--GGGGGSTTHHHHSEEEEE-SB-----HHHHHHTT---EEEEE----SPTT-HHHH--SGGG--GGGEETSPPSS-EEEEEEEEETTT-HHHHHHHHHHHHTIIIIIHHHHHTT-TT-SGGGHHHHHHHHHT---EE--SPPEEESPBPTTT-PBP-SEEEEE-HHHHHHHHS--TT----BPPPPS---SSTT--S---TT--SBSB--EEEEE--SS---HHHHHTSGGGTT-SSB-TTS-B--TTTTHHHHHTTT--HHHHHHHHHHHHHTSSSP---TTSPPTTSHHHHHHHHHHHHHHHHHHH-/-------HHHHHHHHHHHHHHHHHHHHHHHHHH--SGGGTT--B---HHHHHHHHHTT--EEEBTT--EEEEE---EESS--EEEEEEE---TT-----TT-HHHHHHHHS---TTPPPEEEEEE---HHHHHHHHHHHHHHHHTS-HHHHHHHHHHHHHHHHHHHHHHHHHHHHT--SS----SGGG---HHHHHHHHHHHHT--HHHHTTS-HHHHT-BTTBPPTT--BTTT--TTSPP--HHHHHTSS---HHHHHHHHHHHHHHHHHS--S--HHHHHT-TTS-TT-SEEEEEE--GGGHHHHHHHHHHHHHTT--S-EEEEES-GGG--HIIIIIIHHHTTEEEEEGGGGS-HHHHTT--TTHHHHHHHHHSS-SEEEEE-TTEEESS--GGGGGSTTHHHHSEEEEE-SB-----HHHHHHTT---EEEEE----SPTT-HHHH--SGGG--GGGEETSPPSS-EEEEEEEEETTT-HHHHHHHHHHHHTIIIIIHHHHHTT-TT-SGGGHHHHHHHHHT---EE--SPPEEESPBPTTT-PBP-SEEEEE-HHHHHHHHS--TT----BPPPPS---SSTT--S---TT--SBSEE-EEEEE--SS---HHHHHTSGGGTT-SSB-TTS-B--TTTTHHHHHTTT--HHHHHHHHHHHHHTSSSP---TTSPPTTSHHHHHHHHHHHHHHHHHHH-

Sequence (1406 aa):
MISFPLSSRMIKYAFIALLLLTFINIMVAMQRASSDSAFSSRNFINKMSDIKHALTAKQSVLTDEDNEVYSLVGYHHDLDTNLVVVQKNYLNDKLVAADTIGHFWNFLQTSNFDSKSNYDLKLINGYNYKKMVKILNEETELQLTNSFVDQYKMQNKFIQAFKLFFVELFKIIEDCKPDIESINNAEHYPNGDRLVKYYELRRKLLPEDMKKVNVERMIHRKGKMPLYGGHLREQYTEELIRNKEYLSMYLTLSDSEVTSLKNSHKKFMGKMIQDWPEDLFKFNKFNKFMKGDGIVYLGGGKYDQLAFLSIKVLRDNGSRLPIEVIIPYDKDYDVQFCDRILPTLNGKCKLMTDYLPKSYIDRIKGFQLKNIALLISSFERILYLDADNIPVKNPDPLFTNKPFTDKHLVLWPDLWRRSTSPNYYKIADIDVDDTFKVRNSYIKGDERGKLTDSVYHSFHDCKGSIPEASSETGQILINKKVHFKTLVLAMYYNFYGPSFFYPLMSQGAAGEGDKETFIAAAHKLGLPYYQVTEFPREFGPVNDRTKKHEIFGMGQYDPIIDYYMSTKSEGGVDYDSPLPEAYAINDQDDSYSNYDFHLYKSSALFFVHANWPKFYLERLFLHNYHEDRGPTKSNGDRRRLYGGELKKELGGYDFESMIMKHLLWCFCEEPMVDLSDVPETGSNTRKDVCRAITNHMDFLKTEMISFPLSSRMIKYAFIALLLLTFINIMVAMQRASSDSAFSSRNFINKMSDIKHALTAKQSVLTDEDNEVYSLVGYHHDLDTNLVVVQKNYLNDKLVAADTIGHFWNFLQTSNFDSKSNYDLKLINGYNYKKMVKILNEETELQLTNSFVDQYKMQNKFIQAFKLFFVELFKIIEDCKPDIESINNAEHYPNGDRLVKYYELRRKLLPEDMKKVNVERMIHRKGKMPLYGGHLREQYTEELIRNKEYLSMYLTLSDSEVTSLKNSHKKFMGKMIQDWPEDLFKFNKFNKFMKGDGIVYLGGGKYDQLAFLSIKVLRDNGSRLPIEVIIPYDKDYDVQFCDRILPTLNGKCKLMTDYLPKSYIDRIKGFQLKNIALLISSFERILYLDADNIPVKNPDPLFTNKPFTDKHLVLWPDLWRRSTSPNYYKIADIDVDDTFKVRNSYIKGDERGKLTDSVYHSFHDCKGSIPEASSETGQILINKKVHFKTLVLAMYYNFYGPSFFYPLMSQGAAGEGDKETFIAAAHKLGLPYYQVTEFPREFGPVNDRTKKHEIFGMGQYDPIIDYYMSTKSEGGVDYDSPLPEAYAINDQDDSYSNYDFHLYKSSALFFVHANWPKFYLERLFLHNYHEDRGPTKSNGDRRRLYGGELKKELGGYDFESMIMKHLLWCFCEEPMVDLSDVPETGSNTRKDVCRAITNHMDFLKTE